Protein AF-0000000079326654 (afdb_homodimer)

Secondary structure (DSSP, 8-state):
-EEEEETTEEEEE-TT-BHHHHHHHTT-PPP-SS-BTTTB----S-TTEEEETT-SS-EEGGG-B--TT-EEESS-HHHHHHHHHHHHHHHHTS--BGGG-TTTTS-HHHHHHHHTT--S--S----------TTSSEEE-GGG-----HHHHIIIIIS----EEEES-GGG-EEEEGGG--GGGS------HHHHT-SSSSEEEPP-HHHHHHHHH-TT-EEEEEE-GGGGGTTTGGGT--TTT--HHHHHHHHHHHT-SEEEETHHHHHHHHHHHHHHHHHHHHTGGGS-SPEEP---HHHHHHHHHH-GGGGGGB--BPPHHHHHHHHIIIIIHHHHTS-GGGEEEEEEES-SHHHHHTTSTT--TTSSS-SS-EEEEHHHHHHHHHHTT--GGGPPP-PPPSSTT---HHHHGGGSTTHHHHHHHHHHHHHHHSSPPPTTTTGGG---SSEEEEEEEETTEEEEEEEEESHHHHHHHHHHHHHTS---SEEEEESSTTGGGG-TTSPP-TT---HHHHHHHHHHHHHH-S---GGG-HHHHHHIIIII-STT-HHHHHHHB--GGGS-PPPPTTHHHHT--/-EEEEETTEEEEE-TT-BHHHHHHHTT-PPP-SS-BTTTB----S-TTEEEETT-SS-EEGGG-B--TT-EEESS-HHHHHHHHHHHHHHHHTS--BGGG-TTTTS-HHHHHHHHTT--S--S----------TTSSEEE-GGG-----HHHHIIIIIS----EEEES-GGG-EEEEGGG--GGGS------HHHHT-SSSSEEE---HHHHHHHHH-TT-EEEEEE-GGGGGTTTGGGT--TTT--HHHHHHHHHHHT-SEEEETHHHHHHHHHHHHHHHHHHHHTGGGS-SPEEP---HHHHHHHHHH-GGGGGGB--BPPHHHHHHHHIIIIIHHHHTS-GGGEEEEEEES-SHHHHHTTSTT--TTSSS-SS-EEEEHHHHHHHHHHTT--GGGPPP-PPPSSTT---HHHHGGGSTTHHHHHHHHHHHHHHHSSPPPTTTTGGG---SSEEEEEEEETTEEEEEEEEESHHHHHHHHHHHHHTS---SEEEEESSTTGGGG-TTSPP-TT---HHHHHHHHHHHHHH-S---GGG-HHHHHHIIIII-STT-HHHHHHHB--GGGS-PPPPTTHHHHTT-

Structure (mmCIF, N/CA/C/O backbone):
data_AF-0000000079326654-model_v1
#
loop_
_entity.id
_entity.type
_entity.pdbx_description
1 polymer Hydrogenase
#
loop_
_atom_site.group_PDB
_atom_site.id
_atom_site.type_symbol
_atom_site.label_atom_id
_atom_site.label_alt_id
_atom_site.label_comp_id
_atom_site.label_asym_id
_atom_site.label_entity_id
_atom_site.label_seq_id
_atom_site.pdbx_PDB_ins_code
_atom_site.Cartn_x
_atom_site.Cartn_y
_atom_site.Cartn_z
_atom_site.occupancy
_atom_site.B_iso_or_equiv
_atom_site.auth_seq_id
_atom_site.auth_comp_id
_atom_site.auth_asym_id
_atom_site.auth_atom_id
_atom_site.pdbx_PDB_model_num
ATOM 1 N N . MET A 1 1 ? -37.688 -3.662 12.469 1 93.81 1 MET A N 1
ATOM 2 C CA . MET A 1 1 ? -36.562 -4.422 11.906 1 93.81 1 MET A CA 1
ATOM 3 C C . MET A 1 1 ? -36.938 -5 10.539 1 93.81 1 MET A C 1
ATOM 5 O O . MET A 1 1 ? -38.125 -5.32 10.297 1 93.81 1 MET A O 1
ATOM 9 N N . VAL A 1 2 ? -36.094 -4.969 9.617 1 96.31 2 VAL A N 1
ATOM 10 C CA . VAL A 1 2 ? -36.312 -5.535 8.297 1 96.31 2 VAL A CA 1
ATOM 11 C C . VAL A 1 2 ? -35.406 -6.754 8.094 1 96.31 2 VAL A C 1
ATOM 13 O O . VAL A 1 2 ? -34.281 -6.766 8.531 1 96.31 2 VAL A O 1
ATOM 16 N N . LYS A 1 3 ? -36.062 -7.75 7.496 1 97.69 3 LYS A N 1
ATOM 17 C CA . LYS A 1 3 ? -35.344 -9 7.211 1 97.69 3 LYS A CA 1
ATOM 18 C C . LYS A 1 3 ? -35.219 -9.227 5.707 1 97.69 3 LYS A C 1
ATOM 20 O O . LYS A 1 3 ? -36.219 -9.109 4.973 1 97.69 3 LYS A O 1
ATOM 25 N N . PHE A 1 4 ? -34.031 -9.523 5.219 1 97.31 4 PHE A N 1
ATOM 26 C CA . PHE A 1 4 ? -33.75 -9.711 3.799 1 97.31 4 PHE A CA 1
ATOM 27 C C . PHE A 1 4 ? -32.469 -10.508 3.609 1 97.31 4 PHE A C 1
ATOM 29 O O . PHE A 1 4 ? -31.922 -11.07 4.566 1 97.31 4 PHE A O 1
ATOM 36 N N . LYS A 1 5 ? -32.062 -10.68 2.303 1 97.25 5 LYS A N 1
ATOM 37 C CA . LYS A 1 5 ? -30.859 -11.469 2.027 1 97.25 5 LYS A CA 1
ATOM 38 C C . LYS A 1 5 ? -29.844 -10.672 1.203 1 97.25 5 LYS A C 1
ATOM 40 O O . LYS A 1 5 ? -30.234 -9.93 0.295 1 97.25 5 LYS A O 1
ATOM 45 N N . ILE A 1 6 ? -28.625 -10.758 1.614 1 96.25 6 ILE A N 1
ATOM 46 C CA . ILE A 1 6 ? -27.516 -10.25 0.822 1 96.25 6 ILE A CA 1
ATOM 47 C C . ILE A 1 6 ? -26.578 -11.398 0.445 1 96.25 6 ILE A C 1
ATOM 49 O O . ILE A 1 6 ? -26.016 -12.055 1.317 1 96.25 6 ILE A O 1
ATOM 53 N N . ASP A 1 7 ? -26.438 -11.609 -0.819 1 92.69 7 ASP A N 1
ATOM 54 C CA . ASP A 1 7 ? -25.609 -12.711 -1.305 1 92.69 7 ASP A CA 1
ATOM 55 C C . ASP A 1 7 ? -25.969 -14.016 -0.605 1 92.69 7 ASP A C 1
ATOM 57 O O . ASP A 1 7 ? -25.078 -14.711 -0.095 1 92.69 7 ASP A O 1
ATOM 61 N N . ASN A 1 8 ? -27.219 -14.266 -0.402 1 90.38 8 ASN A N 1
ATOM 62 C CA . ASN A 1 8 ? -27.828 -15.484 0.129 1 90.38 8 ASN A CA 1
ATOM 63 C C . ASN A 1 8 ? -27.594 -15.609 1.634 1 90.38 8 ASN A C 1
ATOM 65 O O . ASN A 1 8 ? -27.797 -16.672 2.209 1 90.38 8 ASN A O 1
ATOM 69 N N . ILE A 1 9 ? -27.141 -14.57 2.305 1 91.31 9 ILE A N 1
ATOM 70 C CA . ILE A 1 9 ? -27.016 -14.523 3.758 1 91.31 9 ILE A CA 1
ATOM 71 C C . ILE A 1 9 ? -28.172 -13.742 4.359 1 91.31 9 ILE A C 1
ATOM 73 O O . ILE A 1 9 ? -28.453 -12.617 3.951 1 91.31 9 ILE A O 1
ATOM 77 N N . GLU A 1 10 ? -28.797 -14.312 5.32 1 95.56 10 GLU A N 1
ATOM 78 C CA . GLU A 1 10 ? -29.922 -13.641 5.988 1 95.56 10 GLU A CA 1
ATOM 79 C C . GLU A 1 10 ? -29.422 -12.516 6.891 1 95.56 10 GLU A C 1
ATOM 81 O O . GLU A 1 10 ? -28.484 -12.703 7.672 1 95.56 10 GLU A O 1
ATOM 86 N N . VAL A 1 11 ? -30.078 -11.352 6.688 1 96.06 11 VAL A N 1
ATOM 87 C CA . VAL A 1 11 ? -29.672 -10.164 7.43 1 96.06 11 VAL A CA 1
ATOM 88 C C . VAL A 1 11 ? -30.891 -9.5 8.062 1 96.06 11 VAL A C 1
ATOM 90 O O . VAL A 1 11 ? -31.969 -9.469 7.473 1 96.06 11 VAL A O 1
ATOM 93 N N . GLU A 1 12 ? -30.719 -9.047 9.312 1 97.19 12 GLU A N 1
ATOM 94 C CA . GLU A 1 12 ? -31.734 -8.266 10.016 1 97.19 12 GLU A CA 1
ATOM 95 C C . GLU A 1 12 ? -31.172 -6.934 10.508 1 97.19 12 GLU A C 1
ATOM 97 O O . GLU A 1 12 ? -30.156 -6.91 11.227 1 97.19 12 GLU A O 1
ATOM 102 N N . VAL A 1 13 ? -31.781 -5.867 10.039 1 97.25 13 VAL A N 1
ATOM 103 C CA . VAL A 1 13 ? -31.297 -4.547 10.438 1 97.25 13 VAL A CA 1
ATOM 104 C C . VAL A 1 13 ? -32.469 -3.643 10.766 1 97.25 13 VAL A C 1
ATOM 106 O O . VAL A 1 13 ? -33.625 -4.004 10.516 1 97.25 13 VAL A O 1
ATOM 109 N N . LYS A 1 14 ? -32.219 -2.465 11.398 1 96.44 14 LYS A N 1
ATOM 110 C CA . LYS A 1 14 ? -33.219 -1.476 11.711 1 96.44 14 LYS A CA 1
ATOM 111 C C . LYS A 1 14 ? -33.812 -0.877 10.438 1 96.44 14 LYS A C 1
ATOM 113 O O . LYS A 1 14 ? -33.125 -0.724 9.438 1 96.44 14 LYS A O 1
ATOM 118 N N . GLU A 1 15 ? -35.125 -0.535 10.555 1 95.88 15 GLU A N 1
ATOM 119 C CA . GLU A 1 15 ? -35.75 0.139 9.438 1 95.88 15 GLU A CA 1
ATOM 120 C C . GLU A 1 15 ? -35.062 1.445 9.086 1 95.88 15 GLU A C 1
ATOM 122 O O . GLU A 1 15 ? -34.656 2.193 9.984 1 95.88 15 GLU A O 1
ATOM 127 N N . GLY A 1 16 ? -34.875 1.648 7.801 1 95.06 16 GLY A N 1
ATOM 128 C CA . GLY A 1 16 ? -34.219 2.879 7.379 1 95.06 16 GLY A CA 1
ATOM 129 C C . GLY A 1 16 ? -32.719 2.701 7.094 1 95.06 16 GLY A C 1
ATOM 130 O O . GLY A 1 16 ? -32.094 3.605 6.562 1 95.06 16 GLY A O 1
ATOM 131 N N . THR A 1 17 ? -32.188 1.506 7.309 1 96.56 17 THR A N 1
ATOM 132 C CA . THR A 1 17 ? -30.781 1.233 7.062 1 96.56 17 THR A CA 1
ATOM 133 C C . THR A 1 17 ? -30.516 1.088 5.57 1 96.56 17 THR A C 1
ATOM 135 O O . THR A 1 17 ? -31.281 0.441 4.855 1 96.56 17 THR A O 1
ATOM 138 N N . THR A 1 18 ? -29.484 1.786 5.082 1 97 18 THR A N 1
ATOM 139 C CA . THR A 1 18 ? -29.141 1.669 3.672 1 97 18 THR A CA 1
ATOM 140 C C . THR A 1 18 ? -28.578 0.285 3.367 1 97 18 THR A C 1
ATOM 142 O O . THR A 1 18 ? -28.109 -0.409 4.27 1 97 18 THR A O 1
ATOM 145 N N . ILE A 1 19 ? -28.641 -0.098 2.094 1 97.75 19 ILE A N 1
ATOM 146 C CA . ILE A 1 19 ? -28.078 -1.373 1.664 1 97.75 19 ILE A CA 1
ATOM 147 C C . ILE A 1 19 ? -26.578 -1.397 1.949 1 97.75 19 ILE A C 1
ATOM 149 O O . ILE A 1 19 ? -26.047 -2.406 2.416 1 97.75 19 ILE A O 1
ATOM 153 N N . LEU A 1 20 ? -25.875 -0.278 1.733 1 97.19 20 LEU A N 1
ATOM 154 C CA . LEU A 1 20 ? -24.438 -0.148 1.959 1 97.19 20 LEU A CA 1
ATOM 155 C C . LEU A 1 20 ? -24.094 -0.411 3.42 1 97.19 20 LEU A C 1
ATOM 157 O O . LEU A 1 20 ? -23.172 -1.185 3.717 1 97.19 20 LEU A O 1
ATOM 161 N N . ASP A 1 21 ? -24.828 0.127 4.324 1 95.81 21 ASP A N 1
ATOM 162 C CA . ASP A 1 21 ? -24.578 -0.034 5.75 1 95.81 21 ASP A CA 1
ATOM 163 C C . ASP A 1 21 ? -24.891 -1.453 6.215 1 95.81 21 ASP A C 1
ATOM 165 O O . ASP A 1 21 ? -24.172 -2.023 7.035 1 95.81 21 ASP A O 1
ATOM 169 N N . ALA A 1 22 ? -26 -1.979 5.711 1 97.06 22 ALA A N 1
ATOM 170 C CA . ALA A 1 22 ? -26.391 -3.34 6.062 1 97.06 22 ALA A CA 1
ATOM 171 C C . ALA A 1 22 ? -25.328 -4.348 5.648 1 97.06 22 ALA A C 1
ATOM 173 O O . ALA A 1 22 ? -25 -5.262 6.406 1 97.06 22 ALA A O 1
ATOM 174 N N . ALA A 1 23 ? -24.844 -4.164 4.418 1 96.19 23 ALA A N 1
ATOM 175 C CA . ALA A 1 23 ? -23.797 -5.059 3.916 1 96.19 23 ALA A CA 1
ATOM 176 C C . ALA A 1 23 ? -22.531 -4.973 4.773 1 96.19 23 ALA A C 1
ATOM 178 O O . ALA A 1 23 ? -21.922 -5.992 5.082 1 96.19 23 ALA A O 1
ATOM 179 N N . ALA A 1 24 ? -22.141 -3.791 5.156 1 93.31 24 ALA A N 1
ATOM 180 C CA . ALA A 1 24 ? -20.953 -3.58 5.98 1 93.31 24 ALA A CA 1
ATOM 181 C C . ALA A 1 24 ? -21.078 -4.281 7.328 1 93.31 24 ALA A C 1
ATOM 183 O O . ALA A 1 24 ? -20.109 -4.801 7.871 1 93.31 24 ALA A O 1
ATOM 184 N N . LEU A 1 25 ? -22.25 -4.316 7.859 1 93.12 25 LEU A N 1
ATOM 185 C CA . LEU A 1 25 ? -22.5 -4.906 9.172 1 93.12 25 LEU A CA 1
ATOM 186 C C . LEU A 1 25 ? -22.234 -6.406 9.156 1 93.12 25 LEU A C 1
ATOM 188 O O . LEU A 1 25 ? -21.875 -6.984 10.188 1 93.12 25 LEU A O 1
ATOM 192 N N . ILE A 1 26 ? -22.438 -7.027 8.023 1 91.19 26 ILE A N 1
ATOM 193 C CA . ILE A 1 26 ? -22.234 -8.469 7.957 1 91.19 26 ILE A CA 1
ATOM 194 C C . ILE A 1 26 ? -20.906 -8.781 7.285 1 91.19 26 ILE A C 1
ATOM 196 O O . ILE A 1 26 ? -20.688 -9.883 6.781 1 91.19 26 ILE A O 1
ATOM 200 N N . GLY A 1 27 ? -20.078 -7.781 7.094 1 88.12 27 GLY A N 1
ATOM 201 C CA . GLY A 1 27 ? -18.719 -7.988 6.637 1 88.12 27 GLY A CA 1
ATOM 202 C C . GLY A 1 27 ? -18.594 -8.039 5.125 1 88.12 27 GLY A C 1
ATOM 203 O O . GLY A 1 27 ? -17.672 -8.656 4.59 1 88.12 27 GLY A O 1
ATOM 204 N N . ILE A 1 28 ? -19.5 -7.531 4.395 1 92 28 ILE A N 1
ATOM 205 C CA . ILE A 1 28 ? -19.422 -7.457 2.939 1 92 28 ILE A CA 1
ATOM 206 C C . ILE A 1 28 ? -19.203 -6.008 2.508 1 92 28 ILE A C 1
ATOM 208 O O . ILE A 1 28 ? -20.156 -5.238 2.371 1 92 28 ILE A O 1
ATOM 212 N N . PRO A 1 29 ? -18.047 -5.723 2.221 1 93.38 29 PRO A N 1
ATOM 213 C CA . PRO A 1 29 ? -17.781 -4.344 1.806 1 93.38 29 PRO A CA 1
ATOM 214 C C . PRO A 1 29 ? -18.188 -4.074 0.358 1 93.38 29 PRO A C 1
ATOM 216 O O . PRO A 1 29 ? -17.859 -4.863 -0.534 1 93.38 29 PRO A O 1
ATOM 219 N N . ILE A 1 30 ? -18.969 -3.092 0.138 1 96.5 30 ILE A N 1
ATOM 220 C CA . ILE A 1 30 ? -19.312 -2.605 -1.194 1 96.5 30 ILE A CA 1
ATOM 221 C C . ILE A 1 30 ? -18.531 -1.34 -1.504 1 96.5 30 ILE A C 1
ATOM 223 O O . ILE A 1 30 ? -18.578 -0.368 -0.747 1 96.5 30 ILE A O 1
ATOM 227 N N . PRO A 1 31 ? -17.734 -1.323 -2.547 1 96.38 31 PRO A N 1
ATOM 228 C CA . PRO A 1 31 ? -16.891 -0.158 -2.828 1 96.38 31 PRO A CA 1
ATOM 229 C C . PRO A 1 31 ? -17.703 1.077 -3.213 1 96.38 31 PRO A C 1
ATOM 231 O O . PRO A 1 31 ? -18.797 0.951 -3.77 1 96.38 31 PRO A O 1
ATOM 234 N N . SER A 1 32 ? -17.234 2.189 -2.906 1 96.5 32 SER A N 1
ATOM 235 C CA . SER A 1 32 ? -17.828 3.479 -3.258 1 96.5 32 SER A CA 1
ATOM 236 C C . SER A 1 32 ? -16.75 4.559 -3.367 1 96.5 32 SER A C 1
ATOM 238 O O . SER A 1 32 ? -15.672 4.43 -2.793 1 96.5 32 SER A O 1
ATOM 240 N N . LEU A 1 33 ? -17.031 5.613 -4.148 1 97.44 33 LEU A N 1
ATOM 241 C CA . LEU A 1 33 ? -16.078 6.703 -4.316 1 97.44 33 LEU A CA 1
ATOM 242 C C . LEU A 1 33 ? -16.672 8.023 -3.83 1 97.44 33 LEU A C 1
ATOM 244 O O . LEU A 1 33 ? -15.984 8.812 -3.18 1 97.44 33 LEU A O 1
ATOM 248 N N . CYS A 1 34 ? -17.953 8.242 -4.09 1 96.88 34 CYS A N 1
ATOM 249 C CA . CYS A 1 34 ? -18.547 9.539 -3.773 1 96.88 34 CYS A CA 1
ATOM 250 C C . CYS A 1 34 ? -19.141 9.531 -2.373 1 96.88 34 CYS A C 1
ATOM 252 O O . CYS A 1 34 ? -19.312 10.594 -1.761 1 96.88 34 CYS A O 1
ATOM 254 N N . TYR A 1 35 ? -19.344 8.344 -1.823 1 95.94 35 TYR A N 1
ATOM 255 C CA . TYR A 1 35 ? -20.109 8.195 -0.583 1 95.94 35 TYR A CA 1
ATOM 256 C C . TYR A 1 35 ? -19.297 8.703 0.607 1 95.94 35 TYR A C 1
ATOM 258 O O . TYR A 1 35 ? -18.125 8.344 0.771 1 95.94 35 TYR A O 1
ATOM 266 N N . LEU A 1 36 ? -19.859 9.555 1.388 1 94.06 36 LEU A N 1
ATOM 267 C CA . LEU A 1 36 ? -19.469 9.93 2.742 1 94.06 36 LEU A CA 1
ATOM 268 C C . LEU A 1 36 ? -20.672 9.891 3.682 1 94.06 36 LEU A C 1
ATOM 270 O O . LEU A 1 36 ? -21.625 10.648 3.5 1 94.06 36 LEU A O 1
ATOM 274 N N . LYS A 1 37 ? -20.594 9.094 4.621 1 90.75 37 LYS A N 1
ATOM 275 C CA . LYS A 1 37 ? -21.734 8.875 5.516 1 90.75 37 LYS A CA 1
ATOM 276 C C . LYS A 1 37 ? -22.188 10.18 6.156 1 90.75 37 LYS A C 1
ATOM 278 O O . LYS A 1 37 ? -21.391 10.875 6.797 1 90.75 37 LYS A O 1
ATOM 283 N N . GLY A 1 38 ? -23.438 10.516 5.984 1 89.56 38 GLY A N 1
ATOM 284 C CA . GLY A 1 38 ? -24.047 11.68 6.613 1 89.56 38 GLY A CA 1
ATOM 285 C C . GLY A 1 38 ? -23.672 12.984 5.938 1 89.56 38 GLY A C 1
ATOM 286 O O . GLY A 1 38 ? -24.156 14.047 6.32 1 89.56 38 GLY A O 1
ATOM 287 N N . ILE A 1 39 ? -22.859 12.922 4.918 1 92.56 39 ILE A N 1
ATOM 288 C CA . ILE A 1 39 ? -22.344 14.148 4.309 1 92.56 39 ILE A CA 1
ATOM 289 C C . ILE A 1 39 ? -22.641 14.133 2.809 1 92.56 39 ILE A C 1
ATOM 291 O O . ILE A 1 39 ? -23.312 15.023 2.291 1 92.56 39 ILE A O 1
ATOM 295 N N . ASN A 1 40 ? -22.203 13.078 2.125 1 93.44 40 ASN A N 1
ATOM 296 C CA . ASN A 1 40 ? -22.375 12.969 0.68 1 93.44 40 ASN A CA 1
ATOM 297 C C . ASN A 1 40 ? -22.969 11.617 0.285 1 93.44 40 ASN A C 1
ATOM 299 O O . ASN A 1 40 ? -22.234 10.641 0.1 1 93.44 40 ASN A O 1
ATOM 303 N N . GLU A 1 41 ? -24.219 11.531 0.089 1 92.69 41 GLU A N 1
ATOM 304 C CA . GLU A 1 41 ? -24.938 10.305 -0.216 1 92.69 41 GLU A CA 1
ATOM 305 C C . GLU A 1 41 ? -25.766 10.453 -1.48 1 92.69 41 GLU A C 1
ATOM 307 O O . GLU A 1 41 ? -26.969 10.148 -1.479 1 92.69 41 GLU A O 1
ATOM 312 N N . ILE A 1 42 ? -25.094 10.836 -2.578 1 91.25 42 ILE A N 1
ATOM 313 C CA . ILE A 1 42 ? -25.828 11.281 -3.76 1 91.25 42 ILE A CA 1
ATOM 314 C C . ILE A 1 42 ? -25.844 10.164 -4.801 1 91.25 42 ILE A C 1
ATOM 316 O O . ILE A 1 42 ? -26.594 10.234 -5.777 1 91.25 42 ILE A O 1
ATOM 320 N N . GLY A 1 43 ? -24.953 9.133 -4.648 1 92.56 43 GLY A N 1
ATOM 321 C CA . GLY A 1 43 ? -24.922 8.016 -5.582 1 92.56 43 GLY A CA 1
ATOM 322 C C . GLY A 1 43 ? -24.453 8.414 -6.965 1 92.56 43 GLY A C 1
ATOM 323 O O . GLY A 1 43 ? -24.938 7.895 -7.969 1 92.56 43 GLY A O 1
ATOM 324 N N . ALA A 1 44 ? -23.531 9.352 -7.035 1 89.62 44 ALA A N 1
ATOM 325 C CA . ALA A 1 44 ? -23.078 9.922 -8.305 1 89.62 44 ALA A CA 1
ATOM 326 C C . ALA A 1 44 ? -22.141 8.969 -9.039 1 89.62 44 ALA A C 1
ATOM 328 O O . ALA A 1 44 ? -22.219 8.836 -10.266 1 89.62 44 ALA A O 1
ATOM 329 N N . CYS A 1 45 ? -21.297 8.258 -8.375 1 93.75 45 CYS A N 1
ATOM 330 C CA . CYS A 1 45 ? -20.234 7.492 -9.016 1 93.75 45 CYS A CA 1
ATOM 331 C C . CYS A 1 45 ? -20.75 6.145 -9.5 1 93.75 45 CYS A C 1
ATOM 333 O O . CYS A 1 45 ? -20.125 5.512 -10.359 1 93.75 45 CYS A O 1
ATOM 335 N N . ARG A 1 46 ? -21.797 5.637 -8.859 1 96.19 46 ARG A N 1
ATOM 336 C CA . ARG A 1 46 ? -22.453 4.391 -9.227 1 96.19 46 ARG A CA 1
ATOM 337 C C . ARG A 1 46 ? -21.5 3.205 -9.109 1 96.19 46 ARG A C 1
ATOM 339 O O . ARG A 1 46 ? -21.672 2.197 -9.797 1 96.19 46 ARG A O 1
ATOM 346 N N . VAL A 1 47 ? -20.531 3.281 -8.305 1 97.62 47 VAL A N 1
ATOM 347 C CA . VAL A 1 47 ? -19.594 2.186 -8.07 1 97.62 47 VAL A CA 1
ATOM 348 C C . VAL A 1 47 ? -20.203 1.199 -7.066 1 97.62 47 VAL A C 1
ATOM 350 O O . VAL A 1 47 ? -19.922 -0.001 -7.129 1 97.62 47 VAL A O 1
ATOM 353 N N . CYS A 1 48 ? -21.109 1.688 -6.219 1 97.81 48 CYS A N 1
ATOM 354 C CA . CYS A 1 48 ? -21.672 0.867 -5.156 1 97.81 48 CYS A CA 1
ATOM 355 C C . CYS A 1 48 ? -22.906 0.122 -5.637 1 97.81 48 CYS A C 1
ATOM 357 O O . CYS A 1 48 ? -23.75 -0.29 -4.832 1 97.81 48 CYS A O 1
ATOM 359 N N . VAL A 1 49 ? -23.109 -0.05 -6.93 1 97.88 49 VAL A N 1
ATOM 360 C CA . VAL A 1 49 ? -24.312 -0.646 -7.492 1 97.88 49 VAL A CA 1
ATOM 361 C C . VAL A 1 49 ? -24.453 -2.092 -7.02 1 97.88 49 VAL A C 1
ATOM 363 O O . VAL A 1 49 ? -23.438 -2.777 -6.816 1 97.88 49 VAL A O 1
ATOM 366 N N . VAL A 1 50 ? -25.688 -2.518 -6.844 1 98.12 50 VAL A N 1
ATOM 367 C CA . VAL A 1 50 ? -26.047 -3.885 -6.477 1 98.12 50 VAL A CA 1
ATOM 368 C C . VAL A 1 50 ? -27.25 -4.348 -7.301 1 98.12 50 VAL A C 1
ATOM 370 O O . VAL A 1 50 ? -27.938 -3.527 -7.906 1 98.12 50 VAL A O 1
ATOM 373 N N . GLU A 1 51 ? -27.359 -5.598 -7.387 1 98.06 51 GLU A N 1
ATOM 374 C CA . GLU A 1 51 ? -28.5 -6.195 -8.07 1 98.06 51 GLU A CA 1
ATOM 375 C C . GLU A 1 51 ? -29.562 -6.66 -7.074 1 98.06 51 GLU A C 1
ATOM 377 O O . GLU A 1 51 ? -29.25 -7.34 -6.094 1 98.06 51 GLU A O 1
ATOM 382 N N . VAL A 1 52 ? -30.797 -6.219 -7.27 1 97.56 52 VAL A N 1
ATOM 383 C CA . VAL A 1 52 ? -31.922 -6.648 -6.457 1 97.56 52 VAL A CA 1
ATOM 384 C C . VAL A 1 52 ? -32.875 -7.504 -7.293 1 97.56 52 VAL A C 1
ATOM 386 O O . VAL A 1 52 ? -33.312 -7.09 -8.375 1 97.56 52 VAL A O 1
ATOM 389 N N . LYS A 1 53 ? -33.125 -8.672 -6.766 1 96.38 53 LYS A N 1
ATOM 390 C CA . LYS A 1 53 ? -34.031 -9.578 -7.48 1 96.38 53 LYS A CA 1
ATOM 391 C C . LYS A 1 53 ? -35.375 -8.922 -7.75 1 96.38 53 LYS A C 1
ATOM 393 O O . LYS A 1 53 ? -36 -8.336 -6.844 1 96.38 53 LYS A O 1
ATOM 398 N N . GLY A 1 54 ? -35.844 -9.008 -8.945 1 93.88 54 GLY A N 1
ATOM 399 C CA . GLY A 1 54 ? -37.125 -8.453 -9.312 1 93.88 54 GLY A CA 1
ATOM 400 C C . GLY A 1 54 ? -37.031 -7.043 -9.867 1 93.88 54 GLY A C 1
ATOM 401 O O . GLY A 1 54 ? -38.031 -6.508 -10.375 1 93.88 54 GLY A O 1
ATOM 402 N N . LYS A 1 55 ? -35.875 -6.48 -9.797 1 94.56 55 LYS A N 1
ATOM 403 C CA . LYS A 1 55 ? -35.688 -5.145 -10.352 1 94.56 55 LYS A CA 1
ATOM 404 C C . LYS A 1 55 ? -34.812 -5.191 -11.602 1 94.56 55 LYS A C 1
ATOM 406 O O . LYS A 1 55 ? -33.812 -5.922 -11.641 1 94.56 55 LYS A O 1
ATOM 411 N N . ASP A 1 56 ? -35.125 -4.535 -12.57 1 93.56 56 ASP A N 1
ATOM 412 C CA . ASP A 1 56 ? -34.406 -4.547 -13.828 1 93.56 56 ASP A CA 1
ATOM 413 C C . ASP A 1 56 ? -33.125 -3.707 -13.734 1 93.56 56 ASP A C 1
ATOM 415 O O . ASP A 1 56 ? -32.094 -4.098 -14.25 1 93.56 56 ASP A O 1
ATOM 419 N N . LYS A 1 57 ? -33.25 -2.59 -13.086 1 95.19 57 LYS A N 1
ATOM 420 C CA . LYS A 1 57 ? -32.094 -1.707 -12.984 1 95.19 57 LYS A CA 1
ATOM 421 C C . LYS A 1 57 ? -31.281 -1.991 -11.719 1 95.19 57 LYS A C 1
ATOM 423 O O . LYS A 1 57 ? -31.844 -2.379 -10.695 1 95.19 57 LYS A O 1
ATOM 428 N N . LEU A 1 58 ? -29.984 -1.857 -11.82 1 97.75 58 LEU A N 1
ATOM 429 C CA . LEU A 1 58 ? -29.141 -1.934 -10.633 1 97.75 58 LEU A CA 1
ATOM 430 C C . LEU A 1 58 ? -29.359 -0.717 -9.742 1 97.75 58 LEU A C 1
ATOM 432 O O . LEU A 1 58 ? -29.656 0.375 -10.227 1 97.75 58 LEU A O 1
ATOM 436 N N . LEU A 1 59 ? -29.203 -0.931 -8.445 1 97.25 59 LEU A N 1
ATOM 437 C CA . LEU A 1 59 ? -29.453 0.144 -7.488 1 97.25 59 LEU A CA 1
ATOM 438 C C . LEU A 1 59 ? -28.156 0.548 -6.777 1 97.25 59 LEU A C 1
ATOM 440 O O . LEU A 1 59 ? -27.344 -0.307 -6.434 1 97.25 59 LEU A O 1
ATOM 444 N N . PRO A 1 60 ? -27.969 1.844 -6.645 1 97.5 60 PRO A N 1
ATOM 445 C CA . PRO A 1 60 ? -26.859 2.252 -5.773 1 97.5 60 PRO A CA 1
ATOM 446 C C . PRO A 1 60 ? -27.109 1.911 -4.305 1 97.5 60 PRO A C 1
ATOM 448 O O . PRO A 1 60 ? -28.141 2.289 -3.748 1 97.5 60 PRO A O 1
ATOM 451 N N . ALA A 1 61 ? -26.203 1.256 -3.695 1 97.81 61 ALA A N 1
ATOM 452 C CA . ALA A 1 61 ? -26.359 0.776 -2.324 1 97.81 61 ALA A CA 1
ATOM 453 C C . ALA A 1 61 ? -26.281 1.93 -1.328 1 97.81 61 ALA A C 1
ATOM 455 O O . ALA A 1 61 ? -26.859 1.857 -0.24 1 97.81 61 ALA A O 1
ATOM 456 N N . CYS A 1 62 ? -25.609 2.994 -1.65 1 96.25 62 CYS A N 1
ATOM 457 C CA . CYS A 1 62 ? -25.281 4.07 -0.721 1 96.25 62 CYS A CA 1
ATOM 458 C C . CYS A 1 62 ? -26.516 4.891 -0.372 1 96.25 62 CYS A C 1
ATOM 460 O O . CYS A 1 62 ? -26.594 5.473 0.711 1 96.25 62 CYS A O 1
ATOM 462 N N . ASN A 1 63 ? -27.484 4.934 -1.255 1 95.19 63 ASN A N 1
ATOM 463 C CA . ASN A 1 63 ? -28.625 5.797 -0.958 1 95.19 63 ASN A CA 1
ATOM 464 C C . ASN A 1 63 ? -29.938 5.059 -1.119 1 95.19 63 ASN A C 1
ATOM 466 O O . ASN A 1 63 ? -30.984 5.68 -1.307 1 95.19 63 ASN A O 1
ATOM 470 N N . ASN A 1 64 ? -29.922 3.748 -1.213 1 96.56 64 ASN A N 1
ATOM 471 C CA . ASN A 1 64 ? -31.125 2.93 -1.176 1 96.56 64 ASN A CA 1
ATOM 472 C C . ASN A 1 64 ? -31.234 2.145 0.129 1 96.56 64 ASN A C 1
ATOM 474 O O . ASN A 1 64 ? -30.234 1.632 0.632 1 96.56 64 ASN A O 1
ATOM 478 N N . ILE A 1 65 ? -32.469 2.074 0.611 1 96.81 65 ILE A N 1
ATOM 479 C CA . ILE A 1 65 ? -32.719 1.464 1.912 1 96.81 65 ILE A CA 1
ATOM 480 C C . ILE A 1 65 ? -33.062 -0.012 1.73 1 96.81 65 ILE A C 1
ATOM 482 O O . ILE A 1 65 ? -33.688 -0.393 0.739 1 96.81 65 ILE A O 1
ATOM 486 N N . ALA A 1 66 ? -32.688 -0.767 2.711 1 96.88 66 ALA A N 1
ATOM 487 C CA . ALA A 1 66 ? -33.031 -2.182 2.742 1 96.88 66 ALA A CA 1
ATOM 488 C C . ALA A 1 66 ? -34.5 -2.369 3.135 1 96.88 66 ALA A C 1
ATOM 490 O O . ALA A 1 66 ? -35 -1.68 4.027 1 96.88 66 ALA A O 1
ATOM 491 N N . GLU A 1 67 ? -35.125 -3.189 2.422 1 96.69 67 GLU A N 1
ATOM 492 C CA . GLU A 1 67 ? -36.531 -3.48 2.697 1 96.69 67 GLU A CA 1
ATOM 493 C C . GLU A 1 67 ? -36.75 -4.969 2.949 1 96.69 67 GLU A C 1
ATOM 495 O O . GLU A 1 67 ? -35.938 -5.797 2.549 1 96.69 67 GLU A O 1
ATOM 500 N N . ASP A 1 68 ? -37.906 -5.23 3.584 1 97.06 68 ASP A N 1
ATOM 501 C CA . ASP A 1 68 ? -38.25 -6.605 3.947 1 97.06 68 ASP A CA 1
ATOM 502 C C . ASP A 1 68 ? -38.406 -7.477 2.703 1 97.06 68 ASP A C 1
ATOM 504 O O . ASP A 1 68 ? -39.062 -7.074 1.738 1 97.06 68 ASP A O 1
ATOM 508 N N . GLY A 1 69 ? -37.688 -8.602 2.705 1 96.19 69 GLY A N 1
ATOM 509 C CA . GLY A 1 69 ? -37.875 -9.594 1.655 1 96.19 69 GLY A CA 1
ATOM 510 C C . GLY A 1 69 ? -36.938 -9.383 0.474 1 96.19 69 GLY A C 1
ATOM 511 O O . GLY A 1 69 ? -36.906 -10.203 -0.45 1 96.19 69 GLY A O 1
ATOM 512 N N . MET A 1 70 ? -36.188 -8.305 0.486 1 96.69 70 MET A N 1
ATOM 513 C CA . MET A 1 70 ? -35.25 -8.039 -0.61 1 96.69 70 MET A CA 1
ATOM 514 C C . MET A 1 70 ? -34.219 -9.141 -0.723 1 96.69 70 MET A C 1
ATOM 516 O O . MET A 1 70 ? -33.812 -9.734 0.283 1 96.69 70 MET A O 1
ATOM 520 N N . GLU A 1 71 ? -33.938 -9.508 -1.94 1 97.81 71 GLU A N 1
ATOM 521 C CA . GLU A 1 71 ? -32.781 -10.359 -2.248 1 97.81 71 GLU A CA 1
ATOM 522 C C . GLU A 1 71 ? -31.734 -9.602 -3.062 1 97.81 71 GLU A C 1
ATOM 524 O O . GLU A 1 71 ? -31.922 -9.367 -4.258 1 97.81 71 GLU A O 1
ATOM 529 N N . ILE A 1 72 ? -30.641 -9.367 -2.41 1 97.81 72 ILE A N 1
ATOM 530 C CA . ILE A 1 72 ? -29.641 -8.469 -2.982 1 97.81 72 ILE A CA 1
ATOM 531 C C . ILE A 1 72 ? -28.375 -9.242 -3.328 1 97.81 72 ILE A C 1
ATOM 533 O O . ILE A 1 72 ? -27.938 -10.102 -2.561 1 97.81 72 ILE A O 1
ATOM 537 N N . PHE A 1 73 ? -27.828 -8.961 -4.5 1 96.31 73 PHE A N 1
ATOM 538 C CA . PHE A 1 73 ? -26.547 -9.508 -4.922 1 96.31 73 PHE A CA 1
ATOM 539 C C . PHE A 1 73 ? -25.531 -8.398 -5.109 1 96.31 73 PHE A C 1
ATOM 541 O O . PHE A 1 73 ? -25.734 -7.48 -5.906 1 96.31 73 PHE A O 1
ATOM 548 N N . THR A 1 74 ? -24.406 -8.508 -4.379 1 95.62 74 THR A N 1
ATOM 549 C CA . THR A 1 74 ? -23.422 -7.426 -4.363 1 95.62 74 THR A CA 1
ATOM 550 C C . THR A 1 74 ? -22.344 -7.656 -5.41 1 95.62 74 THR A C 1
ATOM 552 O O . THR A 1 74 ? -21.562 -6.75 -5.723 1 95.62 74 THR A O 1
ATOM 555 N N . ASN A 1 75 ? -22.297 -8.828 -6.023 1 92.5 75 ASN A N 1
ATOM 556 C CA . ASN A 1 75 ? -21.219 -9.109 -6.977 1 92.5 75 ASN A CA 1
ATOM 557 C C . ASN A 1 75 ? -21.672 -10.078 -8.062 1 92.5 75 ASN A C 1
ATOM 559 O O . ASN A 1 75 ? -20.938 -10.984 -8.445 1 92.5 75 ASN A O 1
ATOM 563 N N . SER A 1 76 ? -22.953 -9.992 -8.484 1 93.56 76 SER A N 1
ATOM 564 C CA . SER A 1 76 ? -23.406 -10.75 -9.648 1 93.56 76 SER A CA 1
ATOM 565 C C . SER A 1 76 ? -22.625 -10.367 -10.891 1 93.56 76 SER A C 1
ATOM 567 O O . SER A 1 76 ? -21.922 -9.359 -10.906 1 93.56 76 SER A O 1
ATOM 569 N N . PRO A 1 77 ? -22.656 -11.203 -11.945 1 92.5 77 PRO A N 1
ATOM 570 C CA . PRO A 1 77 ? -21.953 -10.867 -13.188 1 92.5 77 PRO A CA 1
ATOM 571 C C . PRO A 1 77 ? -22.344 -9.484 -13.727 1 92.5 77 PRO A C 1
ATOM 573 O O . PRO A 1 77 ? -21.484 -8.734 -14.172 1 92.5 77 PRO A O 1
ATOM 576 N N . ARG A 1 78 ? -23.594 -9.227 -13.625 1 95.25 78 ARG A N 1
ATOM 577 C CA . ARG A 1 78 ? -24.078 -7.938 -14.094 1 95.25 78 ARG A CA 1
ATOM 578 C C . ARG A 1 78 ? -23.5 -6.797 -13.258 1 95.25 78 ARG A C 1
ATOM 580 O O . ARG A 1 78 ? -23.094 -5.77 -13.797 1 95.25 78 ARG A O 1
ATOM 587 N N . VAL A 1 79 ? -23.484 -6.953 -11.953 1 96.75 79 VAL A N 1
ATOM 588 C CA . VAL A 1 79 ? -22.938 -5.949 -11.039 1 96.75 79 VAL A CA 1
ATOM 589 C C . VAL A 1 79 ? -21.453 -5.75 -11.305 1 96.75 79 VAL A C 1
ATOM 591 O O . VAL A 1 79 ? -20.984 -4.617 -11.406 1 96.75 79 VAL A O 1
ATOM 594 N N . ARG A 1 80 ? -20.703 -6.809 -11.422 1 94.12 80 ARG A N 1
ATOM 595 C CA . ARG A 1 80 ? -19.25 -6.754 -11.656 1 94.12 80 ARG A CA 1
ATOM 596 C C . ARG A 1 80 ? -18.938 -6.008 -12.945 1 94.12 80 ARG A C 1
ATOM 598 O O . ARG A 1 80 ? -18.047 -5.156 -12.977 1 94.12 80 ARG A O 1
ATOM 605 N N . GLU A 1 81 ? -19.641 -6.34 -13.984 1 94.38 81 GLU A N 1
ATOM 606 C CA . GLU A 1 81 ? -19.422 -5.703 -15.273 1 94.38 81 GLU A CA 1
ATOM 607 C C . GLU A 1 81 ? -19.75 -4.211 -15.219 1 94.38 81 GLU A C 1
ATOM 609 O O . GLU A 1 81 ? -18.984 -3.389 -15.742 1 94.38 81 GLU A O 1
ATOM 614 N N . THR A 1 82 ? -20.891 -3.924 -14.664 1 97 82 THR A N 1
ATOM 615 C CA . THR A 1 82 ? -21.312 -2.531 -14.578 1 97 82 THR A CA 1
ATOM 616 C C . THR A 1 82 ? -20.344 -1.719 -13.727 1 97 82 THR A C 1
ATOM 618 O O . THR A 1 82 ? -19.969 -0.609 -14.102 1 97 82 THR A O 1
ATOM 621 N N . ARG A 1 83 ? -20.016 -2.236 -12.578 1 97.06 83 ARG A N 1
ATOM 622 C CA . ARG A 1 83 ? -19.078 -1.567 -11.688 1 97.06 83 ARG A CA 1
ATOM 623 C C . ARG A 1 83 ? -17.734 -1.322 -12.391 1 97.06 83 ARG A C 1
ATOM 625 O O . ARG A 1 83 ? -17.188 -0.224 -12.312 1 97.06 83 ARG A O 1
ATOM 632 N N . ARG A 1 84 ? -17.234 -2.33 -13.07 1 96.31 84 ARG A N 1
ATOM 633 C CA . ARG A 1 84 ? -16 -2.209 -13.828 1 96.31 84 ARG A CA 1
ATOM 634 C C . ARG A 1 84 ? -16.109 -1.118 -14.883 1 96.31 84 ARG A C 1
ATOM 636 O O . ARG A 1 84 ? -15.211 -0.283 -15.016 1 96.31 84 ARG A O 1
ATOM 643 N N . THR A 1 85 ? -17.156 -1.115 -15.602 1 97.12 85 THR A N 1
ATOM 644 C CA . THR A 1 85 ? -17.375 -0.127 -16.656 1 97.12 85 THR A CA 1
ATOM 645 C C . THR A 1 85 ? -17.406 1.283 -16.062 1 97.12 85 THR A C 1
ATOM 647 O O . THR A 1 85 ? -16.781 2.195 -16.609 1 97.12 85 THR A O 1
ATOM 650 N N . ASN A 1 86 ? -18.141 1.423 -14.992 1 97.44 86 ASN A N 1
ATOM 651 C CA . ASN A 1 86 ? -18.219 2.727 -14.344 1 97.44 86 ASN A CA 1
ATOM 652 C C . ASN A 1 86 ? -16.844 3.229 -13.922 1 97.44 86 ASN A C 1
ATOM 654 O O . ASN A 1 86 ? -16.516 4.398 -14.141 1 97.44 86 ASN A O 1
ATOM 658 N N . VAL A 1 87 ? -16.031 2.357 -13.352 1 98 87 VAL A N 1
ATOM 659 C CA . VAL A 1 87 ? -14.703 2.732 -12.883 1 98 87 VAL A CA 1
ATOM 660 C C . VAL A 1 87 ? -13.812 3.064 -14.086 1 98 87 VAL A C 1
ATOM 662 O O . VAL A 1 87 ? -13.047 4.031 -14.047 1 98 87 VAL A O 1
ATOM 665 N N . GLU A 1 88 ? -13.914 2.303 -15.195 1 97.94 88 GLU A N 1
ATOM 666 C CA . GLU A 1 88 ? -13.133 2.57 -16.391 1 97.94 88 GLU A CA 1
ATOM 667 C C . GLU A 1 88 ? -13.484 3.934 -16.984 1 97.94 88 GLU A C 1
ATOM 669 O O . GLU A 1 88 ? -12.602 4.645 -17.484 1 97.94 88 GLU A O 1
ATOM 674 N N . LEU A 1 89 ? -14.727 4.25 -16.953 1 96.62 89 LEU A N 1
ATOM 675 C CA . LEU A 1 89 ? -15.148 5.555 -17.453 1 96.62 89 LEU A CA 1
ATOM 676 C C . LEU A 1 89 ? -14.562 6.68 -16.609 1 96.62 89 LEU A C 1
ATOM 678 O O . LEU A 1 89 ? -14.133 7.703 -17.141 1 96.62 89 LEU A O 1
ATOM 682 N N . ILE A 1 90 ? -14.555 6.504 -15.312 1 96.94 90 ILE A N 1
ATOM 683 C CA . ILE A 1 90 ? -13.953 7.492 -14.422 1 96.94 90 ILE A CA 1
ATOM 684 C C . ILE A 1 90 ? -12.453 7.609 -14.719 1 96.94 90 ILE A C 1
ATOM 686 O O . ILE A 1 90 ? -11.922 8.719 -14.82 1 96.94 90 ILE A O 1
ATOM 690 N N . LEU A 1 91 ? -11.797 6.445 -14.875 1 97.81 91 LEU A N 1
ATOM 691 C CA . LEU A 1 91 ? -10.367 6.41 -15.156 1 97.81 91 LEU A CA 1
ATOM 692 C C . LEU A 1 91 ? -10.055 7.125 -16.469 1 97.81 91 LEU A C 1
ATOM 694 O O . LEU A 1 91 ? -9 7.746 -16.609 1 97.81 91 LEU A O 1
ATOM 698 N N . SER A 1 92 ? -10.938 7.078 -17.469 1 97.06 92 SER A N 1
ATOM 699 C CA . SER A 1 92 ? -10.719 7.664 -18.781 1 97.06 92 SER A CA 1
ATOM 700 C C . SER A 1 92 ? -10.656 9.188 -18.703 1 97.06 92 SER A C 1
ATOM 702 O O . SER A 1 92 ? -10.109 9.836 -19.609 1 97.06 92 SER A O 1
ATOM 704 N N . GLN A 1 93 ? -11.133 9.758 -17.625 1 95.19 93 GLN A N 1
ATOM 705 C CA . GLN A 1 93 ? -11.141 11.211 -17.453 1 95.19 93 GLN A CA 1
ATOM 706 C C . GLN A 1 93 ? -10.25 11.641 -16.297 1 95.19 93 GLN A C 1
ATOM 708 O O . GLN A 1 93 ? -10.359 12.766 -15.805 1 95.19 93 GLN A O 1
ATOM 713 N N . HIS A 1 94 ? -9.469 10.773 -15.836 1 96.5 94 HIS A N 1
ATOM 714 C CA . HIS A 1 94 ? -8.617 10.984 -14.672 1 96.5 94 HIS A CA 1
ATOM 715 C C . HIS A 1 94 ? -7.141 10.82 -15.023 1 96.5 94 HIS A C 1
ATOM 717 O O . HIS A 1 94 ? -6.781 9.938 -15.812 1 96.5 94 HIS A O 1
ATOM 723 N N . ASP A 1 95 ? -6.277 11.75 -14.547 1 96.62 95 ASP A N 1
ATOM 724 C CA . ASP A 1 95 ? -4.836 11.562 -14.664 1 96.62 95 ASP A CA 1
ATOM 725 C C . ASP A 1 95 ? -4.367 10.383 -13.82 1 96.62 95 ASP A C 1
ATOM 727 O O . ASP A 1 95 ? -4.254 10.492 -12.594 1 96.62 95 ASP A O 1
ATOM 731 N N . CYS A 1 96 ? -3.969 9.289 -14.414 1 96.75 96 CYS A N 1
ATOM 732 C CA . CYS A 1 96 ? -3.686 8.031 -13.727 1 96.75 96 CYS A CA 1
ATOM 733 C C . CYS A 1 96 ? -2.191 7.867 -13.484 1 96.75 96 CYS A C 1
ATOM 735 O O . CYS A 1 96 ? -1.724 6.77 -13.18 1 96.75 96 CYS A O 1
ATOM 737 N N . ASN A 1 97 ? -1.37 8.93 -13.68 1 96.19 97 ASN A N 1
ATOM 738 C CA . ASN A 1 97 ? 0.064 8.859 -13.422 1 96.19 97 ASN A CA 1
ATOM 739 C C . ASN A 1 97 ? 0.362 8.812 -11.93 1 96.19 97 ASN A C 1
ATOM 741 O O . ASN A 1 97 ? 0.954 9.75 -11.383 1 96.19 97 ASN A O 1
ATOM 745 N N . CYS A 1 98 ? 0.12 7.648 -11.305 1 97.25 98 CYS A N 1
ATOM 746 C CA . CYS A 1 98 ? 0.165 7.496 -9.859 1 97.25 98 CYS A CA 1
ATOM 747 C C . CYS A 1 98 ? 1.604 7.422 -9.359 1 97.25 98 CYS A C 1
ATOM 749 O O . CYS A 1 98 ? 1.868 7.621 -8.172 1 97.25 98 CYS A O 1
ATOM 751 N N . ALA A 1 99 ? 2.576 7.156 -10.258 1 97.12 99 ALA A N 1
ATOM 752 C CA . ALA A 1 99 ? 3.977 7.066 -9.859 1 97.12 99 ALA A CA 1
ATOM 753 C C . ALA A 1 99 ? 4.492 8.406 -9.352 1 97.12 99 ALA A C 1
ATOM 755 O O . ALA A 1 99 ? 5.453 8.461 -8.578 1 97.12 99 ALA A O 1
ATOM 756 N N . PHE A 1 100 ? 3.902 9.484 -9.828 1 96.69 100 PHE A N 1
ATOM 757 C CA . PHE A 1 100 ? 4.266 10.805 -9.32 1 96.69 100 PHE A CA 1
ATOM 758 C C . PHE A 1 100 ? 3.023 11.594 -8.93 1 96.69 100 PHE A C 1
ATOM 760 O O . PHE A 1 100 ? 2.844 12.734 -9.367 1 96.69 100 PHE A O 1
ATOM 767 N N . CYS A 1 101 ? 2.258 11.016 -8.039 1 96.56 101 CYS A N 1
ATOM 768 C CA . CYS A 1 101 ? 1.047 11.594 -7.465 1 96.56 101 CYS A CA 1
ATOM 769 C C . CYS A 1 101 ? 1.122 11.617 -5.945 1 96.56 101 CYS A C 1
ATOM 771 O O . CYS A 1 101 ? 1.627 10.68 -5.328 1 96.56 101 CYS A O 1
ATOM 773 N N . ILE A 1 102 ? 0.547 12.672 -5.391 1 95.69 102 ILE A N 1
ATOM 774 C CA . ILE A 1 102 ? 0.632 12.898 -3.953 1 95.69 102 ILE A CA 1
ATOM 775 C C . ILE A 1 102 ? -0.21 11.859 -3.217 1 95.69 102 ILE A C 1
ATOM 777 O O . ILE A 1 102 ? 0.036 11.57 -2.041 1 95.69 102 ILE A O 1
ATOM 781 N N . ARG A 1 103 ? -1.208 11.266 -3.896 1 96.5 103 ARG A N 1
ATOM 782 C CA . ARG A 1 103 ? -2.125 10.344 -3.242 1 96.5 103 ARG A CA 1
ATOM 783 C C . ARG A 1 103 ? -1.828 8.898 -3.646 1 96.5 103 ARG A C 1
ATOM 785 O O . ARG A 1 103 ? -2.617 7.996 -3.365 1 96.5 103 ARG A O 1
ATOM 792 N N . SER A 1 104 ? -0.691 8.703 -4.289 1 96.56 104 SER A N 1
ATOM 793 C CA . SER A 1 104 ? -0.315 7.352 -4.68 1 96.56 104 SER A CA 1
ATOM 794 C C . SER A 1 104 ? -0.264 6.422 -3.471 1 96.56 104 SER A C 1
ATOM 796 O O . SER A 1 104 ? 0.352 6.75 -2.453 1 96.56 104 SER A O 1
ATOM 798 N N . GLY A 1 105 ? -0.961 5.332 -3.564 1 93.62 105 GLY A N 1
ATOM 799 C CA . GLY A 1 105 ? -0.984 4.375 -2.471 1 93.62 105 GLY A CA 1
ATOM 800 C C . GLY A 1 105 ? -2.02 4.703 -1.41 1 93.62 105 GLY A C 1
ATOM 801 O O . GLY A 1 105 ? -2.281 3.893 -0.52 1 93.62 105 GLY A O 1
ATOM 802 N N . ASN A 1 106 ? -2.555 5.848 -1.463 1 95.5 106 ASN A N 1
ATOM 803 C CA . ASN A 1 106 ? -3.629 6.281 -0.576 1 95.5 106 ASN A CA 1
ATOM 804 C C . ASN A 1 106 ? -4.762 6.945 -1.352 1 95.5 106 ASN A C 1
ATOM 806 O O . ASN A 1 106 ? -5.242 8.016 -0.966 1 95.5 106 ASN A O 1
ATOM 810 N N . CYS A 1 107 ? -5.09 6.465 -2.467 1 97.31 107 CYS A N 1
ATOM 811 C CA . CYS A 1 107 ? -6.148 6.934 -3.354 1 97.31 107 CYS A CA 1
ATOM 812 C C . CYS A 1 107 ? -7.258 5.891 -3.475 1 97.31 107 CYS A C 1
ATOM 814 O O . CYS A 1 107 ? -7 4.746 -3.846 1 97.31 107 CYS A O 1
ATOM 816 N N . ASN A 1 108 ? -8.461 6.297 -3.209 1 97.44 108 ASN A N 1
ATOM 817 C CA . ASN A 1 108 ? -9.578 5.359 -3.232 1 97.44 108 ASN A CA 1
ATOM 818 C C . ASN A 1 108 ? -9.844 4.84 -4.641 1 97.44 108 ASN A C 1
ATOM 820 O O . ASN A 1 108 ? -10.188 3.67 -4.82 1 97.44 108 ASN A O 1
ATOM 824 N N . LEU A 1 109 ? -9.773 5.715 -5.652 1 98.19 109 LEU A N 1
ATOM 825 C CA . LEU A 1 109 ? -9.977 5.285 -7.031 1 98.19 109 LEU A CA 1
ATOM 826 C C . LEU A 1 109 ? -8.922 4.262 -7.441 1 98.19 109 LEU A C 1
ATOM 828 O O . LEU A 1 109 ? -9.242 3.25 -8.07 1 98.19 109 LEU A O 1
ATOM 832 N N . GLN A 1 110 ? -7.641 4.566 -7.109 1 97.88 110 GLN A N 1
ATOM 833 C CA . GLN A 1 110 ? -6.562 3.623 -7.391 1 97.88 110 GLN A CA 1
ATOM 834 C C . GLN A 1 110 ? -6.836 2.268 -6.746 1 97.88 110 GLN A C 1
ATOM 836 O O . GLN A 1 110 ? -6.68 1.226 -7.387 1 97.88 110 GLN A O 1
ATOM 841 N N . GLU A 1 111 ? -7.266 2.299 -5.543 1 96.69 111 GLU A N 1
ATOM 842 C CA . GLU A 1 111 ? -7.543 1.071 -4.805 1 96.69 111 GLU A CA 1
ATOM 843 C C . GLU A 1 111 ? -8.672 0.28 -5.457 1 96.69 111 GLU A C 1
ATOM 845 O O . GLU A 1 111 ? -8.539 -0.923 -5.691 1 96.69 111 GLU A O 1
ATOM 850 N N . VAL A 1 112 ? -9.773 0.929 -5.727 1 97.44 112 VAL A N 1
ATOM 851 C CA . VAL A 1 112 ? -10.93 0.267 -6.305 1 97.44 112 VAL A CA 1
ATOM 852 C C . VAL A 1 112 ? -10.57 -0.31 -7.672 1 97.44 112 VAL A C 1
ATOM 854 O O . VAL A 1 112 ? -10.945 -1.44 -7.996 1 97.44 112 VAL A O 1
ATOM 857 N N . SER A 1 113 ? -9.867 0.468 -8.445 1 98.12 113 SER A N 1
ATOM 858 C CA . SER A 1 113 ? -9.461 0.008 -9.766 1 98.12 113 SER A CA 1
ATOM 859 C C . SER A 1 113 ? -8.586 -1.239 -9.672 1 98.12 113 SER A C 1
ATOM 861 O O . SER A 1 113 ? -8.805 -2.213 -10.391 1 98.12 113 SER A O 1
ATOM 863 N N . ASN A 1 114 ? -7.594 -1.143 -8.773 1 96.88 114 ASN A N 1
ATOM 864 C CA . ASN A 1 114 ? -6.699 -2.281 -8.594 1 96.88 114 ASN A CA 1
ATOM 865 C C . ASN A 1 114 ? -7.445 -3.502 -8.062 1 96.88 114 ASN A C 1
ATOM 867 O O . ASN A 1 114 ? -7.176 -4.629 -8.484 1 96.88 114 ASN A O 1
ATOM 871 N N . ASP A 1 115 ? -8.375 -3.291 -7.207 1 96.06 115 ASP A N 1
ATOM 872 C CA . ASP A 1 115 ? -9.164 -4.391 -6.664 1 96.06 115 ASP A CA 1
ATOM 873 C C . ASP A 1 115 ? -9.992 -5.062 -7.754 1 96.06 115 ASP A C 1
ATOM 875 O O . ASP A 1 115 ? -10.141 -6.289 -7.762 1 96.06 115 ASP A O 1
ATOM 879 N N . LEU A 1 116 ? -10.461 -4.285 -8.664 1 96.44 116 LEU A N 1
ATOM 880 C CA . LEU A 1 116 ? -11.281 -4.812 -9.742 1 96.44 116 LEU A CA 1
ATOM 881 C C . LEU A 1 116 ? -10.422 -5.5 -10.797 1 96.44 116 LEU A C 1
ATOM 883 O O . LEU A 1 116 ? -10.945 -6.125 -11.727 1 96.44 116 LEU A O 1
ATOM 887 N N . GLY A 1 117 ? -9.141 -5.383 -10.664 1 94.94 117 GLY A N 1
ATOM 888 C CA . GLY A 1 117 ? -8.227 -6.031 -11.586 1 94.94 117 GLY A CA 1
ATOM 889 C C . GLY A 1 117 ? -8.164 -5.355 -12.938 1 94.94 117 GLY A C 1
ATOM 890 O O . GLY A 1 117 ? -7.965 -6.016 -13.961 1 94.94 117 GLY A O 1
ATOM 891 N N . ILE A 1 118 ? -8.375 -4.074 -13 1 96.12 118 ILE A N 1
ATOM 892 C CA . ILE A 1 118 ? -8.289 -3.34 -14.258 1 96.12 118 ILE A CA 1
ATOM 893 C C . ILE A 1 118 ? -6.82 -3.117 -14.625 1 96.12 118 ILE A C 1
ATOM 895 O O . ILE A 1 118 ? -6.094 -2.42 -13.914 1 96.12 118 ILE A O 1
ATOM 899 N N . ILE A 1 119 ? -6.355 -3.66 -15.703 1 94 119 ILE A N 1
ATOM 900 C CA . ILE A 1 119 ? -4.945 -3.557 -16.062 1 94 119 ILE A CA 1
ATOM 901 C C . ILE A 1 119 ? -4.805 -2.885 -17.422 1 94 119 ILE A C 1
ATOM 903 O O . ILE A 1 119 ? -3.689 -2.656 -17.891 1 94 119 ILE A O 1
ATOM 907 N N . LYS A 1 120 ? -5.914 -2.639 -18.094 1 91.62 120 LYS A N 1
ATOM 908 C CA . LYS A 1 120 ? -5.984 -1.911 -19.359 1 91.62 120 LYS A CA 1
ATOM 909 C C . LYS A 1 120 ? -7.25 -1.061 -19.438 1 91.62 120 LYS A C 1
ATOM 911 O O . LYS A 1 120 ? -8.289 -1.432 -18.875 1 91.62 120 LYS A O 1
ATOM 916 N N . LEU A 1 121 ? -7.102 0.017 -20.047 1 92.81 121 LEU A N 1
ATOM 917 C CA . LEU A 1 121 ? -8.25 0.892 -20.219 1 92.81 121 LEU A CA 1
ATOM 918 C C . LEU A 1 121 ? -8.828 0.754 -21.625 1 92.81 121 LEU A C 1
ATOM 920 O O . LEU A 1 121 ? -8.109 0.939 -22.625 1 92.81 121 LEU A O 1
ATOM 924 N N . ASN A 1 122 ? -10.047 0.489 -21.797 1 90.81 122 ASN A N 1
ATOM 925 C CA . ASN A 1 122 ? -10.695 0.256 -23.078 1 90.81 122 ASN A CA 1
ATOM 926 C C . ASN A 1 122 ? -11.32 1.534 -23.625 1 90.81 122 ASN A C 1
ATOM 928 O O . ASN A 1 122 ? -11.992 1.505 -24.656 1 90.81 122 ASN A O 1
ATOM 932 N N . TYR A 1 123 ? -11.094 2.627 -23 1 93 123 TYR A N 1
ATOM 933 C CA . TYR A 1 123 ? -11.656 3.906 -23.422 1 93 123 TYR A CA 1
ATOM 934 C C . TYR A 1 123 ? -10.555 4.914 -23.719 1 93 123 TYR A C 1
ATOM 936 O O . TYR A 1 123 ? -9.445 4.812 -23.188 1 93 123 TYR A O 1
ATOM 944 N N . ASP A 1 124 ? -10.883 5.828 -24.562 1 93.31 124 ASP A N 1
ATOM 945 C CA . ASP A 1 124 ? -9.938 6.906 -24.844 1 93.31 124 ASP A CA 1
ATOM 946 C C . ASP A 1 124 ? -9.805 7.836 -23.625 1 93.31 124 ASP A C 1
ATOM 948 O O . ASP A 1 124 ? -10.789 8.141 -22.969 1 93.31 124 ASP A O 1
ATOM 952 N N . LYS A 1 125 ? -8.641 8.25 -23.438 1 91.94 125 LYS A N 1
ATOM 953 C CA . LYS A 1 125 ? -8.367 9.125 -22.297 1 91.94 125 LYS A CA 1
ATOM 954 C C . LYS A 1 125 ? -8.609 10.586 -22.672 1 91.94 125 LYS A C 1
ATOM 956 O O . LYS A 1 125 ? -8.117 11.062 -23.688 1 91.94 125 LYS A O 1
ATOM 961 N N . LYS A 1 126 ? -9.406 11.258 -21.891 1 92.56 126 LYS A N 1
ATOM 962 C CA . LYS A 1 126 ? -9.656 12.695 -21.984 1 92.56 126 LYS A CA 1
ATOM 963 C C . LYS A 1 126 ? -9.523 13.367 -20.625 1 92.56 126 LYS A C 1
ATOM 965 O O . LYS A 1 126 ? -10.484 13.414 -19.844 1 92.56 126 LYS A O 1
ATOM 970 N N . VAL A 1 127 ? -8.375 13.984 -20.359 1 92 127 VAL A N 1
ATOM 971 C CA . VAL A 1 127 ? -8.078 14.555 -19.062 1 92 127 VAL A CA 1
ATOM 972 C C . VAL A 1 127 ? -8.086 16.078 -19.156 1 92 127 VAL A C 1
ATOM 974 O O . VAL A 1 127 ? -7.523 16.656 -20.094 1 92 127 VAL A O 1
ATOM 977 N N . GLU A 1 128 ? -8.672 16.703 -18.125 1 90.19 128 GLU A N 1
ATOM 978 C CA . GLU A 1 128 ? -8.688 18.156 -18.078 1 90.19 128 GLU A CA 1
ATOM 979 C C . GLU A 1 128 ? -7.285 18.719 -17.859 1 90.19 128 GLU A C 1
ATOM 981 O O . GLU A 1 128 ? -6.492 18.156 -17.094 1 90.19 128 GLU A O 1
ATOM 986 N N . PRO A 1 129 ? -7.039 19.828 -18.5 1 88.12 129 PRO A N 1
ATOM 987 C CA . PRO A 1 129 ? -5.723 20.438 -18.297 1 88.12 129 PRO A CA 1
ATOM 988 C C . PRO A 1 129 ? -5.547 21 -16.891 1 88.12 129 PRO A C 1
ATOM 990 O O . PRO A 1 129 ? -6.527 21.375 -16.25 1 88.12 129 PRO A O 1
ATOM 993 N N . TYR A 1 130 ? -4.367 21.078 -16.516 1 84.19 130 TYR A N 1
ATOM 994 C CA . TYR A 1 130 ? -4.016 21.625 -15.219 1 84.19 130 TYR A CA 1
ATOM 995 C C . TYR A 1 130 ? -3.771 23.125 -15.305 1 84.19 130 TYR A C 1
ATOM 997 O O . TYR A 1 130 ? -2.783 23.562 -15.898 1 84.19 130 TYR A O 1
ATOM 1005 N N . ILE A 1 131 ? -4.617 23.906 -14.688 1 85.19 131 ILE A N 1
ATOM 1006 C CA . ILE A 1 131 ? -4.484 25.359 -14.617 1 85.19 131 ILE A CA 1
ATOM 1007 C C . ILE A 1 131 ? -4.789 25.844 -13.195 1 85.19 131 ILE A C 1
ATOM 1009 O O . ILE A 1 131 ? -5.945 25.844 -12.773 1 85.19 131 ILE A O 1
ATOM 1013 N N . TRP A 1 132 ? -3.725 26.156 -12.453 1 90.56 132 TRP A N 1
ATOM 1014 C CA . TRP A 1 132 ? -3.904 26.594 -11.078 1 90.56 132 TRP A CA 1
ATOM 1015 C C . TRP A 1 132 ? -2.705 27.422 -10.602 1 90.56 132 TRP A C 1
ATOM 1017 O O . TRP A 1 132 ? -1.589 27.234 -11.094 1 90.56 132 TRP A O 1
ATOM 1027 N N . ASN A 1 133 ? -2.984 28.359 -9.719 1 88.38 133 ASN A N 1
ATOM 1028 C CA . ASN A 1 133 ? -1.912 29.094 -9.062 1 88.38 133 ASN A CA 1
ATOM 1029 C C . ASN A 1 133 ? -1.195 28.25 -8.016 1 88.38 133 ASN A C 1
ATOM 1031 O O . ASN A 1 133 ? -1.742 27.984 -6.945 1 88.38 133 ASN A O 1
ATOM 1035 N N . GLU A 1 134 ? 0.088 28.016 -8.203 1 90.88 134 GLU A N 1
ATOM 1036 C CA . GLU A 1 134 ? 0.815 27.062 -7.359 1 90.88 134 GLU A CA 1
ATOM 1037 C C . GLU A 1 134 ? 1.407 27.766 -6.137 1 90.88 134 GLU A C 1
ATOM 1039 O O . GLU A 1 134 ? 2.006 27.109 -5.277 1 90.88 134 GLU A O 1
ATOM 1044 N N . SER A 1 135 ? 1.199 29.031 -6.055 1 93.56 135 SER A N 1
ATOM 1045 C CA . SER A 1 135 ? 1.724 29.75 -4.891 1 93.56 135 SER A CA 1
ATOM 1046 C C . SER A 1 135 ? 0.711 29.766 -3.752 1 93.56 135 SER A C 1
ATOM 1048 O O . SER A 1 135 ? 1.065 30.031 -2.604 1 93.56 135 SER A O 1
ATOM 1050 N N . PHE A 1 136 ? -0.579 29.547 -4.059 1 96.12 136 PHE A N 1
ATOM 1051 C CA . PHE A 1 136 ? -1.624 29.516 -3.043 1 96.12 136 PHE A CA 1
ATOM 1052 C C . PHE A 1 136 ? -1.533 28.234 -2.219 1 96.12 136 PHE A C 1
ATOM 1054 O O . PHE A 1 136 ? -1.172 27.188 -2.74 1 96.12 136 PHE A O 1
ATOM 1061 N N . PRO A 1 137 ? -1.822 28.266 -0.938 1 97.94 137 PRO A N 1
ATOM 1062 C CA . PRO A 1 137 ? -1.624 27.109 -0.056 1 97.94 137 PRO A CA 1
ATOM 1063 C C . PRO A 1 137 ? -2.514 25.922 -0.424 1 97.94 137 PRO A C 1
ATOM 1065 O O . PRO A 1 137 ? -2.254 24.797 0.001 1 97.94 137 PRO A O 1
ATOM 1068 N N . LEU A 1 138 ? -3.543 26.109 -1.132 1 97.62 138 LEU A N 1
ATOM 1069 C CA . LEU A 1 138 ? -4.477 25.078 -1.575 1 97.62 138 LEU A CA 1
ATOM 1070 C C . LEU A 1 138 ? -4.41 24.891 -3.088 1 97.62 138 LEU A C 1
ATOM 1072 O O . LEU A 1 138 ? -4.531 25.875 -3.84 1 97.62 138 LEU A O 1
ATOM 1076 N N . ILE A 1 139 ? -4.195 23.656 -3.525 1 97.31 139 ILE A N 1
ATOM 1077 C CA . ILE A 1 139 ? -4 23.375 -4.941 1 97.31 139 ILE A CA 1
ATOM 1078 C C . ILE A 1 139 ? -5.109 22.453 -5.445 1 97.31 139 ILE A C 1
ATOM 1080 O O . ILE A 1 139 ? -5.426 21.438 -4.812 1 97.31 139 ILE A O 1
ATOM 1084 N N . ARG A 1 140 ? -5.68 22.781 -6.527 1 96.62 140 ARG A N 1
ATOM 1085 C CA . ARG A 1 140 ? -6.668 21.953 -7.211 1 96.62 140 ARG A CA 1
ATOM 1086 C C . ARG A 1 140 ? -6.145 21.484 -8.562 1 96.62 140 ARG A C 1
ATOM 1088 O O . ARG A 1 140 ? -5.621 22.281 -9.344 1 96.62 140 ARG A O 1
ATOM 1095 N N . ASP A 1 141 ? -6.238 20.281 -8.797 1 96.12 141 ASP A N 1
ATOM 1096 C CA . ASP A 1 141 ? -5.922 19.672 -10.086 1 96.12 141 ASP A CA 1
ATOM 1097 C C . ASP A 1 141 ? -7.172 19.078 -10.734 1 96.12 141 ASP A C 1
ATOM 1099 O O . ASP A 1 141 ? -7.57 17.953 -10.406 1 96.12 141 ASP A O 1
ATOM 1103 N N . ALA A 1 142 ? -7.68 19.781 -11.734 1 95 142 ALA A N 1
ATOM 1104 C CA . ALA A 1 142 ? -8.914 19.359 -12.391 1 95 142 ALA A CA 1
ATOM 1105 C C . ALA A 1 142 ? -8.734 18.031 -13.102 1 95 142 ALA A C 1
ATOM 1107 O O . ALA A 1 142 ? -9.688 17.25 -13.227 1 95 142 ALA A O 1
ATOM 1108 N N . GLY A 1 143 ? -7.578 17.766 -13.492 1 95.62 143 GLY A N 1
ATOM 1109 C CA . GLY A 1 143 ? -7.301 16.516 -14.195 1 95.62 143 GLY A CA 1
ATOM 1110 C C . GLY A 1 143 ? -7.414 15.297 -13.305 1 95.62 143 GLY A C 1
ATOM 1111 O O . GLY A 1 143 ? -7.508 14.164 -13.797 1 95.62 143 GLY A O 1
ATOM 1112 N N . LYS A 1 144 ? -7.449 15.469 -12.047 1 96.75 144 LYS A N 1
ATOM 1113 C CA . LYS A 1 144 ? -7.527 14.352 -11.109 1 96.75 144 LYS A CA 1
ATOM 1114 C C . LYS A 1 144 ? -8.906 14.289 -10.453 1 96.75 144 LYS A C 1
ATOM 1116 O O . LYS A 1 144 ? -9.188 13.359 -9.695 1 96.75 144 LYS A O 1
ATOM 1121 N N . CYS A 1 145 ? -9.75 15.219 -10.734 1 96.25 145 CYS A N 1
ATOM 1122 C CA . CYS A 1 145 ? -11.094 15.266 -10.172 1 96.25 145 CYS A CA 1
ATOM 1123 C C . CYS A 1 145 ? -11.961 14.156 -10.758 1 96.25 145 CYS A C 1
ATOM 1125 O O . CYS A 1 145 ? -11.898 13.875 -11.953 1 96.25 145 CYS A O 1
ATOM 1127 N N . ILE A 1 146 ? -12.82 13.539 -9.906 1 96.12 146 ILE A N 1
ATOM 1128 C CA . ILE A 1 146 ? -13.68 12.461 -10.391 1 96.12 146 ILE A CA 1
ATOM 1129 C C . ILE A 1 146 ? -15.141 12.875 -10.266 1 96.12 146 ILE A C 1
ATOM 1131 O O . ILE A 1 146 ? -16.047 12.023 -10.328 1 96.12 146 ILE A O 1
ATOM 1135 N N . LYS A 1 147 ? -15.383 14.148 -9.93 1 95.06 147 LYS A N 1
ATOM 1136 C CA . LYS A 1 147 ? -16.719 14.758 -9.891 1 95.06 147 LYS A CA 1
ATOM 1137 C C . LYS A 1 147 ? -17.609 14.039 -8.891 1 95.06 147 LYS A C 1
ATOM 1139 O O . LYS A 1 147 ? -18.781 13.758 -9.18 1 95.06 147 LYS A O 1
ATOM 1144 N N . CYS A 1 148 ? -17.031 13.742 -7.746 1 95.69 148 CYS A N 1
ATOM 1145 C CA . CYS A 1 148 ? -17.766 13 -6.73 1 95.69 148 CYS A CA 1
ATOM 1146 C C . CYS A 1 148 ? -18.547 13.953 -5.824 1 95.69 148 CYS A C 1
ATOM 1148 O O . CYS A 1 148 ? -19.422 13.516 -5.062 1 95.69 148 CYS A O 1
ATOM 1150 N N . MET A 1 149 ? -18.234 15.227 -5.762 1 96.75 149 MET A N 1
ATOM 1151 C CA . MET A 1 149 ? -18.938 16.297 -5.078 1 96.75 149 MET A CA 1
ATOM 1152 C C . MET A 1 149 ? -18.641 16.281 -3.584 1 96.75 149 MET A C 1
ATOM 1154 O O . MET A 1 149 ? -19.203 17.078 -2.826 1 96.75 149 MET A O 1
ATOM 1158 N N . ARG A 1 150 ? -17.703 15.438 -3.141 1 97.25 150 ARG A N 1
ATOM 1159 C CA . ARG A 1 150 ? -17.391 15.383 -1.718 1 97.25 150 ARG A CA 1
ATOM 1160 C C . ARG A 1 150 ? -16.891 16.734 -1.219 1 97.25 150 ARG A C 1
ATOM 1162 O O . ARG A 1 150 ? -17.297 17.188 -0.147 1 97.25 150 ARG A O 1
ATOM 1169 N N . CYS A 1 151 ? -16.016 17.375 -2.002 1 97.69 151 CYS A N 1
ATOM 1170 C CA . CYS A 1 151 ? -15.461 18.672 -1.608 1 97.69 151 CYS A CA 1
ATOM 1171 C C . CYS A 1 151 ? -16.547 19.719 -1.454 1 97.69 151 CYS A C 1
ATOM 1173 O O . CYS A 1 151 ? -16.531 20.5 -0.508 1 97.69 151 CYS A O 1
ATOM 1175 N N . ILE A 1 152 ? -17.562 19.688 -2.34 1 97.69 152 ILE A N 1
ATOM 1176 C CA . ILE A 1 152 ? -18.672 20.625 -2.279 1 97.69 152 ILE A CA 1
ATOM 1177 C C . ILE A 1 152 ? -19.484 20.375 -1.005 1 97.69 152 ILE A C 1
ATOM 1179 O O . ILE A 1 152 ? -19.75 21.312 -0.25 1 97.69 152 ILE A O 1
ATOM 1183 N N . GLN A 1 153 ? -19.812 19.156 -0.75 1 97.31 153 GLN A N 1
ATOM 1184 C CA . GLN A 1 153 ? -20.688 18.828 0.369 1 97.31 153 GLN A CA 1
ATOM 1185 C C . GLN A 1 153 ? -20 19.109 1.704 1 97.31 153 GLN A C 1
ATOM 1187 O O . GLN A 1 153 ? -20.641 19.594 2.643 1 97.31 153 GLN A O 1
ATOM 1192 N N . VAL A 1 154 ? -18.75 18.812 1.807 1 97.06 154 VAL A N 1
ATOM 1193 C CA . VAL A 1 154 ? -18.031 19.078 3.045 1 97.06 154 VAL A CA 1
ATOM 1194 C C . VAL A 1 154 ? -17.953 20.578 3.297 1 97.06 154 VAL A C 1
ATOM 1196 O O . VAL A 1 154 ? -18.156 21.031 4.422 1 97.06 154 VAL A O 1
ATOM 1199 N N . CYS A 1 155 ? -17.656 21.328 2.297 1 97.81 155 CYS A N 1
ATOM 1200 C CA . CYS A 1 155 ? -17.516 22.781 2.418 1 97.81 155 CYS A CA 1
ATOM 1201 C C . CYS A 1 155 ? -18.859 23.422 2.744 1 97.81 155 CYS A C 1
ATOM 1203 O O . CYS A 1 155 ? -18.922 24.391 3.504 1 97.81 155 CYS A O 1
ATOM 1205 N N . ASP A 1 156 ? -19.922 22.828 2.244 1 96.81 156 ASP A N 1
ATOM 1206 C CA . ASP A 1 156 ? -21.25 23.406 2.434 1 96.81 156 ASP A CA 1
ATOM 1207 C C . ASP A 1 156 ? -21.859 22.953 3.768 1 96.81 156 ASP A C 1
ATOM 1209 O O . ASP A 1 156 ? -22.297 23.797 4.562 1 96.81 156 ASP A O 1
ATOM 1213 N N . LYS A 1 157 ? -21.812 21.688 4.027 1 95.94 157 LYS A N 1
ATOM 1214 C CA . LYS A 1 157 ? -22.578 21.125 5.145 1 95.94 157 LYS A CA 1
ATOM 1215 C C . LYS A 1 157 ? -21.781 21.188 6.445 1 95.94 157 LYS A C 1
ATOM 1217 O O . LYS A 1 157 ? -22.359 21.344 7.523 1 95.94 157 LYS A O 1
ATOM 1222 N N . ILE A 1 158 ? -20.5 21.109 6.355 1 95.19 158 ILE A N 1
ATOM 1223 C CA . ILE A 1 158 ? -19.688 21.094 7.566 1 95.19 158 ILE A CA 1
ATOM 1224 C C . ILE A 1 158 ? -19.094 22.469 7.824 1 95.19 158 ILE A C 1
ATOM 1226 O O . ILE A 1 158 ? -19.141 22.969 8.953 1 95.19 158 ILE A O 1
ATOM 1230 N N . GLN A 1 159 ? -18.656 23.141 6.754 1 96.94 159 GLN A N 1
ATOM 1231 C CA . GLN A 1 159 ? -17.906 24.375 6.949 1 96.94 159 GLN A CA 1
ATOM 1232 C C . GLN A 1 159 ? -18.766 25.594 6.609 1 96.94 159 GLN A C 1
ATOM 1234 O O . GLN A 1 159 ? -18.422 26.719 6.973 1 96.94 159 GLN A O 1
ATOM 1239 N N . SER A 1 160 ? -19.828 25.422 5.914 1 96.19 160 SER A N 1
ATOM 1240 C CA . SER A 1 160 ? -20.781 26.469 5.578 1 96.19 160 SER A CA 1
ATOM 1241 C C . SER A 1 160 ? -20.094 27.625 4.859 1 96.19 160 SER A C 1
ATOM 1243 O O . SER A 1 160 ? -20.344 28.797 5.184 1 96.19 160 SER A O 1
ATOM 1245 N N . LEU A 1 161 ? -19.203 27.375 3.934 1 96.62 161 LEU A N 1
ATOM 1246 C CA . LEU A 1 161 ? -18.484 28.438 3.221 1 96.62 161 LEU A CA 1
ATOM 1247 C C . LEU A 1 161 ? -18.891 28.453 1.75 1 96.62 161 LEU A C 1
ATOM 1249 O O . LEU A 1 161 ? -18.781 29.5 1.093 1 96.62 161 LEU A O 1
ATOM 1253 N N . ASN A 1 162 ? -19.266 27.219 1.121 1 96.5 162 ASN A N 1
ATOM 1254 C CA . ASN A 1 162 ? -19.719 27.109 -0.261 1 96.5 162 ASN A CA 1
ATOM 1255 C C . ASN A 1 162 ? -18.672 27.641 -1.239 1 96.5 162 ASN A C 1
ATOM 1257 O O . ASN A 1 162 ? -18.984 28.438 -2.129 1 96.5 162 ASN A O 1
ATOM 1261 N N . ILE A 1 163 ? -17.453 27.266 -1.044 1 97.44 163 ILE A N 1
ATOM 1262 C CA . ILE A 1 163 ? -16.344 27.719 -1.88 1 97.44 163 ILE A CA 1
ATOM 1263 C C . ILE A 1 163 ? -16.375 26.984 -3.217 1 97.44 163 ILE A C 1
ATOM 1265 O O . ILE A 1 163 ? -16.031 27.547 -4.258 1 97.44 163 ILE A O 1
ATOM 1269 N N . TRP A 1 164 ? -16.734 25.688 -3.174 1 97.06 164 TRP A N 1
ATOM 1270 C CA . TRP A 1 164 ? -16.75 24.844 -4.367 1 97.06 164 TRP A CA 1
ATOM 1271 C C . TRP A 1 164 ? -18.156 24.75 -4.953 1 97.06 164 TRP A C 1
ATOM 1273 O O . TRP A 1 164 ? -19.141 24.812 -4.223 1 97.06 164 TRP A O 1
ATOM 1283 N N . ASP A 1 165 ? -18.172 24.609 -6.227 1 95.12 165 ASP A N 1
ATOM 1284 C CA . ASP A 1 165 ? -19.453 24.422 -6.926 1 95.12 165 ASP A CA 1
ATOM 1285 C C . ASP A 1 165 ? -19.234 23.688 -8.25 1 95.12 165 ASP A C 1
ATOM 1287 O O . ASP A 1 165 ? -18.109 23.516 -8.703 1 95.12 165 ASP A O 1
ATOM 1291 N N . VAL A 1 166 ? -20.344 23.141 -8.734 1 92.94 166 VAL A N 1
ATOM 1292 C CA . VAL A 1 166 ? -20.312 22.5 -10.039 1 92.94 166 VAL A CA 1
ATOM 1293 C C . VAL A 1 166 ? -20.141 23.547 -11.133 1 92.94 166 VAL A C 1
ATOM 1295 O O . VAL A 1 166 ? -20.734 24.625 -11.07 1 92.94 166 VAL A O 1
ATOM 1298 N N . ALA A 1 167 ? -19.234 23.219 -12.062 1 88.12 167 ALA A N 1
ATOM 1299 C CA . ALA A 1 167 ? -19 24.109 -13.195 1 88.12 167 ALA A CA 1
ATOM 1300 C C . ALA A 1 167 ? -19.234 23.391 -14.523 1 88.12 167 ALA A C 1
ATOM 1302 O O . ALA A 1 167 ? -19.094 22.172 -14.602 1 88.12 167 ALA A O 1
ATOM 1303 N N . ASN A 1 168 ? -19.578 24.125 -15.531 1 83.5 168 ASN A N 1
ATOM 1304 C CA . ASN A 1 168 ? -19.828 23.625 -16.875 1 83.5 168 ASN A CA 1
ATOM 1305 C C . ASN A 1 168 ? -20.984 22.625 -16.906 1 83.5 168 ASN A C 1
ATOM 1307 O O . ASN A 1 168 ? -21.734 22.516 -15.93 1 83.5 168 ASN A O 1
ATOM 1311 N N . THR A 1 169 ? -21.406 22.109 -18.078 1 78.88 169 THR A N 1
ATOM 1312 C CA . THR A 1 169 ? -22.562 21.234 -18.219 1 78.88 169 THR A CA 1
ATOM 1313 C C . THR A 1 169 ? -22.219 20.016 -19.062 1 78.88 169 THR A C 1
ATOM 1315 O O . THR A 1 169 ? -21.219 20.016 -19.781 1 78.88 169 THR A O 1
ATOM 1318 N N . GLY A 1 170 ? -22.969 19 -18.859 1 69.94 170 GLY A N 1
ATOM 1319 C CA . GLY A 1 170 ? -22.797 17.797 -19.672 1 69.94 170 GLY A CA 1
ATOM 1320 C C . GLY A 1 170 ? -21.516 17.031 -19.359 1 69.94 170 GLY A C 1
ATOM 1321 O O . GLY A 1 170 ? -21.188 16.812 -18.188 1 69.94 170 GLY A O 1
ATOM 1322 N N . SER A 1 171 ? -20.812 16.609 -20.5 1 69.38 171 SER A N 1
ATOM 1323 C CA . SER A 1 171 ? -19.594 15.82 -20.391 1 69.38 171 SER A CA 1
ATOM 1324 C C . SER A 1 171 ? -18.438 16.656 -19.859 1 69.38 171 SER A C 1
ATOM 1326 O O . SER A 1 171 ? -17.422 16.125 -19.406 1 69.38 171 SER A O 1
ATOM 1328 N N . ARG A 1 172 ? -18.734 18.047 -19.828 1 74.75 172 ARG A N 1
ATOM 1329 C CA . ARG A 1 172 ? -17.688 18.984 -19.422 1 74.75 172 ARG A CA 1
ATOM 1330 C C . ARG A 1 172 ? -17.844 19.391 -17.969 1 74.75 172 ARG A C 1
ATOM 1332 O O . ARG A 1 172 ? -17.125 20.25 -17.469 1 74.75 172 ARG A O 1
ATOM 1339 N N . THR A 1 173 ? -18.719 18.719 -17.281 1 83.38 173 THR A N 1
ATOM 1340 C CA . THR A 1 173 ? -18.984 19.016 -15.883 1 83.38 173 THR A CA 1
ATOM 1341 C C . THR A 1 173 ? -17.719 18.812 -15.047 1 83.38 173 THR A C 1
ATOM 1343 O O . THR A 1 173 ? -16.969 17.844 -15.258 1 83.38 173 THR A O 1
ATOM 1346 N N . THR A 1 174 ? -17.453 19.844 -14.211 1 85.75 174 THR A N 1
ATOM 1347 C CA . THR A 1 174 ? -16.328 19.75 -13.273 1 85.75 174 THR A CA 1
ATOM 1348 C C . THR A 1 174 ? -16.656 20.516 -11.984 1 85.75 174 THR A C 1
ATOM 1350 O O . THR A 1 174 ? -17.781 20.938 -11.773 1 85.75 174 THR A O 1
ATOM 1353 N N . VAL A 1 175 ? -15.773 20.438 -11.07 1 92.38 175 VAL A N 1
ATOM 1354 C CA . VAL A 1 175 ? -15.875 21.188 -9.828 1 92.38 175 VAL A CA 1
ATOM 1355 C C . VAL A 1 175 ? -14.875 22.344 -9.852 1 92.38 175 VAL A C 1
ATOM 1357 O O . VAL A 1 175 ? -13.711 22.156 -10.203 1 92.38 175 VAL A O 1
ATOM 1360 N N . ASP A 1 176 ? -15.367 23.5 -9.586 1 93.44 176 ASP A N 1
ATOM 1361 C CA . ASP A 1 176 ? -14.516 24.688 -9.547 1 93.44 176 ASP A CA 1
ATOM 1362 C C . ASP A 1 176 ? -14.961 25.641 -8.453 1 93.44 176 ASP A C 1
ATOM 1364 O O . ASP A 1 176 ? -15.922 25.375 -7.73 1 93.44 176 ASP A O 1
ATOM 1368 N N . VAL A 1 177 ? -14.211 26.75 -8.328 1 94.81 177 VAL A N 1
ATOM 1369 C CA . VAL A 1 177 ? -14.531 27.75 -7.316 1 94.81 177 VAL A CA 1
ATOM 1370 C C . VAL A 1 177 ? -15.867 28.406 -7.645 1 94.81 177 VAL A C 1
ATOM 1372 O O . VAL A 1 177 ? -16.109 28.781 -8.797 1 94.81 177 VAL A O 1
ATOM 1375 N N . SER A 1 178 ? -16.672 28.531 -6.676 1 94.69 178 SER A N 1
ATOM 1376 C CA . SER A 1 178 ? -18.016 29.078 -6.859 1 94.69 178 SER A CA 1
ATOM 1377 C C . SER A 1 178 ? -17.969 30.5 -7.422 1 94.69 178 SER A C 1
ATOM 1379 O O . SER A 1 178 ? -17 31.219 -7.188 1 94.69 178 SER A O 1
ATOM 1381 N N . HIS A 1 179 ? -18.953 30.859 -8.242 1 91.75 179 HIS A N 1
ATOM 1382 C CA . HIS A 1 179 ? -19.141 32.188 -8.812 1 91.75 179 HIS A CA 1
ATOM 1383 C C . HIS A 1 179 ? -18.016 32.531 -9.789 1 91.75 179 HIS A C 1
ATOM 1385 O O . HIS A 1 179 ? -17.703 33.719 -10 1 91.75 179 HIS A O 1
ATOM 1391 N N . ASN A 1 180 ? -17.281 31.484 -10.25 1 89.12 180 ASN A N 1
ATOM 1392 C CA . ASN A 1 180 ? -16.219 31.625 -11.234 1 89.12 180 ASN A CA 1
ATOM 1393 C C . ASN A 1 180 ? -15.102 32.531 -10.734 1 89.12 180 ASN A C 1
ATOM 1395 O O . ASN A 1 180 ? -14.539 33.312 -11.492 1 89.12 180 ASN A O 1
ATOM 1399 N N . ARG A 1 181 ? -14.883 32.5 -9.477 1 91.56 181 ARG A N 1
ATOM 1400 C CA . ARG A 1 181 ? -13.797 33.25 -8.875 1 91.56 181 ARG A CA 1
ATOM 1401 C C . ARG A 1 181 ? -12.492 32.469 -8.891 1 91.56 181 ARG A C 1
ATOM 1403 O O . ARG A 1 181 ? -12.5 31.234 -9.062 1 91.56 181 ARG A O 1
ATOM 1410 N N . LYS A 1 182 ? -11.391 33.281 -8.742 1 92.25 182 LYS A N 1
ATOM 1411 C CA . LYS A 1 182 ? -10.117 32.656 -8.414 1 92.25 182 LYS A CA 1
ATOM 1412 C C . LYS A 1 182 ? -10.023 32.344 -6.918 1 92.25 182 LYS A C 1
ATOM 1414 O O . LYS A 1 182 ? -10.562 33.094 -6.094 1 92.25 182 LYS A O 1
ATOM 1419 N N . ILE A 1 183 ? -9.484 31.312 -6.598 1 94.94 183 ILE A N 1
ATOM 1420 C CA . ILE A 1 183 ? -9.438 30.859 -5.215 1 94.94 183 ILE A CA 1
ATOM 1421 C C . ILE A 1 183 ? -8.844 31.938 -4.324 1 94.94 183 ILE A C 1
ATOM 1423 O O . ILE A 1 183 ? -9.25 32.094 -3.172 1 94.94 183 ILE A O 1
ATOM 1427 N N . LYS A 1 184 ? -7.844 32.688 -4.824 1 93.12 184 LYS A N 1
ATOM 1428 C CA . LYS A 1 184 ? -7.188 33.719 -4.047 1 93.12 184 LYS A CA 1
ATOM 1429 C C . LYS A 1 184 ? -8.148 34.875 -3.742 1 93.12 184 LYS A C 1
ATOM 1431 O O . LYS A 1 184 ? -7.938 35.625 -2.791 1 93.12 184 LYS A O 1
ATOM 1436 N N . ASN A 1 185 ? -9.148 35.031 -4.539 1 94.56 185 ASN A N 1
ATOM 1437 C CA . ASN A 1 185 ? -10.133 36.094 -4.375 1 94.56 185 ASN A CA 1
ATOM 1438 C C . ASN A 1 185 ? -11.414 35.562 -3.725 1 94.56 185 ASN A C 1
ATOM 1440 O O . ASN A 1 185 ? -12.445 36.25 -3.736 1 94.56 185 ASN A O 1
ATOM 1444 N N . SER A 1 186 ? -11.32 34.375 -3.18 1 95.06 186 SER A N 1
ATOM 1445 C CA . SER A 1 186 ? -12.484 33.781 -2.516 1 95.06 186 SER A CA 1
ATOM 1446 C C . SER A 1 186 ? -12.391 33.938 -1.001 1 95.06 186 SER A C 1
ATOM 1448 O O . SER A 1 186 ? -11.359 34.375 -0.478 1 95.06 186 SER A O 1
ATOM 1450 N N . ASP A 1 187 ? -13.5 33.688 -0.339 1 96.75 187 ASP A N 1
ATOM 1451 C CA . ASP A 1 187 ? -13.555 33.75 1.119 1 96.75 187 ASP A CA 1
ATOM 1452 C C . ASP A 1 187 ? -13.195 32.375 1.721 1 96.75 187 ASP A C 1
ATOM 1454 O O . ASP A 1 187 ? -13.688 32.031 2.795 1 96.75 187 ASP A O 1
ATOM 1458 N N . CYS A 1 188 ? -12.352 31.625 0.992 1 97.38 188 CYS A N 1
ATOM 1459 C CA . CYS A 1 188 ? -11.875 30.344 1.494 1 97.38 188 CYS A CA 1
ATOM 1460 C C . CYS A 1 188 ? -11.117 30.516 2.803 1 97.38 188 CYS A C 1
ATOM 1462 O O . CYS A 1 188 ? -10.219 31.359 2.898 1 97.38 188 CYS A O 1
ATOM 1464 N N . SER A 1 189 ? -11.43 29.688 3.777 1 97.94 189 SER A N 1
ATOM 1465 C CA . SER A 1 189 ? -10.781 29.766 5.082 1 97.94 189 SER A CA 1
ATOM 1466 C C . SER A 1 189 ? -9.469 29 5.094 1 97.94 189 SER A C 1
ATOM 1468 O O . SER A 1 189 ? -8.664 29.141 6.016 1 97.94 189 SER A O 1
ATOM 1470 N N . LEU A 1 190 ? -9.211 28.172 4.105 1 98.25 190 LEU A N 1
ATOM 1471 C CA . LEU A 1 190 ? -8.023 27.328 3.984 1 98.25 190 LEU A CA 1
ATOM 1472 C C . LEU A 1 190 ? -7.973 26.281 5.094 1 98.25 190 LEU A C 1
ATOM 1474 O O . LEU A 1 190 ? -6.891 25.891 5.535 1 98.25 190 LEU A O 1
ATOM 1478 N N . CYS A 1 191 ? -9.141 25.891 5.566 1 97.44 191 CYS A N 1
ATOM 1479 C CA . CYS A 1 191 ? -9.195 24.906 6.633 1 97.44 191 CYS A CA 1
ATOM 1480 C C . CYS A 1 191 ? -8.688 23.547 6.145 1 97.44 191 CYS A C 1
ATOM 1482 O O . CYS A 1 191 ? -8.227 22.734 6.941 1 97.44 191 CYS A O 1
ATOM 1484 N N . GLY A 1 192 ? -8.812 23.266 4.828 1 97.81 192 GLY A N 1
ATOM 1485 C CA . GLY A 1 192 ? -8.25 22.062 4.234 1 97.81 192 GLY A CA 1
ATOM 1486 C C . GLY A 1 192 ? -9.141 20.844 4.375 1 97.81 192 GLY A C 1
ATOM 1487 O O . GLY A 1 192 ? -8.758 19.75 3.98 1 97.81 192 GLY A O 1
ATOM 1488 N N . GLN A 1 193 ? -10.359 20.984 4.875 1 97.5 193 GLN A N 1
ATOM 1489 C CA . GLN A 1 193 ? -11.266 19.844 5.035 1 97.5 193 GLN A CA 1
ATOM 1490 C C . GLN A 1 193 ? -11.625 19.234 3.682 1 97.5 193 GLN A C 1
ATOM 1492 O O . GLN A 1 193 ? -11.812 18.016 3.572 1 97.5 193 GLN A O 1
ATOM 1497 N N . CYS A 1 194 ? -11.703 20.094 2.652 1 97.88 194 CYS A N 1
ATOM 1498 C CA . CYS A 1 194 ? -11.977 19.594 1.311 1 97.88 194 CYS A CA 1
ATOM 1499 C C . CYS A 1 194 ? -10.844 18.672 0.837 1 97.88 194 CYS A C 1
ATOM 1501 O O . CYS A 1 194 ? -11.086 17.703 0.121 1 97.88 194 CYS A O 1
ATOM 1503 N N . ILE A 1 195 ? -9.586 18.938 1.259 1 98 195 ILE A N 1
ATOM 1504 C CA . ILE A 1 195 ? -8.43 18.109 0.906 1 98 195 ILE A CA 1
ATOM 1505 C C . ILE A 1 195 ? -8.531 16.75 1.592 1 98 195 ILE A C 1
ATOM 1507 O O . ILE A 1 195 ? -8.383 15.711 0.948 1 98 195 ILE A O 1
ATOM 1511 N N . THR A 1 196 ? -8.867 16.75 2.871 1 97 196 THR A N 1
ATOM 1512 C CA . THR A 1 196 ? -8.898 15.539 3.693 1 97 196 THR A CA 1
ATOM 1513 C C . THR A 1 196 ? -9.977 14.57 3.201 1 97 196 THR A C 1
ATOM 1515 O O . THR A 1 196 ? -9.836 13.359 3.336 1 97 196 THR A O 1
ATOM 1518 N N . HIS A 1 197 ? -11.008 15.102 2.582 1 97.44 197 HIS A N 1
ATOM 1519 C CA . HIS A 1 197 ? -12.141 14.258 2.207 1 97.44 197 HIS A CA 1
ATOM 1520 C C . HIS A 1 197 ? -12.156 13.992 0.707 1 97.44 197 HIS A C 1
ATOM 1522 O O . HIS A 1 197 ? -13.078 13.352 0.195 1 97.44 197 HIS A O 1
ATOM 1528 N N . CYS A 1 198 ? -11.188 14.539 -0.025 1 97.69 198 CYS A N 1
ATOM 1529 C CA . CYS A 1 198 ? -11.039 14.18 -1.432 1 97.69 198 CYS A CA 1
ATOM 1530 C C . CYS A 1 198 ? -10.555 12.742 -1.582 1 97.69 198 CYS A C 1
ATOM 1532 O O . CYS A 1 198 ? -9.516 12.375 -1.042 1 97.69 198 CYS A O 1
ATOM 1534 N N . PRO A 1 199 ? -11.305 11.891 -2.281 1 97.38 199 PRO A N 1
ATOM 1535 C CA . PRO A 1 199 ? -10.938 10.477 -2.357 1 97.38 199 PRO A CA 1
ATOM 1536 C C . PRO A 1 199 ? -9.766 10.219 -3.305 1 97.38 199 PRO A C 1
ATOM 1538 O O . PRO A 1 199 ? -9.266 9.102 -3.389 1 97.38 199 PRO A O 1
ATOM 1541 N N . VAL A 1 200 ? -9.414 11.242 -4.043 1 97.69 200 VAL A N 1
ATOM 1542 C CA . VAL A 1 200 ? -8.312 11.164 -5 1 97.69 200 VAL A CA 1
ATOM 1543 C C . VAL A 1 200 ? -7.352 12.336 -4.777 1 97.69 200 VAL A C 1
ATOM 1545 O O . VAL A 1 200 ? -7.375 12.969 -3.721 1 97.69 200 VAL A O 1
ATOM 1548 N N . GLY A 1 201 ? -6.477 12.641 -5.656 1 96.62 201 GLY A N 1
ATOM 1549 C CA . GLY A 1 201 ? -5.465 13.672 -5.48 1 96.62 201 GLY A CA 1
ATOM 1550 C C . GLY A 1 201 ? -5.809 14.969 -6.184 1 96.62 201 GLY A C 1
ATOM 1551 O O . GLY A 1 201 ? -4.918 15.711 -6.598 1 96.62 201 GLY A O 1
ATOM 1552 N N . ALA A 1 202 ? -7.145 15.281 -6.305 1 97.5 202 ALA A N 1
ATOM 1553 C CA . ALA A 1 202 ? -7.57 16.484 -7.012 1 97.5 202 ALA A CA 1
ATOM 1554 C C . ALA A 1 202 ? -7.344 17.734 -6.156 1 97.5 202 ALA A C 1
ATOM 1556 O O . ALA A 1 202 ? -7.207 18.844 -6.688 1 97.5 202 ALA A O 1
ATOM 1557 N N . LEU A 1 203 ? -7.348 17.562 -4.836 1 97.75 203 LEU A N 1
ATOM 1558 C CA . LEU A 1 203 ? -7.059 18.641 -3.902 1 97.75 203 LEU A CA 1
ATOM 1559 C C . LEU A 1 203 ? -5.895 18.281 -2.99 1 97.75 203 LEU A C 1
ATOM 1561 O O . LEU A 1 203 ? -5.828 17.156 -2.479 1 97.75 203 LEU A O 1
ATOM 1565 N N . ARG A 1 204 ? -5.012 19.219 -2.863 1 97.44 204 ARG A N 1
ATOM 1566 C CA . ARG A 1 204 ? -3.865 19.031 -1.983 1 97.44 204 ARG A CA 1
ATOM 1567 C C . ARG A 1 204 ? -3.346 20.359 -1.458 1 97.44 204 ARG A C 1
ATOM 1569 O O . ARG A 1 204 ? -3.703 21.422 -1.978 1 97.44 204 ARG A O 1
ATOM 1576 N N . GLU A 1 205 ? -2.561 20.312 -0.402 1 98 205 GLU A N 1
ATOM 1577 C CA . GLU A 1 205 ? -1.854 21.5 0.045 1 98 205 GLU A CA 1
ATOM 1578 C C . GLU A 1 205 ? -0.661 21.812 -0.857 1 98 205 GLU A C 1
ATOM 1580 O O . GLU A 1 205 ? -0.154 20.922 -1.547 1 98 205 GLU A O 1
ATOM 1585 N N . ARG A 1 206 ? -0.313 23.047 -0.912 1 97.69 206 ARG A N 1
ATOM 1586 C CA . ARG A 1 206 ? 0.944 23.406 -1.561 1 97.69 206 ARG A CA 1
ATOM 1587 C C . ARG A 1 206 ? 2.111 22.641 -0.948 1 97.69 206 ARG A C 1
ATOM 1589 O O . ARG A 1 206 ? 2.213 22.516 0.275 1 97.69 206 ARG A O 1
ATOM 1596 N N . ASP A 1 207 ? 2.9 22.047 -1.764 1 96.81 207 ASP A N 1
ATOM 1597 C CA . ASP A 1 207 ? 4.043 21.281 -1.267 1 96.81 207 ASP A CA 1
ATOM 1598 C C . ASP A 1 207 ? 5.27 22.188 -1.104 1 96.81 207 ASP A C 1
ATOM 1600 O O . ASP A 1 207 ? 5.809 22.688 -2.088 1 96.81 207 ASP A O 1
ATOM 1604 N N . ASP A 1 208 ? 5.73 22.328 0.113 1 97.94 208 ASP A N 1
ATOM 1605 C CA . ASP A 1 208 ? 6.84 23.234 0.395 1 97.94 208 ASP A CA 1
ATOM 1606 C C . ASP A 1 208 ? 8.07 22.453 0.874 1 97.94 208 ASP A C 1
ATOM 1608 O O . ASP A 1 208 ? 8.977 23.031 1.476 1 97.94 208 ASP A O 1
ATOM 1612 N N . THR A 1 209 ? 8.133 21.156 0.614 1 97.19 209 THR A N 1
ATOM 1613 C CA . THR A 1 209 ? 9.219 20.312 1.1 1 97.19 209 THR A CA 1
ATOM 1614 C C . THR A 1 209 ? 10.547 20.734 0.469 1 97.19 209 THR A C 1
ATOM 1616 O O . THR A 1 209 ? 11.594 20.688 1.12 1 97.19 209 THR A O 1
ATOM 1619 N N . GLU A 1 210 ? 10.531 21.188 -0.776 1 95.25 210 GLU A N 1
ATOM 1620 C CA . GLU A 1 210 ? 11.75 21.594 -1.454 1 95.25 210 GLU A CA 1
ATOM 1621 C C . GLU A 1 210 ? 12.367 22.828 -0.783 1 95.25 210 GLU A C 1
ATOM 1623 O O . GLU A 1 210 ? 13.594 22.953 -0.701 1 95.25 210 GLU A O 1
ATOM 1628 N N . LYS A 1 211 ? 11.523 23.719 -0.371 1 97.31 211 LYS A N 1
ATOM 1629 C CA . LYS A 1 211 ? 12.016 24.891 0.348 1 97.31 211 LYS A CA 1
ATOM 1630 C C . LYS A 1 211 ? 12.703 24.484 1.651 1 97.31 211 LYS A C 1
ATOM 1632 O O . LYS A 1 211 ? 13.727 25.062 2.018 1 97.31 211 LYS A O 1
ATOM 1637 N N . ALA A 1 212 ? 12.141 23.562 2.303 1 98.06 212 ALA A N 1
ATOM 1638 C CA . ALA A 1 212 ? 12.727 23.078 3.555 1 98.06 212 ALA A CA 1
ATOM 1639 C C . ALA A 1 212 ? 14.086 22.438 3.316 1 98.06 212 ALA A C 1
ATOM 1641 O O . ALA A 1 212 ? 15.055 22.734 4.027 1 98.06 212 ALA A O 1
ATOM 1642 N N . PHE A 1 213 ? 14.156 21.594 2.318 1 96.12 213 PHE A N 1
ATOM 1643 C CA . PHE A 1 213 ? 15.414 20.922 2 1 96.12 213 PHE A CA 1
ATOM 1644 C C . PHE A 1 213 ? 16.484 21.938 1.596 1 96.12 213 PHE A C 1
ATOM 1646 O O . PHE A 1 213 ? 17.656 21.797 1.944 1 96.12 213 PHE A O 1
ATOM 1653 N N . SER A 1 214 ? 16.078 22.969 0.865 1 96.5 214 SER A N 1
ATOM 1654 C CA . SER A 1 214 ? 17 24.031 0.469 1 96.5 214 SER A CA 1
ATOM 1655 C C . SER A 1 214 ? 17.562 24.766 1.686 1 96.5 214 SER A C 1
ATOM 1657 O O . SER A 1 214 ? 18.75 25.094 1.734 1 96.5 214 SER A O 1
ATOM 1659 N N . ALA A 1 215 ? 16.703 25.016 2.615 1 97.69 215 ALA A N 1
ATOM 1660 C CA . ALA A 1 215 ? 17.141 25.672 3.84 1 97.69 215 ALA A CA 1
ATOM 1661 C C . ALA A 1 215 ? 18.109 24.812 4.625 1 97.69 215 ALA A C 1
ATOM 1663 O O . ALA A 1 215 ? 19.109 25.297 5.156 1 97.69 215 ALA A O 1
ATOM 1664 N N . LEU A 1 216 ? 17.844 23.547 4.664 1 96.19 216 LEU A N 1
ATOM 1665 C CA . LEU A 1 216 ? 18.688 22.609 5.383 1 96.19 216 LEU A CA 1
ATOM 1666 C C . LEU A 1 216 ? 20.062 22.5 4.734 1 96.19 216 LEU A C 1
ATOM 1668 O O . LEU A 1 216 ? 21.062 22.266 5.422 1 96.19 216 LEU A O 1
ATOM 1672 N N . ALA A 1 217 ? 20.109 22.75 3.443 1 94 217 ALA A N 1
ATOM 1673 C CA . ALA A 1 217 ? 21.359 22.609 2.688 1 94 217 ALA A CA 1
ATOM 1674 C C . ALA A 1 217 ? 22.172 23.891 2.699 1 94 217 ALA A C 1
ATOM 1676 O O . ALA A 1 217 ? 23.344 23.906 2.326 1 94 217 ALA A O 1
ATOM 1677 N N . ASN A 1 218 ? 21.562 24.953 3.127 1 95.94 218 ASN A N 1
ATOM 1678 C CA . ASN A 1 218 ? 22.234 26.25 3.139 1 95.94 218 ASN A CA 1
ATOM 1679 C C . ASN A 1 218 ? 23.078 26.438 4.398 1 95.94 218 ASN A C 1
ATOM 1681 O O . ASN A 1 218 ? 22.531 26.609 5.492 1 95.94 218 ASN A O 1
ATOM 1685 N N . PRO A 1 219 ? 24.391 26.484 4.289 1 93.62 219 PRO A N 1
ATOM 1686 C CA . PRO A 1 219 ? 25.25 26.594 5.465 1 93.62 219 PRO A CA 1
ATOM 1687 C C . PRO A 1 219 ? 25.125 27.938 6.168 1 93.62 219 PRO A C 1
ATOM 1689 O O . PRO A 1 219 ? 25.531 28.078 7.324 1 93.62 219 PRO A O 1
ATOM 1692 N N . ASP A 1 220 ? 24.531 28.844 5.52 1 96.38 220 ASP A N 1
ATOM 1693 C CA . ASP A 1 220 ? 24.406 30.172 6.09 1 96.38 220 ASP A CA 1
ATOM 1694 C C . ASP A 1 220 ? 23.125 30.297 6.914 1 96.38 220 ASP A C 1
ATOM 1696 O O . ASP A 1 220 ? 22.906 31.328 7.57 1 96.38 220 ASP A O 1
ATOM 1700 N N . LYS A 1 221 ? 22.328 29.297 6.918 1 97.31 221 LYS A N 1
ATOM 1701 C CA . LYS A 1 221 ? 21.062 29.344 7.648 1 97.31 221 LYS A CA 1
ATOM 1702 C C . LYS A 1 221 ? 21.109 28.438 8.883 1 97.31 221 LYS A C 1
ATOM 1704 O O . LYS A 1 221 ? 21.688 27.359 8.844 1 97.31 221 LYS A O 1
ATOM 1709 N N . ILE A 1 222 ? 20.547 28.953 9.914 1 98.31 222 ILE A N 1
ATOM 1710 C CA . ILE A 1 222 ? 20.312 28.172 11.125 1 98.31 222 ILE A CA 1
ATOM 1711 C C . ILE A 1 222 ? 18.844 27.781 11.195 1 98.31 222 ILE A C 1
ATOM 1713 O O . ILE A 1 222 ? 17.984 28.625 11.5 1 98.31 222 ILE A O 1
ATOM 1717 N N . THR A 1 223 ? 18.594 26.531 10.961 1 98.44 223 THR A N 1
ATOM 1718 C CA . THR A 1 223 ? 17.219 26.078 10.93 1 98.44 223 THR A CA 1
ATOM 1719 C C . THR A 1 223 ? 16.688 25.844 12.344 1 98.44 223 THR A C 1
ATOM 1721 O O . THR A 1 223 ? 17.328 25.156 13.141 1 98.44 223 THR A O 1
ATOM 1724 N N . VAL A 1 224 ? 15.594 26.5 12.664 1 98.38 224 VAL A N 1
ATOM 1725 C CA . VAL A 1 224 ? 14.867 26.328 13.914 1 98.38 224 VAL A CA 1
ATOM 1726 C C . VAL A 1 224 ? 13.453 25.828 13.625 1 98.38 224 VAL A C 1
ATOM 1728 O O . VAL A 1 224 ? 12.68 26.484 12.93 1 98.38 224 VAL A O 1
ATOM 1731 N N . VAL A 1 225 ? 13.141 24.641 14.156 1 98.56 225 VAL A N 1
ATOM 1732 C CA . VAL A 1 225 ? 11.844 24.062 13.82 1 98.56 225 VAL A CA 1
ATOM 1733 C C . VAL A 1 225 ? 11 23.906 15.086 1 98.56 225 VAL A C 1
ATOM 1735 O O . VAL A 1 225 ? 11.539 23.609 16.156 1 98.56 225 VAL A O 1
ATOM 1738 N N . GLN A 1 226 ? 9.703 24.219 14.969 1 98.5 226 GLN A N 1
ATOM 1739 C CA . GLN A 1 226 ? 8.727 23.984 16.031 1 98.5 226 GLN A CA 1
ATOM 1740 C C . GLN A 1 226 ? 7.684 22.953 15.594 1 98.5 226 GLN A C 1
ATOM 1742 O O . GLN A 1 226 ? 7.285 22.922 14.43 1 98.5 226 GLN A O 1
ATOM 1747 N N . ILE A 1 227 ? 7.289 22.062 16.547 1 98.44 227 ILE A N 1
ATOM 1748 C CA . ILE A 1 227 ? 6.324 21 16.266 1 98.44 227 ILE A CA 1
ATOM 1749 C C . ILE A 1 227 ? 5.031 21.266 17.031 1 98.44 227 ILE A C 1
ATOM 1751 O O . ILE A 1 227 ? 5.031 21.266 18.266 1 98.44 227 ILE A O 1
ATOM 1755 N N . ALA A 1 228 ? 3.957 21.438 16.328 1 98.25 228 ALA A N 1
ATOM 1756 C CA . ALA A 1 228 ? 2.662 21.656 16.969 1 98.25 228 ALA A CA 1
ATOM 1757 C C . ALA A 1 228 ? 2.229 20.422 17.766 1 98.25 228 ALA A C 1
ATOM 1759 O O . ALA A 1 228 ? 2.564 19.297 17.406 1 98.25 228 ALA A O 1
ATOM 1760 N N . PRO A 1 229 ? 1.469 20.625 18.781 1 96.88 229 PRO A N 1
ATOM 1761 C CA . PRO A 1 229 ? 1.056 19.516 19.641 1 96.88 229 PRO A CA 1
ATOM 1762 C C . PRO A 1 229 ? 0.255 18.453 18.891 1 96.88 229 PRO A C 1
ATOM 1764 O O . PRO A 1 229 ? 0.477 17.266 19.062 1 96.88 229 PRO A O 1
ATOM 1767 N N . ALA A 1 230 ? -0.607 18.844 18 1 97.62 230 ALA A N 1
ATOM 1768 C CA . ALA A 1 230 ? -1.493 17.906 17.312 1 97.62 230 ALA A CA 1
ATOM 1769 C C . ALA A 1 230 ? -0.709 17 16.391 1 97.62 230 ALA A C 1
ATOM 1771 O O . ALA A 1 230 ? -1.165 15.898 16.047 1 97.62 230 ALA A O 1
ATOM 1772 N N . VAL A 1 231 ? 0.473 17.391 15.93 1 98.25 231 VAL A N 1
ATOM 1773 C CA . VAL A 1 231 ? 1.303 16.594 15.023 1 98.25 231 VAL A CA 1
ATOM 1774 C C . VAL A 1 231 ? 1.698 15.281 15.695 1 98.25 231 VAL A C 1
ATOM 1776 O O . VAL A 1 231 ? 1.684 14.227 15.055 1 98.25 231 VAL A O 1
ATOM 1779 N N . ARG A 1 232 ? 1.951 15.352 17 1 97.38 232 ARG A N 1
ATOM 1780 C CA . ARG A 1 232 ? 2.455 14.188 17.719 1 97.38 232 ARG A CA 1
ATOM 1781 C C . ARG A 1 232 ? 1.382 13.109 17.844 1 97.38 232 ARG A C 1
ATOM 1783 O O . ARG A 1 232 ? 1.688 11.945 18.125 1 97.38 232 ARG A O 1
ATOM 1790 N N . ALA A 1 233 ? 0.128 13.469 17.594 1 96.94 233 ALA A N 1
ATOM 1791 C CA . ALA A 1 233 ? -0.962 12.508 17.703 1 96.94 233 ALA A CA 1
ATOM 1792 C C . ALA A 1 233 ? -1.228 11.812 16.375 1 96.94 233 ALA A C 1
ATOM 1794 O O . ALA A 1 233 ? -1.981 10.836 16.312 1 96.94 233 ALA A O 1
ATOM 1795 N N . ALA A 1 234 ? -0.53 12.242 15.289 1 97.75 234 ALA A N 1
ATOM 1796 C CA . ALA A 1 234 ? -1.007 11.75 14 1 97.75 234 ALA A CA 1
ATOM 1797 C C . ALA A 1 234 ? 0.16 11.383 13.086 1 97.75 234 ALA A C 1
ATOM 1799 O O . ALA A 1 234 ? 0.001 10.594 12.148 1 97.75 234 ALA A O 1
ATOM 1800 N N . TRP A 1 235 ? 1.401 11.852 13.312 1 97.94 235 TRP A N 1
ATOM 1801 C CA . TRP A 1 235 ? 2.48 11.805 12.328 1 97.94 235 TRP A CA 1
ATOM 1802 C C . TRP A 1 235 ? 2.846 10.359 11.992 1 97.94 235 TRP A C 1
ATOM 1804 O O . TRP A 1 235 ? 3.285 10.07 10.875 1 97.94 235 TRP A O 1
ATOM 1814 N N . GLY A 1 236 ? 2.625 9.43 12.891 1 97.31 236 GLY A N 1
ATOM 1815 C CA . GLY A 1 236 ? 3.025 8.047 12.688 1 97.31 236 GLY A CA 1
ATOM 1816 C C . GLY A 1 236 ? 2.068 7.273 11.797 1 97.31 236 GLY A C 1
ATOM 1817 O O . GLY A 1 236 ? 2.408 6.199 11.297 1 97.31 236 GLY A O 1
ATOM 1818 N N . GLU A 1 237 ? 0.887 7.828 11.539 1 96.25 237 GLU A N 1
ATOM 1819 C CA . GLU A 1 237 ? -0.19 7.102 10.867 1 96.25 237 GLU A CA 1
ATOM 1820 C C . GLU A 1 237 ? 0.201 6.727 9.445 1 96.25 237 GLU A C 1
ATOM 1822 O O . GLU A 1 237 ? -0.059 5.609 9 1 96.25 237 GLU A O 1
ATOM 1827 N N . SER A 1 238 ? 0.865 7.605 8.758 1 94.56 238 SER A N 1
ATOM 1828 C CA . SER A 1 238 ? 1.196 7.348 7.363 1 94.56 238 SER A CA 1
ATOM 1829 C C . SER A 1 238 ? 2.512 6.59 7.234 1 94.56 238 SER A C 1
ATOM 1831 O O . SER A 1 238 ? 2.912 6.211 6.133 1 94.56 238 SER A O 1
ATOM 1833 N N . LEU A 1 239 ? 3.223 6.336 8.367 1 95.81 239 LEU A N 1
ATOM 1834 C CA . LEU A 1 239 ? 4.531 5.695 8.352 1 95.81 239 LEU A CA 1
ATOM 1835 C C . LEU A 1 239 ? 4.461 4.293 8.945 1 95.81 239 LEU A C 1
ATOM 1837 O O . LEU A 1 239 ? 5.492 3.668 9.203 1 95.81 239 LEU A O 1
ATOM 1841 N N . GLY A 1 240 ? 3.262 3.877 9.227 1 92.38 240 GLY A N 1
ATOM 1842 C CA . GLY A 1 240 ? 3.047 2.518 9.703 1 92.38 240 GLY A CA 1
ATOM 1843 C C . GLY A 1 240 ? 3.363 2.342 11.172 1 92.38 240 GLY A C 1
ATOM 1844 O O . GLY A 1 240 ? 3.621 1.226 11.625 1 92.38 240 GLY A O 1
ATOM 1845 N N . LEU A 1 241 ? 3.383 3.385 11.914 1 96.19 241 LEU A N 1
ATOM 1846 C CA . LEU A 1 241 ? 3.641 3.314 13.352 1 96.19 241 LEU A CA 1
ATOM 1847 C C . LEU A 1 241 ? 2.334 3.301 14.141 1 96.19 241 LEU A C 1
ATOM 1849 O O . LEU A 1 241 ? 1.378 3.99 13.773 1 96.19 241 LEU A O 1
ATOM 1853 N N . SER A 1 242 ? 2.334 2.527 15.195 1 94.56 242 SER A N 1
ATOM 1854 C CA . SER A 1 242 ? 1.245 2.65 16.156 1 94.56 242 SER A CA 1
ATOM 1855 C C . SER A 1 242 ? 1.34 3.959 16.938 1 94.56 242 SER A C 1
ATOM 1857 O O . SER A 1 242 ? 2.375 4.629 16.906 1 94.56 242 SER A O 1
ATOM 1859 N N . ARG A 1 243 ? 0.266 4.352 17.547 1 92.56 243 ARG A N 1
ATOM 1860 C CA . ARG A 1 243 ? 0.256 5.578 18.344 1 92.56 243 ARG A CA 1
ATOM 1861 C C . ARG A 1 243 ? 1.247 5.488 19.5 1 92.56 243 ARG A C 1
ATOM 1863 O O . ARG A 1 243 ? 1.848 6.492 19.891 1 92.56 243 ARG A O 1
ATOM 1870 N N . GLU A 1 244 ? 1.473 4.273 20.016 1 93.38 244 GLU A N 1
ATOM 1871 C CA . GLU A 1 244 ? 2.436 4.059 21.078 1 93.38 244 GLU A CA 1
ATOM 1872 C C . GLU A 1 244 ? 3.867 4.211 20.578 1 93.38 244 GLU A C 1
ATOM 1874 O O . GLU A 1 244 ? 4.727 4.742 21.297 1 93.38 244 GLU A O 1
ATOM 1879 N N . GLU A 1 245 ? 4.078 3.795 19.375 1 95.25 245 GLU A N 1
ATOM 1880 C CA . GLU A 1 245 ? 5.402 3.859 18.766 1 95.25 245 GLU A CA 1
ATOM 1881 C C . GLU A 1 245 ? 5.73 5.277 18.312 1 95.25 245 GLU A C 1
ATOM 1883 O O . GLU A 1 245 ? 6.898 5.68 18.297 1 95.25 245 GLU A O 1
ATOM 1888 N N . ALA A 1 246 ? 4.719 6.023 17.922 1 96.88 246 ALA A N 1
ATOM 1889 C CA . ALA A 1 246 ? 4.902 7.336 17.297 1 96.88 246 ALA A CA 1
ATOM 1890 C C . ALA A 1 246 ? 5.031 8.43 18.359 1 96.88 246 ALA A C 1
ATOM 1892 O O . ALA A 1 246 ? 4.223 9.359 18.406 1 96.88 246 ALA A O 1
ATOM 1893 N N . THR A 1 247 ? 6.09 8.352 19.125 1 96.75 247 THR A N 1
ATOM 1894 C CA . THR A 1 247 ? 6.34 9.391 20.125 1 96.75 247 THR A CA 1
ATOM 1895 C C . THR A 1 247 ? 6.922 10.641 19.484 1 96.75 247 THR A C 1
ATOM 1897 O O . THR A 1 247 ? 7.492 10.57 18.391 1 96.75 247 THR A O 1
ATOM 1900 N N . VAL A 1 248 ? 6.723 11.766 20.141 1 96.75 248 VAL A N 1
ATOM 1901 C CA . VAL A 1 248 ? 7.266 13.008 19.594 1 96.75 248 VAL A CA 1
ATOM 1902 C C . VAL A 1 248 ? 8.797 12.961 19.641 1 96.75 248 VAL A C 1
ATOM 1904 O O . VAL A 1 248 ? 9.461 13.539 18.781 1 96.75 248 VAL A O 1
ATOM 1907 N N . GLU A 1 249 ? 9.406 12.227 20.594 1 97.38 249 GLU A N 1
ATOM 1908 C CA . GLU A 1 249 ? 10.852 12.094 20.719 1 97.38 249 GLU A CA 1
ATOM 1909 C C . GLU A 1 249 ? 11.438 11.398 19.484 1 97.38 249 GLU A C 1
ATOM 1911 O O . GLU A 1 249 ? 12.547 11.727 19.062 1 97.38 249 GLU A O 1
ATOM 1916 N N . ARG A 1 250 ? 10.711 10.453 18.969 1 97.56 250 ARG A N 1
ATOM 1917 C CA . ARG A 1 250 ? 11.156 9.789 17.75 1 97.56 250 ARG A CA 1
ATOM 1918 C C . ARG A 1 250 ? 11.094 10.734 16.562 1 97.56 250 ARG A C 1
ATOM 1920 O O . ARG A 1 250 ? 11.93 10.656 15.656 1 97.56 250 ARG A O 1
ATOM 1927 N N . LEU A 1 251 ? 10.109 11.57 16.547 1 98.25 251 LEU A N 1
ATOM 1928 C CA . LEU A 1 251 ? 10.031 12.586 15.5 1 98.25 251 LEU A CA 1
ATOM 1929 C C . LEU A 1 251 ? 11.203 13.562 15.594 1 98.25 251 LEU A C 1
ATOM 1931 O O . LEU A 1 251 ? 11.789 13.938 14.57 1 98.25 251 LEU A O 1
ATOM 1935 N N . VAL A 1 252 ? 11.555 13.945 16.797 1 98.25 252 VAL A N 1
ATOM 1936 C CA . VAL A 1 252 ? 12.703 14.82 17.016 1 98.25 252 VAL A CA 1
ATOM 1937 C C . VAL A 1 252 ? 13.969 14.164 16.484 1 98.25 252 VAL A C 1
ATOM 1939 O O . VAL A 1 252 ? 14.773 14.812 15.812 1 98.25 252 VAL A O 1
ATOM 1942 N N . ALA A 1 253 ? 14.086 12.875 16.766 1 97.31 253 ALA A N 1
ATOM 1943 C CA . ALA A 1 253 ? 15.242 12.125 16.281 1 97.31 253 ALA A CA 1
ATOM 1944 C C . ALA A 1 253 ? 15.289 12.125 14.758 1 97.31 253 ALA A C 1
ATOM 1946 O O . ALA A 1 253 ? 16.359 12.289 14.164 1 97.31 253 ALA A O 1
ATOM 1947 N N . ALA A 1 254 ? 14.18 11.914 14.156 1 96.81 254 ALA A N 1
ATOM 1948 C CA . ALA A 1 254 ? 14.109 11.906 12.703 1 96.81 254 ALA A CA 1
ATOM 1949 C C . ALA A 1 254 ? 14.516 13.258 12.125 1 96.81 254 ALA A C 1
ATOM 1951 O O . ALA A 1 254 ? 15.281 13.328 11.156 1 96.81 254 ALA A O 1
ATOM 1952 N N . LEU A 1 255 ? 14.016 14.344 12.727 1 98 255 LEU A N 1
ATOM 1953 C CA . LEU A 1 255 ? 14.32 15.688 12.242 1 98 255 LEU A CA 1
ATOM 1954 C C . LEU A 1 255 ? 15.797 16.016 12.422 1 98 255 LEU A C 1
ATOM 1956 O O . LEU A 1 255 ? 16.406 16.641 11.562 1 98 255 LEU A O 1
ATOM 1960 N N . ARG A 1 256 ? 16.312 15.594 13.531 1 96.31 256 ARG A N 1
ATOM 1961 C CA . ARG A 1 256 ? 17.734 15.805 13.773 1 96.31 256 ARG A CA 1
ATOM 1962 C C . ARG A 1 256 ? 18.578 15.078 12.734 1 96.31 256 ARG A C 1
ATOM 1964 O O . ARG A 1 256 ? 19.594 15.602 12.273 1 96.31 256 ARG A O 1
ATOM 1971 N N . ARG A 1 257 ? 18.188 13.898 12.398 1 92.38 257 ARG A N 1
ATOM 1972 C CA . ARG A 1 257 ? 18.875 13.117 11.383 1 92.38 257 ARG A CA 1
ATOM 1973 C C . ARG A 1 257 ? 18.781 13.789 10.016 1 92.38 257 ARG A C 1
ATOM 1975 O O . ARG A 1 257 ? 19.703 13.664 9.195 1 92.38 257 ARG A O 1
ATOM 1982 N N . MET A 1 258 ? 17.734 14.508 9.758 1 93.69 258 MET A N 1
ATOM 1983 C CA . MET A 1 258 ? 17.531 15.195 8.492 1 93.69 258 MET A CA 1
ATOM 1984 C C . MET A 1 258 ? 18.453 16.406 8.383 1 93.69 258 MET A C 1
ATOM 1986 O O . MET A 1 258 ? 18.688 16.922 7.285 1 93.69 258 MET A O 1
ATOM 1990 N N . GLY A 1 259 ? 18.859 16.938 9.578 1 93.81 259 GLY A N 1
ATOM 1991 C CA . GLY A 1 259 ? 19.828 18.016 9.523 1 93.81 259 GLY A CA 1
ATOM 1992 C C . GLY A 1 259 ? 19.328 19.297 10.18 1 93.81 259 GLY A C 1
ATOM 1993 O O . GLY A 1 259 ? 20 20.328 10.133 1 93.81 259 GLY A O 1
ATOM 1994 N N . PHE A 1 260 ? 18.219 19.219 10.805 1 97.38 260 PHE A N 1
ATOM 1995 C CA . PHE A 1 260 ? 17.734 20.422 11.492 1 97.38 260 PHE A CA 1
ATOM 1996 C C . PHE A 1 260 ? 18.656 20.797 12.648 1 97.38 260 PHE A C 1
ATOM 1998 O O . PHE A 1 260 ? 19.109 19.922 13.391 1 97.38 260 PHE A O 1
ATOM 2005 N N . ASN A 1 261 ? 18.906 22.078 12.836 1 97.75 261 ASN A N 1
ATOM 2006 C CA . ASN A 1 261 ? 19.859 22.531 13.844 1 97.75 261 ASN A CA 1
ATOM 2007 C C . ASN A 1 261 ? 19.234 22.516 15.242 1 97.75 261 ASN A C 1
ATOM 2009 O O . ASN A 1 261 ? 19.844 22 16.188 1 97.75 261 ASN A O 1
ATOM 2013 N N . TYR A 1 262 ? 18.094 23.156 15.359 1 98.38 262 TYR A N 1
ATOM 2014 C CA . TYR A 1 262 ? 17.406 23.219 16.641 1 98.38 262 TYR A CA 1
ATOM 2015 C C . TYR A 1 262 ? 15.938 22.828 16.5 1 98.38 262 TYR A C 1
ATOM 2017 O O . TYR A 1 262 ? 15.25 23.281 15.594 1 98.38 262 TYR A O 1
ATOM 2025 N N . ILE A 1 263 ? 15.523 21.938 17.375 1 98.56 263 ILE A N 1
ATOM 2026 C CA . ILE A 1 263 ? 14.172 21.391 17.328 1 98.56 263 ILE A CA 1
ATOM 2027 C C . ILE A 1 263 ? 13.445 21.688 18.641 1 98.56 263 ILE A C 1
ATOM 2029 O O . ILE A 1 263 ? 13.898 21.297 19.719 1 98.56 263 ILE A O 1
ATOM 2033 N N . PHE A 1 264 ? 12.297 22.391 18.484 1 98.31 264 PHE A N 1
ATOM 2034 C CA . PHE A 1 264 ? 11.578 22.828 19.672 1 98.31 264 PHE A CA 1
ATOM 2035 C C . PHE A 1 264 ? 10.117 22.391 19.609 1 98.31 264 PHE A C 1
ATOM 2037 O O . PHE A 1 264 ? 9.656 21.891 18.578 1 98.31 264 PHE A O 1
ATOM 2044 N N . ASP A 1 265 ? 9.492 22.5 20.75 1 97.56 265 ASP A N 1
ATOM 2045 C CA . ASP A 1 265 ? 8.078 22.188 20.922 1 97.56 265 ASP A CA 1
ATOM 2046 C C . ASP A 1 265 ? 7.227 23.453 20.906 1 97.56 265 ASP A C 1
ATOM 2048 O O . ASP A 1 265 ? 7.465 24.375 21.688 1 97.56 265 ASP A O 1
ATOM 2052 N N . THR A 1 266 ? 6.215 23.453 20.047 1 97.88 266 THR A N 1
ATOM 2053 C CA . THR A 1 266 ? 5.324 24.594 20.016 1 97.88 266 THR A CA 1
ATOM 2054 C C . THR A 1 266 ? 4.566 24.734 21.344 1 97.88 266 THR A C 1
ATOM 2056 O O . THR A 1 266 ? 3.992 25.781 21.641 1 97.88 266 THR A O 1
ATOM 2059 N N . ASN A 1 267 ? 4.59 23.719 22.156 1 96.88 267 ASN A N 1
ATOM 2060 C CA . ASN A 1 267 ? 3.975 23.797 23.484 1 96.88 267 ASN A CA 1
ATOM 2061 C C . ASN A 1 267 ? 4.535 24.953 24.281 1 96.88 267 ASN A C 1
ATOM 2063 O O . ASN A 1 267 ? 3.832 25.547 25.109 1 96.88 267 ASN A O 1
ATOM 2067 N N . PHE A 1 268 ? 5.762 25.281 24.062 1 97.19 268 PHE A N 1
ATOM 2068 C CA . PHE A 1 268 ? 6.363 26.453 24.688 1 97.19 268 PHE A CA 1
ATOM 2069 C C . PHE A 1 268 ? 5.566 27.703 24.375 1 97.19 268 PHE A C 1
ATOM 2071 O O . PHE A 1 268 ? 5.141 28.422 25.281 1 97.19 268 PHE A O 1
ATOM 2078 N N . SER A 1 269 ? 5.332 27.891 23.125 1 97.69 269 SER A N 1
ATOM 2079 C CA . SER A 1 269 ? 4.633 29.109 22.719 1 97.69 269 SER A CA 1
ATOM 2080 C C . SER A 1 269 ? 3.131 28.984 22.953 1 97.69 269 SER A C 1
ATOM 2082 O O . SER A 1 269 ? 2.424 30 23.031 1 97.69 269 SER A O 1
ATOM 2084 N N . ALA A 1 270 ? 2.615 27.781 23.031 1 97.62 270 ALA A N 1
ATOM 2085 C CA . ALA A 1 270 ? 1.235 27.625 23.484 1 97.62 270 ALA A CA 1
ATOM 2086 C C . ALA A 1 270 ? 1.055 28.141 24.906 1 97.62 270 ALA A C 1
ATOM 2088 O O . ALA A 1 270 ? 0.076 28.828 25.203 1 97.62 270 ALA A O 1
ATOM 2089 N N . ASP A 1 271 ? 1.982 27.812 25.719 1 97.19 271 ASP A N 1
ATOM 2090 C CA . ASP A 1 271 ? 1.969 28.344 27.094 1 97.19 271 ASP A CA 1
ATOM 2091 C C . ASP A 1 271 ? 2.08 29.859 27.094 1 97.19 271 ASP A C 1
ATOM 2093 O O . ASP A 1 271 ? 1.446 30.531 27.906 1 97.19 271 ASP A O 1
ATOM 2097 N N . LEU A 1 272 ? 2.887 30.312 26.188 1 96.62 272 LEU A N 1
ATOM 2098 C CA . LEU A 1 272 ? 3.053 31.766 26.062 1 96.62 272 LEU A CA 1
ATOM 2099 C C . LEU A 1 272 ? 1.743 32.406 25.656 1 96.62 272 LEU A C 1
ATOM 2101 O O . LEU A 1 272 ? 1.397 33.5 26.156 1 96.62 272 LEU A O 1
ATOM 2105 N N . THR A 1 273 ? 1.041 31.828 24.75 1 96.75 273 THR A N 1
ATOM 2106 C CA . THR A 1 273 ? -0.253 32.312 24.297 1 96.75 273 THR A CA 1
ATOM 2107 C C . THR A 1 273 ? -1.245 32.375 25.453 1 96.75 273 THR A C 1
ATOM 2109 O O . THR A 1 273 ? -2.008 33.344 25.578 1 96.75 273 THR A O 1
ATOM 2112 N N . ILE A 1 274 ? -1.188 31.406 26.266 1 96.12 274 ILE A N 1
ATOM 2113 C CA . ILE A 1 274 ? -2.086 31.359 27.406 1 96.12 274 ILE A CA 1
ATOM 2114 C C . ILE A 1 274 ? -1.783 32.531 28.344 1 96.12 274 ILE A C 1
ATOM 2116 O O . ILE A 1 274 ? -2.699 33.188 28.844 1 96.12 274 ILE A O 1
ATOM 2120 N N . MET A 1 275 ? -0.538 32.844 28.547 1 95.31 275 MET A N 1
ATOM 2121 C CA . MET A 1 275 ? -0.143 33.938 29.422 1 95.31 275 MET A CA 1
ATOM 2122 C C . MET A 1 275 ? -0.611 35.281 28.859 1 95.31 275 MET A C 1
ATOM 2124 O O . MET A 1 275 ? -1.141 36.125 29.594 1 95.31 275 MET A O 1
ATOM 2128 N N . GLU A 1 276 ? -0.456 35.438 27.562 1 95.88 276 GLU A N 1
ATOM 2129 C CA . GLU A 1 276 ? -0.805 36.719 26.938 1 95.88 276 GLU A CA 1
ATOM 2130 C C . GLU A 1 276 ? -2.314 36.844 26.766 1 95.88 276 GLU A C 1
ATOM 2132 O O . GLU A 1 276 ? -2.904 37.844 27.156 1 95.88 276 GLU A O 1
ATOM 2137 N N . GLU A 1 277 ? -2.932 35.812 26.172 1 94.06 277 GLU A N 1
ATOM 2138 C CA . GLU A 1 277 ? -4.367 35.844 25.891 1 94.06 277 GLU A CA 1
ATOM 2139 C C . GLU A 1 277 ? -5.172 35.844 27.188 1 94.06 277 GLU A C 1
ATOM 2141 O O . GLU A 1 277 ? -6.195 36.531 27.297 1 94.06 277 GLU A O 1
ATOM 2146 N N . GLY A 1 278 ? -4.746 35.031 28.188 1 90.81 278 GLY A N 1
ATOM 2147 C CA . GLY A 1 278 ? -5.391 35.062 29.484 1 90.81 278 GLY A CA 1
ATOM 2148 C C . GLY A 1 278 ? -5.328 36.406 30.172 1 90.81 278 GLY A C 1
ATOM 2149 O O . GLY A 1 278 ? -6.324 36.875 30.734 1 90.81 278 GLY A O 1
ATOM 2150 N N . SER A 1 279 ? -4.16 37 30.109 1 92.94 279 SER A N 1
ATOM 2151 C CA . SER A 1 279 ? -3.992 38.344 30.703 1 92.94 279 SER A CA 1
ATOM 2152 C C . SER A 1 279 ? -4.824 39.375 29.969 1 92.94 279 SER A C 1
ATOM 2154 O O . SER A 1 279 ? -5.418 40.25 30.609 1 92.94 279 SER A O 1
ATOM 2156 N N . GLU A 1 280 ? -4.82 39.25 28.656 1 93.88 280 GLU A N 1
ATOM 2157 C CA . GLU A 1 280 ? -5.648 40.156 27.859 1 93.88 280 GLU A CA 1
ATOM 2158 C C . GLU A 1 280 ? -7.117 40.062 28.266 1 93.88 280 GLU A C 1
ATOM 2160 O O . GLU A 1 280 ? -7.793 41.094 28.422 1 93.88 280 GLU A O 1
ATOM 2165 N N . PHE A 1 281 ? -7.613 38.906 28.438 1 93.19 281 PHE A N 1
ATOM 2166 C CA . PHE A 1 281 ? -9 38.656 28.812 1 93.19 281 PHE A CA 1
ATOM 2167 C C . PHE A 1 281 ? -9.32 39.281 30.156 1 93.19 281 PHE A C 1
ATOM 2169 O O . PHE A 1 281 ? -10.344 39.969 30.312 1 93.19 281 PHE A O 1
ATOM 2176 N N . LEU A 1 282 ? -8.414 39 31.156 1 91.38 282 LEU A N 1
ATOM 2177 C CA . LEU A 1 282 ? -8.625 39.531 32.5 1 91.38 282 LEU A CA 1
ATOM 2178 C C . LEU A 1 282 ? -8.656 41.031 32.5 1 91.38 282 LEU A C 1
ATOM 2180 O O . LEU A 1 282 ? -9.453 41.656 33.219 1 91.38 282 LEU A O 1
ATOM 2184 N N . GLU A 1 283 ? -7.82 41.625 31.672 1 92.75 283 GLU A N 1
ATOM 2185 C CA . GLU A 1 283 ? -7.812 43.094 31.578 1 92.75 283 GLU A CA 1
ATOM 2186 C C . GLU A 1 283 ? -9.117 43.594 30.969 1 92.75 283 GLU A C 1
ATOM 2188 O O . GLU A 1 283 ? -9.633 44.656 31.391 1 92.75 283 GLU A O 1
ATOM 2193 N N . LYS A 1 284 ? -9.586 42.938 30 1 92.62 284 LYS A N 1
ATOM 2194 C CA . LYS A 1 284 ? -10.859 43.312 29.391 1 92.62 284 LYS A CA 1
ATOM 2195 C C . LYS A 1 284 ? -12.016 43.156 30.375 1 92.62 284 LYS A C 1
ATOM 2197 O O . LYS A 1 284 ? -12.945 43.938 30.391 1 92.62 284 LYS A O 1
ATOM 2202 N N . LEU A 1 285 ? -11.945 42.125 31.188 1 90.56 285 LEU A N 1
ATOM 2203 C CA . LEU A 1 285 ? -12.992 41.844 32.156 1 90.56 285 LEU A CA 1
ATOM 2204 C C . LEU A 1 285 ? -13.07 42.969 33.188 1 90.56 285 LEU A C 1
ATOM 2206 O O . LEU A 1 285 ? -14.156 43.281 33.688 1 90.56 285 LEU A O 1
ATOM 2210 N N . LYS A 1 286 ? -11.945 43.469 33.562 1 89.75 286 LYS A N 1
ATOM 2211 C CA . LYS A 1 286 ? -11.883 44.562 34.531 1 89.75 286 LYS A CA 1
ATOM 2212 C C . LYS A 1 286 ? -12.5 45.844 33.969 1 89.75 286 LYS A C 1
ATOM 2214 O O . LYS A 1 286 ? -12.992 46.688 34.719 1 89.75 286 LYS A O 1
ATOM 2219 N N . ASP A 1 287 ? -12.422 46 32.719 1 92 287 ASP A N 1
ATOM 2220 C CA . ASP A 1 287 ? -12.945 47.156 32.031 1 92 287 ASP A CA 1
ATOM 2221 C C . ASP A 1 287 ? -14.086 46.781 31.094 1 92 287 ASP A C 1
ATOM 2223 O O . ASP A 1 287 ? -14.07 47.125 29.906 1 92 287 ASP A O 1
ATOM 2227 N N . ARG A 1 288 ? -14.992 46.062 31.578 1 90.19 288 ARG A N 1
ATOM 2228 C CA . ARG A 1 288 ? -16.062 45.469 30.797 1 90.19 288 ARG A CA 1
ATOM 2229 C C . ARG A 1 288 ? -16.844 46.5 30.031 1 90.19 288 ARG A C 1
ATOM 2231 O O . ARG A 1 288 ? -17.328 46.25 28.922 1 90.19 288 ARG A O 1
ATOM 2238 N N . GLU A 1 289 ? -17.031 47.688 30.562 1 91.38 289 GLU A N 1
ATOM 2239 C CA . GLU A 1 289 ? -17.891 48.719 29.984 1 91.38 289 GLU A CA 1
ATOM 2240 C C . GLU A 1 289 ? -17.281 49.281 28.703 1 91.38 289 GLU A C 1
ATOM 2242 O O . GLU A 1 289 ? -18 49.781 27.844 1 91.38 289 GLU A O 1
ATOM 2247 N N . ASN A 1 290 ? -15.984 49.094 28.531 1 92.88 290 ASN A N 1
ATOM 2248 C CA . ASN A 1 290 ? -15.297 49.688 27.391 1 92.88 290 ASN A CA 1
ATOM 2249 C C . ASN A 1 290 ? -14.922 48.656 26.344 1 92.88 290 ASN A C 1
ATOM 2251 O O . ASN A 1 290 ? -14.195 48.969 25.391 1 92.88 290 ASN A O 1
ATOM 2255 N N . HIS A 1 291 ? -15.383 47.531 26.547 1 92.94 291 HIS A N 1
ATOM 2256 C CA . HIS A 1 291 ? -15.055 46.469 25.594 1 92.94 291 HIS A CA 1
ATOM 2257 C C . HIS A 1 291 ? -16.297 45.688 25.156 1 92.94 291 HIS A C 1
ATOM 2259 O O . HIS A 1 291 ? -17.266 45.625 25.906 1 92.94 291 HIS A O 1
ATOM 2265 N N . VAL A 1 292 ? -16.203 45.188 23.984 1 94.44 292 VAL A N 1
ATOM 2266 C CA . VAL A 1 292 ? -17.297 44.406 23.453 1 94.44 292 VAL A CA 1
ATOM 2267 C C . VAL A 1 292 ? -17 42.906 23.672 1 94.44 292 VAL A C 1
ATOM 2269 O O . VAL A 1 292 ? -15.883 42.438 23.438 1 94.44 292 VAL A O 1
ATOM 2272 N N . PHE A 1 293 ? -17.953 42.219 24.188 1 95.88 293 PHE A N 1
ATOM 2273 C CA . PHE A 1 293 ? -17.844 40.781 24.438 1 95.88 293 PHE A CA 1
ATOM 2274 C C . PHE A 1 293 ? -18.703 40 23.469 1 95.88 293 PHE A C 1
ATOM 2276 O O . PHE A 1 293 ? -19.672 40.531 22.922 1 95.88 293 PHE A O 1
ATOM 2283 N N . PRO A 1 294 ? -18.422 38.719 23.156 1 97.19 294 PRO A N 1
ATOM 2284 C CA . PRO A 1 294 ? -17.344 37.938 23.75 1 97.19 294 PRO A CA 1
ATOM 2285 C C . PRO A 1 294 ? -15.969 38.25 23.141 1 97.19 294 PRO A C 1
ATOM 2287 O O . PRO A 1 294 ? -15.891 38.875 22.094 1 97.19 294 PRO A O 1
ATOM 2290 N N . MET A 1 295 ? -14.898 37.906 23.875 1 97.12 295 MET A N 1
ATOM 2291 C CA . MET A 1 295 ? -13.578 37.812 23.25 1 97.12 295 MET A CA 1
ATOM 2292 C C . MET A 1 295 ? -13.398 36.438 22.578 1 97.12 295 MET A C 1
ATOM 2294 O O . MET A 1 295 ? -13.68 35.406 23.188 1 97.12 295 MET A O 1
ATOM 2298 N N . PHE A 1 296 ? -12.984 36.469 21.359 1 97.88 296 PHE A N 1
ATOM 2299 C CA . PHE A 1 296 ? -12.727 35.219 20.625 1 97.88 296 PHE A CA 1
ATOM 2300 C C . PHE A 1 296 ? -11.242 34.875 20.656 1 97.88 296 PHE A C 1
ATOM 2302 O O . PHE A 1 296 ? -10.391 35.75 20.578 1 97.88 296 PHE A O 1
ATOM 2309 N N . THR A 1 297 ? -10.977 33.562 20.812 1 96 297 THR A N 1
ATOM 2310 C CA . THR A 1 297 ? -9.594 33.125 20.625 1 96 297 THR A CA 1
ATOM 2311 C C . THR A 1 297 ? -9.141 33.406 19.188 1 96 297 THR A C 1
ATOM 2313 O O . THR A 1 297 ? -9.969 33.562 18.281 1 96 297 THR A O 1
ATOM 2316 N N . SER A 1 298 ? -7.82 33.469 18.969 1 95.94 298 SER A N 1
ATOM 2317 C CA . SER A 1 298 ? -7.336 33.844 17.641 1 95.94 298 SER A CA 1
ATOM 2318 C C . SER A 1 298 ? -6.223 32.906 17.188 1 95.94 298 SER A C 1
ATOM 2320 O O . SER A 1 298 ? -5.5 33.188 16.234 1 95.94 298 SER A O 1
ATOM 2322 N N . CYS A 1 299 ? -6.027 31.797 17.844 1 94.75 299 CYS A N 1
ATOM 2323 C CA . CYS A 1 299 ? -4.902 30.922 17.531 1 94.75 299 CYS A CA 1
ATOM 2324 C C . CYS A 1 299 ? -5.145 30.172 16.219 1 94.75 299 CYS A C 1
ATOM 2326 O O . CYS A 1 299 ? -4.195 29.703 15.594 1 94.75 299 CYS A O 1
ATOM 2328 N N . CYS A 1 300 ? -6.383 29.984 15.797 1 97.12 300 CYS A N 1
ATOM 2329 C CA . CYS A 1 300 ? -6.73 29.266 14.578 1 97.12 300 CYS A CA 1
ATOM 2330 C C . CYS A 1 300 ? -6.855 30.219 13.391 1 97.12 300 CYS A C 1
ATOM 2332 O O . CYS A 1 300 ? -7.82 30.984 13.312 1 97.12 300 CYS A O 1
ATOM 2334 N N . PRO A 1 301 ? -5.93 30.125 12.438 1 97.88 301 PRO A N 1
ATOM 2335 C CA . PRO A 1 301 ? -6.008 31.062 11.305 1 97.88 301 PRO A CA 1
ATOM 2336 C C . PRO A 1 301 ? -7.215 30.797 10.406 1 97.88 301 PRO A C 1
ATOM 2338 O O . PRO A 1 301 ? -7.719 31.703 9.758 1 97.88 301 PRO A O 1
ATOM 2341 N N . GLY A 1 302 ? -7.645 29.547 10.312 1 98 302 GLY A N 1
ATOM 2342 C CA . GLY A 1 302 ? -8.859 29.266 9.57 1 98 302 GLY A CA 1
ATOM 2343 C C . GLY A 1 302 ? -10.078 29.984 10.109 1 98 302 GLY A C 1
ATOM 2344 O O . GLY A 1 302 ? -10.883 30.516 9.344 1 98 302 GLY A O 1
ATOM 2345 N N . TRP A 1 303 ? -10.164 30.031 11.398 1 98 303 TRP A N 1
ATOM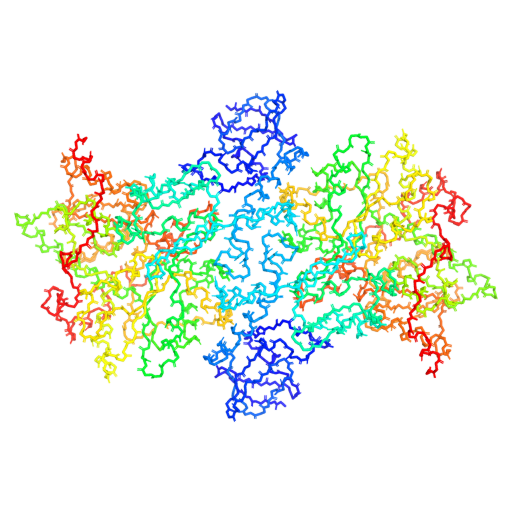 2346 C CA . TRP A 1 303 ? -11.219 30.781 12.07 1 98 303 TRP A CA 1
ATOM 2347 C C . TRP A 1 303 ? -11.07 32.281 11.828 1 98 303 TRP A C 1
ATOM 2349 O O . TRP A 1 303 ? -12.055 32.969 11.523 1 98 303 TRP A O 1
ATOM 2359 N N . VAL A 1 304 ? -9.875 32.812 11.914 1 98.25 304 VAL A N 1
ATOM 2360 C CA . VAL A 1 304 ? -9.633 34.219 11.727 1 98.25 304 VAL A CA 1
ATOM 2361 C C . VAL A 1 304 ? -10.047 34.625 10.312 1 98.25 304 VAL A C 1
ATOM 2363 O O . VAL A 1 304 ? -10.719 35.656 10.125 1 98.25 304 VAL A O 1
ATOM 2366 N N . ARG A 1 305 ? -9.656 33.844 9.336 1 97.88 305 ARG A N 1
ATOM 2367 C CA . ARG A 1 305 ? -10.023 34.125 7.953 1 97.88 305 ARG A CA 1
ATOM 2368 C C . ARG A 1 305 ? -11.539 34.094 7.781 1 97.88 305 ARG A C 1
ATOM 2370 O O . ARG A 1 305 ? -12.102 34.938 7.078 1 97.88 305 ARG A O 1
ATOM 2377 N N . PHE A 1 306 ? -12.156 33.156 8.453 1 97.94 306 PHE A N 1
ATOM 2378 C CA . PHE A 1 306 ? -13.602 33 8.398 1 97.94 306 PHE A CA 1
ATOM 2379 C C . PHE A 1 306 ? -14.281 34.25 8.961 1 97.94 306 PHE A C 1
ATOM 2381 O O . PHE A 1 306 ? -15.164 34.844 8.32 1 97.94 306 PHE A O 1
ATOM 2388 N N . LEU A 1 307 ? -13.883 34.656 10.125 1 97.75 307 LEU A N 1
ATOM 2389 C CA . LEU A 1 307 ? -14.5 35.812 10.773 1 97.75 307 LEU A CA 1
ATOM 2390 C C . LEU A 1 307 ? -14.328 37.062 9.922 1 97.75 307 LEU A C 1
ATOM 2392 O O . LEU A 1 307 ? -15.281 37.844 9.742 1 97.75 307 LEU A O 1
ATOM 2396 N N . LYS A 1 308 ? -13.148 37.25 9.391 1 97.19 308 LYS A N 1
ATOM 2397 C CA . LYS A 1 308 ? -12.844 38.469 8.641 1 97.19 308 LYS A CA 1
ATOM 2398 C C . LYS A 1 308 ? -13.633 38.5 7.336 1 97.19 308 LYS A C 1
ATOM 2400 O O . LYS A 1 308 ? -14 39.594 6.867 1 97.19 308 LYS A O 1
ATOM 2405 N N . SER A 1 309 ? -13.922 37.375 6.75 1 96.69 309 SER A N 1
ATOM 2406 C CA . SER A 1 309 ? -14.609 37.344 5.465 1 96.69 309 SER A CA 1
ATOM 2407 C C . SER A 1 309 ? -16.125 37.344 5.652 1 96.69 309 SER A C 1
ATOM 2409 O O . SER A 1 309 ? -16.859 37.969 4.867 1 96.69 309 SER A O 1
ATOM 2411 N N . GLN A 1 310 ? -16.562 36.656 6.711 1 96.5 310 GLN A N 1
ATOM 2412 C CA . GLN A 1 310 ? -18 36.469 6.887 1 96.5 310 GLN A CA 1
ATOM 2413 C C . GLN A 1 310 ? -18.594 37.531 7.801 1 96.5 310 GLN A C 1
ATOM 2415 O O . GLN A 1 310 ? -19.734 37.969 7.602 1 96.5 310 GLN A O 1
ATOM 2420 N N . TYR A 1 311 ? -17.875 37.938 8.836 1 95.5 311 TYR A N 1
ATOM 2421 C CA . TYR A 1 311 ? -18.344 38.875 9.844 1 95.5 311 TYR A CA 1
ATOM 2422 C C . TYR A 1 311 ? -17.281 39.906 10.164 1 95.5 311 TYR A C 1
ATOM 2424 O O . TYR A 1 311 ? -16.828 40.031 11.305 1 95.5 311 TYR A O 1
ATOM 2432 N N . PRO A 1 312 ? -16.969 40.781 9.211 1 95.38 312 PRO A N 1
ATOM 2433 C CA . PRO A 1 312 ? -15.891 41.75 9.406 1 95.38 312 PRO A CA 1
ATOM 2434 C C . PRO A 1 312 ? -16.156 42.719 10.555 1 95.38 312 PRO A C 1
ATOM 2436 O O . PRO A 1 312 ? -15.227 43.25 11.156 1 95.38 312 PRO A O 1
ATOM 2439 N N . ASP A 1 313 ? -17.391 42.938 10.914 1 94.56 313 ASP A N 1
ATOM 2440 C CA . ASP A 1 313 ? -17.781 43.875 11.977 1 94.56 313 ASP A CA 1
ATOM 2441 C C . ASP A 1 313 ? -17.406 43.312 13.352 1 94.56 313 ASP A C 1
ATOM 2443 O O . ASP A 1 313 ? -17.375 44.062 14.336 1 94.56 313 ASP A O 1
ATOM 2447 N N . MET A 1 314 ? -17.016 42.031 13.445 1 96.25 314 MET A N 1
ATOM 2448 C CA . MET A 1 314 ? -16.734 41.406 14.734 1 96.25 314 MET A CA 1
ATOM 2449 C C . MET A 1 314 ? -15.234 41.156 14.898 1 96.25 314 MET A C 1
ATOM 2451 O O . MET A 1 314 ? -14.805 40.531 15.875 1 96.25 314 MET A O 1
ATOM 2455 N N . VAL A 1 315 ? -14.438 41.625 14.031 1 97.06 315 VAL A N 1
ATOM 2456 C CA . VAL A 1 315 ? -13 41.406 14.039 1 97.06 315 VAL A CA 1
ATOM 2457 C C . VAL A 1 315 ? -12.375 42 15.289 1 97.06 315 VAL A C 1
ATOM 2459 O O . VAL A 1 315 ? -11.391 41.469 15.82 1 97.06 315 VAL A O 1
ATOM 2462 N N . GLY A 1 316 ? -12.953 43.031 15.781 1 95.69 316 GLY A N 1
ATOM 2463 C CA . GLY A 1 316 ? -12.461 43.688 16.984 1 95.69 316 GLY A CA 1
ATOM 2464 C C . GLY A 1 316 ? -12.562 42.812 18.219 1 95.69 316 GLY A C 1
ATOM 2465 O O . GLY A 1 316 ? -11.922 43.094 19.234 1 95.69 316 GLY A O 1
ATOM 2466 N N . GLN A 1 317 ? -13.328 41.781 18.172 1 97.06 317 GLN A N 1
ATOM 2467 C CA . GLN A 1 317 ? -13.547 40.875 19.328 1 97.06 317 GLN A CA 1
ATOM 2468 C C . GLN A 1 317 ? -12.508 39.781 19.375 1 97.06 317 GLN A C 1
ATOM 2470 O O . GLN A 1 317 ? -12.461 39 20.328 1 97.06 317 GLN A O 1
ATOM 2475 N N . LEU A 1 318 ? -11.664 39.719 18.359 1 97.69 318 LEU A N 1
ATOM 2476 C CA . LEU A 1 318 ? -10.578 38.719 18.375 1 97.69 318 LEU A CA 1
ATOM 2477 C C . LEU A 1 318 ? -9.508 39.125 19.391 1 97.69 318 LEU A C 1
ATOM 2479 O O . LEU A 1 318 ? -9.188 40.312 19.516 1 97.69 318 LEU A O 1
ATOM 2483 N N . SER A 1 319 ? -9.016 38.094 20.109 1 97.06 319 SER A N 1
ATOM 2484 C CA . SER A 1 319 ? -7.801 38.375 20.891 1 97.06 319 SER A CA 1
ATOM 2485 C C . SER A 1 319 ? -6.691 38.906 19.984 1 97.06 319 SER A C 1
ATOM 2487 O O . SER A 1 319 ? -6.523 38.469 18.859 1 97.06 319 SER A O 1
ATOM 2489 N N . SER A 1 320 ? -5.961 39.844 20.5 1 96.88 320 SER A N 1
ATOM 2490 C CA . SER A 1 320 ? -4.855 40.406 19.719 1 96.88 320 SER A CA 1
ATOM 2491 C C . SER A 1 320 ? -3.607 39.531 19.828 1 96.88 320 SER A C 1
ATOM 2493 O O . SER A 1 320 ? -2.619 39.781 19.125 1 96.88 320 SER A O 1
ATOM 2495 N N . ALA A 1 321 ? -3.643 38.562 20.75 1 96.62 321 ALA A N 1
ATOM 2496 C CA . ALA A 1 321 ? -2.506 37.656 20.891 1 96.62 321 ALA A CA 1
ATOM 2497 C C . ALA A 1 321 ? -2.273 36.844 19.625 1 96.62 321 ALA A C 1
ATOM 2499 O O . ALA A 1 321 ? -3.223 36.344 19.016 1 96.62 321 ALA A O 1
ATOM 2500 N N . LYS A 1 322 ? -1.027 36.812 19.172 1 97.19 322 LYS A N 1
ATOM 2501 C CA . LYS A 1 322 ? -0.687 35.969 18.016 1 97.19 322 LYS A CA 1
ATOM 2502 C C . LYS A 1 322 ? -0.897 34.5 18.312 1 97.19 322 LYS A C 1
ATOM 2504 O O . LYS A 1 322 ? -1.048 34.094 19.469 1 97.19 322 LYS A O 1
ATOM 2509 N N . SER A 1 323 ? -0.95 33.688 17.266 1 97.25 323 SER A N 1
ATOM 2510 C CA . SER A 1 323 ? -0.984 32.25 17.453 1 97.25 323 SER A CA 1
ATOM 2511 C C . SER A 1 323 ? 0.32 31.734 18.047 1 97.25 323 SER A C 1
ATOM 2513 O O . SER A 1 323 ? 1.354 32.406 17.969 1 97.25 323 SER A O 1
ATOM 2515 N N . PRO A 1 324 ? 0.29 30.516 18.672 1 97.75 324 PRO A N 1
ATOM 2516 C CA . PRO A 1 324 ? 1.534 29.922 19.188 1 97.75 324 PRO A CA 1
ATOM 2517 C C . PRO A 1 324 ? 2.623 29.844 18.109 1 97.75 324 PRO A C 1
ATOM 2519 O O . PRO A 1 324 ? 3.799 30.062 18.406 1 97.75 324 PRO A O 1
ATOM 2522 N N . GLN A 1 325 ? 2.27 29.609 16.875 1 98 325 GLN A N 1
ATOM 2523 C CA . GLN A 1 325 ? 3.219 29.516 15.773 1 98 325 GLN A CA 1
ATOM 2524 C C . GLN A 1 325 ? 3.971 30.828 15.586 1 98 325 GLN A C 1
ATOM 2526 O O . GLN A 1 325 ? 5.203 30.844 15.57 1 98 325 GLN A O 1
ATOM 2531 N N . GLN A 1 326 ? 3.229 31.875 15.492 1 98.25 326 GLN A N 1
ATOM 2532 C CA . GLN A 1 326 ? 3.828 33.188 15.203 1 98.25 326 GLN A CA 1
ATOM 2533 C C . GLN A 1 326 ? 4.57 33.719 16.422 1 98.25 326 GLN A C 1
ATOM 2535 O O . GLN A 1 326 ? 5.59 34.406 16.281 1 98.25 326 GLN A O 1
ATOM 2540 N N . MET A 1 327 ? 4.031 33.438 17.656 1 98 327 MET A N 1
ATOM 2541 C CA . MET A 1 327 ? 4.762 33.844 18.844 1 98 327 MET A CA 1
ATOM 2542 C C . MET A 1 327 ? 6.129 33.156 18.906 1 98 327 MET A C 1
ATOM 2544 O O . MET A 1 327 ? 7.125 33.812 19.25 1 98 327 MET A O 1
ATOM 2548 N N . PHE A 1 328 ? 6.109 31.875 18.594 1 98.25 328 PHE A N 1
ATOM 2549 C CA . PHE A 1 328 ? 7.375 31.156 18.594 1 98.25 328 PHE A CA 1
ATOM 2550 C C . PHE A 1 328 ? 8.367 31.781 17.625 1 98.25 328 PHE A C 1
ATOM 2552 O O . PHE A 1 328 ? 9.531 31.984 17.969 1 98.25 328 PHE A O 1
ATOM 2559 N N . GLY A 1 329 ? 7.906 32.031 16.391 1 98.12 329 GLY A N 1
ATOM 2560 C CA . GLY A 1 329 ? 8.781 32.625 15.406 1 98.12 329 GLY A CA 1
ATOM 2561 C C . GLY A 1 329 ? 9.375 33.969 15.867 1 98.12 329 GLY A C 1
ATOM 2562 O O . GLY A 1 329 ? 10.57 34.188 15.695 1 98.12 329 GLY A O 1
ATOM 2563 N N . ALA A 1 330 ? 8.547 34.781 16.469 1 98.06 330 ALA A N 1
ATOM 2564 C CA . ALA A 1 330 ? 9 36.062 16.984 1 98.06 330 ALA A CA 1
ATOM 2565 C C . ALA A 1 330 ? 10.039 35.906 18.078 1 98.06 330 ALA A C 1
ATOM 2567 O O . ALA A 1 330 ? 11.047 36.594 18.109 1 98.06 330 ALA A O 1
ATOM 2568 N N . VAL A 1 331 ? 9.781 34.969 18.969 1 97.94 331 VAL A N 1
ATOM 2569 C CA . VAL A 1 331 ? 10.688 34.719 20.078 1 97.94 331 VAL A CA 1
ATOM 2570 C C . VAL A 1 331 ? 11.992 34.125 19.547 1 97.94 331 VAL A C 1
ATOM 2572 O O . VAL A 1 331 ? 13.078 34.469 20.016 1 97.94 331 VAL A O 1
ATOM 2575 N N . ALA A 1 332 ? 11.93 33.219 18.578 1 97.94 332 ALA A N 1
ATOM 2576 C CA . ALA A 1 332 ? 13.109 32.562 18 1 97.94 332 ALA A CA 1
ATOM 2577 C C . ALA A 1 332 ? 14.039 33.594 17.359 1 97.94 332 ALA A C 1
ATOM 2579 O O . ALA A 1 332 ? 15.258 33.531 17.547 1 97.94 332 ALA A O 1
ATOM 2580 N N . LYS A 1 333 ? 13.453 34.594 16.703 1 97.88 333 LYS A N 1
ATOM 2581 C CA . LYS A 1 333 ? 14.258 35.562 15.93 1 97.88 333 LYS A CA 1
ATOM 2582 C C . LYS A 1 333 ? 14.562 36.812 16.766 1 97.88 333 LYS A C 1
ATOM 2584 O O . LYS A 1 333 ? 15.047 37.812 16.219 1 97.88 333 LYS A O 1
ATOM 2589 N N . SER A 1 334 ? 14.258 36.781 18.031 1 97.19 334 SER A N 1
ATOM 2590 C CA . SER A 1 334 ? 14.617 37.875 18.922 1 97.19 334 SER A CA 1
ATOM 2591 C C . SER A 1 334 ? 15.367 37.344 20.156 1 97.19 334 SER A C 1
ATOM 2593 O O . SER A 1 334 ? 16.594 37.25 20.141 1 97.19 334 SER A O 1
ATOM 2595 N N . TYR A 1 335 ? 14.594 36.75 21.047 1 96.94 335 TYR A N 1
ATOM 2596 C CA . TYR A 1 335 ? 15.156 36.281 22.312 1 96.94 335 TYR A CA 1
ATOM 2597 C C . TYR A 1 335 ? 16.172 35.156 22.094 1 96.94 335 TYR A C 1
ATOM 2599 O O . TYR A 1 335 ? 17.281 35.219 22.625 1 96.94 335 TYR A O 1
ATOM 2607 N N . TYR A 1 336 ? 15.773 34.188 21.297 1 97.25 336 TYR A N 1
ATOM 2608 C CA . TYR A 1 336 ? 16.656 33.031 21.109 1 97.25 336 TYR A CA 1
ATOM 2609 C C . TYR A 1 336 ? 17.875 33.406 20.297 1 97.25 336 TYR A C 1
ATOM 2611 O O . TYR A 1 336 ? 18.969 32.875 20.531 1 97.25 336 TYR A O 1
ATOM 2619 N N . ALA A 1 337 ? 17.672 34.219 19.297 1 97.31 337 ALA A N 1
ATOM 2620 C CA . ALA A 1 337 ? 18.812 34.719 18.547 1 97.31 337 ALA A CA 1
ATOM 2621 C C . ALA A 1 337 ? 19.844 35.375 19.469 1 97.31 337 ALA A C 1
ATOM 2623 O O . ALA A 1 337 ? 21.047 35.188 19.297 1 97.31 337 ALA A O 1
ATOM 2624 N N . LYS A 1 338 ? 19.359 36.125 20.438 1 96.56 338 LYS A N 1
ATOM 2625 C CA . LYS A 1 338 ? 20.234 36.75 21.438 1 96.56 338 LYS A CA 1
ATOM 2626 C C . LYS A 1 338 ? 20.953 35.688 22.266 1 96.56 338 LYS A C 1
ATOM 2628 O O . LYS A 1 338 ? 22.156 35.812 22.531 1 96.56 338 LYS A O 1
ATOM 2633 N N . LEU A 1 339 ? 20.25 34.719 22.688 1 96.31 339 LEU A N 1
ATOM 2634 C CA . LEU A 1 339 ? 20.844 33.656 23.484 1 96.31 339 LEU A CA 1
ATOM 2635 C C . LEU A 1 339 ? 21.938 32.938 22.703 1 96.31 339 LEU A C 1
ATOM 2637 O O . LEU A 1 339 ? 22.953 32.531 23.266 1 96.31 339 LEU A O 1
ATOM 2641 N N . LEU A 1 340 ? 21.688 32.781 21.375 1 96.06 340 LEU A N 1
ATOM 2642 C CA . LEU A 1 340 ? 22.656 32.094 20.5 1 96.06 340 LEU A CA 1
ATOM 2643 C C . LEU A 1 340 ? 23.781 33.062 20.094 1 96.06 340 LEU A C 1
ATOM 2645 O O . LEU A 1 340 ? 24.797 32.594 19.578 1 96.06 340 LEU A O 1
ATOM 2649 N N . ASN A 1 341 ? 23.609 34.312 20.281 1 97.25 341 ASN A N 1
ATOM 2650 C CA . ASN A 1 341 ? 24.531 35.344 19.844 1 97.25 341 ASN A CA 1
ATOM 2651 C C . ASN A 1 341 ? 24.75 35.281 18.328 1 97.25 341 ASN A C 1
ATOM 2653 O O . ASN A 1 341 ? 25.891 35.219 17.859 1 97.25 341 ASN A O 1
ATOM 2657 N N . VAL A 1 342 ? 23.625 35.281 17.609 1 97.12 342 VAL A N 1
ATOM 2658 C CA . VAL A 1 342 ? 23.672 35.281 16.156 1 97.12 342 VAL A CA 1
ATOM 2659 C C . VAL A 1 342 ? 22.766 36.375 15.602 1 97.12 342 VAL A C 1
ATOM 2661 O O . VAL A 1 342 ? 21.875 36.844 16.297 1 97.12 342 VAL A O 1
ATOM 2664 N N . ASP A 1 343 ? 23.016 36.75 14.344 1 97.19 343 ASP A N 1
ATOM 2665 C CA . ASP A 1 343 ? 22.125 37.625 13.617 1 97.19 343 ASP A CA 1
ATOM 2666 C C . ASP A 1 343 ? 20.766 36.969 13.359 1 97.19 343 ASP A C 1
ATOM 2668 O O . ASP A 1 343 ? 20.703 35.875 12.797 1 97.19 343 ASP A O 1
ATOM 2672 N N . PRO A 1 344 ? 19.703 37.594 13.812 1 97.19 344 PRO A N 1
ATOM 2673 C CA . PRO A 1 344 ? 18.391 37 13.641 1 97.19 344 PRO A CA 1
ATOM 2674 C C . PRO A 1 344 ? 18.094 36.625 12.188 1 97.19 344 PRO A C 1
ATOM 2676 O O . PRO A 1 344 ? 17.328 35.688 11.93 1 97.19 344 PRO A O 1
ATOM 2679 N N . SER A 1 345 ? 18.719 37.281 11.258 1 96.5 345 SER A N 1
ATOM 2680 C CA . SER A 1 345 ? 18.453 37.031 9.844 1 96.5 345 SER A CA 1
ATOM 2681 C C . SER A 1 345 ? 19.016 35.688 9.422 1 96.5 345 SER A C 1
ATOM 2683 O O . SER A 1 345 ? 18.656 35.156 8.375 1 96.5 345 SER A O 1
ATOM 2685 N N . LYS A 1 346 ? 19.812 35.125 10.211 1 97.56 346 LYS A N 1
ATOM 2686 C CA . LYS A 1 346 ? 20.406 33.812 9.922 1 97.56 346 LYS A CA 1
ATOM 2687 C C . LYS A 1 346 ? 19.453 32.688 10.32 1 97.56 346 LYS A C 1
ATOM 2689 O O . LYS A 1 346 ? 19.609 31.547 9.875 1 97.56 346 LYS A O 1
ATOM 2694 N N . ILE A 1 347 ? 18.516 33.031 11.148 1 98.19 347 ILE A N 1
ATOM 2695 C CA . ILE A 1 347 ? 17.578 32.031 11.633 1 98.19 347 ILE A CA 1
ATOM 2696 C C . ILE A 1 347 ? 16.484 31.797 10.594 1 98.19 347 ILE A C 1
ATOM 2698 O O . ILE A 1 347 ? 15.867 32.75 10.109 1 98.19 347 ILE A O 1
ATOM 2702 N N . TYR A 1 348 ? 16.359 30.641 10.133 1 98.56 348 TYR A N 1
ATOM 2703 C CA . TYR A 1 348 ? 15.25 30.203 9.297 1 98.56 348 TYR A CA 1
ATOM 2704 C C . TYR A 1 348 ? 14.25 29.375 10.109 1 98.56 348 TYR A C 1
ATOM 2706 O O . TYR A 1 348 ? 14.469 28.188 10.359 1 98.56 348 TYR A O 1
ATOM 2714 N N . CYS A 1 349 ? 13.102 30.016 10.461 1 98.44 349 CYS A N 1
ATOM 2715 C CA . CYS A 1 349 ? 12.125 29.422 11.367 1 98.44 349 CYS A CA 1
ATOM 2716 C C . CYS A 1 349 ? 11.086 28.625 10.594 1 98.44 349 CYS A C 1
ATOM 2718 O O . CYS A 1 349 ? 10.383 29.172 9.742 1 98.44 349 CYS A O 1
ATOM 2720 N N . ILE A 1 350 ? 11.008 27.328 10.898 1 98.69 350 ILE A N 1
ATOM 2721 C CA . ILE A 1 350 ? 10.062 26.422 10.25 1 98.69 350 ILE A CA 1
ATOM 2722 C C . ILE A 1 350 ? 9.062 25.906 11.281 1 98.69 350 ILE A C 1
ATOM 2724 O O . ILE A 1 350 ? 9.422 25.656 12.43 1 98.69 350 ILE A O 1
ATOM 2728 N N . SER A 1 351 ? 7.828 25.812 10.914 1 98.69 351 SER A N 1
ATOM 2729 C CA . SER A 1 351 ? 6.832 25.219 11.797 1 98.69 351 SER A CA 1
ATOM 2730 C C . SER A 1 351 ? 6.18 24 11.156 1 98.69 351 SER A C 1
ATOM 2732 O O . SER A 1 351 ? 5.926 23.984 9.945 1 98.69 351 SER A O 1
ATOM 2734 N N . ILE A 1 352 ? 6.047 22.922 11.867 1 98.81 352 ILE A N 1
ATOM 2735 C CA . ILE A 1 352 ? 5.285 21.75 11.461 1 98.81 352 ILE A CA 1
ATOM 2736 C C . ILE A 1 352 ? 3.889 21.797 12.078 1 98.81 352 ILE A C 1
ATOM 2738 O O . ILE A 1 352 ? 3.738 21.703 13.297 1 98.81 352 ILE A O 1
ATOM 2742 N N . MET A 1 353 ? 2.898 21.938 11.227 1 98.69 353 MET A N 1
ATOM 2743 C CA . MET A 1 353 ? 1.545 22.25 11.68 1 98.69 353 MET A CA 1
ATOM 2744 C C . MET A 1 353 ? 0.531 21.281 11.062 1 98.69 353 MET A C 1
ATOM 2746 O O . MET A 1 353 ? 0.711 20.828 9.93 1 98.69 353 MET A O 1
ATOM 2750 N N . PRO A 1 354 ? -0.552 20.938 11.758 1 98 354 PRO A N 1
ATOM 2751 C CA . PRO A 1 354 ? -1.628 20.109 11.219 1 98 354 PRO A CA 1
ATOM 2752 C C . PRO A 1 354 ? -2.586 20.875 10.32 1 98 354 PRO A C 1
ATOM 2754 O O . PRO A 1 354 ? -3.727 20.453 10.117 1 98 354 PRO A O 1
ATOM 2757 N N . CYS A 1 355 ? -2.166 22 9.773 1 96.12 355 CYS A N 1
ATOM 2758 C CA . CYS A 1 355 ? -3.1 22.984 9.234 1 96.12 355 CYS A CA 1
ATOM 2759 C C . CYS A 1 355 ? -2.562 23.594 7.945 1 96.12 355 CYS A C 1
ATOM 2761 O O . CYS A 1 355 ? -1.393 23.984 7.875 1 96.12 355 CYS A O 1
ATOM 2763 N N . VAL A 1 356 ? -3.445 23.75 7.004 1 97.88 356 VAL A N 1
ATOM 2764 C CA . VAL A 1 356 ? -3.092 24.375 5.73 1 97.88 356 VAL A CA 1
ATOM 2765 C C . VAL A 1 356 ? -3.143 25.891 5.871 1 97.88 356 VAL A C 1
ATOM 2767 O O . VAL A 1 356 ? -2.32 26.594 5.285 1 97.88 356 VAL A O 1
ATOM 2770 N N . ALA A 1 357 ? -4 26.375 6.715 1 98.38 357 ALA A N 1
ATOM 2771 C CA . ALA A 1 357 ? -4.195 27.812 6.891 1 98.38 357 ALA A CA 1
ATOM 2772 C C . ALA A 1 357 ? -2.965 28.469 7.523 1 98.38 357 ALA A C 1
ATOM 2774 O O . ALA A 1 357 ? -2.74 29.672 7.367 1 98.38 357 ALA A O 1
ATOM 2775 N N . LYS A 1 358 ? -2.203 27.734 8.203 1 98.38 358 LYS A N 1
ATOM 2776 C CA . LYS A 1 358 ? -1.001 28.266 8.836 1 98.38 358 LYS A CA 1
ATOM 2777 C C . LYS A 1 358 ? 0.039 28.656 7.797 1 98.38 358 LYS A C 1
ATOM 2779 O O . LYS A 1 358 ? 0.898 29.516 8.055 1 98.38 358 LYS A O 1
ATOM 2784 N N . LYS A 1 359 ? -0.019 28.047 6.609 1 98.31 359 LYS A N 1
ATOM 2785 C CA . LYS A 1 359 ? 0.838 28.484 5.512 1 98.31 359 LYS A CA 1
ATOM 2786 C C . LYS A 1 359 ? 0.53 29.922 5.113 1 98.31 359 LYS A C 1
ATOM 2788 O O . LYS A 1 359 ? 1.443 30.703 4.844 1 98.31 359 LYS A O 1
ATOM 2793 N N . HIS A 1 360 ? -0.74 30.25 5.066 1 97.56 360 HIS A N 1
ATOM 2794 C CA . HIS A 1 360 ? -1.124 31.625 4.77 1 97.56 360 HIS A CA 1
ATOM 2795 C C . HIS A 1 360 ? -0.738 32.562 5.91 1 97.56 360 HIS A C 1
ATOM 2797 O O . HIS A 1 360 ? -0.306 33.688 5.672 1 97.56 360 HIS A O 1
ATOM 2803 N N . GLU A 1 361 ? -0.887 32.094 7.148 1 97.88 361 GLU A N 1
ATOM 2804 C CA . GLU A 1 361 ? -0.615 32.938 8.312 1 97.88 361 GLU A CA 1
ATOM 2805 C C . GLU A 1 361 ? 0.819 33.469 8.289 1 97.88 361 GLU A C 1
ATOM 2807 O O . GLU A 1 361 ? 1.059 34.656 8.547 1 97.88 361 GLU A O 1
ATOM 2812 N N . CYS A 1 362 ? 1.714 32.594 7.988 1 97.12 362 CYS A N 1
ATOM 2813 C CA . CYS A 1 362 ? 3.107 33.031 8.031 1 97.12 362 CYS A CA 1
ATOM 2814 C C . CYS A 1 362 ? 3.424 33.938 6.863 1 97.12 362 CYS A C 1
ATOM 2816 O O . CYS A 1 362 ? 4.438 34.656 6.883 1 97.12 362 CYS A O 1
ATOM 2818 N N . GLU A 1 363 ? 2.496 34.031 5.898 1 96.31 363 GLU A N 1
ATOM 2819 C CA . GLU A 1 363 ? 2.727 34.844 4.715 1 96.31 363 GLU A CA 1
ATOM 2820 C C . GLU A 1 363 ? 2.037 36.188 4.844 1 96.31 363 GLU A C 1
ATOM 2822 O O . GLU A 1 363 ? 2.191 37.062 3.977 1 96.31 363 GLU A O 1
ATOM 2827 N N . ILE A 1 364 ? 1.25 36.406 5.93 1 96.38 364 ILE A N 1
ATOM 2828 C CA . ILE A 1 364 ? 0.654 37.719 6.184 1 96.38 364 ILE A CA 1
ATOM 2829 C C . ILE A 1 364 ? 1.756 38.75 6.371 1 96.38 364 ILE A C 1
ATOM 2831 O O . ILE A 1 364 ? 2.646 38.594 7.203 1 96.38 364 ILE A O 1
ATOM 2835 N N . PRO A 1 365 ? 1.759 39.844 5.715 1 93.44 365 PRO A N 1
ATOM 2836 C CA . PRO A 1 365 ? 2.881 40.781 5.66 1 93.44 365 PRO A CA 1
ATOM 2837 C C . PRO A 1 365 ? 3.219 41.375 7.027 1 93.44 365 PRO A C 1
ATOM 2839 O O . PRO A 1 365 ? 4.379 41.688 7.289 1 93.44 365 PRO A O 1
ATOM 2842 N N . ILE A 1 366 ? 2.266 41.469 7.914 1 94.31 366 ILE A N 1
ATOM 2843 C CA . ILE A 1 366 ? 2.502 42.156 9.172 1 94.31 366 ILE A CA 1
ATOM 2844 C C . ILE A 1 366 ? 3.098 41.188 10.195 1 94.31 366 ILE A C 1
ATOM 2846 O O . ILE A 1 366 ? 3.498 41.594 11.289 1 94.31 366 ILE A O 1
ATOM 2850 N N . MET A 1 367 ? 3.223 39.938 9.891 1 95.94 367 MET A N 1
ATOM 2851 C CA . MET A 1 367 ? 3.816 38.969 10.789 1 95.94 367 MET A CA 1
ATOM 2852 C C . MET A 1 367 ? 5.336 38.938 10.664 1 95.94 367 MET A C 1
ATOM 2854 O O . MET A 1 367 ? 5.914 38 10.156 1 95.94 367 MET A O 1
ATOM 2858 N N . ASN A 1 368 ? 5.973 40 11.109 1 94.88 368 ASN A N 1
ATOM 2859 C CA . ASN A 1 368 ? 7.406 40.219 10.961 1 94.88 368 ASN A CA 1
ATOM 2860 C C . ASN A 1 368 ? 7.969 41.062 12.094 1 94.88 368 ASN A C 1
ATOM 2862 O O . ASN A 1 368 ? 8.852 41.906 11.867 1 94.88 368 ASN A O 1
ATOM 2866 N N . ASP A 1 369 ? 7.559 40.938 13.211 1 92.12 369 ASP A N 1
ATOM 2867 C CA . ASP A 1 369 ? 7.777 41.875 14.312 1 92.12 369 ASP A CA 1
ATOM 2868 C C . ASP A 1 369 ? 9.172 41.719 14.906 1 92.12 369 ASP A C 1
ATOM 2870 O O . ASP A 1 369 ? 9.664 42.594 15.617 1 92.12 369 ASP A O 1
ATOM 2874 N N . ALA A 1 370 ? 9.789 40.625 14.625 1 90.69 370 ALA A N 1
ATOM 2875 C CA . ALA A 1 370 ? 11.156 40.438 15.109 1 90.69 370 ALA A CA 1
ATOM 2876 C C . ALA A 1 370 ? 12.141 41.25 14.273 1 90.69 370 ALA A C 1
ATOM 2878 O O . ALA A 1 370 ? 13.289 41.438 14.688 1 90.69 370 ALA A O 1
ATOM 2879 N N . GLY A 1 371 ? 11.781 41.688 13.102 1 89.12 371 GLY A N 1
ATOM 2880 C CA . GLY A 1 371 ? 12.578 42.594 12.281 1 89.12 371 GLY A CA 1
ATOM 2881 C C . GLY A 1 371 ? 13.57 41.875 11.391 1 89.12 371 GLY A C 1
ATOM 2882 O O . GLY A 1 371 ? 14.516 42.469 10.883 1 89.12 371 GLY A O 1
ATOM 2883 N N . ALA A 1 372 ? 13.484 40.656 11.234 1 93.75 372 ALA A N 1
ATOM 2884 C CA . ALA A 1 372 ? 14.391 39.844 10.406 1 93.75 372 ALA A CA 1
ATOM 2885 C C . ALA A 1 372 ? 13.609 38.969 9.43 1 93.75 372 ALA A C 1
ATOM 2887 O O . ALA A 1 372 ? 13.828 37.75 9.367 1 93.75 372 ALA A O 1
ATOM 2888 N N . GLY A 1 373 ? 12.688 39.719 8.609 1 93.94 373 GLY A N 1
ATOM 2889 C CA . GLY A 1 373 ? 11.828 38.969 7.73 1 93.94 373 GLY A CA 1
ATOM 2890 C C . GLY A 1 373 ? 10.586 38.438 8.422 1 93.94 373 GLY A C 1
ATOM 2891 O O . GLY A 1 373 ? 10.227 38.906 9.508 1 93.94 373 GLY A O 1
ATOM 2892 N N . PRO A 1 374 ? 9.922 37.469 7.805 1 97.25 374 PRO A N 1
ATOM 2893 C CA . PRO A 1 374 ? 8.75 36.906 8.469 1 97.25 374 PRO A CA 1
ATOM 2894 C C . PRO A 1 374 ? 9.109 36.188 9.773 1 97.25 374 PRO A C 1
ATOM 2896 O O . PRO A 1 374 ? 10.164 35.562 9.859 1 97.25 374 PRO A O 1
ATOM 2899 N N . ASP A 1 375 ? 8.258 36.25 10.766 1 97.69 375 ASP A N 1
ATOM 2900 C CA . ASP A 1 375 ? 8.508 35.562 12.031 1 97.69 375 ASP A CA 1
ATOM 2901 C C . ASP A 1 375 ? 8.688 34.062 11.82 1 97.69 375 ASP A C 1
ATOM 2903 O O . ASP A 1 375 ? 9.57 33.438 12.422 1 97.69 375 ASP A O 1
ATOM 2907 N N . VAL A 1 376 ? 7.887 33.5 11.023 1 98.5 376 VAL A N 1
ATOM 2908 C CA . VAL A 1 376 ? 8 32.125 10.562 1 98.5 376 VAL A CA 1
ATOM 2909 C C . VAL A 1 376 ? 8.227 32.094 9.055 1 98.5 376 VAL A C 1
ATOM 2911 O O . VAL A 1 376 ? 7.426 32.656 8.289 1 98.5 376 VAL A O 1
ATOM 2914 N N . ASP A 1 377 ? 9.273 31.438 8.609 1 98.44 377 ASP A N 1
ATOM 2915 C CA . ASP A 1 377 ? 9.688 31.484 7.211 1 98.44 377 ASP A CA 1
ATOM 2916 C C . ASP A 1 377 ? 8.953 30.453 6.375 1 98.44 377 ASP A C 1
ATOM 2918 O O . ASP A 1 377 ? 8.766 30.625 5.172 1 98.44 377 ASP A O 1
ATOM 2922 N N . LEU A 1 378 ? 8.594 29.375 7 1 98.56 378 LEU A N 1
ATOM 2923 C CA . LEU A 1 378 ? 8.023 28.25 6.25 1 98.56 378 LEU A CA 1
ATOM 2924 C C . LEU A 1 378 ? 7.137 27.391 7.148 1 98.56 378 LEU A C 1
ATOM 2926 O O . LEU A 1 378 ? 7.461 27.172 8.312 1 98.56 378 LEU A O 1
ATOM 2930 N N . VAL A 1 379 ? 6.035 27 6.625 1 98.81 379 VAL A N 1
ATOM 2931 C CA . VAL A 1 379 ? 5.148 26.094 7.336 1 98.81 379 VAL A CA 1
ATOM 2932 C C . VAL A 1 379 ? 5.035 24.766 6.566 1 98.81 379 VAL A C 1
ATOM 2934 O O . VAL A 1 379 ? 4.762 24.766 5.363 1 98.81 379 VAL A O 1
ATOM 2937 N N . LEU A 1 380 ? 5.277 23.656 7.281 1 98.75 380 LEU A N 1
ATOM 2938 C CA . LEU A 1 380 ? 5.078 22.312 6.746 1 98.75 380 LEU A CA 1
ATOM 2939 C C . LEU A 1 380 ? 3.916 21.609 7.441 1 98.75 380 LEU A C 1
ATOM 2941 O O . LEU A 1 380 ? 3.768 21.719 8.664 1 98.75 380 LEU A O 1
ATOM 2945 N N . THR A 1 381 ? 3.1 20.969 6.66 1 98.62 381 THR A N 1
ATOM 2946 C CA . THR A 1 381 ? 2.055 20.156 7.266 1 98.62 381 THR A CA 1
ATOM 2947 C C . THR A 1 381 ? 2.631 18.828 7.777 1 98.62 381 THR A C 1
ATOM 2949 O O . THR A 1 381 ? 3.764 18.469 7.449 1 98.62 381 THR A O 1
ATOM 2952 N N . THR A 1 382 ? 1.791 18.125 8.562 1 98.56 382 THR A N 1
ATOM 2953 C CA . THR A 1 382 ? 2.184 16.797 9.016 1 98.56 382 THR A CA 1
ATOM 2954 C C . THR A 1 382 ? 2.467 15.891 7.82 1 98.56 382 THR A C 1
ATOM 2956 O O . THR A 1 382 ? 3.439 15.133 7.832 1 98.56 382 THR A O 1
ATOM 2959 N N . ARG A 1 383 ? 1.705 15.992 6.797 1 97.88 383 ARG A N 1
ATOM 2960 C CA . ARG A 1 383 ? 1.861 15.172 5.598 1 97.88 383 ARG A CA 1
ATOM 2961 C C . ARG A 1 383 ? 3.193 15.461 4.91 1 97.88 383 ARG A C 1
ATOM 2963 O O . ARG A 1 383 ? 3.854 14.539 4.422 1 97.88 383 ARG A O 1
ATOM 2970 N N . GLU A 1 384 ? 3.547 16.734 4.852 1 98.31 384 GLU A N 1
ATOM 2971 C CA . GLU A 1 384 ? 4.797 17.109 4.199 1 98.31 384 GLU A CA 1
ATOM 2972 C C . GLU A 1 384 ? 6.004 16.562 4.953 1 98.31 384 GLU A C 1
ATOM 2974 O O . GLU A 1 384 ? 6.957 16.078 4.336 1 98.31 384 GLU A O 1
ATOM 2979 N N . VAL A 1 385 ? 5.93 16.578 6.242 1 98.44 385 VAL A N 1
ATOM 2980 C CA . VAL A 1 385 ? 7.043 16.062 7.031 1 98.44 385 VAL A CA 1
ATOM 2981 C C . VAL A 1 385 ? 7.152 14.555 6.844 1 98.44 385 VAL A C 1
ATOM 2983 O O . VAL A 1 385 ? 8.258 14.016 6.754 1 98.44 385 VAL A O 1
ATOM 2986 N N . ASP A 1 386 ? 6.031 13.922 6.777 1 97.44 386 ASP A N 1
ATOM 2987 C CA . ASP A 1 386 ? 6.031 12.484 6.504 1 97.44 386 ASP A CA 1
ATOM 2988 C C . ASP A 1 386 ? 6.719 12.18 5.172 1 97.44 386 ASP A C 1
ATOM 2990 O O . ASP A 1 386 ? 7.508 11.234 5.078 1 97.44 386 ASP A O 1
ATOM 2994 N N . ARG A 1 387 ? 6.418 12.961 4.219 1 96.81 387 ARG A N 1
ATOM 2995 C CA . ARG A 1 387 ? 7.051 12.781 2.918 1 96.81 387 ARG A CA 1
ATOM 2996 C C . ARG A 1 387 ? 8.555 13.031 3.002 1 96.81 387 ARG A C 1
ATOM 2998 O O . ARG A 1 387 ? 9.336 12.352 2.34 1 96.81 387 ARG A O 1
ATOM 3005 N N . MET A 1 388 ? 8.953 14.016 3.791 1 97.31 388 MET A N 1
ATOM 3006 C CA . MET A 1 388 ? 10.375 14.305 3.955 1 97.31 388 MET A CA 1
ATOM 3007 C C . MET A 1 388 ? 11.094 13.141 4.629 1 97.31 388 MET A C 1
ATOM 3009 O O . MET A 1 388 ? 12.211 12.789 4.25 1 97.31 388 MET A O 1
ATOM 3013 N N . ILE A 1 389 ? 10.461 12.555 5.605 1 97.06 389 ILE A N 1
ATOM 3014 C CA . ILE A 1 389 ? 11.031 11.406 6.305 1 97.06 389 ILE A CA 1
ATOM 3015 C C . ILE A 1 389 ? 11.258 10.266 5.316 1 97.06 389 ILE A C 1
ATOM 3017 O O . ILE A 1 389 ? 12.328 9.648 5.305 1 97.06 389 ILE A O 1
ATOM 3021 N N . ARG A 1 390 ? 10.297 10.023 4.461 1 95.5 390 ARG A N 1
ATOM 3022 C CA . ARG A 1 390 ? 10.43 8.977 3.453 1 95.5 390 ARG A CA 1
ATOM 3023 C C . ARG A 1 390 ? 11.531 9.312 2.453 1 95.5 390 ARG A C 1
ATOM 3025 O O . ARG A 1 390 ? 12.32 8.445 2.07 1 95.5 390 ARG A O 1
ATOM 3032 N N . ALA A 1 391 ? 11.555 10.562 2.066 1 94.94 391 ALA A N 1
ATOM 3033 C CA . ALA A 1 391 ? 12.531 11 1.079 1 94.94 391 ALA A CA 1
ATOM 3034 C C . ALA A 1 391 ? 13.953 10.812 1.6 1 94.94 391 ALA A C 1
ATOM 3036 O O . ALA A 1 391 ? 14.883 10.562 0.822 1 94.94 391 ALA A O 1
ATOM 3037 N N . GLU A 1 392 ? 14.094 10.898 2.916 1 93.69 392 GLU A N 1
ATOM 3038 C CA . GLU A 1 392 ? 15.398 10.75 3.553 1 93.69 392 GLU A CA 1
ATOM 3039 C C . GLU A 1 392 ? 15.68 9.297 3.902 1 93.69 392 GLU A C 1
ATOM 3041 O O . GLU A 1 392 ? 16.734 8.977 4.441 1 93.69 392 GLU A O 1
ATOM 3046 N N . HIS A 1 393 ? 14.75 8.453 3.557 1 90.5 393 HIS A N 1
ATOM 3047 C CA . HIS A 1 393 ? 14.859 7.016 3.799 1 90.5 393 HIS A CA 1
ATOM 3048 C C . HIS A 1 393 ? 15.156 6.727 5.27 1 90.5 393 HIS A C 1
ATOM 3050 O O . HIS A 1 393 ? 16.016 5.906 5.582 1 90.5 393 HIS A O 1
ATOM 3056 N N . ILE A 1 394 ? 14.492 7.469 6.109 1 93.06 394 ILE A N 1
ATOM 3057 C CA . ILE A 1 394 ? 14.562 7.262 7.555 1 93.06 394 ILE A CA 1
ATOM 3058 C C . ILE A 1 394 ? 13.477 6.285 7.988 1 93.06 394 ILE A C 1
ATOM 3060 O O . ILE A 1 394 ? 12.328 6.395 7.559 1 93.06 394 ILE A O 1
ATOM 3064 N N . ILE A 1 395 ? 13.867 5.301 8.758 1 93.69 395 ILE A N 1
ATOM 3065 C CA . ILE A 1 395 ? 12.906 4.379 9.352 1 93.69 395 ILE A CA 1
ATOM 3066 C C . ILE A 1 395 ? 12.664 4.758 10.812 1 93.69 395 ILE A C 1
ATOM 3068 O O . ILE A 1 395 ? 13.375 4.293 11.711 1 93.69 395 ILE A O 1
ATOM 3072 N N . PRO A 1 396 ? 11.57 5.453 10.992 1 94.62 396 PRO A N 1
ATOM 3073 C CA . PRO A 1 396 ? 11.383 5.996 12.336 1 94.62 396 PRO A CA 1
ATOM 3074 C C . PRO A 1 396 ? 11.258 4.91 13.406 1 94.62 396 PRO A C 1
ATOM 3076 O O . PRO A 1 396 ? 11.656 5.121 14.555 1 94.62 396 PRO A O 1
ATOM 3079 N N . LYS A 1 397 ? 10.727 3.766 13.039 1 93.62 397 LYS A N 1
ATOM 3080 C CA . LYS A 1 397 ? 10.516 2.674 13.984 1 93.62 397 LYS A CA 1
ATOM 3081 C C . LYS A 1 397 ? 11.836 2.244 14.625 1 93.62 397 LYS A C 1
ATOM 3083 O O . LYS A 1 397 ? 11.852 1.785 15.773 1 93.62 397 LYS A O 1
ATOM 3088 N N . ASP A 1 398 ? 12.938 2.465 13.969 1 91.44 398 ASP A N 1
ATOM 3089 C CA . ASP A 1 398 ? 14.242 1.988 14.414 1 91.44 398 ASP A CA 1
ATOM 3090 C C . ASP A 1 398 ? 15 3.084 15.164 1 91.44 398 ASP A C 1
ATOM 3092 O O . ASP A 1 398 ? 16.094 2.848 15.68 1 91.44 398 ASP A O 1
ATOM 3096 N N . LEU A 1 399 ? 14.438 4.262 15.297 1 93.5 399 LEU A N 1
ATOM 3097 C CA . LEU A 1 399 ? 15.117 5.379 15.945 1 93.5 399 LEU A CA 1
ATOM 3098 C C . LEU A 1 399 ? 14.906 5.348 17.453 1 93.5 399 LEU A C 1
ATOM 3100 O O . LEU A 1 399 ? 13.82 5.004 17.922 1 93.5 399 LEU A O 1
ATOM 3104 N N . LYS A 1 400 ? 15.984 5.688 18.125 1 93.81 400 LYS A N 1
ATOM 3105 C CA . LYS A 1 400 ? 15.844 5.98 19.547 1 93.81 400 LYS A CA 1
ATOM 3106 C C . LYS A 1 400 ? 15.344 7.402 19.766 1 93.81 400 LYS A C 1
ATOM 3108 O O . LYS A 1 400 ? 15.852 8.352 19.172 1 93.81 400 LYS A O 1
ATOM 3113 N N . GLY A 1 401 ? 14.367 7.578 20.578 1 95.75 401 GLY A N 1
ATOM 3114 C CA . GLY A 1 401 ? 13.805 8.891 20.859 1 95.75 401 GLY A CA 1
ATOM 3115 C C . GLY A 1 401 ? 14.82 9.875 21.406 1 95.75 401 GLY A C 1
ATOM 3116 O O . GLY A 1 401 ? 15.727 9.492 22.156 1 95.75 401 GLY A O 1
ATOM 3117 N N . GLU A 1 402 ? 14.711 11.156 21.016 1 96.81 402 GLU A N 1
ATOM 3118 C CA . GLU A 1 402 ? 15.562 12.234 21.484 1 96.81 402 GLU A CA 1
ATOM 3119 C C . GLU A 1 402 ? 14.734 13.391 22.047 1 96.81 402 GLU A C 1
ATOM 3121 O O . GLU A 1 402 ? 13.594 13.594 21.641 1 96.81 402 GLU A O 1
ATOM 3126 N N . ALA A 1 403 ? 15.336 14.117 22.953 1 96.69 403 ALA A N 1
ATOM 3127 C CA . ALA A 1 403 ? 14.641 15.227 23.594 1 96.69 403 ALA A CA 1
ATOM 3128 C C . ALA A 1 403 ? 14.711 16.484 22.734 1 96.69 403 ALA A C 1
ATOM 3130 O O . ALA A 1 403 ? 15.578 16.609 21.859 1 96.69 403 ALA A O 1
ATOM 3131 N N . PHE A 1 404 ? 13.797 17.422 22.984 1 97.5 404 PHE A N 1
ATOM 3132 C CA . PHE A 1 404 ? 13.82 18.75 22.375 1 97.5 404 PHE A CA 1
ATOM 3133 C C . PHE A 1 404 ? 15.047 19.531 22.828 1 97.5 404 PHE A C 1
ATOM 3135 O O . PHE A 1 404 ? 15.625 19.234 23.875 1 97.5 404 PHE A O 1
ATOM 3142 N N . ASP A 1 405 ? 15.336 20.531 22.062 1 97.06 405 ASP A N 1
ATOM 3143 C CA . ASP A 1 405 ? 16.422 21.422 22.438 1 97.06 405 ASP A CA 1
ATOM 3144 C C . ASP A 1 405 ? 15.984 22.406 23.516 1 97.06 405 ASP A C 1
ATOM 3146 O O . ASP A 1 405 ? 14.781 22.656 23.688 1 97.06 405 ASP A O 1
ATOM 3150 N N . MET A 1 406 ? 16.859 22.875 24.312 1 93.31 406 MET A N 1
ATOM 3151 C CA . MET A 1 406 ? 16.656 23.844 25.391 1 93.31 406 MET A CA 1
ATOM 3152 C C . MET A 1 406 ? 17.203 25.203 25.016 1 93.31 406 MET A C 1
ATOM 3154 O O . MET A 1 406 ? 18.078 25.312 24.172 1 93.31 406 MET A O 1
ATOM 3158 N N . PRO A 1 407 ? 16.641 26.312 25.547 1 90.06 407 PRO A N 1
ATOM 3159 C CA . PRO A 1 407 ? 15.734 26.391 26.703 1 90.06 407 PRO A CA 1
ATOM 3160 C C . PRO A 1 407 ? 14.266 26.5 26.297 1 90.06 407 PRO A C 1
ATOM 3162 O O . PRO A 1 407 ? 13.383 26.484 27.156 1 90.06 407 PRO A O 1
ATOM 3165 N N . LEU A 1 408 ? 13.977 26.562 25.047 1 86.81 408 LEU A N 1
ATOM 3166 C CA . LEU A 1 408 ? 12.594 26.75 24.625 1 86.81 408 LEU A CA 1
ATOM 3167 C C . LEU A 1 408 ? 11.852 25.422 24.531 1 86.81 408 LEU A C 1
ATOM 3169 O O . LEU A 1 408 ? 10.711 25.375 24.078 1 86.81 408 LEU A O 1
ATOM 3173 N N . GLY A 1 409 ? 12.43 24.438 24.984 1 81.5 409 GLY A N 1
ATOM 3174 C CA . GLY A 1 409 ? 11.914 23.109 24.688 1 81.5 409 GLY A CA 1
ATOM 3175 C C . GLY A 1 409 ? 10.938 22.609 25.734 1 81.5 409 GLY A C 1
ATOM 3176 O O . GLY A 1 409 ? 10.359 21.516 25.578 1 81.5 409 GLY A O 1
ATOM 3177 N N . VAL A 1 410 ? 10.734 23.391 26.75 1 86.62 410 VAL A N 1
ATOM 3178 C CA . VAL A 1 410 ? 9.836 22.938 27.812 1 86.62 410 VAL A CA 1
ATOM 3179 C C . VAL A 1 410 ? 8.406 23.359 27.484 1 86.62 410 VAL A C 1
ATOM 3181 O O . VAL A 1 410 ? 8.164 24.484 27.047 1 86.62 410 VAL A O 1
ATOM 3184 N N . GLY A 1 411 ? 7.496 22.391 27.625 1 89.94 411 GLY A N 1
ATOM 3185 C CA . GLY A 1 411 ? 6.074 22.641 27.453 1 89.94 411 GLY A CA 1
ATOM 3186 C C . GLY A 1 411 ? 5.215 21.938 28.484 1 89.94 411 GLY A C 1
ATOM 3187 O O . GLY A 1 411 ? 5.594 20.891 29 1 89.94 411 GLY A O 1
ATOM 3188 N N . SER A 1 412 ? 4.125 22.547 28.781 1 93.12 412 SER A N 1
ATOM 3189 C CA . SER A 1 412 ? 3.219 21.953 29.75 1 93.12 412 SER A CA 1
ATOM 3190 C C . SER A 1 412 ? 2.168 21.078 29.078 1 93.12 412 SER A C 1
ATOM 3192 O O . SER A 1 412 ? 2.018 21.125 27.844 1 93.12 412 SER A O 1
ATOM 3194 N N . GLY A 1 413 ? 1.505 20.344 29.922 1 93.69 413 GLY A N 1
ATOM 3195 C CA . GLY A 1 413 ? 0.344 19.625 29.453 1 93.69 413 GLY A CA 1
ATOM 3196 C C . GLY A 1 413 ? -0.753 20.516 28.922 1 93.69 413 GLY A C 1
ATOM 3197 O O . GLY A 1 413 ? -1.504 20.141 28.016 1 93.69 413 GLY A O 1
ATOM 3198 N N . ALA A 1 414 ? -0.818 21.719 29.453 1 92.88 414 ALA A N 1
ATOM 3199 C CA . ALA A 1 414 ? -1.773 22.719 28.969 1 92.88 414 ALA A CA 1
ATOM 3200 C C . ALA A 1 414 ? -1.504 23.062 27.516 1 92.88 414 ALA A C 1
ATOM 3202 O O . ALA A 1 414 ? -2.439 23.266 26.734 1 92.88 414 ALA A O 1
ATOM 3203 N N . GLY A 1 415 ? -0.276 23.094 27.188 1 93.81 415 GLY A N 1
ATOM 3204 C CA . GLY A 1 415 ? 0.084 23.344 25.797 1 93.81 415 GLY A CA 1
ATOM 3205 C C . GLY A 1 415 ? -0.272 22.203 24.859 1 93.81 415 GLY A C 1
ATOM 3206 O O . GLY A 1 415 ? -0.687 22.422 23.734 1 93.81 415 GLY A O 1
ATOM 3207 N N . VAL A 1 416 ? -0.2 21 25.359 1 94.31 416 VAL A N 1
ATOM 3208 C CA . VAL A 1 416 ? -0.441 19.812 24.562 1 94.31 416 VAL A CA 1
ATOM 3209 C C . VAL A 1 416 ? -1.906 19.75 24.125 1 94.31 416 VAL A C 1
ATOM 3211 O O . VAL A 1 416 ? -2.213 19.422 22.984 1 94.31 416 VAL A O 1
ATOM 3214 N N . ILE A 1 417 ? -2.771 20.125 24.969 1 94.56 417 ILE A N 1
ATOM 3215 C CA . ILE A 1 417 ? -4.191 19.906 24.703 1 94.56 417 ILE A CA 1
ATOM 3216 C C . ILE A 1 417 ? -4.727 21.031 23.812 1 94.56 417 ILE A C 1
ATOM 3218 O O . ILE A 1 417 ? -5.898 21.031 23.438 1 94.56 417 ILE A O 1
ATOM 3222 N N . PHE A 1 418 ? -3.844 22 23.391 1 91.94 418 PHE A N 1
ATOM 3223 C CA . PHE A 1 418 ? -4.211 23.016 22.406 1 91.94 418 PHE A CA 1
ATOM 3224 C C . PHE A 1 418 ? -4.73 22.359 21.125 1 91.94 418 PHE A C 1
ATOM 3226 O O . PHE A 1 418 ? -5.547 22.953 20.422 1 91.94 418 PHE A O 1
ATOM 3233 N N . GLY A 1 419 ? -4.285 21.188 20.906 1 92.94 419 GLY A N 1
ATOM 3234 C CA . GLY A 1 419 ? -4.609 20.5 19.656 1 92.94 419 GLY A CA 1
ATOM 3235 C C . GLY A 1 419 ? -6.027 19.969 19.625 1 92.94 419 GLY A C 1
ATOM 3236 O O . GLY A 1 419 ? -6.539 19.625 18.547 1 92.94 419 GLY A O 1
ATOM 3237 N N . ALA A 1 420 ? -6.652 19.906 20.766 1 93.5 420 ALA A N 1
ATOM 3238 C CA . ALA A 1 420 ? -8.008 19.375 20.859 1 93.5 420 ALA A CA 1
ATOM 3239 C C . ALA A 1 420 ? -9.023 20.484 21.094 1 93.5 420 ALA A C 1
ATOM 3241 O O . ALA A 1 420 ? -8.727 21.469 21.781 1 93.5 420 ALA A O 1
ATOM 3242 N N . THR A 1 421 ? -10.18 20.281 20.469 1 93.06 421 THR A N 1
ATOM 3243 C CA . THR A 1 421 ? -11.242 21.25 20.75 1 93.06 421 THR A CA 1
ATOM 3244 C C . THR A 1 421 ? -11.523 21.344 22.234 1 93.06 421 THR A C 1
ATOM 3246 O O . THR A 1 421 ? -11.617 20.328 22.922 1 93.06 421 THR A O 1
ATOM 3249 N N . GLY A 1 422 ? -11.531 22.562 22.703 1 93.31 422 GLY A N 1
ATOM 3250 C CA . GLY A 1 422 ? -11.727 22.797 24.125 1 93.31 422 GLY A CA 1
ATOM 3251 C C . GLY A 1 422 ? -10.43 22.922 24.891 1 93.31 422 GLY A C 1
ATOM 3252 O O . GLY A 1 422 ? -10.414 23.406 26.031 1 93.31 422 GLY A O 1
ATOM 3253 N N . GLY A 1 423 ? -9.375 22.547 24.281 1 93.56 423 GLY A N 1
ATOM 3254 C CA . GLY A 1 423 ? -8.086 22.531 24.953 1 93.56 423 GLY A CA 1
ATOM 3255 C C . GLY A 1 423 ? -7.547 23.922 25.25 1 93.56 423 GLY A C 1
ATOM 3256 O O . GLY A 1 423 ? -6.973 24.156 26.312 1 93.56 423 GLY A O 1
ATOM 3257 N N . VAL A 1 424 ? -7.652 24.828 24.297 1 93.62 424 VAL A N 1
ATOM 3258 C CA . VAL A 1 424 ? -7.199 26.203 24.516 1 93.62 424 VAL A CA 1
ATOM 3259 C C . VAL A 1 424 ? -7.977 26.828 25.672 1 93.62 424 VAL A C 1
ATOM 3261 O O . VAL A 1 424 ? -7.391 27.438 26.562 1 93.62 424 VAL A O 1
ATOM 3264 N N . MET A 1 425 ? -9.281 26.625 25.656 1 93.12 425 MET A N 1
ATOM 3265 C CA . MET A 1 425 ? -10.141 27.172 26.703 1 93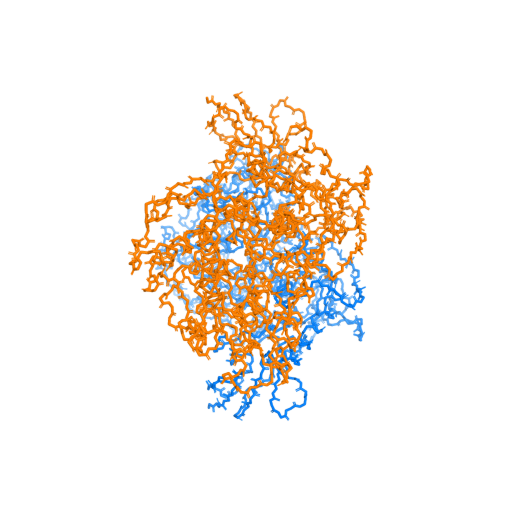.12 425 MET A CA 1
ATOM 3266 C C . MET A 1 425 ? -9.758 26.594 28.062 1 93.12 425 MET A C 1
ATOM 3268 O O . MET A 1 425 ? -9.617 27.344 29.031 1 93.12 425 MET A O 1
ATOM 3272 N N . GLU A 1 426 ? -9.57 25.328 28.078 1 93.56 426 GLU A N 1
ATOM 3273 C CA . GLU A 1 426 ? -9.211 24.672 29.328 1 93.56 426 GLU A CA 1
ATOM 3274 C C . GLU A 1 426 ? -7.891 25.219 29.875 1 93.56 426 GLU A C 1
ATOM 3276 O O . GLU A 1 426 ? -7.785 25.531 31.062 1 93.56 426 GLU A O 1
ATOM 3281 N N . ALA A 1 427 ? -6.941 25.375 29.031 1 94.19 427 ALA A N 1
ATOM 3282 C CA . ALA A 1 427 ? -5.641 25.906 29.422 1 94.19 427 ALA A CA 1
ATOM 3283 C C . ALA A 1 427 ? -5.758 27.344 29.891 1 94.19 427 ALA A C 1
ATOM 3285 O O . ALA A 1 427 ? -5.133 27.734 30.891 1 94.19 427 ALA A O 1
ATOM 3286 N N . ALA A 1 428 ? -6.492 28.125 29.172 1 91.69 428 ALA A N 1
ATOM 3287 C CA . ALA A 1 428 ? -6.688 29.531 29.531 1 91.69 428 ALA A CA 1
ATOM 3288 C C . ALA A 1 428 ? -7.375 29.672 30.891 1 91.69 428 ALA A C 1
ATOM 3290 O O . ALA A 1 428 ? -6.992 30.516 31.703 1 91.69 428 ALA A O 1
ATOM 3291 N N . LEU A 1 429 ? -8.359 28.844 31.125 1 89.56 429 LEU A N 1
ATOM 3292 C CA . LEU A 1 429 ? -9.102 28.906 32.375 1 89.56 429 LEU A CA 1
ATOM 3293 C C . LEU A 1 429 ? -8.219 28.5 33.562 1 89.56 429 LEU A C 1
ATOM 3295 O O . LEU A 1 429 ? -8.305 29.078 34.625 1 89.56 429 LEU A O 1
ATOM 3299 N N . ARG A 1 430 ? -7.383 27.516 33.312 1 92.5 430 ARG A N 1
ATOM 3300 C CA . ARG A 1 430 ? -6.434 27.094 34.344 1 92.5 430 ARG A CA 1
ATOM 3301 C C . ARG A 1 430 ? -5.59 28.281 34.812 1 92.5 430 ARG A C 1
ATOM 3303 O O . ARG A 1 430 ? -5.484 28.531 36.031 1 92.5 430 ARG A O 1
ATOM 3310 N N . SER A 1 431 ? -5.047 28.953 33.906 1 91.31 431 SER A N 1
ATOM 3311 C CA . SER A 1 431 ? -4.137 30.047 34.219 1 91.31 431 SER A CA 1
ATOM 3312 C C . SER A 1 431 ? -4.898 31.266 34.719 1 91.31 431 SER A C 1
ATOM 3314 O O . SER A 1 431 ? -4.426 31.984 35.594 1 91.31 431 SER A O 1
ATOM 3316 N N . ALA A 1 432 ? -6.051 31.562 34.125 1 86.56 432 ALA A N 1
ATOM 3317 C CA . ALA A 1 432 ? -6.867 32.688 34.562 1 86.56 432 ALA A CA 1
ATOM 3318 C C . ALA A 1 432 ? -7.254 32.531 36.031 1 86.56 432 ALA A C 1
ATOM 3320 O O . ALA A 1 432 ? -7.258 33.5 36.781 1 86.56 432 ALA A O 1
ATOM 3321 N N . TYR A 1 433 ? -7.59 31.344 36.406 1 89.31 433 TYR A N 1
ATOM 3322 C CA . TYR A 1 433 ? -7.941 31.047 37.781 1 89.31 433 TYR A CA 1
ATOM 3323 C C . TYR A 1 433 ? -6.785 31.391 38.719 1 89.31 433 TYR A C 1
ATOM 3325 O O . TYR A 1 433 ? -6.984 32.031 39.75 1 89.31 433 TYR A O 1
ATOM 3333 N N . PHE A 1 434 ? -5.676 30.984 38.344 1 91.75 434 PHE A N 1
ATOM 3334 C CA . PHE A 1 434 ? -4.488 31.25 39.156 1 91.75 434 PHE A CA 1
ATOM 3335 C C . PHE A 1 434 ? -4.203 32.75 39.219 1 91.75 434 PHE A C 1
ATOM 3337 O O . PHE A 1 434 ? -3.902 33.281 40.281 1 91.75 434 PHE A O 1
ATOM 3344 N N . LEU A 1 435 ? -4.23 33.406 38.094 1 86.75 435 LEU A N 1
ATOM 3345 C CA . LEU A 1 435 ? -3.922 34.844 38 1 86.75 435 LEU A CA 1
ATOM 3346 C C . LEU A 1 435 ? -4.91 35.656 38.844 1 86.75 435 LEU A C 1
ATOM 3348 O O . LEU A 1 435 ? -4.547 36.688 39.406 1 86.75 435 LEU A O 1
ATOM 3352 N N . ALA A 1 436 ? -6.062 35.125 39 1 85.31 436 ALA A N 1
ATOM 3353 C CA . ALA A 1 436 ? -7.109 35.844 39.75 1 85.31 436 ALA A CA 1
ATOM 3354 C C . ALA A 1 436 ? -7.043 35.531 41.219 1 85.31 436 ALA A C 1
ATOM 3356 O O . ALA A 1 436 ? -7.332 36.375 42.062 1 85.31 436 ALA A O 1
ATOM 3357 N N . THR A 1 437 ? -6.625 34.281 41.625 1 88.44 437 THR A N 1
ATOM 3358 C CA . THR A 1 437 ? -6.785 33.812 43 1 88.44 437 THR A CA 1
ATOM 3359 C C . THR A 1 437 ? -5.426 33.656 43.656 1 88.44 437 THR A C 1
ATOM 3361 O O . THR A 1 437 ? -5.332 33.625 44.906 1 88.44 437 THR A O 1
ATOM 3364 N N . GLY A 1 438 ? -4.469 33.375 42.812 1 89.25 438 GLY A N 1
ATOM 3365 C CA . GLY A 1 438 ? -3.139 33.125 43.344 1 89.25 438 GLY A CA 1
ATOM 3366 C C . GLY A 1 438 ? -2.881 31.641 43.656 1 89.25 438 GLY A C 1
ATOM 3367 O O . GLY A 1 438 ? -1.767 31.266 44.031 1 89.25 438 GLY A O 1
ATOM 3368 N N . THR A 1 439 ? -3.885 30.812 43.469 1 92.06 439 THR A N 1
ATOM 3369 C CA . THR A 1 439 ? -3.738 29.375 43.719 1 92.06 439 THR A CA 1
ATOM 3370 C C . THR A 1 439 ? -4.168 28.578 42.469 1 92.06 439 THR A C 1
ATOM 3372 O O . THR A 1 439 ? -5.055 29 41.75 1 92.06 439 THR A O 1
ATOM 3375 N N . ASN A 1 440 ? -3.531 27.438 42.312 1 92.69 440 ASN A N 1
ATOM 3376 C CA . ASN A 1 440 ? -3.877 26.594 41.188 1 92.69 440 ASN A CA 1
ATOM 3377 C C . ASN A 1 440 ? -5.191 25.859 41.438 1 92.69 440 ASN A C 1
ATOM 3379 O O . ASN A 1 440 ? -5.469 25.406 42.531 1 92.69 440 ASN A O 1
ATOM 3383 N N . PRO A 1 441 ? -5.965 25.703 40.438 1 91.31 441 PRO A N 1
ATOM 3384 C CA . PRO A 1 441 ? -7.113 24.797 40.531 1 91.31 441 PRO A CA 1
ATOM 3385 C C . PRO A 1 441 ? -6.727 23.328 40.312 1 91.31 441 PRO A C 1
ATOM 3387 O O . PRO A 1 441 ? -5.562 23.031 40.062 1 91.31 441 PRO A O 1
ATOM 3390 N N . ASP A 1 442 ? -7.766 22.469 40.562 1 91.44 442 ASP A N 1
ATOM 3391 C CA . ASP A 1 442 ? -7.562 21.109 40.062 1 91.44 442 ASP A CA 1
ATOM 3392 C C . ASP A 1 442 ? -7.277 21.125 38.562 1 91.44 442 ASP A C 1
ATOM 3394 O O . ASP A 1 442 ? -7.957 21.812 37.812 1 91.44 442 ASP A O 1
ATOM 3398 N N . PRO A 1 443 ? -6.273 20.453 38.188 1 88.25 443 PRO A N 1
ATOM 3399 C CA . PRO A 1 443 ? -5.922 20.484 36.781 1 88.25 443 PRO A CA 1
ATOM 3400 C C . PRO A 1 443 ? -7.078 20.047 35.875 1 88.25 443 PRO A C 1
ATOM 3402 O O . PRO A 1 443 ? -7.117 20.406 34.688 1 88.25 443 PRO A O 1
ATOM 3405 N N . ASP A 1 444 ? -8.016 19.234 36.406 1 90.06 444 ASP A N 1
ATOM 3406 C CA . ASP A 1 444 ? -9.141 18.781 35.594 1 90.06 444 ASP A CA 1
ATOM 3407 C C . ASP A 1 444 ? -10.422 19.516 35.969 1 90.06 444 ASP A C 1
ATOM 3409 O O . ASP A 1 444 ? -11.531 19.047 35.688 1 90.06 444 ASP A O 1
ATOM 3413 N N . ALA A 1 445 ? -10.281 20.625 36.531 1 87.31 445 ALA A N 1
ATOM 3414 C CA . ALA A 1 445 ? -11.414 21.391 37.031 1 87.31 445 ALA A CA 1
ATOM 3415 C C . ALA A 1 445 ? -12.305 21.875 35.906 1 87.31 445 ALA A C 1
ATOM 3417 O O . ALA A 1 445 ? -13.5 22.109 36.094 1 87.31 445 ALA A O 1
ATOM 3418 N N . PHE A 1 446 ? -11.742 21.906 34.75 1 88.75 446 PHE A N 1
ATOM 3419 C CA . PHE A 1 446 ? -12.445 22.516 33.656 1 88.75 446 PHE A CA 1
ATOM 3420 C C . PHE A 1 446 ? -12.664 21.516 32.531 1 88.75 446 PHE A C 1
ATOM 3422 O O . PHE A 1 446 ? -12.805 21.891 31.359 1 88.75 446 PHE A O 1
ATOM 3429 N N . LYS A 1 447 ? -12.727 20.219 32.75 1 88.62 447 LYS A N 1
ATOM 3430 C CA . LYS A 1 447 ? -12.805 19.141 31.766 1 88.62 447 LYS A CA 1
ATOM 3431 C C . LYS A 1 447 ? -14.125 19.172 31.016 1 88.62 447 LYS A C 1
ATOM 3433 O O . LYS A 1 447 ? -14.25 18.578 29.938 1 88.62 447 LYS A O 1
ATOM 3438 N N . GLU A 1 448 ? -15.062 19.875 31.484 1 86.56 448 GLU A N 1
ATOM 3439 C CA . GLU A 1 448 ? -16.406 19.891 30.906 1 86.56 448 GLU A CA 1
ATOM 3440 C C . GLU A 1 448 ? -16.422 20.641 29.578 1 86.56 448 GLU A C 1
ATOM 3442 O O . GLU A 1 448 ? -17.391 20.531 28.812 1 86.56 448 GLU A O 1
ATOM 3447 N N . VAL A 1 449 ? -15.398 21.375 29.281 1 86.88 449 VAL A N 1
ATOM 3448 C CA . VAL A 1 449 ? -15.344 22.141 28.047 1 86.88 449 VAL A CA 1
ATOM 3449 C C . VAL A 1 449 ? -14.875 21.219 26.906 1 86.88 449 VAL A C 1
ATOM 3451 O O . VAL A 1 449 ? -14.859 21.625 25.75 1 86.88 449 VAL A O 1
ATOM 3454 N N . ARG A 1 450 ? -14.594 19.984 27.25 1 85.94 450 ARG A N 1
ATOM 3455 C CA . ARG A 1 450 ? -14.102 19.047 26.25 1 85.94 450 ARG A CA 1
ATOM 3456 C C . ARG A 1 450 ? -15.25 18.453 25.438 1 85.94 450 ARG A C 1
ATOM 3458 O O . ARG A 1 450 ? -16.391 18.438 25.891 1 85.94 450 ARG A O 1
ATOM 3465 N N . GLY A 1 451 ? -14.922 18.016 24.109 1 82.56 451 GLY A N 1
ATOM 3466 C CA . GLY A 1 451 ? -15.914 17.328 23.312 1 82.56 451 GLY A CA 1
ATOM 3467 C C . GLY A 1 451 ? -16.188 18.016 21.984 1 82.56 451 GLY A C 1
ATOM 3468 O O . GLY A 1 451 ? -15.906 19.203 21.828 1 82.56 451 GLY A O 1
ATOM 3469 N N . MET A 1 452 ? -16.875 17.328 21.047 1 79.88 452 MET A N 1
ATOM 3470 C CA . MET A 1 452 ? -16.938 17.797 19.672 1 79.88 452 MET A CA 1
ATOM 3471 C C . MET A 1 452 ? -18.391 18.047 19.25 1 79.88 452 MET A C 1
ATOM 3473 O O . MET A 1 452 ? -18.641 18.484 18.125 1 79.88 452 MET A O 1
ATOM 3477 N N . ALA A 1 453 ? -19.312 17.906 20.078 1 81.38 453 ALA A N 1
ATOM 3478 C CA . ALA A 1 453 ? -20.703 18 19.672 1 81.38 453 ALA A CA 1
ATOM 3479 C C . ALA A 1 453 ? -21.172 19.453 19.641 1 81.38 453 ALA A C 1
ATOM 3481 O O . ALA A 1 453 ? -21.297 20.094 20.688 1 81.38 453 ALA A O 1
ATOM 3482 N N . GLY A 1 454 ? -21.516 19.969 18.375 1 84.81 454 GLY A N 1
ATOM 3483 C CA . GLY A 1 454 ? -22.031 21.328 18.266 1 84.81 454 GLY A CA 1
ATOM 3484 C C . GLY A 1 454 ? -21.156 22.359 18.938 1 84.81 454 GLY A C 1
ATOM 3485 O O . GLY A 1 454 ? -19.953 22.438 18.656 1 84.81 454 GLY A O 1
ATOM 3486 N N . TRP A 1 455 ? -21.797 23.281 19.672 1 91.62 455 TRP A N 1
ATOM 3487 C CA . TRP A 1 455 ? -21 24.125 20.547 1 91.62 455 TRP A CA 1
ATOM 3488 C C . TRP A 1 455 ? -21.344 23.859 22.016 1 91.62 455 TRP A C 1
ATOM 3490 O O . TRP A 1 455 ? -22.484 23.516 22.344 1 91.62 455 TRP A O 1
ATOM 3500 N N . LYS A 1 456 ? -20.406 23.875 22.812 1 93.94 456 LYS A N 1
ATOM 3501 C CA . LYS A 1 456 ? -20.547 23.672 24.25 1 93.94 456 LYS A CA 1
ATOM 3502 C C . LYS A 1 456 ? -20.453 24.984 25.016 1 93.94 456 LYS A C 1
ATOM 3504 O O . LYS A 1 456 ? -19.75 25.906 24.578 1 93.94 456 LYS A O 1
ATOM 3509 N N . GLU A 1 457 ? -21.203 25.094 26.031 1 94.31 457 GLU A N 1
ATOM 3510 C CA . GLU A 1 457 ? -21.156 26.281 26.875 1 94.31 457 GLU A CA 1
ATOM 3511 C C . GLU A 1 457 ? -21.094 25.922 28.344 1 94.31 457 GLU A C 1
ATOM 3513 O O . GLU A 1 457 ? -21.609 24.875 28.766 1 94.31 457 GLU A O 1
ATOM 3518 N N . LYS A 1 458 ? -20.359 26.703 29.094 1 93.44 458 LYS A N 1
ATOM 3519 C CA . LYS A 1 458 ? -20.234 26.5 30.531 1 93.44 458 LYS A CA 1
ATOM 3520 C C . LYS A 1 458 ? -20 27.828 31.25 1 93.44 458 LYS A C 1
ATOM 3522 O O . LYS A 1 458 ? -19.5 28.781 30.641 1 93.44 458 LYS A O 1
ATOM 3527 N N . THR A 1 459 ? -20.406 27.844 32.438 1 94.19 459 THR A N 1
ATOM 3528 C CA . THR A 1 459 ? -20.125 28.984 33.312 1 94.19 459 THR A CA 1
ATOM 3529 C C . THR A 1 459 ? -19.219 28.562 34.469 1 94.19 459 THR A C 1
ATOM 3531 O O . THR A 1 459 ? -19.484 27.562 35.156 1 94.19 459 THR A O 1
ATOM 3534 N N . PHE A 1 460 ? -18.172 29.281 34.625 1 90.06 460 PHE A N 1
ATOM 3535 C CA . PHE A 1 460 ? -17.25 29.031 35.719 1 90.06 460 PHE A CA 1
ATOM 3536 C C . PHE A 1 460 ? -17.172 30.25 36.625 1 90.06 460 PHE A C 1
ATOM 3538 O O . PHE A 1 460 ? -17.297 31.391 36.188 1 90.06 460 PHE A O 1
ATOM 3545 N N . GLU A 1 461 ? -16.984 29.969 37.906 1 88.06 461 GLU A N 1
ATOM 3546 C CA . GLU A 1 461 ? -16.828 31.047 38.844 1 88.06 461 GLU A CA 1
ATOM 3547 C C . GLU A 1 461 ? -15.352 31.266 39.188 1 88.06 461 GLU A C 1
ATOM 3549 O O . GLU A 1 461 ? -14.664 30.344 39.625 1 88.06 461 GLU A O 1
ATOM 3554 N N . ILE A 1 462 ? -14.883 32.469 38.844 1 80.94 462 ILE A N 1
ATOM 3555 C CA . ILE A 1 462 ? -13.523 32.875 39.219 1 80.94 462 ILE A CA 1
ATOM 3556 C C . ILE A 1 462 ? -13.586 34.062 40.156 1 80.94 462 ILE A C 1
ATOM 3558 O O . ILE A 1 462 ? -13.984 35.156 39.75 1 80.94 462 ILE A O 1
ATOM 3562 N N . THR A 1 463 ? -13.148 33.969 41.406 1 81.12 463 THR A N 1
ATOM 3563 C CA . THR A 1 463 ? -13.164 35 42.438 1 81.12 463 THR A CA 1
ATOM 3564 C C . THR A 1 463 ? -14.547 35.625 42.562 1 81.12 463 THR A C 1
ATOM 3566 O O . THR A 1 463 ? -14.672 36.844 42.625 1 81.12 463 THR A O 1
ATOM 3569 N N . GLY A 1 464 ? -15.539 34.844 42.406 1 80.94 464 GLY A N 1
ATOM 3570 C CA . GLY A 1 464 ? -16.906 35.312 42.594 1 80.94 464 GLY A CA 1
ATOM 3571 C C . GLY A 1 464 ? -17.516 35.875 41.344 1 80.94 464 GLY A C 1
ATOM 3572 O O . GLY A 1 464 ? -18.703 36.219 41.344 1 80.94 464 GLY A O 1
ATOM 3573 N N . ILE A 1 465 ? -16.797 36.062 40.312 1 84.44 465 ILE A N 1
ATOM 3574 C CA . ILE A 1 465 ? -17.312 36.562 39.062 1 84.44 465 ILE A CA 1
ATOM 3575 C C . ILE A 1 465 ? -17.625 35.406 38.094 1 84.44 465 ILE A C 1
ATOM 3577 O O . ILE A 1 465 ? -16.75 34.594 37.781 1 84.44 465 ILE A O 1
ATOM 3581 N N . PRO A 1 466 ? -18.859 35.375 37.781 1 92.38 466 PRO A N 1
ATOM 3582 C CA . PRO A 1 466 ? -19.203 34.344 36.812 1 92.38 466 PRO A CA 1
ATOM 3583 C C . PRO A 1 466 ? -18.672 34.625 35.406 1 92.38 466 PRO A C 1
ATOM 3585 O O . PRO A 1 466 ? -18.891 35.719 34.875 1 92.38 466 PRO A O 1
ATOM 3588 N N . ILE A 1 467 ? -17.922 33.719 34.875 1 92.75 467 ILE A N 1
ATOM 3589 C CA . ILE A 1 467 ? -17.391 33.812 33.5 1 92.75 467 ILE A CA 1
ATOM 3590 C C . ILE A 1 467 ? -18.094 32.812 32.594 1 92.75 467 ILE A C 1
ATOM 3592 O O . ILE A 1 467 ? -17.969 31.594 32.812 1 92.75 467 ILE A O 1
ATOM 3596 N N . LYS A 1 468 ? -18.828 33.25 31.594 1 96.06 468 LYS A N 1
ATOM 3597 C CA . LYS A 1 468 ? -19.516 32.406 30.641 1 96.06 468 LYS A CA 1
ATOM 3598 C C . LYS A 1 468 ? -18.656 32.156 29.406 1 96.06 468 LYS A C 1
ATOM 3600 O O . LYS A 1 468 ? -18.266 33.094 28.703 1 96.06 468 LYS A O 1
ATOM 3605 N N . VAL A 1 469 ? -18.453 30.875 29.172 1 96.12 469 VAL A N 1
ATOM 3606 C CA . VAL A 1 469 ? -17.578 30.531 28.062 1 96.12 469 VAL A CA 1
ATOM 3607 C C . VAL A 1 469 ? -18.297 29.609 27.078 1 96.12 469 VAL A C 1
ATOM 3609 O O . VAL A 1 469 ? -19.281 28.969 27.438 1 96.12 469 VAL A O 1
ATOM 3612 N N . ALA A 1 470 ? -17.875 29.594 25.844 1 96.94 470 ALA A N 1
ATOM 3613 C CA . ALA A 1 470 ? -18.375 28.688 24.812 1 96.94 470 ALA A CA 1
ATOM 3614 C C . ALA A 1 470 ? -17.234 28.125 23.969 1 96.94 470 ALA A C 1
ATOM 3616 O O . ALA A 1 470 ? -16.203 28.781 23.781 1 96.94 470 ALA A O 1
ATOM 3617 N N . ILE A 1 471 ? -17.406 26.859 23.578 1 97 471 ILE A N 1
ATOM 3618 C CA . ILE A 1 471 ? -16.453 26.172 22.719 1 97 471 ILE A CA 1
ATOM 3619 C C . ILE A 1 471 ? -17.172 25.625 21.484 1 97 471 ILE A C 1
ATOM 3621 O O . ILE A 1 471 ? -18.234 25 21.594 1 97 471 ILE A O 1
ATOM 3625 N N . VAL A 1 472 ? -16.625 25.922 20.344 1 97.12 472 VAL A N 1
ATOM 3626 C CA . VAL A 1 472 ? -17.234 25.422 19.109 1 97.12 472 VAL A CA 1
ATOM 3627 C C . VAL A 1 472 ? -16.156 25 18.125 1 97.12 472 VAL A C 1
ATOM 3629 O O . VAL A 1 472 ? -15.086 25.609 18.062 1 97.12 472 VAL A O 1
ATOM 3632 N N . SER A 1 473 ? -16.359 23.922 17.453 1 96.31 473 SER A N 1
ATOM 3633 C CA . SER A 1 473 ? -15.516 23.484 16.344 1 96.31 473 SER A CA 1
ATOM 3634 C C . SER A 1 473 ? -16.328 23.234 15.086 1 96.31 473 SER A C 1
ATOM 3636 O O . SER A 1 473 ? -17.531 22.938 15.156 1 96.31 473 SER A O 1
ATOM 3638 N N . GLY A 1 474 ? -15.633 23.422 13.898 1 96.44 474 GLY A N 1
ATOM 3639 C CA . GLY A 1 474 ? -16.375 23.406 12.648 1 96.44 474 GLY A CA 1
ATOM 3640 C C . GLY A 1 474 ? -17.016 24.75 12.328 1 96.44 474 GLY A C 1
ATOM 3641 O O . GLY A 1 474 ? -17.688 25.328 13.18 1 96.44 474 GLY A O 1
ATOM 3642 N N . LEU A 1 475 ? -16.844 25.188 11.18 1 97.62 475 LEU A N 1
ATOM 3643 C CA . LEU A 1 475 ? -17.25 26.547 10.852 1 97.62 475 LEU A CA 1
ATOM 3644 C C . LEU A 1 475 ? -18.766 26.641 10.664 1 97.62 475 LEU A C 1
ATOM 3646 O O . LEU A 1 475 ? -19.359 27.688 10.859 1 97.62 475 LEU A O 1
ATOM 3650 N N . GLY A 1 476 ? -19.375 25.5 10.297 1 96.62 476 GLY A N 1
ATOM 3651 C CA . GLY A 1 476 ? -20.828 25.469 10.305 1 96.62 476 GLY A CA 1
ATOM 3652 C C . GLY A 1 476 ? -21.422 25.703 11.68 1 96.62 476 GLY A C 1
ATOM 3653 O O . GLY A 1 476 ? -22.344 26.5 11.836 1 96.62 476 GLY A O 1
ATOM 3654 N N . ASN A 1 477 ? -20.922 25.016 12.625 1 96.62 477 ASN A N 1
ATOM 3655 C CA . ASN A 1 477 ? -21.344 25.219 14.008 1 96.62 477 ASN A CA 1
ATOM 3656 C C . ASN A 1 477 ? -21.016 26.641 14.477 1 96.62 477 ASN A C 1
ATOM 3658 O O . ASN A 1 477 ? -21.797 27.234 15.234 1 96.62 477 ASN A O 1
ATOM 3662 N N . THR A 1 478 ? -19.922 27.109 14.023 1 97.25 478 THR A N 1
ATOM 3663 C CA . THR A 1 478 ? -19.516 28.469 14.383 1 97.25 478 THR A CA 1
ATOM 3664 C C . THR A 1 478 ? -20.516 29.5 13.875 1 97.25 478 THR A C 1
ATOM 3666 O O . THR A 1 478 ? -20.875 30.422 14.602 1 97.25 478 THR A O 1
ATOM 3669 N N . ARG A 1 479 ? -20.875 29.328 12.617 1 96.75 479 ARG A N 1
ATOM 3670 C CA . ARG A 1 479 ? -21.875 30.234 12.055 1 96.75 479 ARG A CA 1
ATOM 3671 C C . ARG A 1 479 ? -23.156 30.234 12.883 1 96.75 479 ARG A C 1
ATOM 3673 O O . ARG A 1 479 ? -23.734 31.281 13.148 1 96.75 479 ARG A O 1
ATOM 3680 N N . LYS A 1 480 ? -23.594 29.094 13.32 1 96.19 480 LYS A N 1
ATOM 3681 C CA . LYS A 1 480 ? -24.781 28.984 14.156 1 96.19 480 LYS A CA 1
ATOM 3682 C C . LYS A 1 480 ? -24.578 29.703 15.484 1 96.19 480 LYS A C 1
ATOM 3684 O O . LYS A 1 480 ? -25.484 30.406 15.953 1 96.19 480 LYS A O 1
ATOM 3689 N N . LEU A 1 481 ? -23.484 29.531 16.047 1 97 481 LEU A N 1
ATOM 3690 C CA . LEU A 1 481 ? -23.172 30.172 17.312 1 97 481 LEU A CA 1
ATOM 3691 C C . LEU A 1 481 ? -23.156 31.688 17.172 1 97 481 LEU A C 1
ATOM 3693 O O . LEU A 1 481 ? -23.703 32.406 18.016 1 97 481 LEU A O 1
ATOM 3697 N N . ILE A 1 482 ? -22.5 32.188 16.125 1 96.94 482 ILE A N 1
ATOM 3698 C CA . ILE A 1 482 ? -22.406 33.625 15.898 1 96.94 482 ILE A CA 1
ATOM 3699 C C . ILE A 1 482 ? -23.797 34.219 15.711 1 96.94 482 ILE A C 1
ATOM 3701 O O . ILE A 1 482 ? -24.109 35.281 16.234 1 96.94 482 ILE A O 1
ATOM 3705 N N . ARG A 1 483 ? -24.609 33.531 14.969 1 95.56 483 ARG A N 1
ATOM 3706 C CA . ARG A 1 483 ? -25.984 33.969 14.789 1 95.56 483 ARG A CA 1
ATOM 3707 C C . ARG A 1 483 ? -26.703 34.094 16.125 1 95.56 483 ARG A C 1
ATOM 3709 O O . ARG A 1 483 ? -27.453 35.031 16.359 1 95.56 483 ARG A O 1
ATOM 3716 N N . ALA A 1 484 ? -26.484 33.125 16.922 1 96.62 484 ALA A N 1
ATOM 3717 C CA . ALA A 1 484 ? -27.125 33.125 18.234 1 96.62 484 ALA A CA 1
ATOM 3718 C C . ALA A 1 484 ? -26.609 34.281 19.094 1 96.62 484 ALA A C 1
ATOM 3720 O O . ALA A 1 484 ? -27.391 34.875 19.828 1 96.62 484 ALA A O 1
ATOM 3721 N N . ILE A 1 485 ? -25.359 34.562 19.031 1 96.81 485 ILE A N 1
ATOM 3722 C CA . ILE A 1 485 ? -24.766 35.656 19.781 1 96.81 485 ILE A CA 1
ATOM 3723 C C . ILE A 1 485 ? -25.328 37 19.266 1 96.81 485 ILE A C 1
ATOM 3725 O O . ILE A 1 485 ? -25.75 37.844 20.062 1 96.81 485 ILE A O 1
ATOM 3729 N N . ARG A 1 486 ? -25.422 37.188 18 1 95.31 486 ARG A N 1
ATOM 3730 C CA . ARG A 1 486 ? -25.859 38.438 17.391 1 95.31 486 ARG A CA 1
ATOM 3731 C C . ARG A 1 486 ? -27.328 38.688 17.656 1 95.31 486 ARG A C 1
ATOM 3733 O O . ARG A 1 486 ? -27.766 39.844 17.797 1 95.31 486 ARG A O 1
ATOM 3740 N N . SER A 1 487 ? -28.125 37.625 17.734 1 95.25 487 SER A N 1
ATOM 3741 C CA . SER A 1 487 ? -29.562 37.781 17.984 1 95.25 487 SER A CA 1
ATOM 3742 C C . SER A 1 487 ? -29.844 38 19.469 1 95.25 487 SER A C 1
ATOM 3744 O O . SER A 1 487 ? -30.969 38.312 19.844 1 95.25 487 SER A O 1
ATOM 3746 N N . GLY A 1 488 ? -28.859 37.812 20.281 1 94.56 488 GLY A N 1
ATOM 3747 C CA . GLY A 1 488 ? -29.031 38.031 21.703 1 94.56 488 GLY A CA 1
ATOM 3748 C C . GLY A 1 488 ? -29.562 36.812 22.438 1 94.56 488 GLY A C 1
ATOM 3749 O O . GLY A 1 488 ? -29.812 36.875 23.641 1 94.56 488 GLY A O 1
ATOM 3750 N N . LYS A 1 489 ? -29.688 35.781 21.703 1 95.75 489 LYS A N 1
ATOM 3751 C CA . LYS A 1 489 ? -30.188 34.531 22.328 1 95.75 489 LYS A CA 1
ATOM 3752 C C . LYS A 1 489 ? -29.203 34.031 23.375 1 95.75 489 LYS A C 1
ATOM 3754 O O . LYS A 1 489 ? -29.609 33.406 24.359 1 95.75 489 LYS A O 1
ATOM 3759 N N . VAL A 1 490 ? -27.891 34.188 23.078 1 96.44 490 VAL A N 1
ATOM 3760 C CA . VAL A 1 490 ? -26.859 33.75 24.016 1 96.44 490 VAL A CA 1
ATOM 3761 C C . VAL A 1 490 ? -25.844 34.875 24.203 1 96.44 490 VAL A C 1
ATOM 3763 O O . VAL A 1 490 ? -25.734 35.781 23.359 1 96.44 490 VAL A O 1
ATOM 3766 N N . ASN A 1 491 ? -25.188 34.844 25.344 1 96.19 491 ASN A N 1
ATOM 3767 C CA . ASN A 1 491 ? -24.125 35.781 25.672 1 96.19 491 ASN A CA 1
ATOM 3768 C C . ASN A 1 491 ? -22.953 35.094 26.359 1 96.19 491 ASN A C 1
ATOM 3770 O O . ASN A 1 491 ? -23.156 34.219 27.203 1 96.19 491 ASN A O 1
ATOM 3774 N N . TYR A 1 492 ? -21.797 35.406 25.922 1 97.38 492 TYR A N 1
ATOM 3775 C CA . TYR A 1 492 ? -20.594 34.812 26.469 1 97.38 492 TYR A CA 1
ATOM 3776 C C . TYR A 1 492 ? -19.531 35.875 26.734 1 97.38 492 TYR A C 1
ATOM 3778 O O . TYR A 1 492 ? -19.609 37 26.203 1 97.38 492 TYR A O 1
ATOM 3786 N N . ASP A 1 493 ? -18.578 35.531 27.625 1 96.38 493 ASP A N 1
ATOM 3787 C CA . ASP A 1 493 ? -17.422 36.375 27.875 1 96.38 493 ASP A CA 1
ATOM 3788 C C . ASP A 1 493 ? -16.234 35.938 27 1 96.38 493 ASP A C 1
ATOM 3790 O O . ASP A 1 493 ? -15.469 36.781 26.531 1 96.38 493 ASP A O 1
ATOM 3794 N N . PHE A 1 494 ? -16.078 34.719 26.859 1 96 494 PHE A N 1
ATOM 3795 C CA . PHE A 1 494 ? -14.93 34.156 26.188 1 96 494 PHE A CA 1
ATOM 3796 C C . PHE A 1 494 ? -15.344 32.969 25.328 1 96 494 PHE A C 1
ATOM 3798 O O . PHE A 1 494 ? -16.062 32.094 25.797 1 96 494 PHE A O 1
ATOM 3805 N N . VAL A 1 495 ? -14.945 32.938 24 1 97.69 495 VAL A N 1
ATOM 3806 C CA . VAL A 1 495 ? -15.367 31.875 23.094 1 97.69 495 VAL A CA 1
ATOM 3807 C C . VAL A 1 495 ? -14.148 31.312 22.359 1 97.69 495 VAL A C 1
ATOM 3809 O O . VAL A 1 495 ? -13.359 32.062 21.781 1 97.69 495 VAL A O 1
ATOM 3812 N N . GLU A 1 496 ? -13.969 30 22.422 1 97.44 496 GLU A N 1
ATOM 3813 C CA . GLU A 1 496 ? -12.977 29.312 21.609 1 97.44 496 GLU A CA 1
ATOM 3814 C C . GLU A 1 496 ? -13.586 28.812 20.297 1 97.44 496 GLU A C 1
ATOM 3816 O O . GLU A 1 496 ? -14.633 28.156 20.312 1 97.44 496 GLU A O 1
ATOM 3821 N N . VAL A 1 497 ? -12.969 29.141 19.219 1 97.44 497 VAL A N 1
ATOM 3822 C CA . VAL A 1 497 ? -13.43 28.641 17.938 1 97.44 497 VAL A CA 1
ATOM 3823 C C . VAL A 1 497 ? -12.297 27.906 17.219 1 97.44 497 VAL A C 1
ATOM 3825 O O . VAL A 1 497 ? -11.188 28.438 17.109 1 97.44 497 VAL A O 1
ATOM 3828 N N . MET A 1 498 ? -12.57 26.719 16.844 1 96.75 498 MET A N 1
ATOM 3829 C CA . MET A 1 498 ? -11.672 25.953 15.969 1 96.75 498 MET A CA 1
ATOM 3830 C C . MET A 1 498 ? -12.328 25.688 14.617 1 96.75 498 MET A C 1
ATOM 3832 O O . MET A 1 498 ? -13.477 25.234 14.562 1 96.75 498 MET A O 1
ATOM 3836 N N . ALA A 1 499 ? -11.586 25.938 13.539 1 97.25 499 ALA A N 1
ATOM 3837 C CA . ALA A 1 499 ? -12.164 25.844 12.203 1 97.25 499 ALA A CA 1
ATOM 3838 C C . ALA A 1 499 ? -12.461 24.391 11.844 1 97.25 499 ALA A C 1
ATOM 3840 O O . ALA A 1 499 ? -13.484 24.078 11.227 1 97.25 499 ALA A O 1
ATOM 3841 N N . CYS A 1 500 ? -11.57 23.531 12.18 1 96.88 500 CYS A N 1
ATOM 3842 C CA . CYS A 1 500 ? -11.727 22.125 11.805 1 96.88 500 CYS A CA 1
ATOM 3843 C C . CYS A 1 500 ? -12.523 21.359 12.867 1 96.88 500 CYS A C 1
ATOM 3845 O O . CYS A 1 500 ? -12.344 21.594 14.062 1 96.88 500 CYS A O 1
ATOM 3847 N N . PRO A 1 501 ? -13.445 20.438 12.445 1 95.06 501 PRO A N 1
ATOM 3848 C CA . PRO A 1 501 ? -14.117 19.578 13.43 1 95.06 501 PRO A CA 1
ATOM 3849 C C . PRO A 1 501 ? -13.141 18.844 14.336 1 95.06 501 PRO A C 1
ATOM 3851 O O . PRO A 1 501 ? -12.242 18.141 13.852 1 95.06 501 PRO A O 1
ATOM 3854 N N . GLY A 1 502 ? -13.328 19.047 15.609 1 94.38 502 GLY A N 1
ATOM 3855 C CA . GLY A 1 502 ? -12.445 18.406 16.562 1 94.38 502 GLY A CA 1
ATOM 3856 C C . GLY A 1 502 ? -11.172 19.203 16.828 1 94.38 502 GLY A C 1
ATOM 3857 O O . GLY A 1 502 ? -10.32 18.766 17.594 1 94.38 502 GLY A O 1
ATOM 3858 N N . GLY A 1 503 ? -11.031 20.344 16.156 1 95.62 503 GLY A N 1
ATOM 3859 C CA . GLY A 1 503 ? -9.852 21.172 16.359 1 95.62 503 GLY A CA 1
ATOM 3860 C C . GLY A 1 503 ? -8.688 20.75 15.477 1 95.62 503 GLY A C 1
ATOM 3861 O O . GLY A 1 503 ? -8.875 20.219 14.383 1 95.62 503 GLY A O 1
ATOM 3862 N N . CYS A 1 504 ? -7.48 21.031 15.992 1 96.5 504 CYS A N 1
ATOM 3863 C CA . CYS A 1 504 ? -6.262 20.766 15.234 1 96.5 504 CYS A CA 1
ATOM 3864 C C . CYS A 1 504 ? -6.039 19.281 15.047 1 96.5 504 CYS A C 1
ATOM 3866 O O . CYS A 1 504 ? -5.359 18.859 14.109 1 96.5 504 CYS A O 1
ATOM 3868 N N . SER A 1 505 ? -6.59 18.438 15.969 1 96.5 505 SER A N 1
ATOM 3869 C CA . SER A 1 505 ? -6.504 16.984 15.844 1 96.5 505 SER A CA 1
ATOM 3870 C C . SER A 1 505 ? -7.168 16.5 14.555 1 96.5 505 SER A C 1
ATOM 3872 O O . SER A 1 505 ? -6.801 15.453 14.023 1 96.5 505 SER A O 1
ATOM 3874 N N . GLY A 1 506 ? -8.094 17.234 14.078 1 96.19 506 GLY A N 1
ATOM 3875 C CA . GLY A 1 506 ? -8.734 16.953 12.805 1 96.19 506 GLY A CA 1
ATOM 3876 C C . GLY A 1 506 ? -8.336 17.922 11.703 1 96.19 506 GLY A C 1
ATOM 3877 O O . GLY A 1 506 ? -9.078 18.109 10.742 1 96.19 506 GLY A O 1
ATOM 3878 N N . GLY A 1 507 ? -7.195 18.469 11.797 1 96.81 507 GLY A N 1
ATOM 3879 C CA . GLY A 1 507 ? -6.754 19.516 10.898 1 96.81 507 GLY A CA 1
ATOM 3880 C C . GLY A 1 507 ? -6.574 19.047 9.469 1 96.81 507 GLY A C 1
ATOM 3881 O O . GLY A 1 507 ? -6.227 17.891 9.227 1 96.81 507 GLY A O 1
ATOM 3882 N N . GLY A 1 508 ? -6.68 19.906 8.562 1 97.12 508 GLY A N 1
ATOM 3883 C CA . GLY A 1 508 ? -6.625 19.609 7.141 1 97.12 508 GLY A CA 1
ATOM 3884 C C . GLY A 1 508 ? -5.23 19.234 6.664 1 97.12 508 GLY A C 1
ATOM 3885 O O . GLY A 1 508 ? -5.062 18.734 5.551 1 97.12 508 GLY A O 1
ATOM 3886 N N . GLY A 1 509 ? -4.246 19.422 7.52 1 97.81 509 GLY A N 1
ATOM 3887 C CA . GLY A 1 509 ? -2.879 19.062 7.176 1 97.81 509 GLY A CA 1
ATOM 3888 C C . GLY A 1 509 ? -2.443 17.734 7.754 1 97.81 509 GLY A C 1
ATOM 3889 O O . GLY A 1 509 ? -1.32 17.281 7.516 1 97.81 509 GLY A O 1
ATOM 3890 N N . GLN A 1 510 ? -3.342 17.078 8.547 1 98.12 510 GLN A N 1
ATOM 3891 C CA . GLN A 1 510 ? -3.061 15.781 9.141 1 98.12 510 GLN A CA 1
ATOM 3892 C C . GLN A 1 510 ? -3.107 14.672 8.094 1 98.12 510 GLN A C 1
ATOM 3894 O O . GLN A 1 510 ? -3.645 14.867 7.004 1 98.12 510 GLN A O 1
ATOM 3899 N N . PRO A 1 511 ? -2.527 13.531 8.391 1 97.56 511 PRO A N 1
ATOM 3900 C CA . PRO A 1 511 ? -2.596 12.406 7.457 1 97.56 511 PRO A CA 1
ATOM 3901 C C . PRO A 1 511 ? -4.031 12.039 7.078 1 97.56 511 PRO A C 1
ATOM 3903 O O . PRO A 1 511 ? -4.938 12.156 7.902 1 97.56 511 PRO A O 1
ATOM 3906 N N . ILE A 1 512 ? -4.195 11.633 5.848 1 96.62 512 ILE A N 1
ATOM 3907 C CA . ILE A 1 512 ? -5.52 11.328 5.316 1 96.62 512 ILE A CA 1
ATOM 3908 C C . ILE A 1 512 ? -5.816 9.836 5.484 1 96.62 512 ILE A C 1
ATOM 3910 O O . ILE A 1 512 ? -5.043 8.992 5.035 1 96.62 512 ILE A O 1
ATOM 3914 N N . CYS A 1 513 ? -6.844 9.492 6.133 1 93 513 CYS A N 1
ATOM 3915 C CA . CYS A 1 513 ? -7.449 8.164 6.219 1 93 513 CYS A CA 1
ATOM 3916 C C . CYS A 1 513 ? -8.867 8.172 5.668 1 93 513 CYS A C 1
ATOM 3918 O O . CYS A 1 513 ? -9.828 8.406 6.406 1 93 513 CYS A O 1
ATOM 3920 N N . ASP A 1 514 ? -8.938 7.844 4.391 1 90 514 ASP A N 1
ATOM 3921 C CA . ASP A 1 514 ? -10.195 8.031 3.66 1 90 514 ASP A CA 1
ATOM 3922 C C . ASP A 1 514 ? -11.344 7.316 4.359 1 90 514 ASP A C 1
ATOM 3924 O O . ASP A 1 514 ? -11.242 6.137 4.699 1 90 514 ASP A O 1
ATOM 3928 N N . GLY A 1 515 ? -12.344 8.055 4.633 1 83.75 515 GLY A N 1
ATOM 3929 C CA . GLY A 1 515 ? -13.57 7.5 5.191 1 83.75 515 GLY A CA 1
ATOM 3930 C C . GLY A 1 515 ? -13.562 7.445 6.707 1 83.75 515 GLY A C 1
ATOM 3931 O O . GLY A 1 515 ? -14.57 7.102 7.328 1 83.75 515 GLY A O 1
ATOM 3932 N N . LEU A 1 516 ? -12.477 7.844 7.297 1 86 516 LEU A N 1
ATOM 3933 C CA . LEU A 1 516 ? -12.359 7.789 8.75 1 86 516 LEU A CA 1
ATOM 3934 C C . LEU A 1 516 ? -12.195 9.188 9.336 1 86 516 LEU A C 1
ATOM 3936 O O . LEU A 1 516 ? -11.453 10.008 8.789 1 86 516 LEU A O 1
ATOM 3940 N N . GLU A 1 517 ? -12.93 9.43 10.344 1 89.44 517 GLU A N 1
ATOM 3941 C CA . GLU A 1 517 ? -12.758 10.641 11.148 1 89.44 517 GLU A CA 1
ATOM 3942 C C . GLU A 1 517 ? -11.953 10.359 12.414 1 89.44 517 GLU A C 1
ATOM 3944 O O . GLU A 1 517 ? -12.484 9.82 13.383 1 89.44 517 GLU A O 1
ATOM 3949 N N . LEU A 1 518 ? -10.742 10.852 12.477 1 94 518 LEU A N 1
ATOM 3950 C CA . LEU A 1 518 ? -9.836 10.414 13.531 1 94 518 LEU A CA 1
ATOM 3951 C C . LEU A 1 518 ? -9.586 11.539 14.531 1 94 518 LEU A C 1
ATOM 3953 O O . LEU A 1 518 ? -8.727 11.414 15.406 1 94 518 LEU A O 1
ATOM 3957 N N . ALA A 1 519 ? -10.336 12.617 14.422 1 95.5 519 ALA A N 1
ATOM 3958 C CA . ALA A 1 519 ? -10.117 13.766 15.297 1 95.5 519 ALA A CA 1
ATOM 3959 C C . ALA A 1 519 ? -10.273 13.367 16.766 1 95.5 519 ALA A C 1
ATOM 3961 O O . ALA A 1 519 ? -9.453 13.758 17.609 1 95.5 519 ALA A O 1
ATOM 3962 N N . LYS A 1 520 ? -11.25 12.594 17.078 1 95.25 520 LYS A N 1
ATOM 3963 C CA . LYS A 1 520 ? -11.523 12.21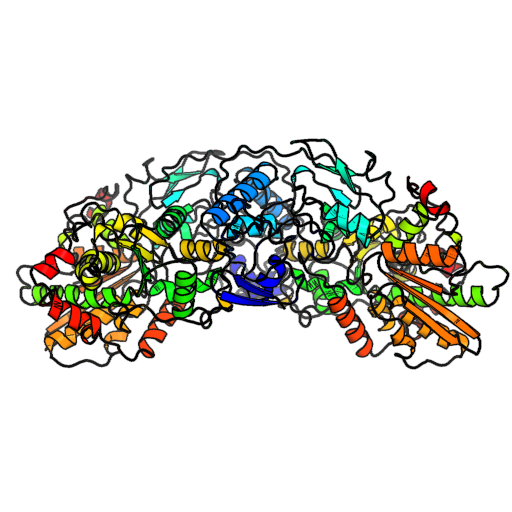1 18.469 1 95.25 520 LYS A CA 1
ATOM 3964 C C . LYS A 1 520 ? -10.398 11.344 19.031 1 95.25 520 LYS A C 1
ATOM 3966 O O . LYS A 1 520 ? -9.898 11.609 20.125 1 95.25 520 LYS A O 1
ATOM 3971 N N . VAL A 1 521 ? -10.008 10.375 18.266 1 95.81 521 VAL A N 1
ATOM 3972 C CA . VAL A 1 521 ? -8.961 9.461 18.703 1 95.81 521 VAL A CA 1
ATOM 3973 C C . VAL A 1 521 ? -7.66 10.227 18.922 1 95.81 521 VAL A C 1
ATOM 3975 O O . VAL A 1 521 ? -6.949 10 19.906 1 95.81 521 VAL A O 1
ATOM 3978 N N . ARG A 1 522 ? -7.371 11.141 18.078 1 96.88 522 ARG A N 1
ATOM 3979 C CA . ARG A 1 522 ? -6.172 11.969 18.172 1 96.88 522 ARG A CA 1
ATOM 3980 C C . ARG A 1 522 ? -6.246 12.891 19.391 1 96.88 522 ARG A C 1
ATOM 3982 O O . ARG A 1 522 ? -5.258 13.07 20.094 1 96.88 522 ARG A O 1
ATOM 3989 N N . ALA A 1 523 ? -7.43 13.438 19.594 1 96.38 523 ALA A N 1
ATOM 3990 C CA . ALA A 1 523 ? -7.648 14.305 20.75 1 96.38 523 ALA A CA 1
ATOM 3991 C C . ALA A 1 523 ? -7.469 13.539 22.062 1 96.38 523 ALA A C 1
ATOM 3993 O O . ALA A 1 523 ? -6.871 14.055 23.016 1 96.38 523 ALA A O 1
ATOM 3994 N N . ASP A 1 524 ? -7.965 12.336 22.094 1 95.5 524 ASP A N 1
ATOM 3995 C CA . ASP A 1 524 ? -7.832 11.5 23.297 1 95.5 524 ASP A CA 1
ATOM 3996 C C . ASP A 1 524 ? -6.363 11.242 23.609 1 95.5 524 ASP A C 1
ATOM 3998 O O . ASP A 1 524 ? -5.977 11.203 24.781 1 95.5 524 ASP A O 1
ATOM 4002 N N . ASN A 1 525 ? -5.641 11.055 22.594 1 95.62 525 ASN A N 1
ATOM 4003 C CA . ASN A 1 525 ? -4.203 10.891 22.797 1 95.62 525 ASN A CA 1
ATOM 4004 C C . ASN A 1 525 ? -3.582 12.125 23.438 1 95.62 525 ASN A C 1
ATOM 4006 O O . ASN A 1 525 ? -2.74 12.008 24.328 1 95.62 525 ASN A O 1
ATOM 4010 N N . LEU A 1 526 ? -3.961 13.32 23.078 1 96 526 LEU A N 1
ATOM 4011 C CA . LEU A 1 526 ? -3.436 14.57 23.609 1 96 526 LEU A CA 1
ATOM 4012 C C . LEU A 1 526 ? -3.84 14.75 25.062 1 96 526 LEU A C 1
ATOM 4014 O O . LEU A 1 526 ? -3.02 15.148 25.906 1 96 526 LEU A O 1
ATOM 4018 N N . TYR A 1 527 ? -5.059 14.484 25.359 1 94.81 527 TYR A N 1
ATOM 4019 C CA . TYR A 1 527 ? -5.512 14.57 26.75 1 94.81 527 TYR A CA 1
ATOM 4020 C C . TYR A 1 527 ? -4.777 13.562 27.625 1 94.81 527 TYR A C 1
ATOM 4022 O O . TYR A 1 527 ? -4.488 13.836 28.797 1 94.81 527 TYR A O 1
ATOM 4030 N N . GLY A 1 528 ? -4.508 12.367 27.047 1 94.75 528 GLY A N 1
ATOM 4031 C CA . GLY A 1 528 ? -3.711 11.391 27.766 1 94.75 528 GLY A CA 1
ATOM 4032 C C . GLY A 1 528 ? -2.311 11.883 28.094 1 94.75 528 GLY A C 1
ATOM 4033 O O . GLY A 1 528 ? -1.794 11.633 29.188 1 94.75 528 GLY A O 1
ATOM 4034 N N . LEU A 1 529 ? -1.759 12.57 27.203 1 94.88 529 LEU A N 1
ATOM 4035 C CA . LEU A 1 529 ? -0.423 13.117 27.406 1 94.88 529 LEU A CA 1
ATOM 4036 C C . LEU A 1 529 ? -0.435 14.195 28.484 1 94.88 529 LEU A C 1
ATOM 4038 O O . LEU A 1 529 ? 0.495 14.289 29.297 1 94.88 529 LEU A O 1
ATOM 4042 N N . ASP A 1 530 ? -1.447 15.031 28.453 1 95.81 530 ASP A N 1
ATOM 4043 C CA . ASP A 1 530 ? -1.592 16.047 29.5 1 95.81 530 ASP A CA 1
ATOM 4044 C C . ASP A 1 530 ? -1.7 15.383 30.875 1 95.81 530 ASP A C 1
ATOM 4046 O O . ASP A 1 530 ? -1.049 15.82 31.828 1 95.81 530 ASP A O 1
ATOM 4050 N N . LYS A 1 531 ? -2.475 14.352 31 1 94.56 531 LYS A N 1
ATOM 4051 C CA . LYS A 1 531 ? -2.693 13.656 32.25 1 94.56 531 LYS A CA 1
ATOM 4052 C C . LYS A 1 531 ? -1.385 13.094 32.812 1 94.56 531 LYS A C 1
ATOM 4054 O O . LYS A 1 531 ? -1.174 13.078 34.031 1 94.56 531 LYS A O 1
ATOM 4059 N N . LYS A 1 532 ? -0.513 12.734 31.953 1 93.44 532 LYS A N 1
ATOM 4060 C CA . LYS A 1 532 ? 0.738 12.102 32.344 1 93.44 532 LYS A CA 1
ATOM 4061 C C . LYS A 1 532 ? 1.832 13.141 32.594 1 93.44 532 LYS A C 1
ATOM 4063 O O . LYS A 1 532 ? 2.889 12.82 33.156 1 93.44 532 LYS A O 1
ATOM 4068 N N . SER A 1 533 ? 1.545 14.406 32.219 1 94.12 533 SER A N 1
ATOM 4069 C CA . SER A 1 533 ? 2.561 15.445 32.312 1 94.12 533 SER A CA 1
ATOM 4070 C C . SER A 1 533 ? 2.801 15.859 33.781 1 94.12 533 SER A C 1
ATOM 4072 O O . SER A 1 533 ? 1.861 15.93 34.562 1 94.12 533 SER A O 1
ATOM 4074 N N . THR A 1 534 ? 4.051 16.156 34.062 1 92.19 534 THR A N 1
ATOM 4075 C CA . THR A 1 534 ? 4.395 16.656 35.375 1 92.19 534 THR A CA 1
ATOM 4076 C C . THR A 1 534 ? 4.07 18.141 35.5 1 92.19 534 THR A C 1
ATOM 4078 O O . THR A 1 534 ? 3.754 18.625 36.594 1 92.19 534 THR A O 1
ATOM 4081 N N . LEU A 1 535 ? 4.152 18.859 34.438 1 94.94 535 LEU A N 1
ATOM 4082 C CA . LEU A 1 535 ? 3.791 20.281 34.344 1 94.94 535 LEU A CA 1
ATOM 4083 C C . LEU A 1 535 ? 2.459 20.453 33.625 1 94.94 535 LEU A C 1
ATOM 4085 O O . LEU A 1 535 ? 2.381 20.297 32.406 1 94.94 535 LEU A O 1
ATOM 4089 N N . ARG A 1 536 ? 1.455 20.906 34.344 1 94.75 536 ARG A N 1
ATOM 4090 C CA . ARG A 1 536 ? 0.129 20.906 33.75 1 94.75 536 ARG A CA 1
ATOM 4091 C C . ARG A 1 536 ? -0.405 22.328 33.594 1 94.75 536 ARG A C 1
ATOM 4093 O O . ARG A 1 536 ? -1.464 22.531 33 1 94.75 536 ARG A O 1
ATOM 4100 N N . PHE A 1 537 ? 0.307 23.312 34.125 1 95.75 537 PHE A N 1
ATOM 4101 C CA . PHE A 1 537 ? -0.113 24.703 34.094 1 95.75 537 PHE A CA 1
ATOM 4102 C C . PHE A 1 537 ? 0.888 25.547 33.312 1 95.75 537 PHE A C 1
ATOM 4104 O O . PHE A 1 537 ? 2.084 25.531 33.594 1 95.75 537 PHE A O 1
ATOM 4111 N N . SER A 1 538 ? 0.382 26.375 32.406 1 95.88 538 SER A N 1
ATOM 4112 C CA . SER A 1 538 ? 1.227 27.188 31.547 1 95.88 538 SER A CA 1
ATOM 4113 C C . SER A 1 538 ? 2.08 28.156 32.344 1 95.88 538 SER A C 1
ATOM 4115 O O . SER A 1 538 ? 3.244 28.391 32 1 95.88 538 SER A O 1
ATOM 4117 N N . HIS A 1 539 ? 1.479 28.719 33.438 1 94.88 539 HIS A N 1
ATOM 4118 C CA . HIS A 1 539 ? 2.152 29.766 34.188 1 94.88 539 HIS A CA 1
ATOM 4119 C C . HIS A 1 539 ? 3.281 29.188 35.031 1 94.88 539 HIS A C 1
ATOM 4121 O O . HIS A 1 539 ? 4.105 29.922 35.594 1 94.88 539 HIS A O 1
ATOM 4127 N N . GLU A 1 540 ? 3.393 27.922 35.125 1 95.38 540 GLU A N 1
ATOM 4128 C CA . GLU A 1 540 ? 4.445 27.266 35.906 1 95.38 540 GLU A CA 1
ATOM 4129 C C . GLU A 1 540 ? 5.613 26.844 35 1 95.38 540 GLU A C 1
ATOM 4131 O O . GLU A 1 540 ? 6.617 26.328 35.5 1 95.38 540 GLU A O 1
ATOM 4136 N N . ASN A 1 541 ? 5.496 27.031 33.719 1 96 541 ASN A N 1
ATOM 4137 C CA . ASN A 1 541 ? 6.562 26.688 32.812 1 96 541 ASN A CA 1
ATOM 4138 C C . ASN A 1 541 ? 7.816 27.516 33.062 1 96 541 ASN A C 1
ATOM 4140 O O . ASN A 1 541 ? 7.816 28.734 32.844 1 96 541 ASN A O 1
ATOM 4144 N N . PRO A 1 542 ? 8.93 26.812 33.438 1 95.5 542 PRO A N 1
ATOM 4145 C CA . PRO A 1 542 ? 10.133 27.562 33.812 1 95.5 542 PRO A CA 1
ATOM 4146 C C . PRO A 1 542 ? 10.711 28.359 32.625 1 95.5 542 PRO A C 1
ATOM 4148 O O . PRO A 1 542 ? 11.297 29.422 32.812 1 95.5 542 PRO A O 1
ATOM 4151 N N . SER A 1 543 ? 10.602 27.891 31.422 1 95.62 543 SER A N 1
ATOM 4152 C CA . SER A 1 543 ? 11.094 28.578 30.234 1 95.62 543 SER A CA 1
ATOM 4153 C C . SER A 1 543 ? 10.312 29.875 30 1 95.62 543 SER A C 1
ATOM 4155 O O . SER A 1 543 ? 10.883 30.875 29.562 1 95.62 543 SER A O 1
ATOM 4157 N N . ILE A 1 544 ? 9.039 29.859 30.297 1 95.88 544 ILE A N 1
ATOM 4158 C CA . ILE A 1 544 ? 8.188 31.031 30.141 1 95.88 544 ILE A CA 1
ATOM 4159 C C . ILE A 1 544 ? 8.523 32.062 31.203 1 95.88 544 ILE A C 1
ATOM 4161 O O . ILE A 1 544 ? 8.633 33.25 30.906 1 95.88 544 ILE A O 1
ATOM 4165 N N . ILE A 1 545 ? 8.656 31.594 32.438 1 95.56 545 ILE A N 1
ATOM 4166 C CA . ILE A 1 545 ? 9.008 32.469 33.531 1 95.56 545 ILE A CA 1
ATOM 4167 C C . ILE A 1 545 ? 10.32 33.188 33.219 1 95.56 545 ILE A C 1
ATOM 4169 O O . ILE A 1 545 ? 10.422 34.406 33.406 1 95.56 545 ILE A O 1
ATOM 4173 N N . LYS A 1 546 ? 11.234 32.438 32.75 1 96.19 546 LYS A N 1
ATOM 4174 C CA . LYS A 1 546 ? 12.547 33 32.438 1 96.19 546 LYS A CA 1
ATOM 4175 C C . LYS A 1 546 ? 12.469 34 31.281 1 96.19 546 LYS A C 1
ATOM 4177 O O . LYS A 1 546 ? 13.148 35 31.297 1 96.19 546 LYS A O 1
ATOM 4182 N N . LEU A 1 547 ? 11.703 33.719 30.266 1 97 547 LEU A N 1
ATOM 4183 C CA . LEU A 1 547 ? 11.531 34.594 29.125 1 97 547 LEU A CA 1
ATOM 4184 C C . LEU A 1 547 ? 11.016 35.969 29.547 1 97 547 LEU A C 1
ATOM 4186 O O . LEU A 1 547 ? 11.523 37 29.109 1 97 547 LEU A O 1
ATOM 4190 N N . TYR A 1 548 ? 9.984 35.969 30.391 1 96.5 548 TYR A N 1
ATOM 4191 C CA . TYR A 1 548 ? 9.453 37.25 30.875 1 96.5 548 TYR A CA 1
ATOM 4192 C C . TYR A 1 548 ? 10.469 37.969 31.75 1 96.5 548 TYR A C 1
ATOM 4194 O O . TYR A 1 548 ? 10.68 39.188 31.609 1 96.5 548 TYR A O 1
ATOM 4202 N N . ALA A 1 549 ? 11.148 37.25 32.594 1 96.25 549 ALA A N 1
ATOM 4203 C CA . ALA A 1 549 ? 12.102 37.844 33.5 1 96.25 549 ALA A CA 1
ATOM 4204 C C . ALA A 1 549 ? 13.297 38.438 32.75 1 96.25 549 ALA A C 1
ATOM 4206 O O . ALA A 1 549 ? 13.773 39.531 33.094 1 96.25 549 ALA A O 1
ATOM 4207 N N . ASP A 1 550 ? 13.75 37.75 31.75 1 96.06 550 ASP A N 1
ATOM 4208 C CA . ASP A 1 550 ? 15.008 38.125 31.078 1 96.06 550 ASP A CA 1
ATOM 4209 C C . ASP A 1 550 ? 14.758 39.094 29.938 1 96.06 550 ASP A C 1
ATOM 4211 O O . ASP A 1 550 ? 15.656 39.844 29.547 1 96.06 550 ASP A O 1
ATOM 4215 N N . TYR A 1 551 ? 13.57 39.031 29.391 1 96.25 551 TYR A N 1
ATOM 4216 C CA . TYR A 1 551 ? 13.5 39.656 28.078 1 96.25 551 TYR A CA 1
ATOM 4217 C C . TYR A 1 551 ? 12.211 40.469 27.922 1 96.25 551 TYR A C 1
ATOM 4219 O O . TYR A 1 551 ? 12.219 41.562 27.328 1 96.25 551 TYR A O 1
ATOM 4227 N N . MET A 1 552 ? 11.047 40 28.422 1 96.12 552 MET A N 1
ATOM 4228 C CA . MET A 1 552 ? 9.758 40.594 28.078 1 96.12 552 MET A CA 1
ATOM 4229 C C . MET A 1 552 ? 9.18 41.375 29.266 1 96.12 552 MET A C 1
ATOM 4231 O O . MET A 1 552 ? 8.195 42.094 29.109 1 96.12 552 MET A O 1
ATOM 4235 N N . GLU A 1 553 ? 9.703 41.219 30.469 1 95.5 553 GLU A N 1
ATOM 4236 C CA . GLU A 1 553 ? 9.289 41.875 31.703 1 95.5 553 GLU A CA 1
ATOM 4237 C C . GLU A 1 553 ? 8.062 41.188 32.312 1 95.5 553 GLU A C 1
ATOM 4239 O O . GLU A 1 553 ? 8.164 40.531 33.344 1 95.5 553 GLU A O 1
ATOM 4244 N N . LYS A 1 554 ? 6.93 41.312 31.656 1 95.19 554 LYS A N 1
ATOM 4245 C CA . LYS A 1 554 ? 5.684 40.688 32.125 1 95.19 554 LYS A CA 1
ATOM 4246 C C . LYS A 1 554 ? 4.676 40.594 30.984 1 95.19 554 LYS A C 1
ATOM 4248 O O . LYS A 1 554 ? 4.848 41.219 29.922 1 95.19 554 LYS A O 1
ATOM 4253 N N . PRO A 1 555 ? 3.617 39.812 31.188 1 95.31 555 PRO A N 1
ATOM 4254 C CA . PRO A 1 555 ? 2.578 39.75 30.156 1 95.31 555 PRO A CA 1
ATOM 4255 C C . PRO A 1 555 ? 1.959 41.125 29.844 1 95.31 555 PRO A C 1
ATOM 4257 O O . PRO A 1 555 ? 1.723 41.906 30.75 1 95.31 555 PRO A O 1
ATOM 4260 N N . LEU A 1 556 ? 1.758 41.406 28.625 1 95.56 556 LEU A N 1
ATOM 4261 C CA . LEU A 1 556 ? 1.127 42.625 28.109 1 95.56 556 LEU A CA 1
ATOM 4262 C C . LEU A 1 556 ? 2.043 43.844 28.281 1 95.56 556 LEU A C 1
ATOM 4264 O O . LEU A 1 556 ? 1.6 44.969 28.172 1 95.56 556 LEU A O 1
ATOM 4268 N N . SER A 1 557 ? 3.287 43.594 28.594 1 97.38 557 SER A N 1
ATOM 4269 C CA . SER A 1 557 ? 4.25 44.688 28.594 1 97.38 557 SER A CA 1
ATOM 4270 C C . SER A 1 557 ? 4.43 45.25 27.188 1 97.38 557 SER A C 1
ATOM 4272 O O . SER A 1 557 ? 3.918 44.719 26.219 1 97.38 557 SER A O 1
ATOM 4274 N N . HIS A 1 558 ? 5.129 46.344 27.109 1 96.44 558 HIS A N 1
ATOM 4275 C CA . HIS A 1 558 ? 5.363 46.969 25.812 1 96.44 558 HIS A CA 1
ATOM 4276 C C . HIS A 1 558 ? 6.078 46.031 24.859 1 96.44 558 HIS A C 1
ATOM 4278 O O . HIS A 1 558 ? 5.641 45.844 23.719 1 96.44 558 HIS A O 1
ATOM 4284 N N . LYS A 1 559 ? 7.18 45.406 25.25 1 96.12 559 LYS A N 1
ATOM 4285 C CA . LYS A 1 559 ? 7.957 44.5 24.422 1 96.12 559 LYS A CA 1
ATOM 4286 C C . LYS A 1 559 ? 7.141 43.281 24.047 1 96.12 559 LYS A C 1
ATOM 4288 O O . LYS A 1 559 ? 7.172 42.812 22.906 1 96.12 559 LYS A O 1
ATOM 4293 N N . SER A 1 560 ? 6.441 42.75 25.047 1 96.56 560 SER A N 1
ATOM 4294 C CA . SER A 1 560 ? 5.605 41.594 24.797 1 96.56 560 SER A CA 1
ATOM 4295 C C . SER A 1 560 ? 4.508 41.906 23.797 1 96.56 560 SER A C 1
ATOM 4297 O O . SER A 1 560 ? 4.242 41.094 22.891 1 96.56 560 SER A O 1
ATOM 4299 N N . HIS A 1 561 ? 3.881 43 23.938 1 96.44 561 HIS A N 1
ATOM 4300 C CA . HIS A 1 561 ? 2.812 43.406 23.031 1 96.44 561 HIS A CA 1
ATOM 4301 C C . HIS A 1 561 ? 3.334 43.562 21.609 1 96.44 561 HIS A C 1
ATOM 4303 O O . HIS A 1 561 ? 2.68 43.125 20.656 1 96.44 561 HIS A O 1
ATOM 4309 N N . LYS A 1 562 ? 4.453 44.125 21.484 1 96.12 562 LYS A N 1
ATOM 4310 C CA . LYS A 1 562 ? 5.055 44.344 20.156 1 96.12 562 LYS A CA 1
ATOM 4311 C C . LYS A 1 562 ? 5.363 43 19.484 1 96.12 562 LYS A C 1
ATOM 4313 O O . LYS A 1 562 ? 5.066 42.812 18.297 1 96.12 562 LYS A O 1
ATOM 4318 N N . LEU A 1 563 ? 5.887 42.062 20.188 1 97.12 563 LEU A N 1
ATOM 4319 C CA . LEU A 1 563 ? 6.383 40.812 19.609 1 97.12 563 LEU A CA 1
ATOM 4320 C C . LEU A 1 563 ? 5.27 39.781 19.516 1 97.12 563 LEU A C 1
ATOM 4322 O O . LEU A 1 563 ? 5.262 38.938 18.609 1 97.12 563 LEU A O 1
ATOM 4326 N N . LEU A 1 564 ? 4.312 39.875 20.484 1 98.06 564 LEU A N 1
ATOM 4327 C CA . LEU A 1 564 ? 3.445 38.719 20.672 1 98.06 564 LEU A CA 1
ATOM 4328 C C . LEU A 1 564 ? 2.002 39.062 20.312 1 98.06 564 LEU A C 1
ATOM 4330 O O . LEU A 1 564 ? 1.126 38.188 20.359 1 98.06 564 LEU A O 1
ATOM 4334 N N . HIS A 1 565 ? 1.68 40.188 19.953 1 97.56 565 HIS A N 1
ATOM 4335 C CA . HIS A 1 565 ? 0.337 40.594 19.547 1 97.56 565 HIS A CA 1
ATOM 4336 C C . HIS A 1 565 ? 0.32 41.094 18.109 1 97.56 565 HIS A C 1
ATOM 4338 O O . HIS A 1 565 ? 1.376 41.281 17.5 1 97.56 565 HIS A O 1
ATOM 4344 N N . THR A 1 566 ? -0.808 41.156 17.516 1 96.12 566 THR A N 1
ATOM 4345 C CA . THR A 1 566 ? -0.958 41.562 16.125 1 96.12 566 THR A CA 1
ATOM 4346 C C . THR A 1 566 ? -2.209 42.406 15.945 1 96.12 566 THR A C 1
ATOM 4348 O O . THR A 1 566 ? -3.064 42.469 16.828 1 96.12 566 THR A O 1
ATOM 4351 N N . ASP A 1 567 ? -2.221 43.156 14.852 1 95.25 567 ASP A N 1
ATOM 4352 C CA . ASP A 1 567 ? -3.379 43.938 14.453 1 95.25 567 ASP A CA 1
ATOM 4353 C C . ASP A 1 567 ? -4.152 43.25 13.336 1 95.25 567 ASP A C 1
ATOM 4355 O O . ASP A 1 567 ? -3.74 43.281 12.172 1 95.25 567 ASP A O 1
ATOM 4359 N N . HIS A 1 568 ? -5.285 42.719 13.695 1 95.25 568 HIS A N 1
ATOM 4360 C CA . HIS A 1 568 ? -6.09 41.969 12.734 1 95.25 568 HIS A CA 1
ATOM 4361 C C . HIS A 1 568 ? -6.645 42.906 11.648 1 95.25 568 HIS A C 1
ATOM 4363 O O . HIS A 1 568 ? -7.035 42.438 10.578 1 95.25 568 HIS A O 1
ATOM 4369 N N . SER A 1 569 ? -6.691 44.125 11.844 1 94.44 569 SER A N 1
ATOM 4370 C CA . SER A 1 569 ? -7.258 45.062 10.891 1 94.44 569 SER A CA 1
ATOM 4371 C C . SER A 1 569 ? -6.23 45.469 9.844 1 94.44 569 SER A C 1
ATOM 4373 O O . SER A 1 569 ? -6.574 46.094 8.836 1 94.44 569 SER A O 1
ATOM 4375 N N . ALA A 1 570 ? -5.039 45.125 10.008 1 94.56 570 ALA A N 1
ATOM 4376 C CA . ALA A 1 570 ? -3.941 45.531 9.141 1 94.56 570 ALA A CA 1
ATOM 4377 C C . ALA A 1 570 ? -3.928 44.75 7.836 1 94.56 570 ALA A C 1
ATOM 4379 O O . ALA A 1 570 ? -3.133 45.031 6.938 1 94.56 570 ALA A O 1
ATOM 4380 N N . TRP A 1 571 ? -4.68 43.812 7.613 1 94.06 571 TRP A N 1
ATOM 4381 C CA . TRP A 1 571 ? -4.848 43.062 6.383 1 94.06 571 TRP A CA 1
ATOM 4382 C C . TRP A 1 571 ? -6.305 42.656 6.191 1 94.06 571 TRP A C 1
ATOM 4384 O O . TRP A 1 571 ? -7.094 42.656 7.137 1 94.06 571 TRP A O 1
ATOM 4394 N N . ASN A 1 572 ? -6.691 42.344 4.949 1 93.19 572 ASN A N 1
ATOM 4395 C CA . ASN A 1 572 ? -8.102 42.094 4.648 1 93.19 572 ASN A CA 1
ATOM 4396 C C . ASN A 1 572 ? -8.312 40.781 3.939 1 93.19 572 ASN A C 1
ATOM 4398 O O . ASN A 1 572 ? -7.391 40.25 3.309 1 93.19 572 ASN A O 1
ATOM 4402 N N . MET A 1 573 ? -9.461 40.25 4.176 1 94.12 573 MET A N 1
ATOM 4403 C CA . MET A 1 573 ? -9.977 39.094 3.441 1 94.12 573 MET A CA 1
ATOM 4404 C C . MET A 1 573 ? -11.016 39.531 2.41 1 94.12 573 MET A C 1
ATOM 4406 O O . MET A 1 573 ? -11.742 40.5 2.621 1 94.12 573 MET A O 1
ATOM 4410 N N . PRO A 1 574 ? -10.984 38.75 1.238 1 93.5 574 PRO A N 1
ATOM 4411 C CA . PRO A 1 574 ? -12.156 38.969 0.389 1 93.5 574 PRO A CA 1
ATOM 4412 C C . PRO A 1 574 ? -13.469 38.656 1.109 1 93.5 574 PRO A C 1
ATOM 4414 O O . PRO A 1 574 ? -13.57 37.656 1.823 1 93.5 574 PRO A O 1
ATOM 4417 N N . LEU A 1 575 ? -14.453 39.5 0.901 1 93.06 575 LEU A N 1
ATOM 4418 C CA . LEU A 1 575 ? -15.727 39.312 1.59 1 93.06 575 LEU A CA 1
ATOM 4419 C C . LEU A 1 575 ? -16.578 38.25 0.909 1 93.06 575 LEU A C 1
ATOM 4421 O O . LEU A 1 575 ? -16.5 38.094 -0.308 1 93.06 575 LEU A O 1
ATOM 4425 N N . SER A 1 576 ? -17.328 37.594 1.746 1 91.31 576 SER A N 1
ATOM 4426 C CA . SER A 1 576 ? -18.234 36.562 1.219 1 91.31 576 SER A CA 1
ATOM 4427 C C . SER A 1 576 ? -19.297 37.188 0.325 1 91.31 576 SER A C 1
ATOM 4429 O O . SER A 1 576 ? -19.875 38.219 0.673 1 91.31 576 SER A O 1
ATOM 4431 N N . PRO A 1 577 ? -19.547 36.562 -0.762 1 85.12 577 PRO A N 1
ATOM 4432 C CA . PRO A 1 577 ? -20.625 37.094 -1.605 1 85.12 577 PRO A CA 1
ATOM 4433 C C . PRO A 1 577 ? -22 36.938 -0.97 1 85.12 577 PRO A C 1
ATOM 4435 O O . PRO A 1 577 ? -22.969 37.594 -1.399 1 85.12 577 PRO A O 1
ATOM 4438 N N . ARG A 1 578 ? -22.312 36.094 0.051 1 70.12 578 ARG A N 1
ATOM 4439 C CA . ARG A 1 578 ? -23.609 35.781 0.656 1 70.12 578 ARG A CA 1
ATOM 4440 C C . ARG A 1 578 ? -23.906 36.75 1.804 1 70.12 578 ARG A C 1
ATOM 4442 O O . ARG A 1 578 ? -24.984 36.688 2.408 1 70.12 578 ARG A O 1
ATOM 4449 N N . ARG A 1 579 ? -22.969 37.375 2.285 1 67.81 579 ARG A N 1
ATOM 4450 C CA . ARG A 1 579 ? -23.188 38.281 3.424 1 67.81 579 ARG A CA 1
ATOM 4451 C C . ARG A 1 579 ? -24.484 39.031 3.279 1 67.81 579 ARG A C 1
ATOM 4453 O O . ARG A 1 579 ? -25.172 39.312 4.27 1 67.81 579 ARG A O 1
ATOM 4460 N N . GLU A 1 580 ? -24.781 39.344 2.053 1 52.31 580 GLU A N 1
ATOM 4461 C CA . GLU A 1 580 ? -26.047 40.094 1.99 1 52.31 580 GLU A CA 1
ATOM 4462 C C . GLU A 1 580 ? -27.219 39.219 2.418 1 52.31 580 GLU A C 1
ATOM 4464 O O . GLU A 1 580 ? -28.234 39.719 2.908 1 52.31 580 GLU A O 1
ATOM 4469 N N . MET A 1 581 ? -27.062 37.969 2.377 1 47 581 MET A N 1
ATOM 4470 C CA . MET A 1 581 ? -28.234 37.125 2.598 1 47 581 MET A CA 1
ATOM 4471 C C . MET A 1 581 ? -28.484 36.906 4.09 1 47 581 MET A C 1
ATOM 4473 O O . MET A 1 581 ? -29.594 36.594 4.496 1 47 581 MET A O 1
ATOM 4477 N N . ASP A 1 582 ? -27.578 36.781 4.965 1 47.59 582 ASP A N 1
ATOM 4478 C CA . ASP A 1 582 ? -27.828 36.406 6.352 1 47.59 582 ASP A CA 1
ATOM 4479 C C . ASP A 1 582 ? -28.406 37.562 7.152 1 47.59 582 ASP A C 1
ATOM 4481 O O . ASP A 1 582 ? -28.891 37.375 8.266 1 47.59 582 ASP A O 1
ATOM 4485 N N . ASP A 1 583 ? -28.078 38.75 6.863 1 43 583 ASP A N 1
ATOM 4486 C CA . ASP A 1 583 ? -28.703 39.781 7.668 1 43 583 ASP A CA 1
ATOM 4487 C C . ASP A 1 583 ? -30.219 39.75 7.57 1 43 583 ASP A C 1
ATOM 4489 O O . ASP A 1 583 ? -30.922 40.375 8.375 1 43 583 ASP A O 1
ATOM 4493 N N . GLU A 1 584 ? -30.75 39.25 6.535 1 38.38 584 GLU A N 1
ATOM 4494 C CA . GLU A 1 584 ? -32.219 39.281 6.414 1 38.38 584 GLU A CA 1
ATOM 4495 C C . GLU A 1 584 ? -32.875 38.156 7.211 1 38.38 584 GLU A C 1
ATOM 4497 O O . GLU A 1 584 ? -34.094 38.188 7.441 1 38.38 584 GLU A O 1
ATOM 4502 N N . GLU A 1 585 ? -32.25 36.969 7.508 1 36.69 585 GLU A N 1
ATOM 4503 C CA . GLU A 1 585 ? -33.062 36.031 8.273 1 36.69 585 GLU A CA 1
ATOM 4504 C C . GLU A 1 585 ? -32.906 36.25 9.773 1 36.69 585 GLU A C 1
ATOM 4506 O O . GLU A 1 585 ? -31.766 36.438 10.258 1 36.69 585 GLU A O 1
ATOM 4511 N N . MET B 1 1 ? 38.625 -6.594 8.828 1 93.81 1 MET B N 1
ATOM 4512 C CA . MET B 1 1 ? 37.5 -5.691 9.109 1 93.81 1 MET B CA 1
ATOM 4513 C C . MET B 1 1 ? 37.844 -4.266 8.68 1 93.81 1 MET B C 1
ATOM 4515 O O . MET B 1 1 ? 39 -3.857 8.719 1 93.81 1 MET B O 1
ATOM 4519 N N . VAL B 1 2 ? 36.938 -3.59 8.133 1 96.25 2 VAL B N 1
ATOM 4520 C CA . VAL B 1 2 ? 37.125 -2.201 7.723 1 96.25 2 VAL B CA 1
ATOM 4521 C C . VAL B 1 2 ? 36.25 -1.291 8.586 1 96.25 2 VAL B C 1
ATOM 4523 O O . VAL B 1 2 ? 35.125 -1.646 8.93 1 96.25 2 VAL B O 1
ATOM 4526 N N . LYS B 1 3 ? 36.875 -0.195 8.953 1 97.62 3 LYS B N 1
ATOM 4527 C CA . LYS B 1 3 ? 36.188 0.797 9.773 1 97.62 3 LYS B CA 1
ATOM 4528 C C . LYS B 1 3 ? 36 2.104 9.008 1 97.62 3 LYS B C 1
ATOM 4530 O O . LYS B 1 3 ? 36.938 2.625 8.414 1 97.62 3 LYS B O 1
ATOM 4535 N N . PHE B 1 4 ? 34.812 2.652 8.992 1 97.25 4 PHE B N 1
ATOM 4536 C CA . PHE B 1 4 ? 34.469 3.863 8.258 1 97.25 4 PHE B CA 1
ATOM 4537 C C . PHE B 1 4 ? 33.188 4.484 8.812 1 97.25 4 PHE B C 1
ATOM 4539 O O . PHE B 1 4 ? 32.688 4.086 9.875 1 97.25 4 PHE B O 1
ATOM 4546 N N . LYS B 1 5 ? 32.719 5.602 8.133 1 97.19 5 LYS B N 1
ATOM 4547 C CA . LYS B 1 5 ? 31.516 6.289 8.633 1 97.19 5 LYS B CA 1
ATOM 4548 C C . LYS B 1 5 ? 30.453 6.402 7.543 1 97.19 5 LYS B C 1
ATOM 4550 O O . LYS B 1 5 ? 30.781 6.645 6.379 1 97.19 5 LYS B O 1
ATOM 4555 N N . ILE B 1 6 ? 29.25 6.113 7.918 1 96.25 6 ILE B N 1
ATOM 4556 C CA . ILE B 1 6 ? 28.078 6.383 7.082 1 96.25 6 ILE B CA 1
ATOM 4557 C C . ILE B 1 6 ? 27.156 7.383 7.781 1 96.25 6 ILE B C 1
ATOM 4559 O O . ILE B 1 6 ? 26.656 7.105 8.867 1 96.25 6 ILE B O 1
ATOM 4563 N N . ASP B 1 7 ? 26.984 8.5 7.16 1 92.62 7 ASP B N 1
ATOM 4564 C CA . ASP B 1 7 ? 26.156 9.547 7.746 1 92.62 7 ASP B CA 1
ATOM 4565 C C . ASP B 1 7 ? 26.562 9.836 9.188 1 92.62 7 ASP B C 1
ATOM 4567 O O . ASP B 1 7 ? 25.719 9.852 10.094 1 92.62 7 ASP B O 1
ATOM 4571 N N . ASN B 1 8 ? 27.844 9.875 9.445 1 90.38 8 ASN B N 1
ATOM 4572 C CA . ASN B 1 8 ? 28.484 10.242 10.695 1 90.38 8 ASN B CA 1
ATOM 4573 C C . ASN B 1 8 ? 28.344 9.148 11.75 1 90.38 8 ASN B C 1
ATOM 4575 O O . ASN B 1 8 ? 28.594 9.375 12.93 1 90.38 8 ASN B O 1
ATOM 4579 N N . ILE B 1 9 ? 27.891 7.961 11.383 1 91.25 9 ILE B N 1
ATOM 4580 C CA . ILE B 1 9 ? 27.828 6.805 12.273 1 91.25 9 ILE B CA 1
ATOM 4581 C C . ILE B 1 9 ? 29 5.871 11.984 1 91.25 9 ILE B C 1
ATOM 4583 O O . ILE B 1 9 ? 29.234 5.477 10.844 1 91.25 9 ILE B O 1
ATOM 4587 N N . GLU B 1 10 ? 29.688 5.492 13.016 1 95.5 10 GLU B N 1
ATOM 4588 C CA . GLU B 1 10 ? 30.812 4.574 12.859 1 95.5 10 GLU B CA 1
ATOM 4589 C C . GLU B 1 10 ? 30.344 3.154 12.578 1 95.5 10 GLU B C 1
ATOM 4591 O O . GLU B 1 10 ? 29.453 2.648 13.266 1 95.5 10 GLU B O 1
ATOM 4596 N N . VAL B 1 11 ? 30.969 2.578 11.508 1 96.06 11 VAL B N 1
ATOM 4597 C CA . VAL B 1 11 ? 30.547 1.246 11.078 1 96.06 11 VAL B CA 1
ATOM 4598 C C . VAL B 1 11 ? 31.781 0.359 10.898 1 96.06 11 VAL B C 1
ATOM 4600 O O . VAL B 1 11 ? 32.844 0.825 10.453 1 96.06 11 VAL B O 1
ATOM 4603 N N . GLU B 1 12 ? 31.672 -0.883 11.352 1 97.12 12 GLU B N 1
ATOM 4604 C CA . GLU B 1 12 ? 32.688 -1.898 11.141 1 97.12 12 GLU B CA 1
ATOM 4605 C C . GLU B 1 12 ? 32.125 -3.131 10.453 1 97.12 12 GLU B C 1
ATOM 4607 O O . GLU B 1 12 ? 31.156 -3.729 10.938 1 97.12 12 GLU B O 1
ATOM 4612 N N . VAL B 1 13 ? 32.688 -3.445 9.297 1 97.12 13 VAL B N 1
ATOM 4613 C CA . VAL B 1 13 ? 32.188 -4.594 8.547 1 97.12 13 VAL B CA 1
ATOM 4614 C C . VAL B 1 13 ? 33.375 -5.395 7.996 1 97.12 13 VAL B C 1
ATOM 4616 O O . VAL B 1 13 ? 34.5 -4.949 8.07 1 97.12 13 VAL B O 1
ATOM 4619 N N . LYS B 1 14 ? 33.094 -6.621 7.492 1 96.25 14 LYS B N 1
ATOM 4620 C CA . LYS B 1 14 ? 34.094 -7.469 6.875 1 96.25 14 LYS B CA 1
ATOM 4621 C C . LYS B 1 14 ? 34.625 -6.848 5.582 1 96.25 14 LYS B C 1
ATOM 4623 O O . LYS B 1 14 ? 33.875 -6.18 4.863 1 96.25 14 LYS B O 1
ATOM 4628 N N . GLU B 1 15 ? 35.906 -7.137 5.32 1 95.81 15 GLU B N 1
ATOM 4629 C CA . GLU B 1 15 ? 36.5 -6.676 4.066 1 95.81 15 GLU B CA 1
ATOM 4630 C C . GLU B 1 15 ? 35.75 -7.25 2.865 1 95.81 15 GLU B C 1
ATOM 4632 O O . GLU B 1 15 ? 35.344 -8.422 2.867 1 95.81 15 GLU B O 1
ATOM 4637 N N . GLY B 1 16 ? 35.469 -6.375 1.903 1 94.94 16 GLY B N 1
ATOM 4638 C CA . GLY B 1 16 ? 34.781 -6.84 0.715 1 94.94 16 GLY B CA 1
ATOM 4639 C C . GLY B 1 16 ? 33.312 -6.539 0.742 1 94.94 16 GLY B C 1
ATOM 4640 O O . GLY B 1 16 ? 32.594 -6.711 -0.264 1 94.94 16 GLY B O 1
ATOM 4641 N N . THR B 1 17 ? 32.812 -5.965 1.827 1 96.5 17 THR B N 1
ATOM 4642 C CA . THR B 1 17 ? 31.391 -5.637 1.949 1 96.5 17 THR B CA 1
ATOM 4643 C C . THR B 1 17 ? 31.047 -4.391 1.134 1 96.5 17 THR B C 1
ATOM 4645 O O . THR B 1 17 ? 31.797 -3.412 1.146 1 96.5 17 THR B O 1
ATOM 4648 N N . THR B 1 18 ? 30 -4.484 0.345 1 96.94 18 THR B N 1
ATOM 4649 C CA . THR B 1 18 ? 29.578 -3.324 -0.437 1 96.94 18 THR B CA 1
ATOM 4650 C C . THR B 1 18 ? 29.031 -2.227 0.472 1 96.94 18 THR B C 1
ATOM 4652 O 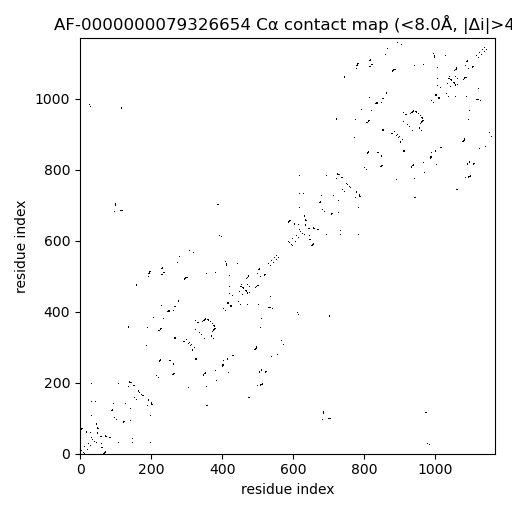O . THR B 1 18 ? 28.625 -2.498 1.603 1 96.94 18 THR B O 1
ATOM 4655 N N . ILE B 1 19 ? 29.047 -0.994 -0.035 1 97.69 19 ILE B N 1
ATOM 4656 C CA . ILE B 1 19 ? 28.5 0.131 0.711 1 97.69 19 ILE B CA 1
ATOM 4657 C C . ILE B 1 19 ? 27.016 -0.111 0.981 1 97.69 19 ILE B C 1
ATOM 4659 O O . ILE B 1 19 ? 26.531 0.151 2.084 1 97.69 19 ILE B O 1
ATOM 4663 N N . LEU B 1 20 ? 26.266 -0.666 0.009 1 97.06 20 LEU B N 1
ATOM 4664 C CA . LEU B 1 20 ? 24.844 -0.954 0.118 1 97.06 20 LEU B CA 1
ATOM 4665 C C . LEU B 1 20 ? 24.562 -1.929 1.26 1 97.06 20 LEU B C 1
ATOM 4667 O O . LEU B 1 20 ? 23.688 -1.688 2.09 1 97.06 20 LEU B O 1
ATOM 4671 N N . ASP B 1 21 ? 25.328 -2.949 1.38 1 95.75 21 ASP B N 1
ATOM 4672 C CA . ASP B 1 21 ? 25.141 -3.959 2.416 1 95.75 21 ASP B CA 1
ATOM 4673 C C . ASP B 1 21 ? 25.531 -3.414 3.791 1 95.75 21 ASP B C 1
ATOM 4675 O O . ASP B 1 21 ? 24.859 -3.707 4.785 1 95.75 21 ASP B O 1
ATOM 4679 N N . ALA B 1 22 ? 26.609 -2.666 3.834 1 96.94 22 ALA B N 1
ATOM 4680 C CA . ALA B 1 22 ? 27.062 -2.07 5.09 1 96.94 22 ALA B CA 1
ATOM 4681 C C . ALA B 1 22 ? 26 -1.137 5.66 1 96.94 22 ALA B C 1
ATOM 4683 O O . ALA B 1 22 ? 25.719 -1.154 6.863 1 96.94 22 ALA B O 1
ATOM 4684 N N . ALA B 1 23 ? 25.438 -0.31 4.766 1 96.12 23 ALA B N 1
ATOM 4685 C CA . ALA B 1 23 ? 24.406 0.622 5.191 1 96.12 23 ALA B CA 1
ATOM 4686 C C . ALA B 1 23 ? 23.188 -0.125 5.723 1 96.12 23 ALA B C 1
ATOM 4688 O O . ALA B 1 23 ? 22.609 0.267 6.738 1 96.12 23 ALA B O 1
ATOM 4689 N N . ALA B 1 24 ? 22.766 -1.166 5.074 1 93.06 24 ALA B N 1
ATOM 4690 C CA . ALA B 1 24 ? 21.625 -1.966 5.488 1 93.06 24 ALA B CA 1
ATOM 4691 C C . ALA B 1 24 ? 21.844 -2.564 6.875 1 93.06 24 ALA B C 1
ATOM 4693 O O . ALA B 1 24 ? 20.891 -2.676 7.664 1 93.06 24 ALA B O 1
ATOM 4694 N N . LEU B 1 25 ? 23.031 -2.941 7.18 1 93.06 25 LEU B N 1
ATOM 4695 C CA . LEU B 1 25 ? 23.359 -3.578 8.445 1 93.06 25 LEU B CA 1
ATOM 4696 C C . LEU B 1 25 ? 23.125 -2.625 9.617 1 93.06 25 LEU B C 1
ATOM 4698 O O . LEU B 1 25 ? 22.844 -3.062 10.734 1 93.06 25 LEU B O 1
ATOM 4702 N N . ILE B 1 26 ? 23.297 -1.342 9.375 1 91.06 26 ILE B N 1
ATOM 4703 C CA . ILE B 1 26 ? 23.125 -0.384 10.461 1 91.06 26 ILE B CA 1
ATOM 4704 C C . ILE B 1 26 ? 21.766 0.301 10.344 1 91.06 26 ILE B C 1
ATOM 4706 O O . ILE B 1 26 ? 21.547 1.385 10.891 1 91.06 26 ILE B O 1
ATOM 4710 N N . GLY B 1 27 ? 20.906 -0.203 9.484 1 87.94 27 GLY B N 1
ATOM 4711 C CA . GLY B 1 27 ? 19.531 0.254 9.422 1 87.94 27 GLY B CA 1
ATOM 4712 C C . GLY B 1 27 ? 19.344 1.458 8.516 1 87.94 27 GLY B C 1
ATOM 4713 O O . GLY B 1 27 ? 18.406 2.244 8.703 1 87.94 27 GLY B O 1
ATOM 4714 N N . ILE B 1 28 ? 20.188 1.722 7.625 1 91.88 28 ILE B N 1
ATOM 4715 C CA . ILE B 1 28 ? 20.047 2.801 6.648 1 91.88 28 ILE B CA 1
ATOM 4716 C C . ILE B 1 28 ? 19.766 2.213 5.266 1 91.88 28 ILE B C 1
ATOM 4718 O O . ILE B 1 28 ? 20.703 1.857 4.543 1 91.88 28 ILE B O 1
ATOM 4722 N N . PRO B 1 29 ? 18.609 2.221 4.922 1 93.19 29 PRO B N 1
ATOM 4723 C CA . PRO B 1 29 ? 18.297 1.667 3.604 1 93.19 29 PRO B CA 1
ATOM 4724 C C . PRO B 1 29 ? 18.625 2.629 2.465 1 93.19 29 PRO B C 1
ATOM 4726 O O . PRO B 1 29 ? 18.281 3.812 2.533 1 93.19 29 PRO B O 1
ATOM 4729 N N . ILE B 1 30 ? 19.375 2.199 1.519 1 96.38 30 ILE B N 1
ATOM 4730 C CA . ILE B 1 30 ? 19.641 2.936 0.289 1 96.38 30 ILE B CA 1
ATOM 4731 C C . ILE B 1 30 ? 18.812 2.359 -0.851 1 96.38 30 ILE B C 1
ATOM 4733 O O . ILE B 1 30 ? 18.875 1.161 -1.134 1 96.38 30 ILE B O 1
ATOM 4737 N N . PRO B 1 31 ? 17.953 3.141 -1.48 1 96.31 31 PRO B N 1
ATOM 4738 C CA . PRO B 1 31 ? 17.078 2.605 -2.521 1 96.31 31 PRO B CA 1
ATOM 4739 C C . PRO B 1 31 ? 17.844 2.145 -3.76 1 96.31 31 PRO B C 1
ATOM 4741 O O . PRO B 1 31 ? 18.906 2.682 -4.066 1 96.31 31 PRO B O 1
ATOM 4744 N N . SER B 1 32 ? 17.375 1.202 -4.402 1 96.38 32 SER B N 1
ATOM 4745 C CA . SER B 1 32 ? 17.922 0.676 -5.656 1 96.38 32 SER B CA 1
ATOM 4746 C C . SER B 1 32 ? 16.812 0.054 -6.508 1 96.38 32 SER B C 1
ATOM 4748 O O . SER B 1 32 ? 15.766 -0.332 -5.992 1 96.38 32 SER B O 1
ATOM 4750 N N . LEU B 1 33 ? 17.047 -0.004 -7.824 1 97.31 33 LEU B N 1
ATOM 4751 C CA . LEU B 1 33 ? 16.047 -0.585 -8.727 1 97.31 33 LEU B CA 1
ATOM 4752 C C . LEU B 1 33 ? 16.641 -1.782 -9.469 1 97.31 33 LEU B C 1
ATOM 4754 O O . LEU B 1 33 ? 15.961 -2.799 -9.648 1 97.31 33 LEU B O 1
ATOM 4758 N N . CYS B 1 34 ? 17.891 -1.692 -9.867 1 96.81 34 CYS B N 1
ATOM 4759 C CA . CYS B 1 34 ? 18.469 -2.742 -10.703 1 96.81 34 CYS B CA 1
ATOM 4760 C C . CYS B 1 34 ? 19.141 -3.811 -9.844 1 96.81 34 CYS B C 1
ATOM 4762 O O . CYS B 1 34 ? 19.297 -4.949 -10.289 1 96.81 34 CYS B O 1
ATOM 4764 N N . TYR B 1 35 ? 19.406 -3.486 -8.586 1 95.88 35 TYR B N 1
ATOM 4765 C CA . TYR B 1 35 ? 20.219 -4.34 -7.73 1 95.88 35 TYR B CA 1
ATOM 4766 C C . TYR B 1 35 ? 19.453 -5.598 -7.332 1 95.88 35 TYR B C 1
ATOM 4768 O O . TYR B 1 35 ? 18.312 -5.523 -6.891 1 95.88 35 TYR B O 1
ATOM 4776 N N . LEU B 1 36 ? 20.031 -6.73 -7.535 1 93.94 36 LEU B N 1
ATOM 4777 C CA . LEU B 1 36 ? 19.703 -8.023 -6.949 1 93.94 36 LEU B CA 1
ATOM 4778 C C . LEU B 1 36 ? 20.953 -8.695 -6.387 1 93.94 36 LEU B C 1
ATOM 4780 O O . LEU B 1 36 ? 21.875 -9 -7.129 1 93.94 36 LEU B O 1
ATOM 4784 N N . LYS B 1 37 ? 20.938 -8.93 -5.16 1 90.62 37 LYS B N 1
ATOM 4785 C CA . LYS B 1 37 ? 22.125 -9.453 -4.488 1 90.62 37 LYS B CA 1
ATOM 4786 C C . LYS B 1 37 ? 22.578 -10.766 -5.117 1 90.62 37 LYS B C 1
ATOM 4788 O O . LYS B 1 37 ? 21.797 -11.719 -5.211 1 90.62 37 LYS B O 1
ATOM 4793 N N . GLY B 1 38 ? 23.812 -10.805 -5.543 1 89.31 38 GLY B N 1
ATOM 4794 C CA . GLY B 1 38 ? 24.422 -12.008 -6.078 1 89.31 38 GLY B CA 1
ATOM 4795 C C . GLY B 1 38 ? 23.984 -12.32 -7.496 1 89.31 38 GLY B C 1
ATOM 4796 O O . GLY B 1 38 ? 24.469 -13.273 -8.109 1 89.31 38 GLY B O 1
ATOM 4797 N N . ILE B 1 39 ? 23.125 -11.516 -8.055 1 92.44 39 ILE B N 1
ATOM 4798 C CA . ILE B 1 39 ? 22.562 -11.82 -9.367 1 92.44 39 ILE B CA 1
ATOM 4799 C C . ILE B 1 39 ? 22.781 -10.648 -10.312 1 92.44 39 ILE B C 1
ATOM 4801 O O . ILE B 1 39 ? 23.406 -10.797 -11.359 1 92.44 39 ILE B O 1
ATOM 4805 N N . ASN B 1 40 ? 22.328 -9.461 -9.898 1 93.38 40 ASN B N 1
ATOM 4806 C CA . ASN B 1 40 ? 22.438 -8.273 -10.734 1 93.38 40 ASN B CA 1
ATOM 4807 C C . ASN B 1 40 ? 23.047 -7.098 -9.977 1 93.38 40 ASN B C 1
ATOM 4809 O O . ASN B 1 40 ? 22.328 -6.348 -9.312 1 93.38 40 ASN B O 1
ATOM 4813 N N . GLU B 1 41 ? 24.281 -6.879 -10.086 1 92.56 41 GLU B N 1
ATOM 4814 C CA . GLU B 1 41 ? 25.016 -5.848 -9.359 1 92.56 41 GLU B CA 1
ATOM 4815 C C . GLU B 1 41 ? 25.781 -4.945 -10.32 1 92.56 41 GLU B C 1
ATOM 4817 O O . GLU B 1 41 ? 26.984 -4.723 -10.141 1 92.56 41 GLU B O 1
ATOM 4822 N N . ILE B 1 42 ? 25.031 -4.348 -11.281 1 91 42 ILE B N 1
ATOM 4823 C CA . ILE B 1 42 ? 25.703 -3.697 -12.406 1 91 42 ILE B CA 1
ATOM 4824 C C . ILE B 1 42 ? 25.703 -2.184 -12.195 1 91 42 ILE B C 1
ATOM 4826 O O . ILE B 1 42 ? 26.406 -1.456 -12.898 1 91 42 ILE B O 1
ATOM 4830 N N . GLY B 1 43 ? 24.844 -1.679 -11.25 1 92.38 43 GLY B N 1
ATOM 4831 C CA . GLY B 1 43 ? 24.781 -0.252 -10.977 1 92.38 43 GLY B CA 1
ATOM 4832 C C . GLY B 1 43 ? 24.234 0.562 -12.133 1 92.38 43 GLY B C 1
ATOM 4833 O O . GLY B 1 43 ? 24.688 1.679 -12.383 1 92.38 43 GLY B O 1
ATOM 4834 N N . ALA B 1 44 ? 23.297 0.015 -12.867 1 89.56 44 ALA B N 1
ATOM 4835 C CA . ALA B 1 44 ? 22.781 0.632 -14.086 1 89.56 44 ALA B CA 1
ATOM 4836 C C . ALA B 1 44 ? 21.828 1.783 -13.766 1 89.56 44 ALA B C 1
ATOM 4838 O O . ALA B 1 44 ? 21.844 2.816 -14.438 1 89.56 44 ALA B O 1
ATOM 4839 N N . CYS B 1 45 ? 21.031 1.692 -12.75 1 93.62 45 CYS B N 1
ATOM 4840 C CA . CYS B 1 45 ? 19.953 2.65 -12.516 1 93.62 45 CYS B CA 1
ATOM 4841 C C . CYS B 1 45 ? 20.469 3.891 -11.797 1 93.62 45 CYS B C 1
ATOM 4843 O O . CYS B 1 45 ? 19.828 4.941 -11.82 1 93.62 45 CYS B O 1
ATOM 4845 N N . ARG B 1 46 ? 21.562 3.744 -11.055 1 96.06 46 ARG B N 1
ATOM 4846 C CA . ARG B 1 46 ? 22.234 4.828 -10.352 1 96.06 46 ARG B CA 1
ATOM 4847 C C . ARG B 1 46 ? 21.328 5.465 -9.312 1 96.06 46 ARG B C 1
ATOM 4849 O O . ARG B 1 46 ? 21.484 6.641 -8.969 1 96.06 46 ARG B O 1
ATOM 4856 N N . VAL B 1 47 ? 20.375 4.762 -8.812 1 97.56 47 VAL B N 1
ATOM 4857 C CA . VAL B 1 47 ? 19.484 5.254 -7.77 1 97.56 47 VAL B CA 1
ATOM 4858 C C . VAL B 1 47 ? 20.156 5.109 -6.402 1 97.56 47 VAL B C 1
ATOM 4860 O O . VAL B 1 47 ? 19.906 5.906 -5.496 1 97.56 47 VAL B O 1
ATOM 4863 N N . CYS B 1 48 ? 21.094 4.176 -6.293 1 97.75 48 CYS B N 1
ATOM 4864 C CA . CYS B 1 48 ? 21.719 3.881 -5.012 1 97.75 48 CYS B CA 1
ATOM 4865 C C . CYS B 1 48 ? 22.953 4.754 -4.797 1 97.75 48 CYS B C 1
ATOM 4867 O O . CYS B 1 48 ? 23.828 4.41 -4.004 1 97.75 48 CYS B O 1
ATOM 4869 N N . VAL B 1 49 ? 23.094 5.867 -5.492 1 97.88 49 VAL B N 1
ATOM 4870 C CA . VAL B 1 49 ? 24.297 6.707 -5.441 1 97.88 49 VAL B CA 1
ATOM 4871 C C . VAL B 1 49 ? 24.469 7.258 -4.031 1 97.88 49 VAL B C 1
ATOM 4873 O O . VAL B 1 49 ? 23.5 7.512 -3.324 1 97.88 49 VAL B O 1
ATOM 4876 N N . VAL B 1 50 ? 25.734 7.418 -3.643 1 98.12 50 VAL B N 1
ATOM 4877 C CA . VAL B 1 50 ? 26.125 8.008 -2.369 1 98.12 50 VAL B CA 1
ATOM 4878 C C . VAL B 1 50 ? 27.297 8.961 -2.584 1 98.12 50 VAL B C 1
ATOM 4880 O O . VAL B 1 50 ? 27.953 8.922 -3.631 1 98.12 50 VAL B O 1
ATOM 4883 N N . GLU B 1 51 ? 27.453 9.82 -1.679 1 98.06 51 GLU B N 1
ATOM 4884 C CA . GLU B 1 51 ? 28.562 10.758 -1.7 1 98.06 51 GLU B CA 1
ATOM 4885 C C . GLU B 1 51 ? 29.688 10.297 -0.766 1 98.06 51 GLU B C 1
ATOM 4887 O O . GLU B 1 51 ? 29.438 9.953 0.391 1 98.06 51 GLU B O 1
ATOM 4892 N N . VAL B 1 52 ? 30.891 10.195 -1.286 1 97.56 52 VAL B N 1
ATOM 4893 C CA . VAL B 1 52 ? 32.062 9.859 -0.494 1 97.56 52 VAL B CA 1
ATOM 4894 C C . VAL B 1 52 ? 33 11.07 -0.403 1 97.56 52 VAL B C 1
ATOM 4896 O O . VAL B 1 52 ? 33.375 11.656 -1.424 1 97.56 52 VAL B O 1
ATOM 4899 N N . LYS B 1 53 ? 33.312 11.406 0.815 1 96.38 53 LYS B N 1
ATOM 4900 C CA . LYS B 1 53 ? 34.188 12.555 1.024 1 96.38 53 LYS B CA 1
ATOM 4901 C C . LYS B 1 53 ? 35.5 12.375 0.285 1 96.38 53 LYS B C 1
ATOM 4903 O O . LYS B 1 53 ? 36.156 11.32 0.378 1 96.38 53 LYS B O 1
ATOM 4908 N N . GLY B 1 54 ? 35.906 13.367 -0.433 1 93.88 54 GLY B N 1
ATOM 4909 C CA . GLY B 1 54 ? 37.156 13.328 -1.151 1 93.88 54 GLY B CA 1
ATOM 4910 C C . GLY B 1 54 ? 37.031 12.867 -2.59 1 93.88 54 GLY B C 1
ATOM 4911 O O . GLY B 1 54 ? 37.969 12.945 -3.371 1 93.88 54 GLY B O 1
ATOM 4912 N N . LYS B 1 55 ? 35.875 12.43 -2.93 1 94.56 55 LYS B N 1
ATOM 4913 C CA . LYS B 1 55 ? 35.594 12.008 -4.305 1 94.56 55 LYS B CA 1
ATOM 4914 C C . LYS B 1 55 ? 34.688 12.992 -5.016 1 94.56 55 LYS B C 1
ATOM 4916 O O . LYS B 1 55 ? 33.688 13.461 -4.43 1 94.56 55 LYS B O 1
ATOM 4921 N N . ASP B 1 56 ? 34.938 13.336 -6.152 1 93.44 56 ASP B N 1
ATOM 4922 C CA . ASP B 1 56 ? 34.156 14.305 -6.902 1 93.44 56 ASP B CA 1
ATOM 4923 C C . ASP B 1 56 ? 32.875 13.672 -7.422 1 93.44 56 ASP B C 1
ATOM 4925 O O . ASP B 1 56 ? 31.797 14.297 -7.395 1 93.44 56 ASP B O 1
ATOM 4929 N N . LYS B 1 57 ? 32.969 12.461 -7.883 1 95.12 57 LYS B N 1
ATOM 4930 C CA . LYS B 1 57 ? 31.812 11.797 -8.445 1 95.12 57 LYS B CA 1
ATOM 4931 C C . LYS B 1 57 ? 31.078 10.977 -7.387 1 95.12 57 LYS B C 1
ATOM 4933 O O . LYS B 1 57 ? 31.703 10.438 -6.473 1 95.12 57 LYS B O 1
ATOM 4938 N N . LEU B 1 58 ? 29.781 10.945 -7.496 1 97.75 58 LEU B N 1
ATOM 4939 C CA . LEU B 1 58 ? 29 10.055 -6.648 1 97.75 58 LEU B CA 1
ATOM 4940 C C . LEU B 1 58 ? 29.219 8.594 -7.035 1 97.75 58 LEU B C 1
ATOM 4942 O O . LEU B 1 58 ? 29.484 8.289 -8.203 1 97.75 58 LEU B O 1
ATOM 4946 N N . LEU B 1 59 ? 29.141 7.73 -6.039 1 97.19 59 LEU B N 1
ATOM 4947 C CA . LEU B 1 59 ? 29.406 6.316 -6.281 1 97.19 59 LEU B CA 1
ATOM 4948 C C . LEU B 1 59 ? 28.141 5.48 -6.09 1 97.19 59 LEU B C 1
ATOM 4950 O O . LEU B 1 59 ? 27.359 5.738 -5.176 1 97.19 59 LEU B O 1
ATOM 4954 N N . PRO B 1 60 ? 27.922 4.555 -7.012 1 97.44 60 PRO B N 1
ATOM 4955 C CA . PRO B 1 60 ? 26.859 3.596 -6.73 1 97.44 60 PRO B CA 1
ATOM 4956 C C . PRO B 1 60 ? 27.172 2.68 -5.555 1 97.44 60 PRO B C 1
ATOM 4958 O O . PRO B 1 60 ? 28.219 2.023 -5.543 1 97.44 60 PRO B O 1
ATOM 4961 N N . ALA B 1 61 ? 26.312 2.607 -4.617 1 97.75 61 ALA B N 1
ATOM 4962 C CA . ALA B 1 61 ? 26.547 1.851 -3.389 1 97.75 61 ALA B CA 1
ATOM 4963 C C . ALA B 1 61 ? 26.484 0.348 -3.652 1 97.75 61 ALA B C 1
ATOM 4965 O O . ALA B 1 61 ? 27.109 -0.438 -2.941 1 97.75 61 ALA B O 1
ATOM 4966 N N . CYS B 1 62 ? 25.766 -0.097 -4.641 1 96.19 62 CYS B N 1
ATOM 4967 C CA . CYS B 1 62 ? 25.453 -1.502 -4.875 1 96.19 62 CYS B CA 1
ATOM 4968 C C . CYS B 1 62 ? 26.688 -2.266 -5.352 1 96.19 62 CYS B C 1
ATOM 4970 O O . CYS B 1 62 ? 26.797 -3.473 -5.129 1 96.19 62 CYS B O 1
ATOM 4972 N N . ASN B 1 63 ? 27.609 -1.584 -5.988 1 95.12 63 ASN B N 1
ATOM 4973 C CA . ASN B 1 63 ? 28.734 -2.336 -6.527 1 95.12 63 ASN B CA 1
ATOM 4974 C C . ASN B 1 63 ? 30.078 -1.716 -6.117 1 95.12 63 ASN B C 1
ATOM 4976 O O . ASN B 1 63 ? 31.094 -1.946 -6.766 1 95.12 63 ASN B O 1
ATOM 4980 N N . ASN B 1 64 ? 30.078 -0.817 -5.156 1 96.5 64 ASN B N 1
ATOM 4981 C CA . ASN B 1 64 ? 31.312 -0.304 -4.559 1 96.5 64 ASN B CA 1
ATOM 4982 C C . ASN B 1 64 ? 31.5 -0.82 -3.133 1 96.5 64 ASN B C 1
ATOM 4984 O O . ASN B 1 64 ? 30.531 -0.91 -2.369 1 96.5 64 ASN B O 1
ATOM 4988 N N . ILE B 1 65 ? 32.75 -1.121 -2.836 1 96.75 65 ILE B N 1
ATOM 4989 C CA . ILE B 1 65 ? 33.094 -1.739 -1.557 1 96.75 65 ILE B CA 1
ATOM 4990 C C . ILE B 1 65 ? 33.438 -0.659 -0.541 1 96.75 65 ILE B C 1
ATOM 4992 O O . ILE B 1 65 ? 34.031 0.365 -0.898 1 96.75 65 ILE B O 1
ATOM 4996 N N . ALA B 1 66 ? 33.125 -0.958 0.676 1 96.81 66 ALA B N 1
ATOM 4997 C CA . ALA B 1 66 ? 33.5 -0.081 1.777 1 96.81 66 ALA B CA 1
ATOM 4998 C C . ALA B 1 66 ? 35 -0.235 2.104 1 96.81 66 ALA B C 1
ATOM 5000 O O . ALA B 1 66 ? 35.5 -1.35 2.105 1 96.81 66 ALA B O 1
ATOM 5001 N N . GLU B 1 67 ? 35.594 0.854 2.26 1 96.62 67 GLU B N 1
ATOM 5002 C CA . GLU B 1 67 ? 37.031 0.856 2.59 1 96.62 67 GLU B CA 1
ATOM 5003 C C . GLU B 1 67 ? 37.281 1.605 3.893 1 96.62 67 GLU B C 1
ATOM 5005 O O . GLU B 1 67 ? 36.469 2.422 4.32 1 96.62 67 GLU B O 1
ATOM 5010 N N . ASP B 1 68 ? 38.469 1.296 4.434 1 97 68 ASP B N 1
ATOM 5011 C CA . ASP B 1 68 ? 38.875 1.894 5.711 1 97 68 ASP B CA 1
ATOM 5012 C C . ASP B 1 68 ? 39 3.41 5.59 1 97 68 ASP B C 1
ATOM 5014 O O . ASP B 1 68 ? 39.594 3.914 4.641 1 97 68 ASP B O 1
ATOM 5018 N N . GLY B 1 69 ? 38.312 4.117 6.496 1 96.12 69 GLY B N 1
ATOM 5019 C CA . GLY B 1 69 ? 38.469 5.559 6.59 1 96.12 69 GLY B CA 1
ATOM 5020 C C . GLY B 1 69 ? 37.469 6.324 5.734 1 96.12 69 GLY B C 1
ATOM 5021 O O . GLY B 1 69 ? 37.406 7.555 5.781 1 96.12 69 GLY B O 1
ATOM 5022 N N . MET B 1 70 ? 36.688 5.617 4.945 1 96.62 70 MET B N 1
ATOM 5023 C CA . MET B 1 70 ? 35.688 6.277 4.094 1 96.62 70 MET B CA 1
ATOM 5024 C C . MET B 1 70 ? 34.656 7.039 4.93 1 96.62 70 MET B C 1
ATOM 5026 O O . MET B 1 70 ? 34.344 6.625 6.039 1 96.62 70 MET B O 1
ATOM 5030 N N . GLU B 1 71 ? 34.344 8.211 4.457 1 97.81 71 GLU B N 1
ATOM 5031 C CA . GLU B 1 71 ? 33.219 8.961 4.98 1 97.81 71 GLU B CA 1
ATOM 5032 C C . GLU B 1 71 ? 32.125 9.094 3.932 1 97.81 71 GLU B C 1
ATOM 5034 O O . GLU B 1 71 ? 32.219 9.883 2.994 1 97.81 71 GLU B O 1
ATOM 5039 N N . ILE B 1 72 ? 31.031 8.414 4.223 1 97.81 72 ILE B N 1
ATOM 5040 C CA . ILE B 1 72 ? 29.984 8.266 3.211 1 97.81 72 ILE B CA 1
ATOM 5041 C C . ILE B 1 72 ? 28.734 9 3.66 1 97.81 72 ILE B C 1
ATOM 5043 O O . ILE B 1 72 ? 28.359 8.938 4.832 1 97.81 72 ILE B O 1
ATOM 5047 N N . PHE B 1 73 ? 28.141 9.719 2.725 1 96.31 73 PHE B N 1
ATOM 5048 C CA . PHE B 1 73 ? 26.844 10.367 2.945 1 96.31 73 PHE B CA 1
ATOM 5049 C C . PHE B 1 73 ? 25.781 9.789 2.016 1 96.31 73 PHE B C 1
ATOM 5051 O O . PHE B 1 73 ? 25.938 9.836 0.792 1 96.31 73 PHE B O 1
ATOM 5058 N N . THR B 1 74 ? 24.703 9.273 2.607 1 95.56 74 THR B N 1
ATOM 5059 C CA . THR B 1 74 ? 23.703 8.547 1.825 1 95.56 74 THR B CA 1
ATOM 5060 C C . THR B 1 74 ? 22.578 9.484 1.391 1 95.56 74 THR B C 1
ATOM 5062 O O . THR B 1 74 ? 21.781 9.133 0.524 1 95.56 74 THR B O 1
ATOM 5065 N N . ASN B 1 75 ? 22.516 10.695 1.923 1 92.31 75 ASN B N 1
ATOM 5066 C CA . ASN B 1 75 ? 21.406 11.586 1.588 1 92.31 75 ASN B CA 1
ATOM 5067 C C . ASN B 1 75 ? 21.844 13.055 1.634 1 92.31 75 ASN B C 1
ATOM 5069 O O . ASN B 1 75 ? 21.094 13.906 2.127 1 92.31 75 ASN B O 1
ATOM 5073 N N . SER B 1 76 ? 23.094 13.352 1.246 1 93.56 76 SER B N 1
ATOM 5074 C CA . SER B 1 76 ? 23.516 14.742 1.079 1 93.56 76 SER B CA 1
ATOM 5075 C C . SER B 1 76 ? 22.656 15.453 0.036 1 93.56 76 SER B C 1
ATOM 5077 O O . SER B 1 76 ? 21.938 14.805 -0.727 1 93.56 76 SER B O 1
ATOM 5079 N N . PRO B 1 77 ? 22.656 16.797 0.013 1 92.44 77 PRO B N 1
ATOM 5080 C CA . PRO B 1 77 ? 21.891 17.516 -0.997 1 92.44 77 PRO B CA 1
ATOM 5081 C C . PRO B 1 77 ? 22.219 17.078 -2.422 1 92.44 77 PRO B C 1
ATOM 5083 O O . PRO B 1 77 ? 21.312 16.922 -3.248 1 92.44 77 PRO B O 1
ATOM 5086 N N . ARG B 1 78 ? 23.453 16.859 -2.625 1 95.25 78 ARG B N 1
ATOM 5087 C CA . ARG B 1 78 ? 23.891 16.422 -3.945 1 95.25 78 ARG B CA 1
ATOM 5088 C C . ARG B 1 78 ? 23.328 15.039 -4.273 1 95.25 78 ARG B C 1
ATOM 5090 O O . ARG B 1 78 ? 22.875 14.805 -5.391 1 95.25 78 ARG B O 1
ATOM 5097 N N . VAL B 1 79 ? 23.375 14.125 -3.326 1 96.69 79 VAL B N 1
ATOM 5098 C CA . VAL B 1 79 ? 22.875 12.773 -3.504 1 96.69 79 VAL B CA 1
ATOM 5099 C C . VAL B 1 79 ? 21.359 12.812 -3.748 1 96.69 79 VAL B C 1
ATOM 5101 O O . VAL B 1 79 ? 20.859 12.164 -4.668 1 96.69 79 VAL B O 1
ATOM 5104 N N . ARG B 1 80 ? 20.625 13.562 -2.973 1 94.06 80 ARG B N 1
ATOM 5105 C CA . ARG B 1 80 ? 19.188 13.672 -3.09 1 94.06 80 ARG B CA 1
ATOM 5106 C C . ARG B 1 80 ? 18.781 14.195 -4.465 1 94.06 80 ARG B C 1
ATOM 5108 O O . ARG B 1 80 ? 17.875 13.656 -5.098 1 94.06 80 ARG B O 1
ATOM 5115 N N . GLU B 1 81 ? 19.438 15.219 -4.895 1 94.31 81 GLU B N 1
ATOM 5116 C CA . GLU B 1 81 ? 19.141 15.812 -6.191 1 94.31 81 GLU B CA 1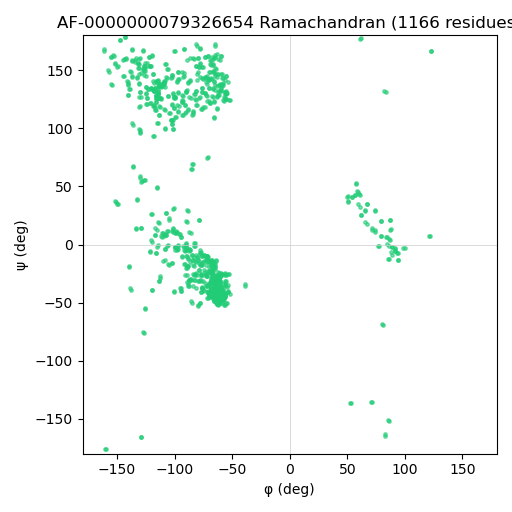
ATOM 5117 C C . GLU B 1 81 ? 19.438 14.836 -7.328 1 94.31 81 GLU B C 1
ATOM 5119 O O . GLU B 1 81 ? 18.625 14.703 -8.25 1 94.31 81 GLU B O 1
ATOM 5124 N N . THR B 1 82 ? 20.594 14.242 -7.25 1 97 82 THR B N 1
ATOM 5125 C CA . THR B 1 82 ? 21 13.312 -8.297 1 97 82 THR B CA 1
ATOM 5126 C C . THR B 1 82 ? 20.047 12.117 -8.344 1 97 82 THR B C 1
ATOM 5128 O O . THR B 1 82 ? 19.625 11.695 -9.422 1 97 82 THR B O 1
ATOM 5131 N N . ARG B 1 83 ? 19.781 11.547 -7.207 1 97.06 83 ARG B N 1
ATOM 5132 C CA . ARG B 1 83 ? 18.859 10.414 -7.121 1 97.06 83 ARG B CA 1
ATOM 5133 C C . ARG B 1 83 ? 17.5 10.773 -7.688 1 97.06 83 ARG B C 1
ATOM 5135 O O . ARG B 1 83 ? 16.922 10.008 -8.469 1 97.06 83 ARG B O 1
ATOM 5142 N N . ARG B 1 84 ? 16.984 11.93 -7.301 1 96.31 84 ARG B N 1
ATOM 5143 C CA . ARG B 1 84 ? 15.711 12.406 -7.812 1 96.31 84 ARG B CA 1
ATOM 5144 C C . ARG B 1 84 ? 15.742 12.539 -9.336 1 96.31 84 ARG B C 1
ATOM 5146 O O . ARG B 1 84 ? 14.82 12.102 -10.016 1 96.31 84 ARG B O 1
ATOM 5153 N N . THR B 1 85 ? 16.766 13.125 -9.844 1 97.12 85 THR B N 1
ATOM 5154 C CA . THR B 1 85 ? 16.906 13.312 -11.281 1 97.12 85 THR B CA 1
ATOM 5155 C C . THR B 1 85 ? 16.922 11.969 -12.008 1 97.12 85 THR B C 1
ATOM 5157 O O . THR B 1 85 ? 16.25 11.805 -13.023 1 97.12 85 THR B O 1
ATOM 5160 N N . ASN B 1 86 ? 17.719 11.062 -11.477 1 97.44 86 ASN B N 1
ATOM 5161 C CA . ASN B 1 86 ? 17.797 9.734 -12.078 1 97.44 86 ASN B CA 1
ATOM 5162 C C . ASN B 1 86 ? 16.422 9.07 -12.133 1 97.44 86 ASN B C 1
ATOM 5164 O O . ASN B 1 86 ? 16.047 8.484 -13.156 1 97.44 86 ASN B O 1
ATOM 5168 N N . VAL B 1 87 ? 15.656 9.148 -11.062 1 98 87 VAL B N 1
ATOM 5169 C CA . VAL B 1 87 ? 14.344 8.523 -10.992 1 98 87 VAL B CA 1
ATOM 5170 C C . VAL B 1 87 ? 13.391 9.227 -11.961 1 98 87 VAL B C 1
ATOM 5172 O O . VAL B 1 87 ? 12.602 8.57 -12.648 1 98 87 VAL B O 1
ATOM 5175 N N . GLU B 1 88 ? 13.453 10.57 -12.07 1 97.94 88 GLU B N 1
ATOM 5176 C CA . GLU B 1 88 ? 12.609 11.312 -13 1 97.94 88 GLU B CA 1
ATOM 5177 C C . GLU B 1 88 ? 12.898 10.922 -14.445 1 97.94 88 GLU B C 1
ATOM 5179 O O . GLU B 1 88 ? 11.977 10.836 -15.266 1 97.94 88 GLU B O 1
ATOM 5184 N N . LEU B 1 89 ? 14.141 10.719 -14.734 1 96.56 89 LEU B N 1
ATOM 5185 C CA . LEU B 1 89 ? 14.508 10.297 -16.078 1 96.56 89 LEU B CA 1
ATOM 5186 C C . LEU B 1 89 ? 13.93 8.914 -16.391 1 96.56 89 LEU B C 1
ATOM 5188 O O . LEU B 1 89 ? 13.453 8.672 -17.5 1 96.56 89 LEU B O 1
ATOM 5192 N N . ILE B 1 90 ? 13.992 8.016 -15.438 1 96.88 90 ILE B N 1
ATOM 5193 C CA . ILE B 1 90 ? 13.414 6.691 -15.609 1 96.88 90 ILE B CA 1
ATOM 5194 C C . ILE B 1 90 ? 11.906 6.812 -15.82 1 96.88 90 ILE B C 1
ATOM 5196 O O . ILE B 1 90 ? 11.344 6.18 -16.719 1 96.88 90 ILE B O 1
ATOM 5200 N N . LEU B 1 91 ? 11.266 7.656 -14.984 1 97.75 91 LEU B N 1
ATOM 5201 C CA . LEU B 1 91 ? 9.82 7.863 -15.07 1 97.75 91 LEU B CA 1
ATOM 5202 C C . LEU B 1 91 ? 9.43 8.422 -16.438 1 97.75 91 LEU B C 1
ATOM 5204 O O . LEU B 1 91 ? 8.359 8.117 -16.953 1 97.75 91 LEU B O 1
ATOM 5208 N N . SER B 1 92 ? 10.266 9.25 -17.062 1 97.06 92 SER B N 1
ATOM 5209 C CA . SER B 1 92 ? 9.969 9.898 -18.344 1 97.06 92 SER B CA 1
ATOM 5210 C C . SER B 1 92 ? 9.875 8.875 -19.469 1 97.06 92 SER B C 1
ATOM 5212 O O . SER B 1 92 ? 9.273 9.141 -20.5 1 97.06 92 SER B O 1
ATOM 5214 N N . GLN B 1 93 ? 10.383 7.672 -19.234 1 95.12 93 GLN B N 1
ATOM 5215 C CA . GLN B 1 93 ? 10.367 6.633 -20.266 1 95.12 93 GLN B CA 1
ATOM 5216 C C . GLN B 1 93 ? 9.523 5.438 -19.812 1 95.12 93 GLN B C 1
ATOM 5218 O O . GLN B 1 93 ? 9.633 4.352 -20.391 1 95.12 93 GLN B O 1
ATOM 5223 N N . HIS B 1 94 ? 8.789 5.609 -18.828 1 96.5 94 HIS B N 1
ATOM 5224 C CA . HIS B 1 94 ? 7.988 4.555 -18.219 1 96.5 94 HIS B CA 1
ATOM 5225 C C . HIS B 1 94 ? 6.5 4.898 -18.25 1 96.5 94 HIS B C 1
ATOM 5227 O O . HIS B 1 94 ? 6.125 6.055 -18.047 1 96.5 94 HIS B O 1
ATOM 5233 N N . ASP B 1 95 ? 5.637 3.924 -18.641 1 96.62 95 ASP B N 1
ATOM 5234 C CA . ASP B 1 95 ? 4.195 4.105 -18.484 1 96.62 95 ASP B CA 1
ATOM 5235 C C . ASP B 1 95 ? 3.795 4.18 -17.016 1 96.62 95 ASP B C 1
ATOM 5237 O O . ASP B 1 95 ? 3.732 3.156 -16.328 1 96.62 95 ASP B O 1
ATOM 5241 N N . CYS B 1 96 ? 3.41 5.324 -16.516 1 96.81 96 CYS B N 1
ATOM 5242 C CA . CYS B 1 96 ? 3.188 5.574 -15.102 1 96.81 96 CYS B CA 1
ATOM 5243 C C . CYS B 1 96 ? 1.709 5.457 -14.75 1 96.81 96 CYS B C 1
ATOM 5245 O O . CYS B 1 96 ? 1.282 5.902 -13.688 1 96.81 96 CYS B O 1
ATOM 5247 N N . ASN B 1 97 ? 0.846 4.938 -15.664 1 96.19 97 ASN B N 1
ATOM 5248 C CA . ASN B 1 97 ? -0.572 4.75 -15.375 1 96.19 97 ASN B CA 1
ATOM 5249 C C . ASN B 1 97 ? -0.795 3.609 -14.391 1 96.19 97 ASN B C 1
ATOM 5251 O O . ASN B 1 97 ? -1.379 2.584 -14.734 1 96.19 97 ASN B O 1
ATOM 5255 N N . CYS B 1 98 ? -0.492 3.869 -13.109 1 97.25 98 CYS B N 1
ATOM 5256 C CA . CYS B 1 98 ? -0.462 2.842 -12.07 1 97.25 98 CYS B CA 1
ATOM 5257 C C . CYS B 1 98 ? -1.873 2.467 -11.633 1 97.25 98 CYS B C 1
ATOM 5259 O O . CYS B 1 98 ? -2.082 1.411 -11.031 1 97.25 98 CYS B O 1
ATOM 5261 N N . ALA B 1 99 ? -2.877 3.312 -11.938 1 97.12 99 ALA B N 1
ATOM 5262 C CA . ALA B 1 99 ? -4.254 3.023 -11.547 1 97.12 99 ALA B CA 1
ATOM 5263 C C . ALA B 1 99 ? -4.773 1.77 -12.25 1 97.12 99 ALA B C 1
ATOM 5265 O O . ALA B 1 99 ? -5.703 1.119 -11.766 1 97.12 99 ALA B O 1
ATOM 5266 N N . PHE B 1 100 ? -4.234 1.475 -13.414 1 96.69 100 PHE B N 1
ATOM 5267 C CA . PHE B 1 100 ? -4.598 0.239 -14.094 1 96.69 100 PHE B CA 1
ATOM 5268 C C . PHE B 1 100 ? -3.354 -0.529 -14.523 1 96.69 100 PHE B C 1
ATOM 5270 O O . PHE B 1 100 ? -3.219 -0.901 -15.688 1 96.69 100 PHE B O 1
ATOM 5277 N N . CYS B 1 101 ? -2.545 -0.853 -13.547 1 96.56 101 CYS B N 1
ATOM 5278 C CA . CYS B 1 101 ? -1.32 -1.632 -13.695 1 96.56 101 CYS B CA 1
ATOM 5279 C C . CYS B 1 101 ? -1.319 -2.83 -12.75 1 96.56 101 CYS B C 1
ATOM 5281 O O . CYS B 1 101 ? -1.772 -2.727 -11.609 1 96.56 101 CYS B O 1
ATOM 5283 N N . ILE B 1 102 ? -0.725 -3.908 -13.242 1 95.75 102 ILE B N 1
ATOM 5284 C CA . ILE B 1 102 ? -0.744 -5.172 -12.516 1 95.75 102 ILE B CA 1
ATOM 5285 C C . ILE B 1 102 ? 0.15 -5.066 -11.281 1 95.75 102 ILE B C 1
ATOM 5287 O O . ILE B 1 102 ? -0.034 -5.801 -10.305 1 95.75 102 ILE B O 1
ATOM 5291 N N . ARG B 1 103 ? 1.126 -4.133 -11.289 1 96.5 103 ARG B N 1
ATOM 5292 C CA . ARG B 1 103 ? 2.092 -4.031 -10.203 1 96.5 103 ARG B CA 1
ATOM 5293 C C . ARG B 1 103 ? 1.807 -2.812 -9.328 1 96.5 103 ARG B C 1
ATOM 5295 O O . ARG B 1 103 ? 2.629 -2.438 -8.492 1 96.5 103 ARG B O 1
ATOM 5302 N N . SER B 1 104 ? 0.642 -2.215 -9.539 1 96.56 104 SER B N 1
ATOM 5303 C CA . SER B 1 104 ? 0.274 -1.065 -8.711 1 96.56 104 SER B CA 1
ATOM 5304 C C . SER B 1 104 ? 0.295 -1.418 -7.23 1 96.56 104 SER B C 1
ATOM 5306 O O . SER B 1 104 ? -0.284 -2.426 -6.816 1 96.56 104 SER B O 1
ATOM 5308 N N . GLY B 1 105 ? 1.021 -0.646 -6.477 1 93.62 105 GLY B N 1
ATOM 5309 C CA . GLY B 1 105 ? 1.113 -0.888 -5.047 1 93.62 105 GLY B CA 1
ATOM 5310 C C . GLY B 1 105 ? 2.191 -1.891 -4.676 1 93.62 105 GLY B C 1
ATOM 5311 O O . GLY B 1 105 ? 2.514 -2.059 -3.5 1 93.62 105 GLY B O 1
ATOM 5312 N N . ASN B 1 106 ? 2.701 -2.562 -5.625 1 95.5 106 ASN B N 1
ATOM 5313 C CA . ASN B 1 106 ? 3.807 -3.498 -5.449 1 95.5 106 ASN B CA 1
ATOM 5314 C C . ASN B 1 106 ? 4.891 -3.291 -6.504 1 95.5 106 ASN B C 1
ATOM 5316 O O . ASN B 1 106 ? 5.363 -4.254 -7.109 1 95.5 106 ASN B O 1
ATOM 5320 N N . CYS B 1 107 ? 5.168 -2.111 -6.855 1 97.31 107 CYS B N 1
ATOM 5321 C CA . CYS B 1 107 ? 6.172 -1.693 -7.828 1 97.31 107 CYS B CA 1
ATOM 5322 C C . CYS B 1 107 ? 7.297 -0.918 -7.148 1 97.31 107 CYS B C 1
ATOM 5324 O O . CYS B 1 107 ? 7.047 0.086 -6.48 1 97.31 107 CYS B O 1
ATOM 5326 N N . ASN B 1 108 ? 8.508 -1.346 -7.355 1 97.38 108 ASN B N 1
ATOM 5327 C CA . ASN B 1 108 ? 9.641 -0.713 -6.699 1 97.38 108 ASN B CA 1
ATOM 5328 C C . ASN B 1 108 ? 9.859 0.713 -7.195 1 97.38 108 ASN B C 1
ATOM 5330 O O . ASN B 1 108 ? 10.227 1.599 -6.422 1 97.38 108 ASN B O 1
ATOM 5334 N N . LEU B 1 109 ? 9.711 0.935 -8.508 1 98.19 109 LEU B N 1
ATOM 5335 C CA . LEU B 1 109 ? 9.859 2.281 -9.055 1 98.19 109 LEU B CA 1
ATOM 5336 C C . LEU B 1 109 ? 8.812 3.221 -8.469 1 98.19 109 LEU B C 1
ATOM 5338 O O . LEU B 1 109 ? 9.125 4.355 -8.094 1 98.19 109 LEU B O 1
ATOM 5342 N N . GLN B 1 110 ? 7.539 2.734 -8.43 1 97.88 110 GLN B N 1
ATOM 5343 C CA . GLN B 1 110 ? 6.469 3.521 -7.824 1 97.88 110 GLN B CA 1
ATOM 5344 C C . GLN B 1 110 ? 6.805 3.885 -6.379 1 97.88 110 GLN B C 1
ATOM 5346 O O . GLN B 1 110 ? 6.637 5.035 -5.969 1 97.88 110 GLN B O 1
ATOM 5351 N N . GLU B 1 111 ? 7.289 2.949 -5.672 1 96.62 111 GLU B N 1
ATOM 5352 C CA . GLU B 1 111 ? 7.637 3.156 -4.27 1 96.62 111 GLU B CA 1
ATOM 5353 C C . GLU B 1 111 ? 8.75 4.188 -4.125 1 96.62 111 GLU B C 1
ATOM 5355 O O . GLU B 1 111 ? 8.633 5.125 -3.33 1 96.62 111 GLU B O 1
ATOM 5360 N N . VAL B 1 112 ? 9.82 4.02 -4.852 1 97.38 112 VAL B N 1
ATOM 5361 C CA . VAL B 1 112 ? 10.969 4.914 -4.762 1 97.38 112 VAL B CA 1
ATOM 5362 C C . VAL B 1 112 ? 10.555 6.328 -5.156 1 97.38 112 VAL B C 1
ATOM 5364 O O . VAL B 1 112 ? 10.938 7.301 -4.504 1 97.38 112 VAL B O 1
ATOM 5367 N N . SER B 1 113 ? 9.789 6.418 -6.207 1 98.12 113 SER B N 1
ATOM 5368 C CA . SER B 1 113 ? 9.32 7.723 -6.664 1 98.12 113 SER B CA 1
ATOM 5369 C C . SER B 1 113 ? 8.484 8.414 -5.594 1 98.12 113 SER B C 1
ATOM 5371 O O . SER B 1 113 ? 8.695 9.594 -5.305 1 98.12 113 SER B O 1
ATOM 5373 N N . ASN B 1 114 ? 7.547 7.633 -5.051 1 96.81 114 ASN B N 1
ATOM 5374 C CA . ASN B 1 114 ? 6.688 8.188 -4.008 1 96.81 114 ASN B CA 1
ATOM 5375 C C . ASN B 1 114 ? 7.492 8.562 -2.768 1 96.81 114 ASN B C 1
ATOM 5377 O O . ASN B 1 114 ? 7.227 9.594 -2.145 1 96.81 114 ASN B O 1
ATOM 5381 N N . ASP B 1 115 ? 8.453 7.793 -2.434 1 96.06 115 ASP B N 1
ATOM 5382 C CA . ASP B 1 115 ? 9.297 8.086 -1.28 1 96.06 115 ASP B CA 1
ATOM 5383 C C . ASP B 1 115 ? 10.086 9.375 -1.487 1 96.06 115 ASP B C 1
ATOM 5385 O O . ASP B 1 115 ? 10.258 10.156 -0.551 1 96.06 115 ASP B O 1
ATOM 5389 N N . LEU B 1 116 ? 10.484 9.602 -2.693 1 96.44 116 LEU B N 1
ATOM 5390 C CA . LEU B 1 116 ? 11.266 10.797 -3.01 1 96.44 116 LEU B CA 1
ATOM 5391 C C . LEU B 1 116 ? 10.367 12.023 -3.094 1 96.44 116 LEU B C 1
ATOM 5393 O O . LEU B 1 116 ? 10.859 13.148 -3.219 1 96.44 116 LEU B O 1
ATOM 5397 N N . GLY B 1 117 ? 9.086 11.812 -3.033 1 94.94 117 GLY B N 1
ATOM 5398 C CA . GLY B 1 117 ? 8.148 12.914 -3.064 1 94.94 117 GLY B CA 1
ATOM 5399 C C . GLY B 1 117 ? 8 13.539 -4.441 1 94.94 117 GLY B C 1
ATOM 5400 O O . GLY B 1 117 ? 7.766 14.742 -4.562 1 94.94 117 GLY B O 1
ATOM 5401 N N . ILE B 1 118 ? 8.188 12.789 -5.484 1 96.12 118 ILE B N 1
ATOM 5402 C CA . ILE B 1 118 ? 8.023 13.297 -6.84 1 96.12 118 ILE B CA 1
ATOM 5403 C C . ILE B 1 118 ? 6.531 13.406 -7.172 1 96.12 118 ILE B C 1
ATOM 5405 O O . ILE B 1 118 ? 5.828 12.398 -7.223 1 96.12 118 ILE B O 1
ATOM 5409 N N . ILE B 1 119 ? 6.027 14.578 -7.406 1 94.06 119 ILE B N 1
ATOM 5410 C CA . ILE B 1 119 ? 4.598 14.75 -7.637 1 94.06 119 ILE B CA 1
ATOM 5411 C C . ILE B 1 119 ? 4.371 15.383 -9.016 1 94.06 119 ILE B C 1
ATOM 5413 O O . ILE B 1 119 ? 3.229 15.586 -9.43 1 94.06 119 ILE B O 1
ATOM 5417 N N . LYS B 1 120 ? 5.438 15.766 -9.68 1 91.69 120 LYS B N 1
ATOM 5418 C CA . LYS B 1 120 ? 5.426 16.281 -11.047 1 91.69 120 LYS B CA 1
ATOM 5419 C C . LYS B 1 120 ? 6.664 15.836 -11.812 1 91.69 120 LYS B C 1
ATOM 5421 O O . LYS B 1 120 ? 7.738 15.672 -11.227 1 91.69 120 LYS B O 1
ATOM 5426 N N . LEU B 1 121 ? 6.465 15.609 -13.031 1 92.81 121 LEU B N 1
ATOM 5427 C CA . LEU B 1 121 ? 7.59 15.227 -13.875 1 92.81 121 LEU B CA 1
ATOM 5428 C C . LEU B 1 121 ? 8.094 16.422 -14.68 1 92.81 121 LEU B C 1
ATOM 5430 O O . LEU B 1 121 ? 7.324 17.062 -15.398 1 92.81 121 LEU B O 1
ATOM 5434 N N . ASN B 1 122 ? 9.32 16.734 -14.633 1 90.88 122 ASN B N 1
ATOM 5435 C CA . ASN B 1 122 ? 9.906 17.906 -15.297 1 90.88 122 ASN B CA 1
ATOM 5436 C C . ASN B 1 122 ? 10.477 17.547 -16.672 1 90.88 122 ASN B C 1
ATOM 5438 O O . ASN B 1 122 ? 11.094 18.375 -17.328 1 90.88 122 ASN B O 1
ATOM 5442 N N . TYR B 1 123 ? 10.258 16.359 -17.109 1 93.06 123 TYR B N 1
ATOM 5443 C CA . TYR B 1 123 ? 10.766 15.883 -18.391 1 93.06 123 TYR B CA 1
ATOM 5444 C C . TYR B 1 123 ? 9.617 15.453 -19.297 1 93.06 123 TYR B C 1
ATOM 5446 O O . TYR B 1 123 ? 8.547 15.078 -18.828 1 93.06 123 TYR B O 1
ATOM 5454 N N . ASP B 1 124 ? 9.875 15.539 -20.562 1 93.25 124 ASP B N 1
ATOM 5455 C CA . ASP B 1 124 ? 8.891 15.047 -21.516 1 93.25 124 ASP B CA 1
ATOM 5456 C C . ASP B 1 124 ? 8.797 13.523 -21.469 1 93.25 124 ASP B C 1
ATOM 5458 O O . ASP B 1 124 ? 9.805 12.836 -21.344 1 93.25 124 ASP B O 1
ATOM 5462 N N . LYS B 1 125 ? 7.641 13.07 -21.609 1 92.06 125 LYS B N 1
ATOM 5463 C CA . LYS B 1 125 ? 7.402 11.633 -21.578 1 92.06 125 LYS B CA 1
ATOM 5464 C C . LYS B 1 125 ? 7.598 11 -22.953 1 92.06 125 LYS B C 1
ATOM 5466 O O . LYS B 1 125 ? 7.051 11.484 -23.938 1 92.06 125 LYS B O 1
ATOM 5471 N N . LYS B 1 126 ? 8.43 9.992 -23.016 1 92.44 126 LYS B N 1
ATOM 5472 C CA . LYS B 1 126 ? 8.648 9.164 -24.203 1 92.44 126 LYS B CA 1
ATOM 5473 C C . LYS B 1 126 ? 8.562 7.684 -23.859 1 92.44 126 LYS B C 1
ATOM 5475 O O . LYS B 1 126 ? 9.555 7.074 -23.469 1 92.44 126 LYS B O 1
ATOM 5480 N N . VAL B 1 127 ? 7.414 7.07 -24.109 1 91.94 127 VAL B N 1
ATOM 5481 C CA . VAL B 1 127 ? 7.172 5.688 -23.719 1 91.94 127 VAL B CA 1
ATOM 5482 C C . VAL B 1 127 ? 7.133 4.797 -24.953 1 91.94 127 VAL B C 1
ATOM 5484 O O . VAL B 1 127 ? 6.512 5.145 -25.969 1 91.94 127 VAL B O 1
ATOM 5487 N N . GLU B 1 128 ? 7.762 3.637 -24.828 1 90.12 128 GLU B N 1
ATOM 5488 C CA . GLU B 1 128 ? 7.746 2.67 -25.922 1 90.12 128 GLU B CA 1
ATOM 5489 C C . GLU B 1 128 ? 6.344 2.113 -26.141 1 90.12 128 GLU B C 1
ATOM 5491 O O . GLU B 1 128 ? 5.605 1.867 -25.188 1 90.12 128 GLU B O 1
ATOM 5496 N N . PRO B 1 129 ? 6.027 1.915 -27.406 1 88 129 PRO B N 1
ATOM 5497 C CA . PRO B 1 129 ? 4.707 1.342 -27.688 1 88 129 PRO B CA 1
ATOM 5498 C C . PRO B 1 129 ? 4.586 -0.11 -27.234 1 88 129 PRO B C 1
ATOM 5500 O O . PRO B 1 129 ? 5.586 -0.831 -27.188 1 88 129 PRO B O 1
ATOM 5503 N N . TYR B 1 130 ? 3.436 -0.469 -26.984 1 84.06 130 TYR B N 1
ATOM 5504 C CA . TYR B 1 130 ? 3.143 -1.838 -26.578 1 84.06 130 TYR B CA 1
ATOM 5505 C C . TYR B 1 130 ? 2.854 -2.719 -27.781 1 84.06 130 TYR B C 1
ATOM 5507 O O . TYR B 1 130 ? 1.822 -2.562 -28.438 1 84.06 130 TYR B O 1
ATOM 5515 N N . ILE B 1 131 ? 3.705 -3.688 -28.047 1 85 131 ILE B N 1
ATOM 5516 C CA . ILE B 1 131 ? 3.541 -4.664 -29.125 1 85 131 ILE B CA 1
ATOM 5517 C C . ILE B 1 131 ? 3.904 -6.055 -28.609 1 85 131 ILE B C 1
ATOM 5519 O O . ILE B 1 131 ? 5.078 -6.359 -28.391 1 85 131 ILE B O 1
ATOM 5523 N N . TRP B 1 132 ? 2.869 -6.859 -28.359 1 90.44 132 TRP B N 1
ATOM 5524 C CA . TRP B 1 132 ? 3.111 -8.203 -27.844 1 90.44 132 TRP B CA 1
ATOM 5525 C C . TRP B 1 132 ? 1.925 -9.117 -28.125 1 90.44 132 TRP B C 1
ATOM 5527 O O . TRP B 1 132 ? 0.79 -8.648 -28.25 1 90.44 132 TRP B O 1
ATOM 5537 N N . ASN B 1 133 ? 2.234 -10.383 -28.281 1 87.94 133 ASN B N 1
ATOM 5538 C CA . ASN B 1 133 ? 1.187 -11.391 -28.406 1 87.94 133 ASN B CA 1
ATOM 5539 C C . ASN B 1 133 ? 0.533 -11.68 -27.062 1 87.94 133 ASN B C 1
ATOM 5541 O O . ASN B 1 133 ? 1.135 -12.32 -26.188 1 87.94 133 ASN B O 1
ATOM 5545 N N . GLU B 1 134 ? -0.753 -11.422 -26.938 1 90.75 134 GLU B N 1
ATOM 5546 C CA . GLU B 1 134 ? -1.422 -11.484 -25.641 1 90.75 134 GLU B CA 1
ATOM 5547 C C . GLU B 1 134 ? -1.976 -12.883 -25.375 1 90.75 134 GLU B C 1
ATOM 5549 O O . GLU B 1 134 ? -2.525 -13.148 -24.312 1 90.75 134 GLU B O 1
ATOM 5554 N N . SER B 1 135 ? -1.79 -13.75 -26.328 1 93.38 135 SER B N 1
ATOM 5555 C CA . SER B 1 135 ? -2.277 -15.109 -26.109 1 93.38 135 SER B CA 1
ATOM 5556 C C . SER B 1 135 ? -1.218 -15.977 -25.453 1 93.38 135 SER B C 1
ATOM 5558 O O . SER B 1 135 ? -1.527 -17.047 -24.922 1 93.38 135 SER B O 1
ATOM 5560 N N . PHE B 1 136 ? 0.059 -15.586 -25.547 1 96 136 PHE B N 1
ATOM 5561 C CA . PHE B 1 136 ? 1.149 -16.328 -24.922 1 96 136 PHE B CA 1
ATOM 5562 C C . PHE B 1 136 ? 1.121 -16.156 -23.406 1 96 136 PHE B C 1
ATOM 5564 O O . PHE B 1 136 ? 0.759 -15.086 -22.891 1 96 136 PHE B O 1
ATOM 5571 N N . PRO B 1 137 ? 1.47 -17.156 -22.625 1 97.94 137 PRO B N 1
ATOM 5572 C CA . PRO B 1 137 ? 1.335 -17.109 -21.156 1 97.94 137 PRO B CA 1
ATOM 5573 C C . PRO B 1 137 ? 2.236 -16.062 -20.516 1 97.94 137 PRO B C 1
ATOM 5575 O O . PRO B 1 137 ? 2.027 -15.695 -19.359 1 97.94 137 PRO B O 1
ATOM 5578 N N . LEU B 1 138 ? 3.225 -15.594 -21.156 1 97.56 138 LEU B N 1
ATOM 5579 C CA . LEU B 1 138 ? 4.164 -14.586 -20.688 1 97.56 138 LEU B CA 1
ATOM 5580 C C . LEU B 1 138 ? 4.027 -13.297 -21.5 1 97.56 138 LEU B C 1
ATOM 5582 O O . LEU B 1 138 ? 4.094 -13.32 -22.719 1 97.56 138 LEU B O 1
ATOM 5586 N N . ILE B 1 139 ? 3.824 -12.18 -20.797 1 97.31 139 ILE B N 1
ATOM 5587 C CA . ILE B 1 139 ? 3.566 -10.906 -21.453 1 97.31 139 ILE B CA 1
ATOM 5588 C C . ILE B 1 139 ? 4.676 -9.914 -21.109 1 97.31 139 ILE B C 1
ATOM 5590 O O . ILE B 1 139 ? 5.047 -9.766 -19.953 1 97.31 139 ILE B O 1
ATOM 5594 N N . ARG B 1 140 ? 5.184 -9.273 -22.078 1 96.62 140 ARG B N 1
ATOM 5595 C CA . ARG B 1 140 ? 6.156 -8.195 -21.922 1 96.62 140 ARG B CA 1
ATOM 5596 C C . ARG B 1 140 ? 5.582 -6.863 -22.391 1 96.62 140 ARG B C 1
ATOM 5598 O O . ARG B 1 140 ? 5.012 -6.777 -23.469 1 96.62 140 ARG B O 1
ATOM 5605 N N . ASP B 1 141 ? 5.691 -5.918 -21.609 1 96.12 141 ASP B N 1
ATOM 5606 C CA . ASP B 1 141 ? 5.328 -4.543 -21.938 1 96.12 141 ASP B CA 1
ATOM 5607 C C . ASP B 1 141 ? 6.559 -3.637 -21.938 1 96.12 141 ASP B C 1
ATOM 5609 O O . ASP B 1 141 ? 6.992 -3.168 -20.875 1 96.12 141 ASP B O 1
ATOM 5613 N N . ALA B 1 142 ? 7.012 -3.297 -23.141 1 94.94 142 ALA B N 1
ATOM 5614 C CA . ALA B 1 142 ? 8.227 -2.496 -23.281 1 94.94 142 ALA B CA 1
ATOM 5615 C C . ALA B 1 142 ? 8.039 -1.104 -22.688 1 94.94 142 ALA B C 1
ATOM 5617 O O . ALA B 1 142 ? 9 -0.49 -22.219 1 94.94 142 ALA B O 1
ATOM 5618 N N . GLY B 1 143 ? 6.859 -0.663 -22.672 1 95.56 143 GLY B N 1
ATOM 5619 C CA . GLY B 1 143 ? 6.578 0.66 -22.141 1 95.56 143 GLY B CA 1
ATOM 5620 C C . GLY B 1 143 ? 6.758 0.748 -20.641 1 95.56 143 GLY B C 1
ATOM 5621 O O . GLY B 1 143 ? 6.852 1.844 -20.078 1 95.56 143 GLY B O 1
ATOM 5622 N N . LYS B 1 144 ? 6.844 -0.334 -19.984 1 96.75 144 LYS B N 1
ATOM 5623 C CA . LYS B 1 144 ? 6.992 -0.358 -18.531 1 96.75 144 LYS B CA 1
ATOM 5624 C C . LYS B 1 144 ? 8.398 -0.787 -18.125 1 96.75 144 LYS B C 1
ATOM 5626 O O . LYS B 1 144 ? 8.742 -0.784 -16.938 1 96.75 144 LYS B O 1
ATOM 5631 N N . CYS B 1 145 ? 9.211 -1.138 -19.078 1 96.19 145 CYS B N 1
ATOM 5632 C CA . CYS B 1 145 ? 10.586 -1.569 -18.812 1 96.19 145 CYS B CA 1
ATOM 5633 C C . CYS B 1 145 ? 11.445 -0.398 -18.359 1 96.19 145 CYS B C 1
ATOM 5635 O O . CYS B 1 145 ? 11.328 0.706 -18.891 1 96.19 145 CYS B O 1
ATOM 5637 N N . ILE B 1 146 ? 12.359 -0.644 -17.391 1 96.06 146 ILE B N 1
ATOM 5638 C CA . ILE B 1 146 ? 13.211 0.432 -16.906 1 96.06 146 ILE B CA 1
ATOM 5639 C C . ILE B 1 146 ? 14.672 0.107 -17.219 1 96.06 146 ILE B C 1
ATOM 5641 O O . ILE B 1 146 ? 15.586 0.716 -16.656 1 96.06 146 ILE B O 1
ATOM 5645 N N . LYS B 1 147 ? 14.906 -0.957 -18 1 95 147 LYS B N 1
ATOM 5646 C CA . LYS B 1 147 ? 16.219 -1.337 -18.516 1 95 147 LYS B CA 1
ATOM 5647 C C . LYS B 1 147 ? 17.188 -1.644 -17.375 1 95 147 LYS B C 1
ATOM 5649 O O . LYS B 1 147 ? 18.344 -1.212 -17.406 1 95 147 LYS B O 1
ATOM 5654 N N . CYS B 1 148 ? 16.656 -2.367 -16.391 1 95.56 148 CYS B N 1
ATOM 5655 C CA . CYS B 1 148 ? 17.469 -2.672 -15.219 1 95.56 148 CYS B CA 1
ATOM 5656 C C . CYS B 1 148 ? 18.266 -3.955 -15.422 1 95.56 148 CYS B C 1
ATOM 5658 O O . CYS B 1 148 ? 19.172 -4.254 -14.648 1 95.56 148 CYS B O 1
ATOM 5660 N N . MET B 1 149 ? 17.922 -4.809 -16.344 1 96.75 149 MET B N 1
ATOM 5661 C CA . MET B 1 149 ? 18.641 -6.004 -16.781 1 96.75 149 MET B CA 1
ATOM 5662 C C . MET B 1 149 ? 18.422 -7.16 -15.82 1 96.75 149 MET B C 1
ATOM 5664 O O . MET B 1 149 ? 19 -8.234 -15.977 1 96.75 149 MET B O 1
ATOM 5668 N N . ARG B 1 150 ? 17.516 -6.984 -14.836 1 97.19 150 ARG B N 1
ATOM 5669 C CA . ARG B 1 150 ? 17.266 -8.062 -13.883 1 97.19 150 ARG B CA 1
ATOM 5670 C C . ARG B 1 150 ? 16.766 -9.312 -14.586 1 97.19 150 ARG B C 1
ATOM 5672 O O . ARG B 1 150 ? 17.203 -10.422 -14.289 1 97.19 150 ARG B O 1
ATOM 5679 N N . CYS B 1 151 ? 15.844 -9.141 -15.531 1 97.62 151 CYS B N 1
ATOM 5680 C CA . CYS B 1 151 ? 15.273 -10.266 -16.25 1 97.62 151 CYS B CA 1
ATOM 5681 C C . CYS B 1 151 ? 16.344 -11.031 -17.016 1 97.62 151 CYS B C 1
ATOM 5683 O O . CYS B 1 151 ? 16.344 -12.258 -17.031 1 97.62 151 CYS B O 1
ATOM 5685 N N . ILE B 1 152 ? 17.312 -10.297 -17.609 1 97.69 152 ILE B N 1
ATOM 5686 C CA . ILE B 1 152 ? 18.406 -10.914 -18.344 1 97.69 152 ILE B CA 1
ATOM 5687 C C . ILE B 1 152 ? 19.281 -11.734 -17.406 1 97.69 152 ILE B C 1
ATOM 5689 O O . ILE B 1 152 ? 19.562 -12.906 -17.656 1 97.69 152 ILE B O 1
ATOM 5693 N N . GLN B 1 153 ? 19.641 -11.148 -16.312 1 97.25 153 GLN B N 1
ATOM 5694 C CA . GLN B 1 153 ? 20.578 -11.789 -15.391 1 97.25 153 GLN B CA 1
ATOM 5695 C C . GLN B 1 153 ? 19.953 -13.016 -14.734 1 97.25 153 GLN B C 1
ATOM 5697 O O . GLN B 1 153 ? 20.625 -14.039 -14.547 1 97.25 153 GLN B O 1
ATOM 5702 N N . VAL B 1 154 ? 18.719 -12.938 -14.375 1 97.06 154 VAL B N 1
ATOM 5703 C CA . VAL B 1 154 ? 18.047 -14.078 -13.758 1 97.06 154 VAL B CA 1
ATOM 5704 C C . VAL B 1 154 ? 17.938 -15.227 -14.766 1 97.06 154 VAL B C 1
ATOM 5706 O O . VAL B 1 154 ? 18.203 -16.375 -14.422 1 97.06 154 VAL B O 1
ATOM 5709 N N . CYS B 1 155 ? 17.578 -14.93 -15.961 1 97.81 155 CYS B N 1
ATOM 5710 C CA . CYS B 1 155 ? 17.422 -15.938 -17 1 97.81 155 CYS B CA 1
ATOM 5711 C C . CYS B 1 155 ? 18.766 -16.562 -17.359 1 97.81 155 CYS B C 1
ATOM 5713 O O . CYS B 1 155 ? 18.828 -17.766 -17.625 1 97.81 155 CYS B O 1
ATOM 5715 N N . ASP B 1 156 ? 19.812 -15.789 -17.266 1 96.75 156 ASP B N 1
ATOM 5716 C CA . ASP B 1 156 ? 21.141 -16.266 -17.656 1 96.75 156 ASP B CA 1
ATOM 5717 C C . ASP B 1 156 ? 21.812 -17.016 -16.5 1 96.75 156 ASP B C 1
ATOM 5719 O O . ASP B 1 156 ? 22.266 -18.141 -16.672 1 96.75 156 ASP B O 1
ATOM 5723 N N . LYS B 1 157 ? 21.828 -16.391 -15.344 1 95.94 157 LYS B N 1
ATOM 5724 C CA . LYS B 1 157 ? 22.656 -16.891 -14.25 1 95.94 157 LYS B CA 1
ATOM 5725 C C . LYS B 1 157 ? 21.922 -17.969 -13.445 1 95.94 157 LYS B C 1
ATOM 5727 O O . LYS B 1 157 ? 22.547 -18.891 -12.914 1 95.94 157 LYS B O 1
ATOM 5732 N N . ILE B 1 158 ? 20.641 -17.875 -13.375 1 95.25 158 ILE B N 1
ATOM 5733 C CA . ILE B 1 158 ? 19.891 -18.812 -12.547 1 95.25 158 ILE B CA 1
ATOM 5734 C C . ILE B 1 158 ? 19.281 -19.906 -13.43 1 95.25 158 ILE B C 1
ATOM 5736 O O . ILE B 1 158 ? 19.359 -21.094 -13.102 1 95.25 158 ILE B O 1
ATOM 5740 N N . GLN B 1 159 ? 18.766 -19.5 -14.602 1 96.94 159 GLN B N 1
ATOM 5741 C CA . GLN B 1 159 ? 18 -20.453 -15.398 1 96.94 159 GLN B CA 1
ATOM 5742 C C . GLN B 1 159 ? 18.812 -20.938 -16.594 1 96.94 159 GLN B C 1
ATOM 5744 O O . GLN B 1 159 ? 18.453 -21.938 -17.219 1 96.94 159 GLN B O 1
ATOM 5749 N N . SER B 1 160 ? 19.844 -20.266 -16.969 1 96.12 160 SER B N 1
ATOM 5750 C CA . SER B 1 160 ? 20.75 -20.656 -18.047 1 96.12 160 SER B CA 1
ATOM 5751 C C . SER B 1 160 ? 20 -20.844 -19.359 1 96.12 160 SER B C 1
ATOM 5753 O O . SER B 1 160 ? 20.234 -21.812 -20.062 1 96.12 160 SER B O 1
ATOM 5755 N N . LEU B 1 161 ? 19.078 -19.984 -19.703 1 96.62 161 LEU B N 1
ATOM 5756 C CA . LEU B 1 161 ? 18.297 -20.109 -20.922 1 96.62 161 LEU B CA 1
ATOM 5757 C C . LEU B 1 161 ? 18.625 -18.984 -21.891 1 96.62 161 LEU B C 1
ATOM 5759 O O . LEU B 1 161 ? 18.469 -19.125 -23.109 1 96.62 161 LEU B O 1
ATOM 5763 N N . ASN B 1 162 ? 19 -17.703 -21.359 1 96.44 162 ASN B N 1
ATOM 5764 C CA . ASN B 1 162 ? 19.391 -16.562 -22.172 1 96.44 162 ASN B CA 1
ATOM 5765 C C . ASN B 1 162 ? 18.281 -16.156 -23.141 1 96.44 162 ASN B C 1
ATOM 5767 O O . ASN B 1 162 ? 18.547 -15.953 -24.328 1 96.44 162 ASN B O 1
ATOM 5771 N N . ILE B 1 163 ? 17.094 -16.094 -22.672 1 97.38 163 ILE B N 1
ATOM 5772 C CA . ILE B 1 163 ? 15.938 -15.758 -23.5 1 97.38 163 ILE B CA 1
ATOM 5773 C C . ILE B 1 163 ? 15.922 -14.25 -23.766 1 97.38 163 ILE B C 1
ATOM 5775 O O . ILE B 1 163 ? 15.531 -13.812 -24.844 1 97.38 163 ILE B O 1
ATOM 5779 N N . TRP B 1 164 ? 16.312 -13.461 -22.75 1 97 164 TRP B N 1
ATOM 5780 C CA . TRP B 1 164 ? 16.281 -12 -22.844 1 97 164 TRP B CA 1
ATOM 5781 C C . TRP B 1 164 ? 17.656 -11.453 -23.219 1 97 164 TRP B C 1
ATOM 5783 O O . TRP B 1 164 ? 18.688 -12.047 -22.859 1 97 164 TRP B O 1
ATOM 5793 N N . ASP B 1 165 ? 17.625 -10.383 -23.906 1 95.06 165 ASP B N 1
ATOM 5794 C CA . ASP B 1 165 ? 18.875 -9.688 -24.266 1 95.06 165 ASP B CA 1
ATOM 5795 C C . ASP B 1 165 ? 18.609 -8.203 -24.516 1 95.06 165 ASP B C 1
ATOM 5797 O O . ASP B 1 165 ? 17.469 -7.773 -24.625 1 95.06 165 ASP B O 1
ATOM 5801 N N . VAL B 1 166 ? 19.688 -7.473 -24.453 1 92.81 166 VAL B N 1
ATOM 5802 C CA . VAL B 1 166 ? 19.609 -6.051 -24.766 1 92.81 166 VAL B CA 1
ATOM 5803 C C . VAL B 1 166 ? 19.359 -5.867 -26.266 1 92.81 166 VAL B C 1
ATOM 5805 O O . VAL B 1 166 ? 19.922 -6.586 -27.094 1 92.81 166 VAL B O 1
ATOM 5808 N N . ALA B 1 167 ? 18.422 -4.965 -26.547 1 87.75 167 ALA B N 1
ATOM 5809 C CA . ALA B 1 167 ? 18.094 -4.652 -27.938 1 87.75 167 ALA B CA 1
ATOM 5810 C C . ALA B 1 167 ? 18.297 -3.168 -28.234 1 87.75 167 ALA B C 1
ATOM 5812 O O . ALA B 1 167 ? 18.172 -2.334 -27.328 1 87.75 167 ALA B O 1
ATOM 5813 N N . ASN B 1 168 ? 18.562 -2.852 -29.469 1 83.19 168 ASN B N 1
ATOM 5814 C CA . ASN B 1 168 ? 18.75 -1.485 -29.938 1 83.19 168 ASN B CA 1
ATOM 5815 C C . ASN B 1 168 ? 19.938 -0.812 -29.25 1 83.19 168 ASN B C 1
ATOM 5817 O O . ASN B 1 168 ? 20.734 -1.478 -28.594 1 83.19 168 ASN B O 1
ATOM 5821 N N . THR B 1 169 ? 20.281 0.438 -29.594 1 78.69 169 THR B N 1
ATOM 5822 C CA . THR B 1 169 ? 21.453 1.129 -29.062 1 78.69 169 THR B CA 1
ATOM 5823 C C . THR B 1 169 ? 21.094 2.549 -28.641 1 78.69 169 THR B C 1
ATOM 5825 O O . THR B 1 169 ? 20.047 3.078 -29.031 1 78.69 169 THR B O 1
ATOM 5828 N N . GLY B 1 170 ? 21.875 3.07 -27.766 1 69.94 170 GLY B N 1
ATOM 5829 C CA . GLY B 1 170 ? 21.688 4.449 -27.328 1 69.94 170 GLY B CA 1
ATOM 5830 C C . GLY B 1 170 ? 20.453 4.652 -26.484 1 69.94 170 GLY B C 1
ATOM 5831 O O . GLY B 1 170 ? 20.203 3.887 -25.547 1 69.94 170 GLY B O 1
ATOM 5832 N N . SER B 1 171 ? 19.703 5.781 -26.828 1 69.19 171 SER B N 1
ATOM 5833 C CA . SER B 1 171 ? 18.516 6.16 -26.078 1 69.19 171 SER B CA 1
ATOM 5834 C C . SER B 1 171 ? 17.359 5.195 -26.344 1 69.19 171 SER B C 1
ATOM 5836 O O . SER B 1 171 ? 16.391 5.152 -25.578 1 69.19 171 SER B O 1
ATOM 5838 N N . ARG B 1 172 ? 17.625 4.309 -27.406 1 75 172 ARG B N 1
ATOM 5839 C CA . ARG B 1 172 ? 16.578 3.381 -27.812 1 75 172 ARG B CA 1
ATOM 5840 C C . ARG B 1 172 ? 16.812 1.996 -27.219 1 75 172 ARG B C 1
ATOM 5842 O O . ARG B 1 172 ? 16.078 1.051 -27.531 1 75 172 ARG B O 1
ATOM 5849 N N . THR B 1 173 ? 17.75 1.923 -26.328 1 83.06 173 THR B N 1
ATOM 5850 C CA . THR B 1 173 ? 18.062 0.653 -25.688 1 83.06 173 THR B CA 1
ATOM 5851 C C . THR B 1 173 ? 16.844 0.106 -24.938 1 83.06 173 THR B C 1
ATOM 5853 O O . THR B 1 173 ? 16.125 0.858 -24.281 1 83.06 173 THR B O 1
ATOM 5856 N N . THR B 1 174 ? 16.609 -1.203 -25.188 1 85.62 174 THR B N 1
ATOM 5857 C CA . THR B 1 174 ? 15.539 -1.903 -24.484 1 85.62 174 THR B CA 1
ATOM 5858 C C . THR B 1 174 ? 15.906 -3.371 -24.266 1 85.62 174 THR B C 1
ATOM 5860 O O . THR B 1 174 ? 17.047 -3.775 -24.516 1 85.62 174 THR B O 1
ATOM 5863 N N . VAL B 1 175 ? 15.078 -4.051 -23.594 1 92.12 175 VAL B N 1
ATOM 5864 C CA . VAL B 1 175 ? 15.227 -5.488 -23.406 1 92.12 175 VAL B CA 1
ATOM 5865 C C . VAL B 1 175 ? 14.203 -6.227 -24.266 1 92.12 175 VAL B C 1
ATOM 5867 O O . VAL B 1 175 ? 13.016 -5.867 -24.281 1 92.12 175 VAL B O 1
ATOM 5870 N N . ASP B 1 176 ? 14.672 -7.145 -25.031 1 93.31 176 ASP B N 1
ATOM 5871 C CA . ASP B 1 176 ? 13.797 -7.941 -25.875 1 93.31 176 ASP B CA 1
ATOM 5872 C C . ASP B 1 176 ? 14.273 -9.391 -25.969 1 93.31 176 ASP B C 1
ATOM 5874 O O . ASP B 1 176 ? 15.281 -9.75 -25.344 1 93.31 176 ASP B O 1
ATOM 5878 N N . VAL B 1 177 ? 13.508 -10.188 -26.703 1 94.75 177 VAL B N 1
ATOM 5879 C CA . VAL B 1 177 ? 13.852 -11.602 -26.859 1 94.75 177 VAL B CA 1
ATOM 5880 C C . VAL B 1 177 ? 15.148 -11.734 -27.656 1 94.75 177 VAL B C 1
ATOM 5882 O O . VAL B 1 177 ? 15.336 -11.062 -28.672 1 94.75 177 VAL B O 1
ATOM 5885 N N . SER B 1 178 ? 16 -12.539 -27.172 1 94.62 178 SER B N 1
ATOM 5886 C CA . SER B 1 178 ? 17.312 -12.711 -27.766 1 94.62 178 SER B CA 1
ATOM 5887 C C . SER B 1 178 ? 17.203 -13.164 -29.219 1 94.62 178 SER B C 1
ATOM 5889 O O . SER B 1 178 ? 16.234 -13.828 -29.594 1 94.62 178 SER B O 1
ATOM 5891 N N . HIS B 1 179 ? 18.141 -12.742 -30.062 1 91.56 179 HIS B N 1
ATOM 5892 C CA . HIS B 1 179 ? 18.281 -13.133 -31.469 1 91.56 179 HIS B CA 1
ATOM 5893 C C . HIS B 1 179 ? 17.094 -12.625 -32.281 1 91.56 179 HIS B C 1
ATOM 5895 O O . HIS B 1 179 ? 16.766 -13.211 -33.312 1 91.56 179 HIS B O 1
ATOM 5901 N N . ASN B 1 180 ? 16.375 -11.633 -31.75 1 89.06 180 ASN B N 1
ATOM 5902 C CA . ASN B 1 180 ? 15.266 -10.977 -32.406 1 89.06 180 ASN B CA 1
ATOM 5903 C C . ASN B 1 180 ? 14.148 -11.961 -32.75 1 89.06 180 ASN B C 1
ATOM 5905 O O . ASN B 1 180 ? 13.539 -11.883 -33.812 1 89.06 180 ASN B O 1
ATOM 5909 N N . ARG B 1 181 ? 13.977 -12.898 -31.922 1 91.88 181 ARG B N 1
ATOM 5910 C CA . ARG B 1 181 ? 12.906 -13.883 -32.094 1 91.88 181 ARG B CA 1
ATOM 5911 C C . ARG B 1 181 ? 11.617 -13.398 -31.422 1 91.88 181 ARG B C 1
ATOM 5913 O O . ARG B 1 181 ? 11.648 -12.492 -30.578 1 91.88 181 ARG B O 1
ATOM 5920 N N . LYS B 1 182 ? 10.508 -14 -31.922 1 93.31 182 LYS B N 1
ATOM 5921 C CA . LYS B 1 182 ? 9.273 -13.891 -31.156 1 93.31 182 LYS B CA 1
ATOM 5922 C C . LYS B 1 182 ? 9.266 -14.859 -29.969 1 93.31 182 LYS B C 1
ATOM 5924 O O . LYS B 1 182 ? 9.828 -15.945 -30.047 1 93.31 182 LYS B O 1
ATOM 5929 N N . ILE B 1 183 ? 8.742 -14.492 -28.938 1 94.88 183 ILE B N 1
ATOM 5930 C CA . ILE B 1 183 ? 8.781 -15.273 -27.703 1 94.88 183 ILE B CA 1
ATOM 5931 C C . ILE B 1 183 ? 8.203 -16.656 -27.969 1 94.88 183 ILE B C 1
ATOM 5933 O O . ILE B 1 183 ? 8.664 -17.656 -27.391 1 94.88 183 ILE B O 1
ATOM 5937 N N . LYS B 1 184 ? 7.176 -16.781 -28.828 1 92.94 184 LYS B N 1
ATOM 5938 C CA . LYS B 1 184 ? 6.535 -18.062 -29.109 1 92.94 184 LYS B CA 1
ATOM 5939 C C . LYS B 1 184 ? 7.484 -19 -29.844 1 92.94 184 LYS B C 1
ATOM 5941 O O . LYS B 1 184 ? 7.301 -20.219 -29.828 1 92.94 184 LYS B O 1
ATOM 5946 N N . ASN B 1 185 ? 8.445 -18.438 -30.5 1 94.31 185 ASN B N 1
ATOM 5947 C CA . ASN B 1 185 ? 9.414 -19.219 -31.266 1 94.31 185 ASN B CA 1
ATOM 5948 C C . ASN B 1 185 ? 10.734 -19.375 -30.516 1 94.31 185 ASN B C 1
ATOM 5950 O O . ASN B 1 185 ? 11.742 -19.766 -31.094 1 94.31 185 ASN B O 1
ATOM 5954 N N . SER B 1 186 ? 10.688 -19.047 -29.234 1 94.94 186 SER B N 1
ATOM 5955 C CA . SER B 1 186 ? 11.891 -19.172 -28.406 1 94.94 186 SER B CA 1
ATOM 5956 C C . SER B 1 186 ? 11.867 -20.438 -27.578 1 94.94 186 SER B C 1
ATOM 5958 O O . SER B 1 186 ? 10.852 -21.141 -27.516 1 94.94 186 SER B O 1
ATOM 5960 N N . ASP B 1 187 ? 13.016 -20.781 -27.016 1 96.69 187 ASP B N 1
ATOM 5961 C CA . ASP B 1 187 ? 13.141 -21.938 -26.141 1 96.69 187 ASP B CA 1
ATOM 5962 C C . ASP B 1 187 ? 12.844 -21.562 -24.688 1 96.69 187 ASP B C 1
ATOM 5964 O O . ASP B 1 187 ? 13.391 -22.156 -23.766 1 96.69 187 ASP B O 1
ATOM 5968 N N . CYS B 1 188 ? 11.984 -20.531 -24.516 1 97.31 188 CYS B N 1
ATOM 5969 C CA . CYS B 1 188 ? 11.562 -20.125 -23.188 1 97.31 188 CYS B CA 1
ATOM 5970 C C . CYS B 1 188 ? 10.859 -21.266 -22.453 1 97.31 188 CYS B C 1
ATOM 5972 O O . CYS B 1 188 ? 9.953 -21.891 -23.016 1 97.31 188 CYS B O 1
ATOM 5974 N N . SER B 1 189 ? 11.25 -21.5 -21.203 1 97.94 189 SER B N 1
ATOM 5975 C CA . SER B 1 189 ? 10.664 -22.562 -20.422 1 97.94 189 SER B CA 1
ATOM 5976 C C . SER B 1 189 ? 9.367 -22.125 -19.75 1 97.94 189 SER B C 1
ATOM 5978 O O . SER B 1 189 ? 8.602 -22.938 -19.25 1 97.94 189 SER B O 1
ATOM 5980 N N . LEU B 1 190 ? 9.086 -20.844 -19.719 1 98.25 190 LEU B N 1
ATOM 5981 C CA . LEU B 1 190 ? 7.91 -20.25 -19.094 1 98.25 190 LEU B CA 1
ATOM 5982 C C . LEU B 1 190 ? 7.938 -20.453 -17.578 1 98.25 190 LEU B C 1
ATOM 5984 O O . LEU B 1 190 ? 6.887 -20.562 -16.953 1 98.25 190 LEU B O 1
ATOM 5988 N N . CYS B 1 191 ? 9.141 -20.531 -17.031 1 97.5 191 CYS B N 1
ATOM 5989 C CA . CYS B 1 191 ? 9.266 -20.734 -15.602 1 97.5 191 CYS B CA 1
ATOM 5990 C C . CYS B 1 191 ? 8.766 -19.516 -14.836 1 97.5 191 CYS B C 1
ATOM 5992 O O . CYS B 1 191 ? 8.359 -19.625 -13.68 1 97.5 191 CYS B O 1
ATOM 5994 N N . GLY B 1 192 ? 8.844 -18.312 -15.453 1 97.75 192 GLY B N 1
ATOM 5995 C CA . GLY B 1 192 ? 8.273 -17.109 -14.867 1 97.75 192 GLY B CA 1
ATOM 5996 C C . GLY B 1 192 ? 9.203 -16.438 -13.883 1 97.75 192 GLY B C 1
ATOM 5997 O O . GLY B 1 192 ? 8.828 -15.445 -13.25 1 97.75 192 GLY B O 1
ATOM 5998 N N . GLN B 1 193 ? 10.445 -16.875 -13.727 1 97.5 193 GLN B N 1
ATOM 5999 C CA . GLN B 1 193 ? 11.375 -16.266 -12.789 1 97.5 193 GLN B CA 1
ATOM 6000 C C . GLN B 1 193 ? 11.688 -14.82 -13.188 1 97.5 193 GLN B C 1
ATOM 6002 O O . GLN B 1 193 ? 11.906 -13.969 -12.32 1 97.5 193 GLN B O 1
ATOM 6007 N N . CYS B 1 194 ? 11.703 -14.562 -14.508 1 97.81 194 CYS B N 1
ATOM 6008 C CA . CYS B 1 194 ? 11.922 -13.195 -14.969 1 97.81 194 CYS B CA 1
ATOM 6009 C C . CYS B 1 194 ? 10.789 -12.281 -14.5 1 97.81 194 CYS B C 1
ATOM 6011 O O . CYS B 1 194 ? 11.023 -11.102 -14.219 1 97.81 194 CYS B O 1
ATOM 6013 N N . ILE B 1 195 ? 9.547 -12.805 -14.359 1 97.94 195 ILE B N 1
ATOM 6014 C CA . ILE B 1 195 ? 8.398 -12.039 -13.898 1 97.94 195 ILE B CA 1
ATOM 6015 C C . ILE B 1 195 ? 8.562 -11.703 -12.414 1 97.94 195 ILE B C 1
ATOM 6017 O O . ILE B 1 195 ? 8.398 -10.555 -12.016 1 97.94 195 ILE B O 1
ATOM 6021 N N . THR B 1 196 ? 8.969 -12.664 -11.594 1 96.81 196 THR B N 1
ATOM 6022 C CA . THR B 1 196 ? 9.039 -12.523 -10.148 1 96.81 196 THR B CA 1
ATOM 6023 C C . THR B 1 196 ? 10.133 -11.531 -9.758 1 96.81 196 THR B C 1
ATOM 6025 O O . THR B 1 196 ? 10.055 -10.891 -8.703 1 96.81 196 THR B O 1
ATOM 6028 N N . HIS B 1 197 ? 11.117 -11.352 -10.625 1 97.31 197 HIS B N 1
ATOM 6029 C CA . HIS B 1 197 ? 12.258 -10.508 -10.273 1 97.31 197 HIS B CA 1
ATOM 6030 C C . HIS B 1 197 ? 12.203 -9.18 -11.008 1 97.31 197 HIS B C 1
ATOM 6032 O O . HIS B 1 197 ? 13.117 -8.352 -10.883 1 97.31 197 HIS B O 1
ATOM 6038 N N . CYS B 1 198 ? 11.188 -8.984 -11.852 1 97.62 198 CYS B N 1
ATOM 6039 C CA . CYS B 1 198 ? 10.977 -7.676 -12.453 1 97.62 198 CYS B CA 1
ATOM 6040 C C . CYS B 1 198 ? 10.523 -6.66 -11.414 1 97.62 198 CYS B C 1
ATOM 6042 O O . CYS B 1 198 ? 9.523 -6.867 -10.727 1 97.62 198 CYS B O 1
ATOM 6044 N N . PRO B 1 199 ? 11.258 -5.559 -11.234 1 97.38 199 PRO B N 1
ATOM 6045 C CA . PRO B 1 199 ? 10.914 -4.613 -10.164 1 97.38 199 PRO B CA 1
ATOM 6046 C C . PRO B 1 199 ? 9.703 -3.746 -10.516 1 97.38 199 PRO B C 1
ATOM 6048 O O . PRO B 1 199 ? 9.227 -2.982 -9.672 1 97.38 199 PRO B O 1
ATOM 6051 N N . VAL B 1 200 ? 9.297 -3.826 -11.758 1 97.62 200 VAL B N 1
ATOM 6052 C CA . VAL B 1 200 ? 8.156 -3.061 -12.25 1 97.62 200 VAL B CA 1
ATOM 6053 C C . VAL B 1 200 ? 7.18 -3.99 -12.969 1 97.62 200 VAL B C 1
ATOM 6055 O O . VAL B 1 200 ? 7.246 -5.211 -12.812 1 97.62 200 VAL B O 1
ATOM 6058 N N . GLY B 1 201 ? 6.246 -3.508 -13.711 1 96.62 201 GLY B N 1
ATOM 6059 C CA . GLY B 1 201 ? 5.219 -4.32 -14.344 1 96.62 201 GLY B CA 1
ATOM 6060 C C . GLY B 1 201 ? 5.5 -4.59 -15.812 1 96.62 201 GLY B C 1
ATOM 6061 O O . GLY B 1 201 ? 4.574 -4.758 -16.609 1 96.62 201 GLY B O 1
ATOM 6062 N N . ALA B 1 202 ? 6.816 -4.672 -16.188 1 97.44 202 ALA B N 1
ATOM 6063 C CA . ALA B 1 202 ? 7.18 -4.875 -17.594 1 97.44 202 ALA B CA 1
ATOM 6064 C C . ALA B 1 202 ? 6.965 -6.328 -18 1 97.44 202 ALA B C 1
ATOM 6066 O O . ALA B 1 202 ? 6.777 -6.621 -19.188 1 97.44 202 ALA B O 1
ATOM 6067 N N . LEU B 1 203 ? 7.043 -7.246 -17.031 1 97.69 203 LEU B N 1
ATOM 6068 C CA . LEU B 1 203 ? 6.777 -8.656 -17.281 1 97.69 203 LEU B CA 1
ATOM 6069 C C . LEU B 1 203 ? 5.668 -9.164 -16.359 1 97.69 203 LEU B C 1
ATOM 6071 O O . LEU B 1 203 ? 5.652 -8.859 -15.164 1 97.69 203 LEU B O 1
ATOM 6075 N N . ARG B 1 204 ? 4.77 -9.875 -16.969 1 97.38 204 ARG B N 1
ATOM 6076 C CA . ARG B 1 204 ? 3.674 -10.461 -16.203 1 97.38 204 ARG B CA 1
ATOM 6077 C C . ARG B 1 204 ? 3.146 -11.727 -16.891 1 97.38 204 ARG B C 1
ATOM 6079 O O . ARG B 1 204 ? 3.451 -11.977 -18.062 1 97.38 204 ARG B O 1
ATOM 6086 N N . GLU B 1 205 ? 2.416 -12.523 -16.156 1 97.94 205 GLU B N 1
ATOM 6087 C CA . GLU B 1 205 ? 1.703 -13.641 -16.766 1 97.94 205 GLU B CA 1
ATOM 6088 C C . GLU B 1 205 ? 0.463 -13.164 -17.516 1 97.94 205 GLU B C 1
ATOM 6090 O O . GLU B 1 205 ? -0.052 -12.078 -17.234 1 97.94 205 GLU B O 1
ATOM 6095 N N . ARG B 1 206 ? 0.087 -13.906 -18.5 1 97.69 206 ARG B N 1
ATOM 6096 C CA . ARG B 1 206 ? -1.209 -13.656 -19.109 1 97.69 206 ARG B CA 1
ATOM 6097 C C . ARG B 1 206 ? -2.326 -13.672 -18.078 1 97.69 206 ARG B C 1
ATOM 6099 O O . ARG B 1 206 ? -2.365 -14.547 -17.219 1 97.69 206 ARG B O 1
ATOM 6106 N N . ASP B 1 207 ? -3.135 -12.688 -18.094 1 96.81 207 ASP B N 1
ATOM 6107 C CA . ASP B 1 207 ? -4.234 -12.617 -17.141 1 96.81 207 ASP B CA 1
ATOM 6108 C C . ASP B 1 207 ? -5.473 -13.336 -17.672 1 96.81 207 ASP B C 1
ATOM 6110 O O . ASP B 1 207 ? -6.078 -12.898 -18.641 1 96.81 207 ASP B O 1
ATOM 6114 N N . ASP B 1 208 ? -5.867 -14.383 -17 1 98 208 ASP B N 1
ATOM 6115 C CA . ASP B 1 208 ? -6.984 -15.195 -17.453 1 98 208 ASP B CA 1
ATOM 6116 C C . ASP B 1 208 ? -8.172 -15.102 -16.5 1 98 208 ASP B C 1
ATOM 6118 O O . ASP B 1 208 ? -9.062 -15.953 -16.531 1 98 208 ASP B O 1
ATOM 6122 N N . THR B 1 209 ? -8.219 -14.086 -15.656 1 97.19 209 THR B N 1
ATOM 6123 C CA . THR B 1 209 ? -9.266 -13.953 -14.648 1 97.19 209 THR B CA 1
ATOM 6124 C C . THR B 1 209 ? -10.625 -13.758 -15.305 1 97.19 209 THR B C 1
ATOM 6126 O O . THR B 1 209 ? -11.641 -14.258 -14.812 1 97.19 209 THR B O 1
ATOM 6129 N N . GLU B 1 210 ? -10.672 -13.086 -16.438 1 95.25 210 GLU B N 1
ATOM 6130 C CA . GLU B 1 210 ? -11.938 -12.852 -17.125 1 95.25 210 GLU B CA 1
ATOM 6131 C C . GLU B 1 210 ? -12.547 -14.156 -17.625 1 95.25 210 GLU B C 1
ATOM 6133 O O . GLU B 1 210 ? -13.773 -14.328 -17.609 1 95.25 210 GLU B O 1
ATOM 6138 N N . LYS B 1 211 ? -11.711 -15.023 -18.094 1 97.31 211 LYS B N 1
ATOM 6139 C CA . LYS B 1 211 ? -12.195 -16.328 -18.531 1 97.31 211 LYS B CA 1
ATOM 6140 C C . LYS B 1 211 ? -12.812 -17.109 -17.359 1 97.31 211 LYS B C 1
ATOM 6142 O O . LYS B 1 211 ? -13.836 -17.766 -17.531 1 97.31 211 LYS B O 1
ATOM 6147 N N . ALA B 1 212 ? -12.195 -17.016 -16.266 1 98.06 212 ALA B N 1
ATOM 6148 C CA . ALA B 1 212 ? -12.711 -17.688 -15.07 1 98.06 212 ALA B CA 1
ATOM 6149 C C . ALA B 1 212 ? -14.07 -17.125 -14.664 1 98.06 212 ALA B C 1
ATOM 6151 O O . ALA B 1 212 ? -15.008 -17.891 -14.398 1 98.06 212 ALA B O 1
ATOM 6152 N N . PHE B 1 213 ? -14.172 -15.812 -14.633 1 96.19 213 PHE B N 1
ATOM 6153 C CA . PHE B 1 213 ? -15.422 -15.18 -14.258 1 96.19 213 PHE B CA 1
ATOM 6154 C C . PHE B 1 213 ? -16.531 -15.531 -15.25 1 96.19 213 PHE B C 1
ATOM 6156 O O . PHE B 1 213 ? -17.688 -15.727 -14.859 1 96.19 213 PHE B O 1
ATOM 6163 N N . SER B 1 214 ? -16.188 -15.609 -16.531 1 96.56 214 SER B N 1
ATOM 6164 C CA . SER B 1 214 ? -17.156 -15.992 -17.547 1 96.56 214 SER B CA 1
ATOM 6165 C C . SER B 1 214 ? -17.656 -17.406 -17.328 1 96.56 214 SER B C 1
ATOM 6167 O O . SER B 1 214 ? -18.859 -17.672 -17.484 1 96.56 214 SER B O 1
ATOM 6169 N N . ALA B 1 215 ? -16.781 -18.266 -16.969 1 97.75 215 ALA B N 1
ATOM 6170 C CA . ALA B 1 215 ? -17.172 -19.641 -16.703 1 97.75 215 ALA B CA 1
ATOM 6171 C C . ALA B 1 215 ? -18.094 -19.719 -15.477 1 97.75 215 ALA B C 1
ATOM 6173 O O . ALA B 1 215 ? -19.062 -20.469 -15.484 1 97.75 215 ALA B O 1
ATOM 6174 N N . LEU B 1 216 ? -17.781 -18.953 -14.492 1 96.25 216 LEU B N 1
ATOM 6175 C CA . LEU B 1 216 ? -18.578 -18.938 -13.266 1 96.25 216 LEU B CA 1
ATOM 6176 C C . LEU B 1 216 ? -19.984 -18.406 -13.531 1 96.25 216 LEU B C 1
ATOM 6178 O O . LEU B 1 216 ? -20.938 -18.812 -12.875 1 96.25 216 LEU B O 1
ATOM 6182 N N . ALA B 1 217 ? -20.078 -17.547 -14.539 1 94.12 217 ALA B N 1
ATOM 6183 C CA . ALA B 1 217 ? -21.344 -16.906 -14.836 1 94.12 217 ALA B CA 1
ATOM 6184 C C . ALA B 1 217 ? -22.188 -17.734 -15.789 1 94.12 217 ALA B C 1
ATOM 6186 O O . ALA B 1 217 ? -23.375 -17.484 -15.977 1 94.12 217 ALA B O 1
ATOM 6187 N N . ASN B 1 218 ? -21.609 -18.734 -16.375 1 96 218 ASN B N 1
ATOM 6188 C CA . ASN B 1 218 ? -22.297 -19.578 -17.344 1 96 218 ASN B CA 1
ATOM 6189 C C . ASN B 1 218 ? -23.078 -20.688 -16.656 1 96 218 ASN B C 1
ATOM 6191 O O . ASN B 1 218 ? -22.5 -21.625 -16.125 1 96 218 ASN B O 1
ATOM 6195 N N . PRO B 1 219 ? -24.391 -20.656 -16.688 1 93.75 219 PRO B N 1
ATOM 6196 C CA . PRO B 1 219 ? -25.203 -21.656 -16 1 93.75 219 PRO B CA 1
ATOM 6197 C C . PRO B 1 219 ? -25.078 -23.047 -16.609 1 93.75 219 PRO B C 1
ATOM 6199 O O . PRO B 1 219 ? -25.438 -24.047 -15.977 1 93.75 219 PRO B O 1
ATOM 6202 N N . ASP B 1 220 ? -24.531 -23.125 -17.75 1 96.38 220 ASP B N 1
ATOM 6203 C CA . ASP B 1 220 ? -24.406 -24.406 -18.438 1 96.38 220 ASP B CA 1
ATOM 6204 C C . ASP B 1 220 ? -23.094 -25.094 -18.078 1 96.38 220 ASP B C 1
ATOM 6206 O O . ASP B 1 220 ? -22.859 -26.234 -18.469 1 96.38 220 ASP B O 1
ATOM 6210 N N . LYS B 1 221 ? -22.281 -24.438 -17.312 1 97.38 221 LYS B N 1
ATOM 6211 C CA . LYS B 1 221 ? -20.984 -25 -16.953 1 97.38 221 LYS B CA 1
ATOM 6212 C C . LYS B 1 221 ? -20.953 -25.391 -15.477 1 97.38 221 LYS B C 1
ATOM 6214 O O . LYS B 1 221 ? -21.516 -24.688 -14.633 1 97.38 221 LYS B O 1
ATOM 6219 N N . ILE B 1 222 ? -20.359 -26.5 -15.258 1 98.38 222 ILE B N 1
ATOM 6220 C CA . ILE B 1 222 ? -20.047 -26.938 -13.906 1 98.38 222 ILE B CA 1
ATOM 6221 C C . ILE B 1 222 ? -18.562 -26.719 -13.617 1 98.38 222 ILE B C 1
ATOM 6223 O O . ILE B 1 222 ? -17.719 -27.469 -14.117 1 98.38 222 ILE B O 1
ATOM 6227 N N . THR B 1 223 ? -18.312 -25.734 -12.797 1 98.44 223 THR B N 1
ATOM 6228 C CA . THR B 1 223 ? -16.906 -25.406 -12.539 1 98.44 223 THR B CA 1
ATOM 6229 C C . THR B 1 223 ? -16.312 -26.328 -11.484 1 98.44 223 THR B C 1
ATOM 6231 O O . THR B 1 223 ? -16.891 -26.516 -10.414 1 98.44 223 THR B O 1
ATOM 6234 N N . VAL B 1 224 ? -15.227 -26.969 -11.844 1 98.44 224 VAL B N 1
ATOM 6235 C CA . VAL B 1 224 ? -14.43 -27.812 -10.953 1 98.44 224 VAL B CA 1
ATOM 6236 C C . VAL B 1 224 ? -13.023 -27.234 -10.82 1 98.44 224 VAL B C 1
ATOM 6238 O O . VAL B 1 224 ? -12.305 -27.094 -11.812 1 98.44 224 VAL B O 1
ATOM 6241 N N . VAL B 1 225 ? -12.656 -26.906 -9.578 1 98.56 225 VAL B N 1
ATOM 6242 C CA . VAL B 1 225 ? -11.359 -26.25 -9.406 1 98.56 225 VAL B CA 1
ATOM 6243 C C . VAL B 1 225 ? -10.461 -27.125 -8.531 1 98.56 225 VAL B C 1
ATOM 6245 O O . VAL B 1 225 ? -10.938 -27.766 -7.594 1 98.56 225 VAL B O 1
ATOM 6248 N N . GLN B 1 226 ? -9.172 -27.188 -8.898 1 98.5 226 GLN B N 1
ATOM 6249 C CA . GLN B 1 226 ? -8.148 -27.828 -8.094 1 98.5 226 GLN B CA 1
ATOM 6250 C C . GLN B 1 226 ? -7.105 -26.828 -7.621 1 98.5 226 GLN B C 1
ATOM 6252 O O . GLN B 1 226 ? -6.758 -25.891 -8.352 1 98.5 226 GLN B O 1
ATOM 6257 N N . ILE B 1 227 ? -6.648 -27 -6.355 1 98.5 227 ILE B N 1
ATOM 6258 C CA . ILE B 1 227 ? -5.672 -26.078 -5.766 1 98.5 227 ILE B CA 1
ATOM 6259 C C . ILE B 1 227 ? -4.352 -26.812 -5.539 1 98.5 227 ILE B C 1
ATOM 6261 O O . ILE B 1 227 ? -4.289 -27.766 -4.766 1 98.5 227 ILE B O 1
ATOM 6265 N N . ALA B 1 228 ? -3.309 -26.359 -6.172 1 98.31 228 ALA B N 1
ATOM 6266 C CA . ALA B 1 228 ? -1.991 -26.953 -6 1 98.31 228 ALA B CA 1
ATOM 6267 C C . ALA B 1 228 ? -1.492 -26.797 -4.57 1 98.31 228 ALA B C 1
ATOM 6269 O O . ALA B 1 228 ? -1.817 -25.812 -3.904 1 98.31 228 ALA B O 1
ATOM 6270 N N . PRO B 1 229 ? -0.691 -27.688 -4.117 1 97 229 PRO B N 1
ATOM 6271 C CA . PRO B 1 229 ? -0.214 -27.641 -2.734 1 97 229 PRO B CA 1
ATOM 6272 C C . PRO B 1 229 ? 0.574 -26.375 -2.43 1 97 229 PRO B C 1
ATOM 6274 O O . PRO B 1 229 ? 0.388 -25.766 -1.371 1 97 229 PRO B O 1
ATOM 6277 N N . ALA B 1 230 ? 1.387 -25.922 -3.334 1 97.69 230 ALA B N 1
ATOM 6278 C CA . ALA B 1 230 ? 2.262 -24.781 -3.07 1 97.69 230 ALA B CA 1
ATOM 6279 C C . ALA B 1 230 ? 1.454 -23.484 -2.91 1 97.69 230 ALA B C 1
ATOM 6281 O O . ALA B 1 230 ? 1.919 -22.531 -2.289 1 97.69 230 ALA B O 1
ATOM 6282 N N . VAL B 1 231 ? 0.247 -23.422 -3.443 1 98.31 231 VAL B N 1
ATOM 6283 C CA . VAL B 1 231 ? -0.606 -22.234 -3.367 1 98.31 231 VAL B CA 1
ATOM 6284 C C . VAL B 1 231 ? -0.94 -21.938 -1.908 1 98.31 231 VAL B C 1
ATOM 6286 O O . VAL B 1 231 ? -0.928 -20.766 -1.492 1 98.31 231 VAL B O 1
ATOM 6289 N N . ARG B 1 232 ? -1.125 -23 -1.119 1 97.44 232 ARG B N 1
ATOM 6290 C CA . ARG B 1 232 ? -1.567 -22.828 0.262 1 97.44 232 ARG B CA 1
ATOM 6291 C C . ARG B 1 232 ? -0.466 -22.219 1.12 1 97.44 232 ARG B C 1
ATOM 6293 O O . ARG B 1 232 ? -0.733 -21.703 2.209 1 97.44 232 ARG B O 1
ATOM 6300 N N . ALA B 1 233 ? 0.761 -22.219 0.622 1 97 233 ALA B N 1
ATOM 6301 C CA . ALA B 1 233 ? 1.878 -21.672 1.39 1 97 233 ALA B CA 1
ATOM 6302 C C . ALA B 1 233 ? 2.096 -20.188 1.068 1 97 233 ALA B C 1
ATOM 6304 O O . ALA B 1 233 ? 2.869 -19.516 1.745 1 97 233 ALA B O 1
ATOM 6305 N N . ALA B 1 234 ? 1.331 -19.641 0.091 1 97.75 234 ALA B N 1
ATOM 6306 C CA . ALA B 1 234 ? 1.756 -18.328 -0.367 1 97.75 234 ALA B CA 1
ATOM 6307 C C . ALA B 1 234 ? 0.555 -17.406 -0.595 1 97.75 234 ALA B C 1
ATOM 6309 O O . ALA B 1 234 ? 0.687 -16.188 -0.576 1 97.75 234 ALA B O 1
ATOM 6310 N N . TRP B 1 235 ? -0.686 -17.906 -0.756 1 98 235 TRP B N 1
ATOM 6311 C CA . TRP B 1 235 ? -1.811 -17.141 -1.284 1 98 235 TRP B CA 1
ATOM 6312 C C . TRP B 1 235 ? -2.16 -15.984 -0.362 1 98 235 TRP B C 1
ATOM 6314 O O . TRP B 1 235 ? -2.652 -14.945 -0.817 1 98 235 TRP B O 1
ATOM 6324 N N . GLY B 1 236 ? -1.874 -16.078 0.917 1 97.38 236 GLY B N 1
ATOM 6325 C CA . GLY B 1 236 ? -2.254 -15.062 1.881 1 97.38 236 GLY B CA 1
ATOM 6326 C C . GLY B 1 236 ? -1.325 -13.859 1.88 1 97.38 236 GLY B C 1
ATOM 6327 O O . GLY B 1 236 ? -1.666 -12.805 2.416 1 97.38 236 GLY B O 1
ATOM 6328 N N . GLU B 1 237 ? -0.167 -13.992 1.229 1 96.25 237 GLU B N 1
ATOM 6329 C CA . GLU B 1 237 ? 0.893 -12.992 1.321 1 96.25 237 GLU B CA 1
ATOM 6330 C C . GLU B 1 237 ? 0.442 -11.648 0.74 1 96.25 237 GLU B C 1
ATOM 6332 O O . GLU B 1 237 ? 0.694 -10.594 1.326 1 96.25 237 GLU B O 1
ATOM 6337 N N . SER B 1 238 ? -0.28 -11.688 -0.343 1 94.62 238 SER B N 1
ATOM 6338 C CA . SER B 1 238 ? -0.673 -10.445 -1.006 1 94.62 238 SER B CA 1
ATOM 6339 C C . SER B 1 238 ? -1.973 -9.898 -0.426 1 94.62 238 SER B C 1
ATOM 6341 O O . SER B 1 238 ? -2.414 -8.812 -0.801 1 94.62 238 SER B O 1
ATOM 6343 N N . LEU B 1 239 ? -2.615 -10.625 0.518 1 95.88 239 LEU B N 1
ATOM 6344 C CA . LEU B 1 239 ? -3.91 -10.242 1.068 1 95.88 239 LEU B CA 1
ATOM 6345 C C . LEU B 1 239 ? -3.779 -9.828 2.529 1 95.88 239 LEU B C 1
ATOM 6347 O O . LEU B 1 239 ? -4.781 -9.664 3.227 1 95.88 239 LEU B O 1
ATOM 6351 N N . GLY B 1 240 ? -2.562 -9.75 2.973 1 92.38 240 GLY B N 1
ATOM 6352 C CA . GLY B 1 240 ? -2.295 -9.266 4.312 1 92.38 240 GLY B CA 1
ATOM 6353 C C . GLY B 1 240 ? -2.535 -10.305 5.391 1 92.38 240 GLY B C 1
ATOM 6354 O O . GLY B 1 240 ? -2.746 -9.961 6.555 1 92.38 240 GLY B O 1
ATOM 6355 N N . LEU B 1 241 ? -2.535 -11.531 5.039 1 96.25 241 LEU B N 1
ATOM 6356 C CA . LEU B 1 241 ? -2.717 -12.609 6.004 1 96.25 241 LEU B CA 1
ATOM 6357 C C . LEU B 1 241 ? -1.372 -13.18 6.441 1 96.25 241 LEU B C 1
ATOM 6359 O O . LEU B 1 241 ? -0.453 -13.305 5.633 1 96.25 241 LEU B O 1
ATOM 6363 N N . SER B 1 242 ? -1.306 -13.523 7.703 1 94.62 242 SER B N 1
ATOM 6364 C CA . SER B 1 242 ? -0.172 -14.32 8.156 1 94.62 242 SER B CA 1
ATOM 6365 C C . SER B 1 242 ? -0.259 -15.75 7.633 1 94.62 242 SER B C 1
ATOM 6367 O O . SER B 1 242 ? -1.309 -16.172 7.148 1 94.62 242 SER B O 1
ATOM 6369 N N . ARG B 1 243 ? 0.839 -16.453 7.66 1 92.56 243 ARG B N 1
ATOM 6370 C CA . ARG B 1 243 ? 0.858 -17.844 7.207 1 92.56 243 ARG B CA 1
ATOM 6371 C C . ARG B 1 243 ? -0.076 -18.703 8.047 1 92.56 243 ARG B C 1
ATOM 6373 O O . ARG B 1 243 ? -0.679 -19.656 7.539 1 92.56 243 ARG B O 1
ATOM 6380 N N . GLU B 1 244 ? -0.254 -18.344 9.328 1 93.56 244 GLU B N 1
ATOM 6381 C CA . GLU B 1 244 ? -1.16 -19.078 10.219 1 93.56 244 GLU B CA 1
ATOM 6382 C C . GLU B 1 244 ? -2.617 -18.812 9.852 1 93.56 244 GLU B C 1
ATOM 6384 O O . GLU B 1 244 ? -3.453 -19.719 9.922 1 93.56 244 GLU B O 1
ATOM 6389 N N . GLU B 1 245 ? -2.873 -17.609 9.422 1 95.44 245 GLU B N 1
ATOM 6390 C CA . GLU B 1 245 ? -4.23 -17.219 9.055 1 95.44 245 GLU B CA 1
ATOM 6391 C C . GLU B 1 245 ? -4.609 -17.75 7.68 1 95.44 245 GLU B C 1
ATOM 6393 O O . GLU B 1 245 ? -5.785 -18.016 7.418 1 95.44 245 GLU B O 1
ATOM 6398 N N . ALA B 1 246 ? -3.639 -17.891 6.809 1 97 246 ALA B N 1
ATOM 6399 C CA . ALA B 1 246 ? -3.881 -18.25 5.41 1 97 246 ALA B CA 1
ATOM 6400 C C . ALA B 1 246 ? -3.986 -19.75 5.238 1 97 246 ALA B C 1
ATOM 6402 O O . ALA B 1 246 ? -3.201 -20.359 4.5 1 97 246 ALA B O 1
ATOM 6403 N N . THR B 1 247 ? -5 -20.328 5.836 1 96.81 247 THR B N 1
ATOM 6404 C CA . THR B 1 247 ? -5.223 -21.75 5.672 1 96.81 247 THR B CA 1
ATOM 6405 C C . THR B 1 247 ? -5.863 -22.047 4.32 1 96.81 247 THR B C 1
ATOM 6407 O O . THR B 1 247 ? -6.488 -21.172 3.717 1 96.81 247 THR B O 1
ATOM 6410 N N . VAL B 1 248 ? -5.66 -23.281 3.85 1 96.88 248 VAL B N 1
ATOM 6411 C CA . VAL B 1 248 ? -6.258 -23.641 2.57 1 96.88 248 VAL B CA 1
ATOM 6412 C C . VAL B 1 248 ? -7.781 -23.688 2.705 1 96.88 248 VAL B C 1
ATOM 6414 O O . VAL B 1 248 ? -8.5 -23.406 1.746 1 96.88 248 VAL B O 1
ATOM 6417 N 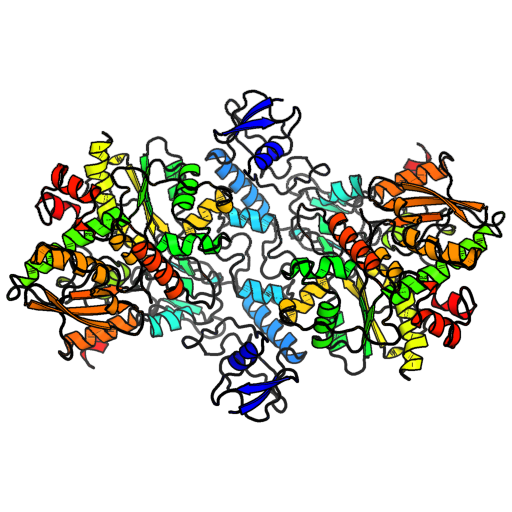N . GLU B 1 249 ? -8.32 -23.984 3.91 1 97.5 249 GLU B N 1
ATOM 6418 C CA . GLU B 1 249 ? -9.758 -24.016 4.156 1 97.5 249 GLU B CA 1
ATOM 6419 C C . GLU B 1 249 ? -10.391 -22.641 3.955 1 97.5 249 GLU B C 1
ATOM 6421 O O . GLU B 1 249 ? -11.523 -22.547 3.48 1 97.5 249 GLU B O 1
ATOM 6426 N N . ARG B 1 250 ? -9.672 -21.641 4.324 1 97.62 250 ARG B N 1
ATOM 6427 C CA . ARG B 1 250 ? -10.148 -20.281 4.102 1 97.62 250 ARG B CA 1
ATOM 6428 C C . ARG B 1 250 ? -10.172 -19.953 2.611 1 97.62 250 ARG B C 1
ATOM 6430 O O . ARG B 1 250 ? -11.055 -19.219 2.146 1 97.62 250 ARG B O 1
ATOM 6437 N N . LEU B 1 251 ? -9.219 -20.438 1.904 1 98.25 251 LEU B N 1
ATOM 6438 C CA . LEU B 1 251 ? -9.211 -20.266 0.456 1 98.25 251 LEU B CA 1
ATOM 6439 C C . LEU B 1 251 ? -10.391 -20.984 -0.183 1 98.25 251 LEU B C 1
ATOM 6441 O O . LEU B 1 251 ? -11.031 -20.438 -1.091 1 98.25 251 LEU B O 1
ATOM 6445 N N . VAL B 1 252 ? -10.703 -22.156 0.29 1 98.31 252 VAL B N 1
ATOM 6446 C CA . VAL B 1 252 ? -11.852 -22.906 -0.193 1 98.31 252 VAL B CA 1
ATOM 6447 C C . VAL B 1 252 ? -13.133 -22.109 0.043 1 98.31 252 VAL B C 1
ATOM 6449 O O . VAL B 1 252 ? -13.984 -22.016 -0.845 1 98.31 252 VAL B O 1
ATOM 6452 N N . ALA B 1 253 ? -13.203 -21.531 1.22 1 97.38 253 ALA B N 1
ATOM 6453 C CA . ALA B 1 253 ? -14.367 -20.703 1.547 1 97.38 253 ALA B CA 1
ATOM 6454 C C . ALA B 1 253 ? -14.484 -19.516 0.59 1 97.38 253 ALA B C 1
ATOM 6456 O O . ALA B 1 253 ? -15.578 -19.188 0.136 1 97.38 253 ALA B O 1
ATOM 6457 N N . ALA B 1 254 ? -13.398 -18.906 0.326 1 96.88 254 ALA B N 1
ATOM 6458 C CA . ALA B 1 254 ? -13.398 -17.766 -0.59 1 96.88 254 ALA B CA 1
ATOM 6459 C C . ALA B 1 254 ? -13.859 -18.172 -1.983 1 96.88 254 ALA B C 1
ATOM 6461 O O . ALA B 1 254 ? -14.672 -17.484 -2.605 1 96.88 254 ALA B O 1
ATOM 6462 N N . LEU B 1 255 ? -13.352 -19.312 -2.467 1 98.06 255 LEU B N 1
ATOM 6463 C CA . LEU B 1 255 ? -13.711 -19.781 -3.797 1 98.06 255 LEU B CA 1
ATOM 6464 C C . LEU B 1 255 ? -15.188 -20.172 -3.861 1 98.06 255 LEU B C 1
ATOM 6466 O O . LEU B 1 255 ? -15.852 -19.906 -4.867 1 98.06 255 LEU B O 1
ATOM 6470 N N . ARG B 1 256 ? -15.633 -20.781 -2.818 1 96.38 256 ARG B N 1
ATOM 6471 C CA . ARG B 1 256 ? -17.047 -21.141 -2.764 1 96.38 256 ARG B CA 1
ATOM 6472 C C . ARG B 1 256 ? -17.922 -19.891 -2.814 1 96.38 256 ARG B C 1
ATOM 6474 O O . ARG B 1 256 ? -18.969 -19.875 -3.467 1 96.38 256 ARG B O 1
ATOM 6481 N N . ARG B 1 257 ? -17.516 -18.875 -2.131 1 92.56 257 ARG B N 1
ATOM 6482 C CA . ARG B 1 257 ? -18.25 -17.594 -2.135 1 92.56 257 ARG B CA 1
ATOM 6483 C C . ARG B 1 257 ? -18.234 -16.969 -3.523 1 92.56 257 ARG B C 1
ATOM 6485 O O . ARG B 1 257 ? -19.188 -16.281 -3.904 1 92.56 257 ARG B O 1
ATOM 6492 N N . MET B 1 258 ? -17.219 -17.203 -4.285 1 93.81 258 MET B N 1
ATOM 6493 C CA . MET B 1 258 ? -17.078 -16.656 -5.633 1 93.81 258 MET B CA 1
ATOM 6494 C C . MET B 1 258 ? -18.031 -17.359 -6.598 1 93.81 258 MET B C 1
ATOM 6496 O O . MET B 1 258 ? -18.328 -16.828 -7.672 1 93.81 258 MET B O 1
ATOM 6500 N N . GLY B 1 259 ? -18.391 -18.625 -6.23 1 94.06 259 GLY B N 1
ATOM 6501 C CA . GLY B 1 259 ? -19.391 -19.297 -7.059 1 94.06 259 GLY B CA 1
ATOM 6502 C C . GLY B 1 259 ? -18.891 -20.594 -7.648 1 94.06 259 GLY B C 1
ATOM 6503 O O . GLY B 1 259 ? -19.594 -21.234 -8.438 1 94.06 259 GLY B O 1
ATOM 6504 N N . PHE B 1 260 ? -17.75 -21.016 -7.254 1 97.44 260 PHE B N 1
ATOM 6505 C CA . PHE B 1 260 ? -17.266 -22.297 -7.77 1 97.44 260 PHE B CA 1
ATOM 6506 C C . PHE B 1 260 ? -18.156 -23.438 -7.285 1 97.44 260 PHE B C 1
ATOM 6508 O O . PHE B 1 260 ? -18.547 -23.469 -6.117 1 97.44 260 PHE B O 1
ATOM 6515 N N . ASN B 1 261 ? -18.422 -24.406 -8.156 1 97.81 261 ASN B N 1
ATOM 6516 C CA . ASN B 1 261 ? -19.328 -25.484 -7.824 1 97.81 261 ASN B CA 1
ATOM 6517 C C . ASN B 1 261 ? -18.641 -26.547 -6.957 1 97.81 261 ASN B C 1
ATOM 6519 O O . ASN B 1 261 ? -19.203 -26.969 -5.941 1 97.81 261 ASN B O 1
ATOM 6523 N N . TYR B 1 262 ? -17.5 -27.016 -7.438 1 98.44 262 TYR B N 1
ATOM 6524 C CA . TYR B 1 262 ? -16.766 -28.047 -6.715 1 98.44 262 TYR B CA 1
ATOM 6525 C C . TYR B 1 262 ? -15.297 -27.641 -6.559 1 98.44 262 TYR B C 1
ATOM 6527 O O . TYR B 1 262 ? -14.656 -27.203 -7.52 1 98.44 262 TYR B O 1
ATOM 6535 N N . ILE B 1 263 ? -14.82 -27.766 -5.348 1 98.56 263 ILE B N 1
ATOM 6536 C CA . ILE B 1 263 ? -13.461 -27.344 -5.016 1 98.56 263 ILE B CA 1
ATOM 6537 C C . ILE B 1 263 ? -12.68 -28.531 -4.461 1 98.56 263 ILE B C 1
ATOM 6539 O O . ILE B 1 263 ? -13.07 -29.125 -3.455 1 98.56 263 ILE B O 1
ATOM 6543 N N . PHE B 1 264 ? -11.562 -28.828 -5.152 1 98.38 264 PHE B N 1
ATOM 6544 C CA . PHE B 1 264 ? -10.797 -30 -4.777 1 98.38 264 PHE B CA 1
ATOM 6545 C C . PHE B 1 264 ? -9.328 -29.641 -4.547 1 98.38 264 PHE B C 1
ATOM 6547 O O . PHE B 1 264 ? -8.914 -28.516 -4.836 1 98.38 264 PHE B O 1
ATOM 6554 N N . ASP B 1 265 ? -8.656 -30.594 -3.953 1 97.56 265 ASP B N 1
ATOM 6555 C CA . ASP B 1 265 ? -7.227 -30.484 -3.666 1 97.56 265 ASP B CA 1
ATOM 6556 C C . ASP B 1 265 ? -6.402 -31.25 -4.691 1 97.56 265 ASP B C 1
ATOM 6558 O O . ASP B 1 265 ? -6.621 -32.438 -4.898 1 97.56 265 ASP B O 1
ATOM 6562 N N . THR B 1 266 ? -5.434 -30.562 -5.285 1 97.94 266 THR B N 1
ATOM 6563 C CA . THR B 1 266 ? -4.566 -31.25 -6.234 1 97.94 266 THR B CA 1
ATOM 6564 C C . THR B 1 266 ? -3.754 -32.344 -5.531 1 97.94 266 THR B C 1
ATOM 6566 O O . THR B 1 266 ? -3.188 -33.219 -6.188 1 97.94 266 THR B O 1
ATOM 6569 N N . ASN B 1 267 ? -3.721 -32.344 -4.227 1 96.88 267 ASN B N 1
ATOM 6570 C CA . ASN B 1 267 ? -3.049 -33.375 -3.486 1 96.88 267 ASN B CA 1
ATOM 6571 C C . ASN B 1 267 ? -3.598 -34.75 -3.854 1 96.88 267 ASN B C 1
ATOM 6573 O O . ASN B 1 267 ? -2.867 -35.75 -3.826 1 96.88 267 ASN B O 1
ATOM 6577 N N . PHE B 1 268 ? -4.836 -34.812 -4.188 1 97.25 268 PHE B N 1
ATOM 6578 C CA . PHE B 1 268 ? -5.434 -36.062 -4.664 1 97.25 268 PHE B CA 1
ATOM 6579 C C . PHE B 1 268 ? -4.68 -36.594 -5.875 1 97.25 268 PHE B C 1
ATOM 6581 O O . PHE B 1 268 ? -4.23 -37.75 -5.879 1 97.25 268 PHE B O 1
ATOM 6588 N N . SER B 1 269 ? -4.512 -35.75 -6.828 1 97.75 269 SER B N 1
ATOM 6589 C CA . SER B 1 269 ? -3.865 -36.188 -8.055 1 97.75 269 SER B CA 1
ATOM 6590 C C . SER B 1 269 ? -2.35 -36.25 -7.891 1 97.75 269 SER B C 1
ATOM 6592 O O . SER B 1 269 ? -1.664 -36.938 -8.648 1 97.75 269 SER B O 1
ATOM 6594 N N . ALA B 1 270 ? -1.803 -35.531 -6.926 1 97.62 270 ALA B N 1
ATOM 6595 C CA . ALA B 1 270 ? -0.398 -35.75 -6.586 1 97.62 270 ALA B CA 1
ATOM 6596 C C . ALA B 1 270 ? -0.161 -37.188 -6.102 1 97.62 270 ALA B C 1
ATOM 6598 O O . ALA B 1 270 ? 0.812 -37.812 -6.5 1 97.62 270 ALA B O 1
ATOM 6599 N N . ASP B 1 271 ? -1.041 -37.625 -5.289 1 97.19 271 ASP B N 1
ATOM 6600 C CA . ASP B 1 271 ? -0.975 -39.031 -4.836 1 97.19 271 ASP B CA 1
ATOM 6601 C C . ASP B 1 271 ? -1.119 -40 -6.008 1 97.19 271 ASP B C 1
ATOM 6603 O O . ASP B 1 271 ? -0.461 -41.031 -6.043 1 97.19 271 ASP B O 1
ATOM 6607 N N . LEU B 1 272 ? -1.97 -39.594 -6.887 1 96.62 272 LEU B N 1
ATOM 6608 C CA . LEU B 1 272 ? -2.174 -40.406 -8.078 1 96.62 272 LEU B CA 1
ATOM 6609 C C . LEU B 1 272 ? -0.901 -40.469 -8.914 1 96.62 272 LEU B C 1
ATOM 6611 O O . LEU B 1 272 ? -0.555 -41.531 -9.438 1 96.62 272 LEU B O 1
ATOM 6615 N N . THR B 1 273 ? -0.233 -39.375 -9.062 1 96.75 273 THR B N 1
ATOM 6616 C CA . THR B 1 273 ? 1.028 -39.312 -9.789 1 96.75 273 THR B CA 1
ATOM 6617 C C . THR B 1 273 ? 2.07 -40.25 -9.148 1 96.75 273 THR B C 1
ATOM 6619 O O . THR B 1 273 ? 2.818 -40.906 -9.852 1 96.75 273 THR B O 1
ATOM 6622 N N . ILE B 1 274 ? 2.076 -40.25 -7.875 1 96.19 274 ILE B N 1
ATOM 6623 C CA . ILE B 1 274 ? 3.027 -41.094 -7.16 1 96.19 274 ILE B CA 1
ATOM 6624 C C . ILE B 1 274 ? 2.746 -42.562 -7.461 1 96.19 274 ILE B C 1
ATOM 6626 O O . ILE B 1 274 ? 3.67 -43.344 -7.707 1 96.19 274 ILE B O 1
ATOM 6630 N N . MET B 1 275 ? 1.503 -42.938 -7.516 1 95.38 275 MET B N 1
ATOM 6631 C CA . MET B 1 275 ? 1.127 -44.312 -7.801 1 95.38 275 MET B CA 1
ATOM 6632 C C . MET B 1 275 ? 1.536 -44.719 -9.219 1 95.38 275 MET B C 1
ATOM 6634 O O . MET B 1 275 ? 2.078 -45.781 -9.43 1 95.38 275 MET B O 1
ATOM 6638 N N . GLU B 1 276 ? 1.314 -43.812 -10.148 1 95.94 276 GLU B N 1
ATOM 6639 C CA . GLU B 1 276 ? 1.604 -44.125 -11.547 1 95.94 276 GLU B CA 1
ATOM 6640 C C . GLU B 1 276 ? 3.1 -44.031 -11.836 1 95.94 276 GLU B C 1
ATOM 6642 O O . GLU B 1 276 ? 3.686 -44.969 -12.398 1 95.94 276 GLU B O 1
ATOM 6647 N N . GLU B 1 277 ? 3.717 -42.906 -11.445 1 94.19 277 GLU B N 1
ATOM 6648 C CA . GLU B 1 277 ? 5.133 -42.688 -11.711 1 94.19 277 GLU B CA 1
ATOM 6649 C C . GLU B 1 277 ? 6.004 -43.688 -10.922 1 94.19 277 GLU B C 1
ATOM 6651 O O . GLU B 1 277 ? 7.016 -44.156 -11.438 1 94.19 277 GLU B O 1
ATOM 6656 N N . GLY B 1 278 ? 5.641 -43.938 -9.656 1 90.94 278 GLY B N 1
ATOM 6657 C CA . GLY B 1 278 ? 6.348 -44.938 -8.875 1 90.94 278 GLY B CA 1
ATOM 6658 C C . GLY B 1 278 ? 6.289 -46.312 -9.484 1 90.94 278 GLY B C 1
ATOM 6659 O O . GLY B 1 278 ? 7.297 -47.031 -9.539 1 90.94 278 GLY B O 1
ATOM 6660 N N . SER B 1 279 ? 5.113 -46.688 -9.938 1 93.06 279 SER B N 1
ATOM 6661 C CA . SER B 1 279 ? 4.945 -48 -10.578 1 93.06 279 SER B CA 1
ATOM 6662 C C . SER B 1 279 ? 5.719 -48.062 -11.891 1 93.06 279 SER B C 1
ATOM 6664 O O . SER B 1 279 ? 6.32 -49.094 -12.203 1 93.06 279 SER B O 1
ATOM 6666 N N . GLU B 1 280 ? 5.652 -46.969 -12.633 1 93.94 280 GLU B N 1
ATOM 6667 C CA . GLU B 1 280 ? 6.418 -46.906 -13.875 1 93.94 280 GLU B CA 1
ATOM 6668 C C . GLU B 1 280 ? 7.906 -47.125 -13.609 1 93.94 280 GLU B C 1
ATOM 6670 O O . GLU B 1 280 ? 8.57 -47.875 -14.328 1 93.94 280 GLU B O 1
ATOM 6675 N N . PHE B 1 281 ? 8.438 -46.531 -12.641 1 93.38 281 PHE B N 1
ATOM 6676 C CA . PHE B 1 281 ? 9.852 -46.625 -12.281 1 93.38 281 PHE B CA 1
ATOM 6677 C C . PHE B 1 281 ? 10.219 -48.062 -11.922 1 93.38 281 PHE B C 1
ATOM 6679 O O . PHE B 1 281 ? 11.234 -48.562 -12.391 1 93.38 281 PHE B O 1
ATOM 6686 N N . LEU B 1 282 ? 9.367 -48.656 -11.031 1 91.5 282 LEU B N 1
ATOM 6687 C CA . LEU B 1 282 ? 9.633 -50.031 -10.586 1 91.5 282 LEU B CA 1
ATOM 6688 C C . LEU B 1 282 ? 9.633 -51 -11.766 1 91.5 282 LEU B C 1
ATOM 6690 O O . LEU B 1 282 ? 10.445 -51.906 -11.82 1 91.5 282 LEU B O 1
ATOM 6694 N N . GLU B 1 283 ? 8.742 -50.75 -12.695 1 92.81 283 GLU B N 1
ATOM 6695 C CA . GLU B 1 283 ? 8.695 -51.594 -13.891 1 92.81 283 GLU B CA 1
ATOM 6696 C C . GLU B 1 283 ? 9.953 -51.406 -14.734 1 92.81 283 GLU B C 1
ATOM 6698 O O . GLU B 1 283 ? 10.469 -52.375 -15.297 1 92.81 283 GLU B O 1
ATOM 6703 N N . LYS B 1 284 ? 10.398 -50.219 -14.852 1 92.75 284 LYS B N 1
ATOM 6704 C CA . LYS B 1 284 ? 11.625 -49.969 -15.594 1 92.75 284 LYS B CA 1
ATOM 6705 C C . LYS B 1 284 ? 12.828 -50.594 -14.898 1 92.75 284 LYS B C 1
ATOM 6707 O O . LYS B 1 284 ? 13.742 -51.094 -15.562 1 92.75 284 LYS B O 1
ATOM 6712 N N . LEU B 1 285 ? 12.82 -50.562 -13.586 1 90.69 285 LEU B N 1
ATOM 6713 C CA . LEU B 1 285 ? 13.922 -51.125 -12.812 1 90.69 285 LEU B CA 1
ATOM 6714 C C . LEU B 1 285 ? 14.023 -52.656 -13.023 1 90.69 285 LEU B C 1
ATOM 6716 O O . LEU B 1 285 ? 15.125 -53.188 -13.031 1 90.69 285 LEU B O 1
ATOM 6720 N N . LYS B 1 286 ? 12.898 -53.25 -13.156 1 90 286 LYS B N 1
ATOM 6721 C CA . LYS B 1 286 ? 12.867 -54.688 -13.383 1 90 286 LYS B CA 1
ATOM 6722 C C . LYS B 1 286 ? 13.422 -55.062 -14.758 1 90 286 LYS B C 1
ATOM 6724 O O . LYS B 1 286 ? 13.93 -56.156 -14.961 1 90 286 LYS B O 1
ATOM 6729 N N . ASP B 1 287 ? 13.289 -54.188 -15.648 1 91.94 287 ASP B N 1
ATOM 6730 C CA . ASP B 1 287 ? 13.75 -54.375 -17.016 1 91.94 287 ASP B CA 1
ATOM 6731 C C . ASP B 1 287 ? 14.852 -53.406 -17.375 1 91.94 287 ASP B C 1
ATOM 6733 O O . ASP B 1 287 ? 14.773 -52.719 -18.391 1 91.94 287 ASP B O 1
ATOM 6737 N N . ARG B 1 288 ? 15.805 -53.312 -16.547 1 90.38 288 ARG B N 1
ATOM 6738 C CA . ARG B 1 288 ? 16.844 -52.312 -16.609 1 90.38 288 ARG B CA 1
ATOM 6739 C C . ARG B 1 288 ? 17.578 -52.344 -17.953 1 90.38 288 ARG B C 1
ATOM 6741 O O . ARG B 1 288 ? 18 -51.312 -18.469 1 90.38 288 ARG B O 1
ATOM 6748 N N . GLU B 1 289 ? 17.734 -53.5 -18.547 1 91.31 289 GLU B N 1
ATOM 6749 C CA . GLU B 1 289 ? 18.547 -53.656 -19.75 1 91.31 289 GLU B CA 1
ATOM 6750 C C . GLU B 1 289 ? 17.859 -53.062 -20.969 1 91.31 289 GLU B C 1
ATOM 6752 O O . GLU B 1 289 ? 18.531 -52.688 -21.938 1 91.31 289 GLU B O 1
ATOM 6757 N N . ASN B 1 290 ? 16.562 -52.844 -20.859 1 92.75 290 ASN B N 1
ATOM 6758 C CA . ASN B 1 290 ? 15.812 -52.344 -22.016 1 92.75 290 ASN B CA 1
ATOM 6759 C C . ASN B 1 290 ? 15.406 -50.875 -21.859 1 92.75 290 ASN B C 1
ATOM 6761 O O . ASN B 1 290 ? 14.617 -50.375 -22.656 1 92.75 290 ASN B O 1
ATOM 6765 N N . HIS B 1 291 ? 15.906 -50.312 -20.859 1 92.88 291 HIS B N 1
ATOM 6766 C CA . HIS B 1 291 ? 15.555 -48.938 -20.641 1 92.88 291 HIS B CA 1
ATOM 6767 C C . HIS B 1 291 ? 16.797 -48.062 -20.375 1 92.88 291 HIS B C 1
ATOM 6769 O O . HIS B 1 291 ? 17.797 -48.594 -19.891 1 92.88 291 HIS B O 1
ATOM 6775 N N . VAL B 1 292 ? 16.656 -46.844 -20.719 1 94.44 292 VAL B N 1
ATOM 6776 C CA . VAL B 1 292 ? 17.734 -45.906 -20.484 1 94.44 292 VAL B CA 1
ATOM 6777 C C . VAL B 1 292 ? 17.484 -45.125 -19.172 1 94.44 292 VAL B C 1
ATOM 6779 O O . VAL B 1 292 ? 16.359 -44.688 -18.922 1 94.44 292 VAL B O 1
ATOM 6782 N N . PHE B 1 293 ? 18.469 -45.094 -18.375 1 95.88 293 PHE B N 1
ATOM 6783 C CA . PHE B 1 293 ? 18.406 -44.375 -17.094 1 95.88 293 PHE B CA 1
ATOM 6784 C C . PHE B 1 293 ? 19.234 -43.094 -17.141 1 95.88 293 PHE B C 1
ATOM 6786 O O . PHE B 1 293 ? 20.172 -43 -17.938 1 95.88 293 PHE B O 1
ATOM 6793 N N . PRO B 1 294 ? 18.969 -42.062 -16.328 1 97.19 294 PRO B N 1
ATOM 6794 C CA . PRO B 1 294 ? 17.938 -42.062 -15.289 1 97.19 294 PRO B CA 1
ATOM 6795 C C . PRO B 1 294 ? 16.531 -41.812 -15.852 1 97.19 294 PRO B C 1
ATOM 6797 O O . PRO B 1 294 ? 16.391 -41.406 -17 1 97.19 294 PRO B O 1
ATOM 6800 N N . MET B 1 295 ? 15.508 -42.188 -15.078 1 97.12 295 MET B N 1
ATOM 6801 C CA . MET B 1 295 ? 14.156 -41.656 -15.32 1 97.12 295 MET B CA 1
ATOM 6802 C C . MET B 1 295 ? 13.977 -40.281 -14.68 1 97.12 295 MET B C 1
ATOM 6804 O O . MET B 1 295 ? 14.312 -40.094 -13.516 1 97.12 295 MET B O 1
ATOM 6808 N N . PHE B 1 296 ? 13.5 -39.375 -15.453 1 97.88 296 PHE B N 1
ATOM 6809 C CA . PHE B 1 296 ? 13.242 -38.031 -14.945 1 97.88 296 PHE B CA 1
ATOM 6810 C C . PHE B 1 296 ? 11.773 -37.844 -14.578 1 97.88 296 PHE B C 1
ATOM 6812 O O . PHE B 1 296 ? 10.891 -38.375 -15.273 1 97.88 296 PHE B O 1
ATOM 6819 N N . THR B 1 297 ? 11.531 -37.156 -13.453 1 96.12 297 THR B N 1
ATOM 6820 C CA . THR B 1 297 ? 10.156 -36.75 -13.172 1 96.12 297 THR B CA 1
ATOM 6821 C C . THR B 1 297 ? 9.633 -35.844 -14.273 1 96.12 297 THR B C 1
ATOM 6823 O O . THR B 1 297 ? 10.406 -35.219 -15 1 96.12 297 THR B O 1
ATOM 6826 N N . SER B 1 298 ? 8.305 -35.75 -14.398 1 96 298 SER B N 1
ATOM 6827 C CA . SER B 1 298 ? 7.742 -34.938 -15.492 1 96 298 SER B CA 1
ATOM 6828 C C . SER B 1 298 ? 6.633 -34.031 -15 1 96 298 SER B C 1
ATOM 6830 O O . SER B 1 298 ? 5.863 -33.5 -15.797 1 96 298 SER B O 1
ATOM 6832 N N . CYS B 1 299 ? 6.488 -33.844 -13.719 1 94.81 299 CYS B N 1
ATOM 6833 C CA . CYS B 1 299 ? 5.371 -33.094 -13.188 1 94.81 299 CYS B CA 1
ATOM 6834 C C . CYS B 1 299 ? 5.562 -31.594 -13.43 1 94.81 299 CYS B C 1
ATOM 6836 O O . CYS B 1 299 ? 4.598 -30.828 -13.414 1 94.81 299 CYS B O 1
ATOM 6838 N N . CYS B 1 300 ? 6.781 -31.109 -13.633 1 97.19 300 CYS B N 1
ATOM 6839 C CA . CYS B 1 300 ? 7.086 -29.703 -13.859 1 97.19 300 CYS B CA 1
ATOM 6840 C C . CYS B 1 300 ? 7.137 -29.391 -15.344 1 97.19 300 CYS B C 1
ATOM 6842 O O . CYS B 1 300 ? 8.078 -29.781 -16.031 1 97.19 300 CYS B O 1
ATOM 6844 N N . PRO B 1 301 ? 6.164 -28.609 -15.828 1 97.94 301 PRO B N 1
ATOM 6845 C CA . PRO B 1 301 ? 6.168 -28.312 -17.266 1 97.94 301 PRO B CA 1
ATOM 6846 C C . PRO B 1 301 ? 7.336 -27.422 -17.688 1 97.94 301 PRO B C 1
ATOM 6848 O O . PRO B 1 301 ? 7.785 -27.484 -18.828 1 97.94 301 PRO B O 1
ATOM 6851 N N . GLY B 1 302 ? 7.789 -26.562 -16.797 1 98 302 GLY B N 1
ATOM 6852 C CA . GLY B 1 302 ? 8.977 -25.781 -17.109 1 98 302 GLY B CA 1
ATOM 6853 C C . GLY B 1 302 ? 10.195 -26.625 -17.391 1 98 302 GLY B C 1
ATOM 6854 O O . GLY B 1 302 ? 10.953 -26.344 -18.312 1 98 302 GLY B O 1
ATOM 6855 N N . TRP B 1 303 ? 10.344 -27.656 -16.625 1 98.06 303 TRP B N 1
ATOM 6856 C CA . TRP B 1 303 ? 11.422 -28.625 -16.828 1 98.06 303 TRP B CA 1
ATOM 6857 C C . TRP B 1 303 ? 11.227 -29.375 -18.125 1 98.06 303 TRP B C 1
ATOM 6859 O O . TRP B 1 303 ? 12.172 -29.547 -18.906 1 98.06 303 TRP B O 1
ATOM 6869 N N . VAL B 1 304 ? 10.031 -29.812 -18.422 1 98.25 304 VAL B N 1
ATOM 6870 C CA . VAL B 1 304 ? 9.75 -30.562 -19.641 1 98.25 304 VAL B CA 1
ATOM 6871 C C . VAL B 1 304 ? 10.078 -29.719 -20.875 1 98.25 304 VAL B C 1
ATOM 6873 O O . VAL B 1 304 ? 10.727 -30.203 -21.797 1 98.25 304 VAL B O 1
ATOM 6876 N N . ARG B 1 305 ? 9.656 -28.469 -20.844 1 97.88 305 ARG B N 1
ATOM 6877 C CA . ARG B 1 305 ? 9.953 -27.562 -21.938 1 97.88 305 ARG B CA 1
ATOM 6878 C C . ARG B 1 305 ? 11.453 -27.375 -22.109 1 97.88 305 ARG B C 1
ATOM 6880 O O . ARG B 1 305 ? 11.961 -27.359 -23.234 1 97.88 305 ARG B O 1
ATOM 6887 N N . PHE B 1 306 ? 12.125 -27.297 -20.969 1 97.94 306 PHE B N 1
ATOM 6888 C CA . PHE B 1 306 ? 13.57 -27.125 -20.984 1 97.94 306 PHE B CA 1
ATOM 6889 C C . PHE B 1 306 ? 14.25 -28.328 -21.625 1 97.94 306 PHE B C 1
ATOM 6891 O O . PHE B 1 306 ? 15.078 -28.188 -22.516 1 97.94 306 PHE B O 1
ATOM 6898 N N . LEU B 1 307 ? 13.883 -29.484 -21.188 1 97.75 307 LEU B N 1
ATOM 6899 C CA . LEU B 1 307 ? 14.508 -30.703 -21.703 1 97.75 307 LEU B CA 1
ATOM 6900 C C . LEU B 1 307 ? 14.273 -30.844 -23.203 1 97.75 307 LEU B C 1
ATOM 6902 O O . LEU B 1 307 ? 15.195 -31.172 -23.953 1 97.75 307 LEU B O 1
ATOM 6906 N N . LYS B 1 308 ? 13.062 -30.578 -23.609 1 97.12 308 LYS B N 1
ATOM 6907 C CA . LYS B 1 308 ? 12.695 -30.766 -25 1 97.12 308 LYS B CA 1
ATOM 6908 C C . LYS B 1 308 ? 13.43 -29.766 -25.906 1 97.12 308 LYS B C 1
ATOM 6910 O O . LYS B 1 308 ? 13.742 -30.078 -27.062 1 97.12 308 LYS B O 1
ATOM 6915 N N . SER B 1 309 ? 13.703 -28.594 -25.406 1 96.69 309 SER B N 1
ATOM 6916 C CA . SER B 1 309 ? 14.328 -27.562 -26.219 1 96.69 309 SER B CA 1
ATOM 6917 C C . SER B 1 309 ? 15.852 -27.672 -26.188 1 96.69 309 SER B C 1
ATOM 6919 O O . SER B 1 309 ? 16.531 -27.438 -27.188 1 96.69 309 SER B O 1
ATOM 6921 N N . GLN B 1 310 ? 16.359 -28.062 -25.016 1 96.5 310 GLN B N 1
ATOM 6922 C CA . GLN B 1 310 ? 17.797 -28.047 -24.812 1 96.5 310 GLN B CA 1
ATOM 6923 C C . GLN B 1 310 ? 18.422 -29.422 -25.094 1 96.5 310 GLN B C 1
ATOM 6925 O O . GLN B 1 310 ? 19.531 -29.5 -25.609 1 96.5 310 GLN B O 1
ATOM 6930 N N . TYR B 1 311 ? 17.734 -30.484 -24.734 1 95.44 311 TYR B N 1
ATOM 6931 C CA . TYR B 1 311 ? 18.234 -31.859 -24.844 1 95.44 311 TYR B CA 1
ATOM 6932 C C . TYR B 1 311 ? 17.156 -32.781 -25.406 1 95.44 311 TYR B C 1
ATOM 6934 O O . TYR B 1 311 ? 16.766 -33.75 -24.75 1 95.44 311 TYR B O 1
ATOM 6942 N N . PRO B 1 312 ? 16.781 -32.594 -26.656 1 95.31 312 PRO B N 1
ATOM 6943 C CA . PRO B 1 312 ? 15.695 -33.375 -27.234 1 95.31 312 PRO B CA 1
ATOM 6944 C C . PRO B 1 312 ? 15.992 -34.875 -27.266 1 95.31 312 PRO B C 1
ATOM 6946 O O . PRO B 1 312 ? 15.07 -35.688 -27.25 1 95.31 312 PRO B O 1
ATOM 6949 N N . ASP B 1 313 ? 17.25 -35.281 -27.266 1 94.5 313 ASP B N 1
ATOM 6950 C CA . ASP B 1 313 ? 17.656 -36.688 -27.344 1 94.5 313 ASP B CA 1
ATOM 6951 C C . ASP B 1 313 ? 17.359 -37.406 -26.016 1 94.5 313 ASP B C 1
ATOM 6953 O O . ASP B 1 313 ? 17.375 -38.625 -25.969 1 94.5 313 ASP B O 1
ATOM 6957 N N . MET B 1 314 ? 17.016 -36.656 -24.953 1 96.19 314 MET B N 1
ATOM 6958 C CA . MET B 1 314 ? 16.812 -37.281 -23.641 1 96.19 314 MET B CA 1
ATOM 6959 C C . MET B 1 314 ? 15.328 -37.281 -23.281 1 96.19 314 MET B C 1
ATOM 6961 O O . MET B 1 314 ? 14.961 -37.656 -22.156 1 96.19 314 MET B O 1
ATOM 6965 N N . VAL B 1 315 ? 14.477 -36.938 -24.156 1 97.12 315 VAL B N 1
ATOM 6966 C CA . VAL B 1 315 ? 13.047 -36.812 -23.891 1 97.12 315 VAL B CA 1
ATOM 6967 C C . VAL B 1 315 ? 12.469 -38.188 -23.531 1 97.12 315 VAL B C 1
ATOM 6969 O O . VAL B 1 315 ? 11.523 -38.281 -22.75 1 97.12 315 VAL B O 1
ATOM 6972 N N . GLY B 1 316 ? 13.055 -39.188 -24.047 1 95.81 316 GLY B N 1
ATOM 6973 C CA . GLY B 1 316 ? 12.602 -40.562 -23.781 1 95.81 316 GLY B CA 1
ATOM 6974 C C . GLY B 1 316 ? 12.789 -40.969 -22.328 1 95.81 316 GLY B C 1
ATOM 6975 O O . GLY B 1 316 ? 12.195 -41.938 -21.875 1 95.81 316 GLY B O 1
ATOM 6976 N N . GLN B 1 317 ? 13.57 -40.25 -21.578 1 97.12 317 GLN B N 1
ATOM 6977 C CA . GLN B 1 317 ? 13.867 -40.594 -20.188 1 97.12 317 GLN B CA 1
ATOM 6978 C C . GLN B 1 317 ? 12.852 -39.938 -19.25 1 97.12 317 GLN B C 1
ATOM 6980 O O . GLN B 1 317 ? 12.859 -40.188 -18.047 1 97.12 317 GLN B O 1
ATOM 6985 N N . LEU B 1 318 ? 11.969 -39.125 -19.797 1 97.75 318 LEU B N 1
ATOM 6986 C CA . LEU B 1 318 ? 10.906 -38.531 -18.969 1 97.75 318 LEU B CA 1
ATOM 6987 C C . LEU B 1 318 ? 9.875 -39.594 -18.594 1 97.75 318 LEU B C 1
ATOM 6989 O O . LEU B 1 318 ? 9.531 -40.469 -19.422 1 97.75 318 LEU B O 1
ATOM 6993 N N . SER B 1 319 ? 9.445 -39.531 -17.312 1 97.12 319 SER B N 1
ATOM 6994 C CA . SER B 1 319 ? 8.266 -40.312 -16.984 1 97.12 319 SER B CA 1
ATOM 6995 C C . SER B 1 319 ? 7.098 -40 -17.906 1 97.12 319 SER B C 1
ATOM 6997 O O . SER B 1 319 ? 6.883 -38.812 -18.266 1 97.12 319 SER B O 1
ATOM 6999 N N . SER B 1 320 ? 6.371 -41 -18.297 1 96.94 320 SER B N 1
ATOM 7000 C CA . SER B 1 320 ? 5.219 -40.781 -19.156 1 96.94 320 SER B CA 1
ATOM 7001 C C . SER B 1 320 ? 3.998 -40.344 -18.359 1 96.94 320 SER B C 1
ATOM 7003 O O . SER B 1 320 ? 2.971 -39.969 -18.938 1 96.94 320 SER B O 1
ATOM 7005 N N . ALA B 1 321 ? 4.102 -40.406 -17.016 1 96.69 321 ALA B N 1
ATOM 7006 C CA . ALA B 1 321 ? 2.994 -40 -16.172 1 96.69 321 ALA B CA 1
ATOM 7007 C C . ALA B 1 321 ? 2.715 -38.5 -16.344 1 96.69 321 ALA B C 1
ATOM 7009 O O . ALA B 1 321 ? 3.645 -37.688 -16.391 1 96.69 321 ALA B O 1
ATOM 7010 N N . LYS B 1 322 ? 1.451 -38.156 -16.516 1 97.19 322 LYS B N 1
ATOM 7011 C CA . LYS B 1 322 ? 1.071 -36.719 -16.578 1 97.19 322 LYS B CA 1
ATOM 7012 C C . LYS B 1 322 ? 1.331 -36.031 -15.258 1 97.19 322 LYS B C 1
ATOM 7014 O O . LYS B 1 322 ? 1.543 -36.688 -14.234 1 97.19 322 LYS B O 1
ATOM 7019 N N . SER B 1 323 ? 1.354 -34.719 -15.297 1 97.31 323 SER B N 1
ATOM 7020 C CA . SER B 1 323 ? 1.431 -33.938 -14.062 1 97.31 323 SER B CA 1
ATOM 7021 C C . SER B 1 323 ? 0.167 -34.125 -13.227 1 97.31 323 SER B C 1
ATOM 7023 O O . SER B 1 323 ? -0.885 -34.5 -13.75 1 97.31 323 SER B O 1
ATOM 7025 N N . PRO B 1 324 ? 0.256 -33.812 -11.898 1 97.81 324 PRO B N 1
ATOM 7026 C CA . PRO B 1 324 ? -0.95 -33.875 -11.062 1 97.81 324 PRO B CA 1
ATOM 7027 C C . PRO B 1 324 ? -2.086 -33 -11.617 1 97.81 324 PRO B C 1
ATOM 7029 O O . PRO B 1 324 ? -3.252 -33.406 -11.562 1 97.81 324 PRO B O 1
ATOM 7032 N N . GLN B 1 325 ? -1.798 -31.906 -12.234 1 98.06 325 GLN B N 1
ATOM 7033 C CA . GLN B 1 325 ? -2.797 -31.016 -12.812 1 98.06 325 GLN B CA 1
ATOM 7034 C C . GLN B 1 325 ? -3.586 -31.719 -13.914 1 98.06 325 GLN B C 1
ATOM 7036 O O . GLN B 1 325 ? -4.816 -31.75 -13.875 1 98.06 325 GLN B O 1
ATOM 7041 N N . GLN B 1 326 ? -2.867 -32.281 -14.828 1 98.25 326 GLN B N 1
ATOM 7042 C CA . GLN B 1 326 ? -3.51 -32.906 -15.984 1 98.25 326 GLN B CA 1
ATOM 7043 C C . GLN B 1 326 ? -4.203 -34.188 -15.602 1 98.25 326 GLN B C 1
ATOM 7045 O O . GLN B 1 326 ? -5.246 -34.531 -16.172 1 98.25 326 GLN B O 1
ATOM 7050 N N . MET B 1 327 ? -3.6 -34.969 -14.633 1 98.06 327 MET B N 1
ATOM 7051 C CA . MET B 1 327 ? -4.281 -36.156 -14.148 1 98.06 327 MET B CA 1
ATOM 7052 C C . MET B 1 327 ? -5.629 -35.812 -13.531 1 98.06 327 MET B C 1
ATOM 7054 O O . MET B 1 327 ? -6.625 -36.5 -13.766 1 98.06 327 MET B O 1
ATOM 7058 N N . PHE B 1 328 ? -5.598 -34.75 -12.734 1 98.31 328 PHE B N 1
ATOM 7059 C CA . PHE B 1 328 ? -6.848 -34.344 -12.102 1 98.31 328 PHE B CA 1
ATOM 7060 C C . PHE B 1 328 ? -7.898 -34 -13.156 1 98.31 328 PHE B C 1
ATOM 7062 O O . PHE B 1 328 ? -9.047 -34.438 -13.047 1 98.31 328 PHE B O 1
ATOM 7069 N N . GLY B 1 329 ? -7.5 -33.188 -14.156 1 98.19 329 GLY B N 1
ATOM 7070 C CA . GLY B 1 329 ? -8.438 -32.812 -15.211 1 98.19 329 GLY B CA 1
ATOM 7071 C C . GLY B 1 329 ? -9.031 -34.031 -15.914 1 98.19 329 GLY B C 1
ATOM 7072 O O . GLY B 1 329 ? -10.234 -34.094 -16.156 1 98.19 329 GLY B O 1
ATOM 7073 N N . ALA B 1 330 ? -8.195 -35 -16.203 1 98.06 330 ALA B N 1
ATOM 7074 C CA . ALA B 1 330 ? -8.656 -36.219 -16.859 1 98.06 330 ALA B CA 1
ATOM 7075 C C . ALA B 1 330 ? -9.641 -37 -15.984 1 98.06 330 ALA B C 1
ATOM 7077 O O . ALA B 1 330 ? -10.664 -37.5 -16.469 1 98.06 330 ALA B O 1
ATOM 7078 N N . VAL B 1 331 ? -9.312 -37.062 -14.719 1 97.94 331 VAL B N 1
ATOM 7079 C CA . VAL B 1 331 ? -10.164 -37.781 -13.773 1 97.94 331 VAL B CA 1
ATOM 7080 C C . VAL B 1 331 ? -11.477 -37.031 -13.586 1 97.94 331 VAL B C 1
ATOM 7082 O O . VAL B 1 331 ? -12.547 -37.656 -13.508 1 97.94 331 VAL B O 1
ATOM 7085 N N . ALA B 1 332 ? -11.445 -35.719 -13.5 1 97.94 332 ALA B N 1
ATOM 7086 C CA . ALA B 1 332 ? -12.633 -34.906 -13.305 1 97.94 332 ALA B CA 1
ATOM 7087 C C . ALA B 1 332 ? -13.617 -35.062 -14.461 1 97.94 332 ALA B C 1
ATOM 7089 O O . ALA B 1 332 ? -14.828 -35.219 -14.242 1 97.94 332 ALA B O 1
ATOM 7090 N N . LYS B 1 333 ? -13.086 -35.188 -15.688 1 97.88 333 LYS B N 1
ATOM 7091 C CA . LYS B 1 333 ? -13.945 -35.188 -16.875 1 97.88 333 LYS B CA 1
ATOM 7092 C C . LYS B 1 333 ? -14.242 -36.625 -17.297 1 97.88 333 LYS B C 1
ATOM 7094 O O . LYS B 1 333 ? -14.781 -36.875 -18.391 1 97.88 333 LYS B O 1
ATOM 7099 N N . SER B 1 334 ? -13.875 -37.594 -16.5 1 97.25 334 SER B N 1
ATOM 7100 C CA . SER B 1 334 ? -14.211 -39 -16.766 1 97.25 334 SER B CA 1
ATOM 7101 C C . SER B 1 334 ? -14.891 -39.625 -15.555 1 97.25 334 SER B C 1
ATOM 7103 O O . SER B 1 334 ? -16.109 -39.594 -15.43 1 97.25 334 SER B O 1
ATOM 7105 N N . TYR B 1 335 ? -14.055 -39.938 -14.547 1 96.94 335 TYR B N 1
ATOM 7106 C CA . TYR B 1 335 ? -14.547 -40.656 -13.375 1 96.94 335 TYR B CA 1
ATOM 7107 C C . TYR B 1 335 ? -15.547 -39.781 -12.602 1 96.94 335 TYR B C 1
ATOM 7109 O O . TYR B 1 335 ? -16.641 -40.25 -12.258 1 96.94 335 TYR B O 1
ATOM 7117 N N . TYR B 1 336 ? -15.172 -38.562 -12.352 1 97.31 336 TYR B N 1
ATOM 7118 C CA . TYR B 1 336 ? -16.031 -37.688 -11.531 1 97.31 336 TYR B CA 1
ATOM 7119 C C . TYR B 1 336 ? -17.297 -37.312 -12.289 1 97.31 336 TYR B C 1
ATOM 7121 O O . TYR B 1 336 ? -18.375 -37.188 -11.688 1 97.31 336 TYR B O 1
ATOM 7129 N N . ALA B 1 337 ? -17.156 -37.031 -13.555 1 97.31 337 ALA B N 1
ATOM 7130 C CA . ALA B 1 337 ? -18.344 -36.812 -14.375 1 97.31 337 ALA B CA 1
ATOM 7131 C C . ALA B 1 337 ? -19.344 -37.969 -14.234 1 97.31 337 ALA B C 1
ATOM 7133 O O . ALA B 1 337 ? -20.547 -37.75 -14.156 1 97.31 337 ALA B O 1
ATOM 7134 N N . LYS B 1 338 ? -18.844 -39.188 -14.242 1 96.56 338 LYS B N 1
ATOM 7135 C CA . LYS B 1 338 ? -19.672 -40.344 -14.062 1 96.56 338 LYS B CA 1
ATOM 7136 C C . LYS B 1 338 ? -20.344 -40.344 -12.68 1 96.56 338 LYS B C 1
ATOM 7138 O O . LYS B 1 338 ? -21.531 -40.656 -12.555 1 96.56 338 LYS B O 1
ATOM 7143 N N . LEU B 1 339 ? -19.578 -40.062 -11.688 1 96.31 339 LEU B N 1
ATOM 7144 C CA . LEU B 1 339 ? -20.109 -40 -10.336 1 96.31 339 LEU B CA 1
ATOM 7145 C C . LEU B 1 339 ? -21.219 -38.969 -10.219 1 96.31 339 LEU B C 1
ATOM 7147 O O . LEU B 1 339 ? -22.203 -39.188 -9.508 1 96.31 339 LEU B O 1
ATOM 7151 N N . LEU B 1 340 ? -21.047 -37.844 -10.953 1 96.06 340 LEU B N 1
ATOM 7152 C CA . LEU B 1 340 ? -22.016 -36.781 -10.922 1 96.06 340 LEU B CA 1
ATOM 7153 C C . LEU B 1 340 ? -23.188 -37.062 -11.859 1 96.06 340 LEU B C 1
ATOM 7155 O O . LEU B 1 340 ? -24.234 -36.406 -11.789 1 96.06 340 LEU B O 1
ATOM 7159 N N . ASN B 1 341 ? -23.031 -38 -12.711 1 97.25 341 ASN B N 1
ATOM 7160 C CA . ASN B 1 341 ? -24 -38.344 -13.758 1 97.25 341 ASN B CA 1
ATOM 7161 C C . ASN B 1 341 ? -24.281 -37.125 -14.656 1 97.25 341 ASN B C 1
ATOM 7163 O O . ASN B 1 341 ? -25.438 -36.75 -14.844 1 97.25 341 ASN B O 1
ATOM 7167 N N . VAL B 1 342 ? -23.203 -36.562 -15.164 1 97.19 342 VAL B N 1
ATOM 7168 C CA . VAL B 1 342 ? -23.312 -35.406 -16.062 1 97.19 342 VAL B CA 1
ATOM 7169 C C . VAL B 1 342 ? -22.453 -35.656 -17.312 1 97.19 342 VAL B C 1
ATOM 7171 O O . VAL B 1 342 ? -21.547 -36.469 -17.297 1 97.19 342 VAL B O 1
ATOM 7174 N N . ASP B 1 343 ? -22.781 -34.906 -18.375 1 97.19 343 ASP B N 1
ATOM 7175 C CA . ASP B 1 343 ? -21.938 -34.875 -19.562 1 97.19 343 ASP B CA 1
ATOM 7176 C C . ASP B 1 343 ? -20.594 -34.25 -19.266 1 97.19 343 ASP B C 1
ATOM 7178 O O . ASP B 1 343 ? -20.531 -33.125 -18.781 1 97.19 343 ASP B O 1
ATOM 7182 N N . PRO B 1 344 ? -19.531 -34.969 -19.531 1 97.19 344 PRO B N 1
ATOM 7183 C CA . PRO B 1 344 ? -18.188 -34.438 -19.234 1 97.19 344 PRO B CA 1
ATOM 7184 C C . PRO B 1 344 ? -17.953 -33.062 -19.875 1 97.19 344 PRO B C 1
ATOM 7186 O O . PRO B 1 344 ? -17.188 -32.25 -19.344 1 97.19 344 PRO B O 1
ATOM 7189 N N . SER B 1 345 ? -18.641 -32.75 -20.953 1 96.56 345 SER B N 1
ATOM 7190 C CA . SER B 1 345 ? -18.453 -31.5 -21.656 1 96.56 34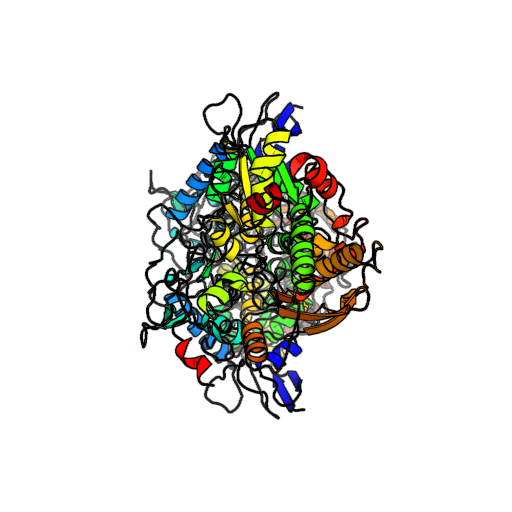5 SER B CA 1
ATOM 7191 C C . SER B 1 345 ? -19 -30.328 -20.844 1 96.56 345 SER B C 1
ATOM 7193 O O . SER B 1 345 ? -18.672 -29.172 -21.109 1 96.56 345 SER B O 1
ATOM 7195 N N . LYS B 1 346 ? -19.75 -30.609 -19.875 1 97.62 346 LYS B N 1
ATOM 7196 C CA . LYS B 1 346 ? -20.312 -29.562 -19.016 1 97.62 346 LYS B CA 1
ATOM 7197 C C . LYS B 1 346 ? -19.328 -29.156 -17.938 1 97.62 346 LYS B C 1
ATOM 7199 O O . LYS B 1 346 ? -19.469 -28.078 -17.328 1 97.62 346 LYS B O 1
ATOM 7204 N N . ILE B 1 347 ? -18.359 -30 -17.719 1 98.25 347 ILE B N 1
ATOM 7205 C CA . ILE B 1 347 ? -17.375 -29.719 -16.688 1 98.25 347 ILE B CA 1
ATOM 7206 C C . ILE B 1 347 ? -16.328 -28.734 -17.219 1 98.25 347 ILE B C 1
ATOM 7208 O O . ILE B 1 347 ? -15.758 -28.953 -18.281 1 98.25 347 ILE B O 1
ATOM 7212 N N . TYR B 1 348 ? -16.203 -27.641 -16.609 1 98.56 348 TYR B N 1
ATOM 7213 C CA . TYR B 1 348 ? -15.125 -26.688 -16.844 1 98.56 348 TYR B CA 1
ATOM 7214 C C . TYR B 1 348 ? -14.07 -26.781 -15.75 1 98.56 348 TYR B C 1
ATOM 7216 O O . TYR B 1 348 ? -14.258 -26.234 -14.664 1 98.56 348 TYR B O 1
ATOM 7224 N N . CYS B 1 349 ? -12.922 -27.422 -16.078 1 98.44 349 CYS B N 1
ATOM 7225 C CA . CYS B 1 349 ? -11.891 -27.734 -15.102 1 98.44 349 CYS B CA 1
ATOM 7226 C C . CYS B 1 349 ? -10.867 -26.609 -15.016 1 98.44 349 CYS B C 1
ATOM 7228 O O . CYS B 1 349 ? -10.219 -26.281 -16 1 98.44 349 CYS B O 1
ATOM 7230 N N . ILE B 1 350 ? -10.75 -26.031 -13.828 1 98.69 350 ILE B N 1
ATOM 7231 C CA . ILE B 1 350 ? -9.812 -24.938 -13.578 1 98.69 350 ILE B CA 1
ATOM 7232 C C . ILE B 1 350 ? -8.758 -25.391 -12.57 1 98.69 350 ILE B C 1
ATOM 7234 O O . ILE B 1 350 ? -9.055 -26.125 -11.633 1 98.69 350 ILE B O 1
ATOM 7238 N N . SER B 1 351 ? -7.539 -25.016 -12.773 1 98.69 351 SER B N 1
ATOM 7239 C CA . SER B 1 351 ? -6.488 -25.297 -11.805 1 98.69 351 SER B CA 1
ATOM 7240 C C . SER B 1 351 ? -5.84 -24.016 -11.297 1 98.69 351 SER B C 1
ATOM 7242 O O . SER B 1 351 ? -5.641 -23.062 -12.062 1 98.69 351 SER B O 1
ATOM 7244 N N . ILE B 1 352 ? -5.652 -23.891 -10.031 1 98.81 352 ILE B N 1
ATOM 7245 C CA . ILE B 1 352 ? -4.883 -22.812 -9.422 1 98.81 352 ILE B CA 1
ATOM 7246 C C . ILE B 1 352 ? -3.461 -23.297 -9.141 1 98.81 352 ILE B C 1
ATOM 7248 O O . ILE B 1 352 ? -3.248 -24.172 -8.297 1 98.81 352 ILE B O 1
ATOM 7252 N N . MET B 1 353 ? -2.514 -22.688 -9.82 1 98.69 353 MET B N 1
ATOM 7253 C CA . MET B 1 353 ? -1.148 -23.203 -9.844 1 98.69 353 MET B CA 1
ATOM 7254 C C . MET B 1 353 ? -0.143 -22.094 -9.547 1 98.69 353 MET B C 1
ATOM 7256 O O . MET B 1 353 ? -0.365 -20.938 -9.898 1 98.69 353 MET B O 1
ATOM 7260 N N . PRO B 1 354 ? 0.978 -22.406 -8.883 1 98.06 354 PRO B N 1
ATOM 7261 C CA . PRO B 1 354 ? 2.045 -21.438 -8.617 1 98.06 354 PRO B CA 1
ATOM 7262 C C . PRO B 1 354 ? 2.943 -21.203 -9.836 1 98.06 354 PRO B C 1
ATOM 7264 O O . PRO B 1 354 ? 4.082 -20.75 -9.688 1 98.06 354 PRO B O 1
ATOM 7267 N N . CYS B 1 355 ? 2.475 -21.5 -11.031 1 96.19 355 CYS B N 1
ATOM 7268 C CA . CYS B 1 355 ? 3.357 -21.688 -12.18 1 96.19 355 CYS B CA 1
ATOM 7269 C C . CYS B 1 355 ? 2.746 -21.078 -13.438 1 96.19 355 CYS B C 1
ATOM 7271 O O . CYS B 1 355 ? 1.565 -21.297 -13.727 1 96.19 355 CYS B O 1
ATOM 7273 N N . VAL B 1 356 ? 3.576 -20.422 -14.188 1 97.81 356 VAL B N 1
ATOM 7274 C CA . VAL B 1 356 ? 3.146 -19.844 -15.453 1 97.81 356 VAL B CA 1
ATOM 7275 C C . VAL B 1 356 ? 3.17 -20.906 -16.547 1 97.81 356 VAL B C 1
ATOM 7277 O O . VAL B 1 356 ? 2.309 -20.922 -17.422 1 97.81 356 VAL B O 1
ATOM 7280 N N . ALA B 1 357 ? 4.059 -21.859 -16.438 1 98.38 357 ALA B N 1
ATOM 7281 C CA . ALA B 1 357 ? 4.23 -22.891 -17.453 1 98.38 357 ALA B CA 1
ATOM 7282 C C . ALA B 1 357 ? 3.018 -23.828 -17.484 1 98.38 357 ALA B C 1
ATOM 7284 O O . ALA B 1 357 ? 2.758 -24.469 -18.516 1 98.38 357 ALA B O 1
ATOM 7285 N N . LYS B 1 358 ? 2.307 -23.906 -16.453 1 98.38 358 LYS B N 1
ATOM 7286 C CA . LYS B 1 358 ? 1.124 -24.766 -16.422 1 98.38 358 LYS B CA 1
ATOM 7287 C C . LYS B 1 358 ? 0.026 -24.219 -17.328 1 98.38 358 LYS B C 1
ATOM 7289 O O . LYS B 1 358 ? -0.842 -24.984 -17.781 1 98.38 358 LYS B O 1
ATOM 7294 N N . LYS B 1 359 ? 0.036 -22.922 -17.609 1 98.31 359 LYS B N 1
ATOM 7295 C CA . LYS B 1 359 ? -0.883 -22.359 -18.594 1 98.31 359 LYS B CA 1
ATOM 7296 C C . LYS B 1 359 ? -0.629 -22.953 -19.969 1 98.31 359 LYS B C 1
ATOM 7298 O O . LYS B 1 359 ? -1.572 -23.266 -20.703 1 98.31 359 LYS B O 1
ATOM 7303 N N . HIS B 1 360 ? 0.634 -23.094 -20.312 1 97.62 360 HIS B N 1
ATOM 7304 C CA . HIS B 1 360 ? 0.968 -23.719 -21.578 1 97.62 360 HIS B CA 1
ATOM 7305 C C . HIS B 1 360 ? 0.616 -25.203 -21.578 1 97.62 360 HIS B C 1
ATOM 7307 O O . HIS B 1 360 ? 0.15 -25.75 -22.578 1 97.62 360 HIS B O 1
ATOM 7313 N N . GLU B 1 361 ? 0.836 -25.875 -20.453 1 97.88 361 GLU B N 1
ATOM 7314 C CA . GLU B 1 361 ? 0.6 -27.312 -20.359 1 97.88 361 GLU B CA 1
ATOM 7315 C C . GLU B 1 361 ? -0.844 -27.672 -20.703 1 97.88 361 GLU B C 1
ATOM 7317 O O . GLU B 1 361 ? -1.097 -28.609 -21.453 1 97.88 361 GLU B O 1
ATOM 7322 N N . CYS B 1 362 ? -1.739 -26.891 -20.172 1 97.19 362 CYS B N 1
ATOM 7323 C CA . CYS B 1 362 ? -3.139 -27.219 -20.422 1 97.19 362 CYS B CA 1
ATOM 7324 C C . CYS B 1 362 ? -3.531 -26.922 -21.859 1 97.19 362 CYS B C 1
ATOM 7326 O O . CYS B 1 362 ? -4.559 -27.391 -22.344 1 97.19 362 CYS B O 1
ATOM 7328 N N . GLU B 1 363 ? -2.654 -26.188 -22.562 1 96.31 363 GLU B N 1
ATOM 7329 C CA . GLU B 1 363 ? -2.959 -25.797 -23.938 1 96.31 363 GLU B CA 1
ATOM 7330 C C . GLU B 1 363 ? -2.297 -26.734 -24.938 1 96.31 363 GLU B C 1
ATOM 7332 O O . GLU B 1 363 ? -2.506 -26.609 -26.141 1 96.31 363 GLU B O 1
ATOM 7337 N N . ILE B 1 364 ? -1.467 -27.703 -24.453 1 96.31 364 ILE B N 1
ATOM 7338 C CA . ILE B 1 364 ? -0.89 -28.703 -25.344 1 96.31 364 ILE B CA 1
ATOM 7339 C C . ILE B 1 364 ? -2.004 -29.531 -25.984 1 96.31 364 ILE B C 1
ATOM 7341 O O . ILE B 1 364 ? -2.852 -30.094 -25.281 1 96.31 364 ILE B O 1
ATOM 7345 N N . PRO B 1 365 ? -2.059 -29.703 -27.219 1 93.5 365 PRO B N 1
ATOM 7346 C CA . PRO B 1 365 ? -3.205 -30.281 -27.922 1 93.5 365 PRO B CA 1
ATOM 7347 C C . PRO B 1 365 ? -3.49 -31.719 -27.516 1 93.5 365 PRO B C 1
ATOM 7349 O O . PRO B 1 365 ? -4.645 -32.156 -27.547 1 93.5 365 PRO B O 1
ATOM 7352 N N . ILE B 1 366 ? -2.498 -32.438 -27.078 1 94.31 366 ILE B N 1
ATOM 7353 C CA . ILE B 1 366 ? -2.689 -33.875 -26.812 1 94.31 366 ILE B CA 1
ATOM 7354 C C . ILE B 1 366 ? -3.209 -34.062 -25.391 1 94.31 366 ILE B C 1
ATOM 7356 O O . ILE B 1 366 ? -3.562 -35.188 -25 1 94.31 366 ILE B O 1
ATOM 7360 N N . MET B 1 367 ? -3.314 -33.031 -24.609 1 95.94 367 MET B N 1
ATOM 7361 C CA . MET B 1 367 ? -3.838 -33.125 -23.25 1 95.94 367 MET B CA 1
ATOM 7362 C C . MET B 1 367 ? -5.363 -33.062 -23.25 1 95.94 367 MET B C 1
ATOM 7364 O O . MET B 1 367 ? -5.941 -32.062 -22.797 1 95.94 367 MET B O 1
ATOM 7368 N N . ASN B 1 368 ? -6 -34.094 -23.75 1 95 368 ASN B N 1
ATOM 7369 C CA . ASN B 1 368 ? -7.445 -34.125 -23.938 1 95 368 ASN B CA 1
ATOM 7370 C C . ASN B 1 368 ? -7.973 -35.562 -23.859 1 95 368 ASN B C 1
ATOM 7372 O O . ASN B 1 368 ? -8.883 -35.938 -24.609 1 95 368 ASN B O 1
ATOM 7376 N N . ASP B 1 369 ? -7.504 -36.344 -23.078 1 92.31 369 ASP B N 1
ATOM 7377 C CA . ASP B 1 369 ? -7.695 -37.781 -23.109 1 92.31 369 ASP B CA 1
ATOM 7378 C C . ASP B 1 369 ? -9.055 -38.188 -22.531 1 92.31 369 ASP B C 1
ATOM 7380 O O . ASP B 1 369 ? -9.539 -39.281 -22.75 1 92.31 369 ASP B O 1
ATOM 7384 N N . ALA B 1 370 ? -9.656 -37.281 -21.828 1 91.25 370 ALA B N 1
ATOM 7385 C CA . ALA B 1 370 ? -10.992 -37.594 -21.312 1 91.25 370 ALA B CA 1
ATOM 7386 C C . ALA B 1 370 ? -12.047 -37.469 -22.422 1 91.25 370 ALA B C 1
ATOM 7388 O O . ALA B 1 370 ? -13.172 -37.938 -22.266 1 91.25 370 ALA B O 1
ATOM 7389 N N . GLY B 1 371 ? -11.742 -36.812 -23.531 1 89.56 371 GLY B N 1
ATOM 7390 C CA . GLY B 1 371 ? -12.609 -36.781 -24.703 1 89.56 371 GLY B CA 1
ATOM 7391 C C . GLY B 1 371 ? -13.625 -35.656 -24.656 1 89.56 371 GLY B C 1
ATOM 7392 O O . GLY B 1 371 ? -14.609 -35.656 -25.391 1 89.56 371 GLY B O 1
ATOM 7393 N N . ALA B 1 372 ? -13.508 -34.75 -23.828 1 93.94 372 ALA B N 1
ATOM 7394 C CA . ALA B 1 372 ? -14.43 -33.625 -23.672 1 93.94 372 ALA B CA 1
ATOM 7395 C C . ALA B 1 372 ? -13.68 -32.312 -23.656 1 93.94 372 ALA B C 1
ATOM 7397 O O . ALA B 1 372 ? -13.875 -31.484 -22.75 1 93.94 372 ALA B O 1
ATOM 7398 N N . GLY B 1 373 ? -12.82 -32.125 -24.797 1 94.06 373 GLY B N 1
ATOM 7399 C CA . GLY B 1 373 ? -11.977 -30.938 -24.797 1 94.06 373 GLY B CA 1
ATOM 7400 C C . GLY B 1 373 ? -10.695 -31.109 -24.016 1 94.06 373 GLY B C 1
ATOM 7401 O O . GLY B 1 373 ? -10.297 -32.25 -23.703 1 94.06 373 GLY B O 1
ATOM 7402 N N . PRO B 1 374 ? -10.039 -30.016 -23.703 1 97.31 374 PRO B N 1
ATOM 7403 C CA . PRO B 1 374 ? -8.828 -30.141 -22.875 1 97.31 374 PRO B CA 1
ATOM 7404 C C . PRO B 1 374 ? -9.117 -30.703 -21.484 1 97.31 374 PRO B C 1
ATOM 7406 O O . PRO B 1 374 ? -10.156 -30.406 -20.891 1 97.31 374 PRO B O 1
ATOM 7409 N N . ASP B 1 375 ? -8.219 -31.5 -20.969 1 97.69 375 ASP B N 1
ATOM 7410 C CA . ASP B 1 375 ? -8.398 -32.062 -19.625 1 97.69 375 ASP B CA 1
ATOM 7411 C C . ASP B 1 375 ? -8.555 -30.938 -18.578 1 97.69 375 ASP B C 1
ATOM 7413 O O . ASP B 1 375 ? -9.398 -31.031 -17.688 1 97.69 375 ASP B O 1
ATOM 7417 N N . VAL B 1 376 ? -7.777 -29.953 -18.688 1 98.56 376 VAL B N 1
ATOM 7418 C CA . VAL B 1 376 ? -7.883 -28.734 -17.906 1 98.56 376 VAL B CA 1
ATOM 7419 C C . VAL B 1 376 ? -8.18 -27.547 -18.828 1 98.56 376 VAL B C 1
ATOM 7421 O O . VAL B 1 376 ? -7.43 -27.297 -19.766 1 98.56 376 VAL B O 1
ATOM 7424 N N . ASP B 1 377 ? -9.227 -26.812 -18.531 1 98.44 377 ASP B N 1
ATOM 7425 C CA . ASP B 1 377 ? -9.711 -25.766 -19.438 1 98.44 377 ASP B CA 1
ATOM 7426 C C . ASP B 1 377 ? -8.984 -24.438 -19.188 1 98.44 377 ASP B C 1
ATOM 7428 O O . ASP B 1 377 ? -8.859 -23.625 -20.094 1 98.44 377 ASP B O 1
ATOM 7432 N N . LEU B 1 378 ? -8.578 -24.234 -17.984 1 98.56 378 LEU B N 1
ATOM 7433 C CA . LEU B 1 378 ? -8.016 -22.938 -17.609 1 98.56 378 LEU B CA 1
ATOM 7434 C C . LEU B 1 378 ? -7.07 -23.078 -16.422 1 98.56 378 LEU B C 1
ATOM 7436 O O . LEU B 1 378 ? -7.336 -23.844 -15.5 1 98.56 378 LEU B O 1
ATOM 7440 N N . VAL B 1 379 ? -5.98 -22.406 -16.5 1 98.81 379 VAL B N 1
ATOM 7441 C CA . VAL B 1 379 ? -5.039 -22.359 -15.383 1 98.81 379 VAL B CA 1
ATOM 7442 C C . VAL B 1 379 ? -4.934 -20.922 -14.859 1 98.81 379 VAL B C 1
ATOM 7444 O O . VAL B 1 379 ? -4.715 -19.984 -15.625 1 98.81 379 VAL B O 1
ATOM 7447 N N . LEU B 1 380 ? -5.113 -20.781 -13.531 1 98.75 380 LEU B N 1
ATOM 7448 C CA . LEU B 1 380 ? -4.91 -19.516 -12.844 1 98.75 380 LEU B CA 1
ATOM 7449 C C . LEU B 1 380 ? -3.701 -19.578 -11.914 1 98.75 380 LEU B C 1
ATOM 7451 O O . LEU B 1 380 ? -3.494 -20.594 -11.234 1 98.75 380 LEU B O 1
ATOM 7455 N N . THR B 1 381 ? -2.912 -18.547 -11.938 1 98.62 381 THR B N 1
ATOM 7456 C CA . THR B 1 381 ? -1.82 -18.484 -10.969 1 98.62 381 THR B CA 1
ATOM 7457 C C . THR B 1 381 ? -2.34 -18.062 -9.602 1 98.62 381 THR B C 1
ATOM 7459 O O . THR B 1 381 ? -3.475 -17.594 -9.477 1 98.62 381 THR B O 1
ATOM 7462 N N . THR B 1 382 ? -1.449 -18.203 -8.602 1 98.62 382 THR B N 1
ATOM 7463 C CA . THR B 1 382 ? -1.787 -17.719 -7.27 1 98.62 382 THR B CA 1
ATOM 7464 C C . THR B 1 382 ? -2.105 -16.234 -7.301 1 98.62 382 THR B C 1
ATOM 7466 O O . THR B 1 382 ? -3.059 -15.781 -6.66 1 98.62 382 THR B O 1
ATOM 7469 N N . ARG B 1 383 ? -1.394 -15.484 -8.062 1 97.88 383 ARG B N 1
ATOM 7470 C CA . ARG B 1 383 ? -1.587 -14.039 -8.172 1 97.88 383 ARG B CA 1
ATOM 7471 C C . ARG B 1 383 ? -2.953 -13.719 -8.766 1 97.88 383 ARG B C 1
ATOM 7473 O O . ARG B 1 383 ? -3.613 -12.773 -8.328 1 97.88 383 ARG B O 1
ATOM 7480 N N . GLU B 1 384 ? -3.336 -14.477 -9.766 1 98.31 384 GLU B N 1
ATOM 7481 C CA . GLU B 1 384 ? -4.621 -14.234 -10.414 1 98.31 384 GLU B CA 1
ATOM 7482 C C . GLU B 1 384 ? -5.781 -14.492 -9.453 1 98.31 384 GLU B C 1
ATOM 7484 O O . GLU B 1 384 ? -6.746 -13.734 -9.414 1 98.31 384 GLU B O 1
ATOM 7489 N N . VAL B 1 385 ? -5.652 -15.508 -8.664 1 98.44 385 VAL B N 1
ATOM 7490 C CA . VAL B 1 385 ? -6.715 -15.82 -7.715 1 98.44 385 VAL B CA 1
ATOM 7491 C C . VAL B 1 385 ? -6.797 -14.727 -6.656 1 98.44 385 VAL B C 1
ATOM 7493 O O . VAL B 1 385 ? -7.891 -14.336 -6.238 1 98.44 385 VAL B O 1
ATOM 7496 N N . ASP B 1 386 ? -5.668 -14.242 -6.258 1 97.5 386 ASP B N 1
ATOM 7497 C CA . ASP B 1 386 ? -5.648 -13.125 -5.32 1 97.5 386 ASP B CA 1
ATOM 7498 C C . ASP B 1 386 ? -6.391 -11.922 -5.891 1 97.5 386 ASP B C 1
ATOM 7500 O O . ASP B 1 386 ? -7.164 -11.266 -5.18 1 97.5 386 ASP B O 1
ATOM 7504 N N . ARG B 1 387 ? -6.152 -11.672 -7.105 1 96.81 387 ARG B N 1
ATOM 7505 C CA . ARG B 1 387 ? -6.844 -10.562 -7.758 1 96.81 387 ARG B CA 1
ATOM 7506 C C . ARG B 1 387 ? -8.344 -10.82 -7.828 1 96.81 387 ARG B C 1
ATOM 7508 O O . ARG B 1 387 ? -9.148 -9.891 -7.676 1 96.81 387 ARG B O 1
ATOM 7515 N N . MET B 1 388 ? -8.727 -12.055 -8.07 1 97.38 388 MET B N 1
ATOM 7516 C CA . MET B 1 388 ? -10.148 -12.398 -8.125 1 97.38 388 MET B CA 1
ATOM 7517 C C . MET B 1 388 ? -10.805 -12.203 -6.762 1 97.38 388 MET B C 1
ATOM 7519 O O . MET B 1 388 ? -11.938 -11.711 -6.68 1 97.38 388 MET B O 1
ATOM 7523 N N . ILE B 1 389 ? -10.109 -12.578 -5.727 1 97.12 389 ILE B N 1
ATOM 7524 C CA . ILE B 1 389 ? -10.625 -12.406 -4.371 1 97.12 389 ILE B CA 1
ATOM 7525 C C . ILE B 1 389 ? -10.875 -10.93 -4.094 1 97.12 389 ILE B C 1
ATOM 7527 O O . ILE B 1 389 ? -11.93 -10.555 -3.576 1 97.12 389 ILE B O 1
ATOM 7531 N N . ARG B 1 390 ? -9.953 -10.094 -4.492 1 95.62 390 ARG B N 1
ATOM 7532 C CA . ARG B 1 390 ? -10.109 -8.648 -4.309 1 95.62 390 ARG B CA 1
ATOM 7533 C C . ARG B 1 390 ? -11.258 -8.117 -5.152 1 95.62 390 ARG B C 1
ATOM 7535 O O . ARG B 1 390 ? -12.047 -7.289 -4.684 1 95.62 390 ARG B O 1
ATOM 7542 N N . ALA B 1 391 ? -11.328 -8.602 -6.355 1 95.06 391 ALA B N 1
ATOM 7543 C CA . ALA B 1 391 ? -12.367 -8.141 -7.273 1 95.06 391 ALA B CA 1
ATOM 7544 C C . ALA B 1 391 ? -13.758 -8.453 -6.734 1 95.06 391 ALA B C 1
ATOM 7546 O O . ALA B 1 391 ? -14.711 -7.715 -6.984 1 95.06 391 ALA B O 1
ATOM 7547 N N . GLU B 1 392 ? -13.828 -9.531 -5.961 1 93.75 392 GLU B N 1
ATOM 7548 C CA . GLU B 1 392 ? -15.094 -9.961 -5.383 1 93.75 392 GLU B CA 1
ATOM 7549 C C . GLU B 1 392 ? -15.328 -9.312 -4.02 1 93.75 392 GLU B C 1
ATOM 7551 O O . GLU B 1 392 ? -16.359 -9.555 -3.381 1 93.75 392 GLU B O 1
ATOM 7556 N N . HIS B 1 393 ? -14.398 -8.5 -3.627 1 90.75 393 HIS B N 1
ATOM 7557 C CA . HIS B 1 393 ? -14.469 -7.781 -2.357 1 90.75 393 HIS B CA 1
ATOM 7558 C C . HIS B 1 393 ? -14.688 -8.742 -1.193 1 90.75 393 HIS B C 1
ATOM 7560 O O . HIS B 1 393 ? -15.516 -8.484 -0.321 1 90.75 393 HIS B O 1
ATOM 7566 N N . ILE B 1 394 ? -14 -9.844 -1.268 1 93.19 394 ILE B N 1
ATOM 7567 C CA . ILE B 1 394 ? -13.992 -10.828 -0.193 1 93.19 394 ILE B CA 1
ATOM 7568 C C . ILE B 1 394 ? -12.867 -10.523 0.786 1 93.19 394 ILE B C 1
ATOM 7570 O O . ILE B 1 394 ? -11.742 -10.234 0.372 1 93.19 394 ILE B O 1
ATOM 7574 N N . ILE B 1 395 ? -13.203 -10.516 2.045 1 93.81 395 ILE B N 1
ATOM 7575 C CA . ILE B 1 395 ? -12.195 -10.367 3.09 1 93.81 395 ILE B CA 1
ATOM 7576 C C . ILE B 1 395 ? -11.883 -11.734 3.697 1 93.81 395 ILE B C 1
ATOM 7578 O O . ILE B 1 395 ? -12.539 -12.156 4.656 1 93.81 395 ILE B O 1
ATOM 7582 N N . PRO B 1 396 ? -10.797 -12.289 3.234 1 94.69 396 PRO B N 1
ATOM 7583 C CA . PRO B 1 396 ? -10.547 -13.672 3.645 1 94.69 396 PRO B CA 1
ATOM 7584 C C . PRO B 1 396 ? -10.352 -13.82 5.152 1 94.69 396 PRO B C 1
ATOM 7586 O O . PRO B 1 396 ? -10.711 -14.852 5.73 1 94.69 396 PRO B O 1
ATOM 7589 N N . LYS B 1 397 ? -9.828 -12.789 5.789 1 93.75 397 LYS B N 1
ATOM 7590 C CA . LYS B 1 397 ? -9.547 -12.836 7.223 1 93.75 397 LYS B CA 1
ATOM 7591 C C . LYS B 1 397 ? -10.828 -13.094 8.023 1 93.75 397 LYS B C 1
ATOM 7593 O O . LYS B 1 397 ? -10.781 -13.703 9.094 1 93.75 397 LYS B O 1
ATOM 7598 N N . ASP B 1 398 ? -11.961 -12.75 7.48 1 91.56 398 ASP B N 1
ATOM 7599 C CA . ASP B 1 398 ? -13.234 -12.828 8.188 1 91.56 398 ASP B CA 1
ATOM 7600 C C . ASP B 1 398 ? -13.977 -14.117 7.844 1 91.56 398 ASP B C 1
ATOM 7602 O O . ASP B 1 398 ? -15.039 -14.398 8.406 1 91.56 398 ASP B O 1
ATOM 7606 N N . LEU B 1 399 ? -13.43 -14.953 6.992 1 93.62 399 LEU B N 1
ATOM 7607 C CA . LEU B 1 399 ? -14.109 -16.172 6.562 1 93.62 399 LEU B CA 1
ATOM 7608 C C . LEU B 1 399 ? -13.82 -17.312 7.527 1 93.62 399 LEU B C 1
ATOM 7610 O O . LEU B 1 399 ? -12.711 -17.438 8.039 1 93.62 399 LEU B O 1
ATOM 7614 N N . LYS B 1 400 ? -14.867 -18.094 7.738 1 94 400 LYS B N 1
ATOM 7615 C CA . LYS B 1 400 ? -14.672 -19.375 8.398 1 94 400 LYS B CA 1
ATOM 7616 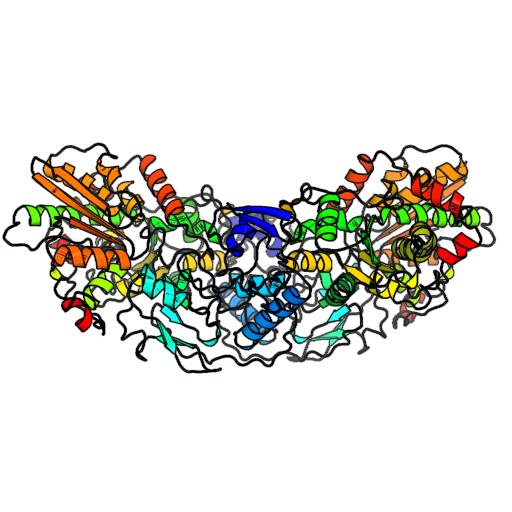C C . LYS B 1 400 ? -14.188 -20.438 7.414 1 94 400 LYS B C 1
ATOM 7618 O O . LYS B 1 400 ? -14.742 -20.562 6.324 1 94 400 LYS B O 1
ATOM 7623 N N . GLY B 1 401 ? -13.188 -21.156 7.754 1 95.81 401 GLY B N 1
ATOM 7624 C CA . GLY B 1 401 ? -12.641 -22.188 6.887 1 95.81 401 GLY B CA 1
ATOM 7625 C C . GLY B 1 401 ? -13.656 -23.25 6.512 1 95.81 401 GLY B C 1
ATOM 7626 O O . GLY B 1 401 ? -14.516 -23.609 7.32 1 95.81 401 GLY B O 1
ATOM 7627 N N . GLU B 1 402 ? -13.578 -23.75 5.262 1 96.88 402 GLU B N 1
ATOM 7628 C CA . GLU B 1 402 ? -14.438 -24.812 4.766 1 96.88 402 GLU B CA 1
ATOM 7629 C C . GLU B 1 402 ? -13.609 -25.953 4.18 1 96.88 402 GLU B C 1
ATOM 7631 O O . GLU B 1 402 ? -12.492 -25.75 3.713 1 96.88 402 GLU B O 1
ATOM 7636 N N . ALA B 1 403 ? -14.195 -27.141 4.207 1 96.75 403 ALA B N 1
ATOM 7637 C CA . ALA B 1 403 ? -13.5 -28.312 3.719 1 96.75 403 ALA B CA 1
ATOM 7638 C C . ALA B 1 403 ? -13.633 -28.453 2.205 1 96.75 403 ALA B C 1
ATOM 7640 O O . ALA B 1 403 ? -14.539 -27.875 1.604 1 96.75 403 ALA B O 1
ATOM 7641 N N . PHE B 1 404 ? -12.734 -29.234 1.603 1 97.56 404 PHE B N 1
ATOM 7642 C CA . PHE B 1 404 ? -12.812 -29.578 0.192 1 97.56 404 PHE B CA 1
ATOM 7643 C C . PHE B 1 404 ? -14.031 -30.469 -0.072 1 97.56 404 PHE B C 1
ATOM 7645 O O . PHE B 1 404 ? -14.555 -31.109 0.846 1 97.56 404 PHE B O 1
ATOM 7652 N N . ASP B 1 405 ? -14.375 -30.5 -1.314 1 97.12 405 ASP B N 1
ATOM 7653 C CA . ASP B 1 405 ? -15.477 -31.375 -1.717 1 97.12 405 ASP B CA 1
ATOM 7654 C C . ASP B 1 405 ? -15.008 -32.812 -1.819 1 97.12 405 ASP B C 1
ATOM 7656 O O . ASP B 1 405 ? -13.812 -33.094 -1.968 1 97.12 405 ASP B O 1
ATOM 7660 N N . MET B 1 406 ? -15.867 -33.75 -1.634 1 93.38 406 MET B N 1
ATOM 7661 C CA . MET B 1 406 ? -15.633 -35.188 -1.705 1 93.38 406 MET B CA 1
ATOM 7662 C C . MET B 1 406 ? -16.25 -35.781 -2.975 1 93.38 406 MET B C 1
ATOM 7664 O O . MET B 1 406 ? -17.172 -35.219 -3.549 1 93.38 406 MET B O 1
ATOM 7668 N N . PRO B 1 407 ? -15.672 -36.906 -3.537 1 90.06 407 PRO B N 1
ATOM 7669 C CA . PRO B 1 407 ? -14.719 -37.812 -2.914 1 90.06 407 PRO B CA 1
ATOM 7670 C C . PRO B 1 407 ? -13.281 -37.531 -3.32 1 90.06 407 PRO B C 1
ATOM 7672 O O . PRO B 1 407 ? -12.352 -38.188 -2.82 1 90.06 407 PRO B O 1
ATOM 7675 N N . LEU B 1 408 ? -13.039 -36.594 -4.16 1 87 408 LEU B N 1
ATOM 7676 C CA . LEU B 1 408 ? -11.68 -36.375 -4.645 1 87 408 LEU B CA 1
ATOM 7677 C C . LEU B 1 408 ? -10.914 -35.438 -3.709 1 87 408 LEU B C 1
ATOM 7679 O O . LEU B 1 408 ? -9.789 -35.031 -4.008 1 87 408 LEU B O 1
ATOM 7683 N N . GLY B 1 409 ? -11.445 -35.188 -2.627 1 81.75 409 GLY B N 1
ATOM 7684 C CA . GLY B 1 409 ? -10.914 -34.094 -1.818 1 81.75 409 GLY B CA 1
ATOM 7685 C C . GLY B 1 409 ? -9.875 -34.562 -0.81 1 81.75 409 GLY B C 1
ATOM 7686 O O . GLY B 1 409 ? -9.289 -33.75 -0.102 1 81.75 409 GLY B O 1
ATOM 7687 N N . VAL B 1 410 ? -9.633 -35.844 -0.794 1 86.62 410 VAL B N 1
ATOM 7688 C CA . VAL B 1 410 ? -8.68 -36.344 0.181 1 86.62 410 VAL B CA 1
ATOM 7689 C C . VAL B 1 410 ? -7.273 -36.344 -0.413 1 86.62 410 VAL B C 1
ATOM 7691 O O . VAL B 1 410 ? -7.078 -36.688 -1.575 1 86.62 410 VAL B O 1
ATOM 7694 N N . GLY B 1 411 ? -6.336 -35.812 0.375 1 90.06 411 GLY B N 1
ATOM 7695 C CA . GLY B 1 411 ? -4.93 -35.781 0.005 1 90.06 411 GLY B CA 1
ATOM 7696 C C . GLY B 1 411 ? -4.008 -36.125 1.158 1 90.06 411 GLY B C 1
ATOM 7697 O O . GLY B 1 411 ? -4.336 -35.875 2.32 1 90.06 411 GLY B O 1
ATOM 7698 N N . SER B 1 412 ? -2.91 -36.719 0.823 1 93.19 412 SER B N 1
ATOM 7699 C CA . SER B 1 412 ? -1.944 -37.062 1.854 1 93.19 412 SER B CA 1
ATOM 7700 C C . SER B 1 412 ? -0.908 -35.969 2.053 1 93.19 412 SER B C 1
ATOM 7702 O O . SER B 1 412 ? -0.817 -35.062 1.246 1 93.19 412 SER B O 1
ATOM 7704 N N . GLY B 1 413 ? -0.191 -36.156 3.119 1 93.62 413 GLY B N 1
ATOM 7705 C CA . GLY B 1 413 ? 0.962 -35.312 3.33 1 93.62 413 GLY B CA 1
ATOM 7706 C C . GLY B 1 413 ? 2.014 -35.438 2.246 1 93.62 413 GLY B C 1
ATOM 7707 O O . GLY B 1 413 ? 2.734 -34.469 1.95 1 93.62 413 GLY B O 1
ATOM 7708 N N . ALA B 1 414 ? 2.078 -36.594 1.653 1 92.88 414 ALA B N 1
ATOM 7709 C CA . ALA B 1 414 ? 2.986 -36.844 0.533 1 92.88 414 ALA B CA 1
ATOM 7710 C C . ALA B 1 414 ? 2.643 -35.938 -0.647 1 92.88 414 ALA B C 1
ATOM 7712 O O . ALA B 1 414 ? 3.535 -35.438 -1.34 1 92.88 414 ALA B O 1
ATOM 7713 N N . GLY B 1 415 ? 1.398 -35.719 -0.82 1 93.88 415 GLY B N 1
ATOM 7714 C CA . GLY B 1 415 ? 0.968 -34.812 -1.874 1 93.88 415 GLY B CA 1
ATOM 7715 C C . GLY B 1 415 ? 1.306 -33.375 -1.588 1 93.88 415 GLY B C 1
ATOM 7716 O O . GLY B 1 415 ? 1.666 -32.625 -2.498 1 93.88 415 GLY B O 1
ATOM 7717 N N . VAL B 1 416 ? 1.285 -33 -0.346 1 94.38 416 VAL B N 1
ATOM 7718 C CA . VAL B 1 416 ? 1.518 -31.609 0.071 1 94.38 416 VAL B CA 1
ATOM 7719 C C . VAL B 1 416 ? 2.961 -31.219 -0.233 1 94.38 416 VAL B C 1
ATOM 7721 O O . VAL B 1 416 ? 3.219 -30.109 -0.708 1 94.38 416 VAL B O 1
ATOM 7724 N N . ILE B 1 417 ? 3.852 -32.062 -0.038 1 94.62 417 ILE B N 1
ATOM 7725 C CA . ILE B 1 417 ? 5.266 -31.719 -0.106 1 94.62 417 ILE B CA 1
ATOM 7726 C C . ILE B 1 417 ? 5.727 -31.719 -1.562 1 94.62 417 ILE B C 1
ATOM 7728 O O . ILE B 1 417 ? 6.879 -31.391 -1.853 1 94.62 417 ILE B O 1
ATOM 7732 N N . PHE B 1 418 ? 4.809 -32 -2.539 1 92 418 PHE B N 1
ATOM 7733 C CA . PHE B 1 418 ? 5.098 -31.875 -3.961 1 92 418 PHE B CA 1
ATOM 7734 C C . PHE B 1 418 ? 5.57 -30.469 -4.289 1 92 418 PHE B C 1
ATOM 7736 O O . PHE B 1 418 ? 6.336 -30.266 -5.234 1 92 418 PHE B O 1
ATOM 7743 N N . GLY B 1 419 ? 5.141 -29.562 -3.484 1 93.19 419 GLY B N 1
ATOM 7744 C CA . GLY B 1 419 ? 5.414 -28.156 -3.752 1 93.19 419 GLY B CA 1
ATOM 7745 C C . GLY B 1 419 ? 6.84 -27.766 -3.43 1 93.19 419 GLY B C 1
ATOM 7746 O O . GLY B 1 419 ? 7.305 -26.703 -3.861 1 93.19 419 GLY B O 1
ATOM 7747 N N . ALA B 1 420 ? 7.527 -28.609 -2.699 1 93.75 420 ALA B N 1
ATOM 7748 C CA . ALA B 1 420 ? 8.898 -28.312 -2.295 1 93.75 420 ALA B CA 1
ATOM 7749 C C . ALA B 1 420 ? 9.898 -29.172 -3.064 1 93.75 420 ALA B C 1
ATOM 7751 O O . ALA B 1 420 ? 9.617 -30.328 -3.377 1 93.75 420 ALA B O 1
ATOM 7752 N N . THR B 1 421 ? 11.031 -28.531 -3.354 1 93.25 421 THR B N 1
ATOM 7753 C CA . THR B 1 421 ? 12.086 -29.328 -3.977 1 93.25 421 THR B CA 1
ATOM 7754 C C . THR B 1 421 ? 12.43 -30.547 -3.115 1 93.25 421 THR B C 1
ATOM 7756 O O . THR B 1 421 ? 12.586 -30.422 -1.898 1 93.25 421 THR B O 1
ATOM 7759 N N . GLY B 1 422 ? 12.438 -31.672 -3.758 1 93.5 422 GLY B N 1
ATOM 7760 C CA . GLY B 1 422 ? 12.695 -32.906 -3.059 1 93.5 422 GLY B CA 1
ATOM 7761 C C . GLY B 1 422 ? 11.43 -33.625 -2.611 1 93.5 422 GLY B C 1
ATOM 7762 O O . GLY B 1 422 ? 11.461 -34.812 -2.271 1 93.5 422 GLY B O 1
ATOM 7763 N N . GLY B 1 423 ? 10.359 -32.938 -2.664 1 93.81 423 GLY B N 1
ATOM 7764 C CA . GLY B 1 423 ? 9.102 -33.469 -2.164 1 93.81 423 GLY B CA 1
ATOM 7765 C C . GLY B 1 423 ? 8.547 -34.594 -3.025 1 93.81 423 GLY B C 1
ATOM 7766 O O . GLY B 1 423 ? 8.023 -35.562 -2.506 1 93.81 423 GLY B O 1
ATOM 7767 N N . VAL B 1 424 ? 8.586 -34.438 -4.324 1 93.69 424 VAL B N 1
ATOM 7768 C CA . VAL B 1 424 ? 8.109 -35.469 -5.23 1 93.69 424 VAL B CA 1
ATOM 7769 C C . VAL B 1 424 ? 8.93 -36.75 -5.027 1 93.69 424 VAL B C 1
ATOM 7771 O O . VAL B 1 424 ? 8.367 -37.844 -4.918 1 93.69 424 VAL B O 1
ATOM 7774 N N . MET B 1 425 ? 10.234 -36.562 -4.949 1 93.31 425 MET B N 1
ATOM 7775 C CA . MET B 1 425 ? 11.133 -37.688 -4.75 1 93.31 425 MET B CA 1
ATOM 7776 C C . MET B 1 425 ? 10.828 -38.406 -3.436 1 93.31 425 MET B C 1
ATOM 7778 O O . MET B 1 425 ? 10.719 -39.625 -3.4 1 93.31 425 MET B O 1
ATOM 7782 N N . GLU B 1 426 ? 10.672 -37.625 -2.428 1 93.75 426 GLU B N 1
ATOM 7783 C CA . GLU B 1 426 ? 10.383 -38.188 -1.117 1 93.75 426 GLU B CA 1
ATOM 7784 C C . GLU B 1 426 ? 9.078 -38.969 -1.138 1 93.75 426 GLU B C 1
ATOM 7786 O O . GLU B 1 426 ? 9.023 -40.094 -0.628 1 93.75 426 GLU B O 1
ATOM 7791 N N . ALA B 1 427 ? 8.086 -38.438 -1.741 1 94.38 427 ALA B N 1
ATOM 7792 C CA . ALA B 1 427 ? 6.793 -39.125 -1.845 1 94.38 427 ALA B CA 1
ATOM 7793 C C . ALA B 1 427 ? 6.902 -40.406 -2.67 1 94.38 427 ALA B C 1
ATOM 7795 O O . ALA B 1 427 ? 6.316 -41.406 -2.316 1 94.38 427 ALA B O 1
ATOM 7796 N N . ALA B 1 428 ? 7.582 -40.312 -3.762 1 91.88 428 ALA B N 1
ATOM 7797 C CA . ALA B 1 428 ? 7.758 -41.469 -4.641 1 91.88 428 ALA B CA 1
ATOM 7798 C C . ALA B 1 428 ? 8.5 -42.594 -3.922 1 91.88 428 ALA B C 1
ATOM 7800 O O . ALA B 1 428 ? 8.141 -43.75 -4.047 1 91.88 428 ALA B O 1
ATOM 7801 N N . LEU B 1 429 ? 9.523 -42.219 -3.189 1 89.94 429 LEU B N 1
ATOM 7802 C CA . LEU B 1 429 ? 10.32 -43.219 -2.479 1 89.94 429 LEU B CA 1
ATOM 7803 C C . LEU B 1 429 ? 9.5 -43.906 -1.383 1 89.94 429 LEU B C 1
ATOM 7805 O O . LEU B 1 429 ? 9.625 -45.094 -1.162 1 89.94 429 LEU B O 1
ATOM 7809 N N . ARG B 1 430 ? 8.68 -43.125 -0.71 1 92.75 430 ARG B N 1
ATOM 7810 C CA . ARG B 1 430 ? 7.797 -43.688 0.303 1 92.75 430 ARG B CA 1
ATOM 7811 C C . ARG B 1 430 ? 6.945 -44.812 -0.276 1 92.75 430 ARG B C 1
ATOM 7813 O O . ARG B 1 430 ? 6.898 -45.906 0.28 1 92.75 430 ARG B O 1
ATOM 7820 N N . SER B 1 431 ? 6.344 -44.531 -1.358 1 91.44 431 SER B N 1
ATOM 7821 C CA . SER B 1 431 ? 5.422 -45.469 -1.959 1 91.44 431 SER B CA 1
ATOM 7822 C C . SER B 1 431 ? 6.176 -46.625 -2.633 1 91.44 431 SER B C 1
ATOM 7824 O O . SER B 1 431 ? 5.73 -47.781 -2.6 1 91.44 431 SER B O 1
ATOM 7826 N N . ALA B 1 432 ? 7.289 -46.312 -3.299 1 86.75 432 ALA B N 1
ATOM 7827 C CA . ALA B 1 432 ? 8.102 -47.344 -3.922 1 86.75 432 ALA B CA 1
ATOM 7828 C C . ALA B 1 432 ? 8.555 -48.375 -2.891 1 86.75 432 ALA B C 1
ATOM 7830 O O . ALA B 1 432 ? 8.57 -49.594 -3.166 1 86.75 432 ALA B O 1
ATOM 7831 N N . TYR B 1 433 ? 8.953 -47.906 -1.751 1 89.62 433 TYR B N 1
ATOM 7832 C CA . TYR B 1 433 ? 9.375 -48.812 -0.67 1 89.62 433 TYR B CA 1
ATOM 7833 C C . TYR B 1 433 ? 8.258 -49.75 -0.287 1 89.62 433 TYR B C 1
ATOM 7835 O O . TYR B 1 433 ? 8.484 -50.969 -0.15 1 89.62 433 TYR B O 1
ATOM 7843 N N . PHE B 1 434 ? 7.137 -49.25 -0.151 1 92.06 434 PHE B N 1
ATOM 7844 C CA . PHE B 1 434 ? 5.98 -50.062 0.202 1 92.06 434 PHE B CA 1
ATOM 7845 C C . PHE B 1 434 ? 5.66 -51.062 -0.908 1 92.06 434 PHE B C 1
ATOM 7847 O O . PHE B 1 434 ? 5.402 -52.219 -0.641 1 92.06 434 PHE B O 1
ATOM 7854 N N . LEU B 1 435 ? 5.613 -50.594 -2.127 1 86.94 435 LEU B N 1
ATOM 7855 C CA . LEU B 1 435 ? 5.27 -51.438 -3.264 1 86.94 435 LEU B CA 1
ATOM 7856 C C . LEU B 1 435 ? 6.273 -52.594 -3.422 1 86.94 435 LEU B C 1
ATOM 7858 O O . LEU B 1 435 ? 5.914 -53.688 -3.852 1 86.94 435 LEU B O 1
ATOM 7862 N N . ALA B 1 436 ? 7.445 -52.375 -2.98 1 85.81 436 ALA B N 1
ATOM 7863 C CA . ALA B 1 436 ? 8.508 -53.344 -3.117 1 85.81 436 ALA B CA 1
ATOM 7864 C C . ALA B 1 436 ? 8.523 -54.312 -1.93 1 85.81 436 ALA B C 1
ATOM 7866 O O . ALA B 1 436 ? 8.828 -55.5 -2.084 1 85.81 436 ALA B O 1
ATOM 7867 N N . THR B 1 437 ? 8.156 -53.812 -0.69 1 88.75 437 THR B N 1
ATOM 7868 C CA . THR B 1 437 ? 8.398 -54.625 0.514 1 88.75 437 THR B CA 1
ATOM 7869 C C . THR B 1 437 ? 7.074 -55.062 1.138 1 88.75 437 THR B C 1
ATOM 7871 O O . THR B 1 437 ? 7.043 -56 1.926 1 88.75 437 THR B O 1
ATOM 7874 N N . GLY B 1 438 ? 6.086 -54.25 0.883 1 89.44 438 GLY B N 1
ATOM 7875 C CA . GLY B 1 438 ? 4.789 -54.531 1.479 1 89.44 438 GLY B CA 1
ATOM 7876 C C . GLY B 1 438 ? 4.582 -53.844 2.814 1 89.44 438 GLY B C 1
ATOM 7877 O O . GLY B 1 438 ? 3.498 -53.906 3.396 1 89.44 438 GLY B O 1
ATOM 7878 N N . THR B 1 439 ? 5.602 -53.156 3.299 1 92.25 439 THR B N 1
ATOM 7879 C CA . THR B 1 439 ? 5.504 -52.438 4.566 1 92.25 439 THR B CA 1
ATOM 7880 C C . THR B 1 439 ? 5.891 -50.969 4.391 1 92.25 439 THR B C 1
ATOM 7882 O O . THR B 1 439 ? 6.73 -50.625 3.549 1 92.25 439 THR B O 1
ATOM 7885 N N . ASN B 1 440 ? 5.27 -50.156 5.195 1 92.81 440 ASN B N 1
ATOM 7886 C CA . ASN B 1 440 ? 5.582 -48.719 5.125 1 92.81 440 ASN B CA 1
ATOM 7887 C C . ASN B 1 440 ? 6.922 -48.406 5.781 1 92.81 440 ASN B C 1
ATOM 7889 O O . ASN B 1 440 ? 7.262 -48.969 6.812 1 92.81 440 ASN B O 1
ATOM 7893 N N . PRO B 1 441 ? 7.656 -47.531 5.25 1 91.5 441 PRO B N 1
ATOM 7894 C CA . PRO B 1 441 ? 8.828 -47 5.945 1 91.5 441 PRO B CA 1
ATOM 7895 C C . PRO B 1 441 ? 8.469 -45.906 6.969 1 91.5 441 PRO B C 1
ATOM 7897 O O . PRO B 1 441 ? 7.297 -45.562 7.094 1 91.5 441 PRO B O 1
ATOM 7900 N N . ASP B 1 442 ? 9.531 -45.562 7.746 1 91.56 442 ASP B N 1
ATOM 7901 C CA . ASP B 1 442 ? 9.336 -44.312 8.492 1 91.56 442 ASP B CA 1
ATOM 7902 C C . ASP B 1 442 ? 8.977 -43.156 7.562 1 91.56 442 ASP B C 1
ATOM 7904 O O . ASP B 1 442 ? 9.594 -43 6.512 1 91.56 442 ASP B O 1
ATOM 7908 N N . PRO B 1 443 ? 7.977 -42.469 7.898 1 88.38 443 PRO B N 1
ATOM 7909 C CA . PRO B 1 443 ? 7.555 -41.406 7 1 88.38 443 PRO B CA 1
ATOM 7910 C C . PRO B 1 443 ? 8.672 -40.406 6.707 1 88.38 443 PRO B C 1
ATOM 7912 O O . PRO B 1 443 ? 8.641 -39.719 5.684 1 88.38 443 PRO B O 1
ATOM 7915 N N . ASP B 1 444 ? 9.656 -40.281 7.609 1 90.31 444 ASP B N 1
ATOM 7916 C CA . ASP B 1 444 ? 10.758 -39.344 7.41 1 90.31 444 ASP B CA 1
ATOM 7917 C C . ASP B 1 444 ? 12.031 -40.062 7.008 1 90.31 444 ASP B C 1
ATOM 7919 O O . ASP B 1 444 ? 13.133 -39.531 7.141 1 90.31 444 ASP B O 1
ATOM 7923 N N . ALA B 1 445 ? 11.891 -41.219 6.516 1 87.5 445 ALA B N 1
ATOM 7924 C CA . ALA B 1 445 ? 13.031 -42.062 6.18 1 87.5 445 ALA B CA 1
ATOM 7925 C C . ALA B 1 445 ? 13.852 -41.438 5.043 1 87.5 445 ALA B C 1
ATOM 7927 O O . ALA B 1 445 ? 15.047 -41.719 4.922 1 87.5 445 ALA B O 1
ATOM 7928 N N . PHE B 1 446 ? 13.242 -40.594 4.328 1 88.88 446 PHE B N 1
ATOM 7929 C CA . PHE B 1 446 ? 13.875 -40.094 3.113 1 88.88 446 PHE B CA 1
ATOM 7930 C C . PHE B 1 446 ? 14.055 -38.594 3.174 1 88.88 446 PHE B C 1
ATOM 7932 O O . PHE B 1 446 ? 14.133 -37.938 2.137 1 88.88 446 PHE B O 1
ATOM 7939 N N . LYS B 1 447 ? 14.156 -37.969 4.312 1 88.69 447 LYS B N 1
ATOM 7940 C CA . LYS B 1 447 ? 14.203 -36.5 4.527 1 88.69 447 LYS B CA 1
ATOM 7941 C C . LYS B 1 447 ? 15.5 -35.906 3.969 1 88.69 447 LYS B C 1
ATOM 7943 O O . LYS B 1 447 ? 15.586 -34.719 3.75 1 88.69 447 LYS B O 1
ATOM 7948 N N . GLU B 1 448 ? 16.438 -36.688 3.668 1 86.69 448 GLU B N 1
ATOM 7949 C CA . GLU B 1 448 ? 17.75 -36.219 3.227 1 86.69 448 GLU B CA 1
ATOM 7950 C C . GLU B 1 448 ? 17.688 -35.688 1.809 1 86.69 448 GLU B C 1
ATOM 7952 O O . GLU B 1 448 ? 18.625 -35 1.362 1 86.69 448 GLU B O 1
ATOM 7957 N N . VAL B 1 449 ? 16.641 -35.938 1.106 1 86.94 449 VAL B N 1
ATOM 7958 C CA . VAL B 1 449 ? 16.5 -35.438 -0.261 1 86.94 449 VAL B CA 1
ATOM 7959 C C . VAL B 1 449 ? 16 -34 -0.245 1 86.94 449 VAL B C 1
ATOM 7961 O O . VAL B 1 449 ? 15.922 -33.344 -1.292 1 86.94 449 VAL B O 1
ATOM 7964 N N . ARG B 1 450 ? 15.773 -33.5 0.945 1 85.94 450 ARG B N 1
ATOM 7965 C CA . ARG B 1 450 ? 15.258 -32.125 1.073 1 85.94 450 ARG B CA 1
ATOM 7966 C C . ARG B 1 450 ? 16.375 -31.109 0.953 1 85.94 450 ARG B C 1
ATOM 7968 O O . ARG B 1 450 ? 17.547 -31.422 1.198 1 85.94 450 ARG B O 1
ATOM 7975 N N . GLY B 1 451 ? 15.992 -29.812 0.481 1 83.19 451 GLY B N 1
ATOM 7976 C CA . GLY B 1 451 ? 16.969 -28.719 0.462 1 83.19 451 GLY B CA 1
ATOM 7977 C C . GLY B 1 451 ? 17.156 -28.125 -0.916 1 83.19 451 GLY B C 1
ATOM 7978 O O . GLY B 1 451 ? 16.828 -28.75 -1.926 1 83.19 451 GLY B O 1
ATOM 7979 N N . MET B 1 452 ? 17.812 -26.953 -1.007 1 80.31 452 MET B N 1
ATOM 7980 C CA . MET B 1 452 ? 17.797 -26.172 -2.246 1 80.31 452 MET B CA 1
ATOM 7981 C C . MET B 1 452 ? 19.203 -25.984 -2.783 1 80.31 452 MET B C 1
ATOM 7983 O O . MET B 1 452 ? 19.391 -25.359 -3.83 1 80.31 452 MET B O 1
ATOM 7987 N N . ALA B 1 453 ? 20.188 -26.516 -2.191 1 81.75 453 ALA B N 1
ATOM 7988 C CA . ALA B 1 453 ? 21.562 -26.234 -2.586 1 81.75 453 ALA B CA 1
ATOM 7989 C C . ALA B 1 453 ? 22 -27.109 -3.75 1 81.75 453 ALA B C 1
ATOM 7991 O O . ALA B 1 453 ? 22.141 -28.328 -3.59 1 81.75 453 ALA B O 1
ATOM 7992 N N . GLY B 1 454 ? 22.266 -26.453 -4.965 1 85.19 454 GLY B N 1
ATOM 7993 C CA . GLY B 1 454 ? 22.75 -27.219 -6.105 1 85.19 454 GLY B CA 1
ATOM 7994 C C . GLY B 1 454 ? 21.875 -28.406 -6.438 1 85.19 454 GLY B C 1
ATOM 7995 O O . GLY B 1 454 ? 20.656 -28.266 -6.637 1 85.19 454 GLY B O 1
ATOM 7996 N N . TRP B 1 455 ? 22.516 -29.547 -6.723 1 91.81 455 TRP B N 1
ATOM 7997 C CA . TRP B 1 455 ? 21.75 -30.781 -6.789 1 91.81 455 TRP B CA 1
ATOM 7998 C C . TRP B 1 455 ? 22.172 -31.75 -5.68 1 91.81 455 TRP B C 1
ATOM 8000 O O . TRP B 1 455 ? 23.328 -31.75 -5.266 1 91.81 455 TRP B O 1
ATOM 8010 N N . LYS B 1 456 ? 21.266 -32.375 -5.152 1 94 456 LYS B N 1
ATOM 8011 C CA . LYS B 1 456 ? 21.484 -33.375 -4.09 1 94 456 LYS B CA 1
ATOM 8012 C C . LYS B 1 456 ? 21.391 -34.781 -4.625 1 94 456 LYS B C 1
ATOM 8014 O O . LYS B 1 456 ? 20.656 -35.062 -5.578 1 94 456 LYS B O 1
ATOM 8019 N N . GLU B 1 457 ? 22.203 -35.625 -4.094 1 94.44 457 GLU B N 1
ATOM 8020 C CA . GLU B 1 457 ? 22.172 -37.031 -4.488 1 94.44 457 GLU B CA 1
ATOM 8021 C C . GLU B 1 457 ? 22.188 -37.969 -3.268 1 94.44 457 GLU B C 1
ATOM 8023 O O . GLU B 1 457 ? 22.75 -37.594 -2.232 1 94.44 457 GLU B O 1
ATOM 8028 N N . LYS B 1 458 ? 21.469 -39.031 -3.379 1 93.56 458 LYS B N 1
ATOM 8029 C CA . LYS B 1 458 ? 21.422 -40.031 -2.311 1 93.56 458 LYS B CA 1
ATOM 8030 C C . LYS B 1 458 ? 21.188 -41.406 -2.871 1 93.56 458 LYS B C 1
ATOM 8032 O O . LYS B 1 458 ? 20.641 -41.562 -3.971 1 93.56 458 LYS B O 1
ATOM 8037 N N . THR B 1 459 ? 21.641 -42.344 -2.133 1 94.25 459 THR B N 1
ATOM 8038 C CA . THR B 1 459 ? 21.375 -43.75 -2.447 1 94.25 459 THR B CA 1
ATOM 8039 C C . THR B 1 459 ? 20.547 -44.406 -1.35 1 94.25 459 THR B C 1
ATOM 8041 O O . THR B 1 459 ? 20.859 -44.281 -0.166 1 94.25 459 THR B O 1
ATOM 8044 N N . PHE B 1 460 ? 19.5 -45 -1.778 1 90.5 460 PHE B N 1
ATOM 8045 C CA . PHE B 1 460 ? 18.625 -45.719 -0.849 1 90.5 460 PHE B CA 1
ATOM 8046 C C . PHE B 1 460 ? 18.562 -47.188 -1.208 1 90.5 460 PHE B C 1
ATOM 8048 O O . PHE B 1 460 ? 18.656 -47.562 -2.383 1 90.5 460 PHE B O 1
ATOM 8055 N N . GLU B 1 461 ? 18.438 -47.969 -0.186 1 88.25 461 GLU B N 1
ATOM 8056 C CA . GLU B 1 461 ? 18.297 -49.406 -0.417 1 88.25 461 GLU B CA 1
ATOM 8057 C C . GLU B 1 461 ? 16.828 -49.844 -0.305 1 88.25 461 GLU B C 1
ATOM 8059 O O . GLU B 1 461 ? 16.188 -49.625 0.724 1 88.25 461 GLU B O 1
ATOM 8064 N N . ILE B 1 462 ? 16.312 -50.344 -1.44 1 81.25 462 ILE B N 1
ATOM 8065 C CA . ILE B 1 462 ? 14.977 -50.906 -1.44 1 81.25 462 ILE B CA 1
ATOM 8066 C C . ILE B 1 462 ? 15.047 -52.406 -1.785 1 81.25 462 ILE B C 1
ATOM 8068 O O . ILE B 1 462 ? 15.406 -52.781 -2.906 1 81.25 462 ILE B O 1
ATOM 8072 N N . THR B 1 463 ? 14.68 -53.312 -0.906 1 81.38 463 THR B N 1
ATOM 8073 C CA . THR B 1 463 ? 14.719 -54.75 -1.037 1 81.38 463 THR B CA 1
ATOM 8074 C C . THR B 1 463 ? 16.094 -55.219 -1.515 1 81.38 463 THR B C 1
ATOM 8076 O O . THR B 1 463 ? 16.203 -56.031 -2.438 1 81.38 463 THR B O 1
ATOM 8079 N N . GLY B 1 464 ? 17.094 -54.594 -1.065 1 81 464 GLY B N 1
ATOM 8080 C CA . GLY B 1 464 ? 18.469 -55 -1.362 1 81 464 GLY B CA 1
ATOM 8081 C C . GLY B 1 464 ? 19 -54.375 -2.633 1 81 464 GLY B C 1
ATOM 8082 O O . GLY B 1 464 ? 20.188 -54.562 -2.961 1 81 464 GLY B O 1
ATOM 8083 N N . ILE B 1 465 ? 18.219 -53.688 -3.367 1 84.75 465 ILE B N 1
ATOM 8084 C CA . ILE B 1 465 ? 18.672 -53.031 -4.59 1 84.75 465 ILE B CA 1
ATOM 8085 C C . ILE B 1 465 ? 18.969 -51.562 -4.305 1 84.75 465 ILE B C 1
ATOM 8087 O O . ILE B 1 465 ? 18.094 -50.844 -3.84 1 84.75 465 ILE B O 1
ATOM 8091 N N . PRO B 1 466 ? 20.172 -51.25 -4.547 1 92.44 466 PRO B N 1
ATOM 8092 C CA . PRO B 1 466 ? 20.5 -49.844 -4.363 1 92.44 466 PRO B CA 1
ATOM 8093 C C . PRO B 1 466 ? 19.891 -48.938 -5.445 1 92.44 466 PRO B C 1
ATOM 8095 O O . PRO B 1 466 ? 20.062 -49.219 -6.637 1 92.44 466 PRO B O 1
ATOM 8098 N N . ILE B 1 467 ? 19.141 -47.969 -5.047 1 92.94 467 ILE B N 1
ATOM 8099 C CA . ILE B 1 467 ? 18.547 -47 -5.949 1 92.94 467 ILE B CA 1
ATOM 8100 C C . ILE B 1 467 ? 19.234 -45.656 -5.77 1 92.94 467 ILE B C 1
ATOM 8102 O O . ILE B 1 467 ? 19.141 -45.031 -4.703 1 92.94 467 ILE B O 1
ATOM 8106 N N . LYS B 1 468 ? 19.891 -45.156 -6.793 1 96.12 468 LYS B N 1
ATOM 8107 C CA . LYS B 1 468 ? 20.562 -43.844 -6.77 1 96.12 468 LYS B CA 1
ATOM 8108 C C . LYS B 1 468 ? 19.641 -42.75 -7.309 1 96.12 468 LYS B C 1
ATOM 8110 O O . LYS B 1 468 ? 19.203 -42.812 -8.453 1 96.12 468 LYS B O 1
ATOM 8115 N N . VAL B 1 469 ? 19.469 -41.75 -6.461 1 96.19 469 VAL B N 1
ATOM 8116 C CA . VAL B 1 469 ? 18.531 -40.719 -6.859 1 96.19 469 VAL B CA 1
ATOM 8117 C C . VAL B 1 469 ? 19.234 -39.344 -6.793 1 96.19 469 VAL B C 1
ATOM 8119 O O . VAL B 1 469 ? 20.25 -39.219 -6.113 1 96.19 469 VAL B O 1
ATOM 8122 N N . ALA B 1 470 ? 18.75 -38.375 -7.547 1 96.94 470 ALA B N 1
ATOM 8123 C CA . ALA B 1 470 ? 19.219 -37 -7.508 1 96.94 470 ALA B CA 1
ATOM 8124 C C . ALA B 1 470 ? 18.047 -36.031 -7.551 1 96.94 470 ALA B C 1
ATOM 8126 O O . ALA B 1 470 ? 17.016 -36.312 -8.141 1 96.94 470 ALA B O 1
ATOM 8127 N N . ILE B 1 471 ? 18.25 -34.938 -6.832 1 97.06 471 ILE B N 1
ATOM 8128 C CA . ILE B 1 471 ? 17.266 -33.844 -6.789 1 97.06 471 ILE B CA 1
ATOM 8129 C C . ILE B 1 471 ? 17.938 -32.531 -7.184 1 97.06 471 ILE B C 1
ATOM 8131 O O . ILE B 1 471 ? 19.016 -32.188 -6.688 1 97.06 471 ILE B O 1
ATOM 8135 N N . VAL B 1 472 ? 17.312 -31.844 -8.102 1 97.19 472 VAL B N 1
ATOM 8136 C CA . VAL B 1 472 ? 17.891 -30.562 -8.523 1 97.19 472 VAL B CA 1
ATOM 8137 C C . VAL B 1 472 ? 16.766 -29.547 -8.758 1 97.19 472 VAL B C 1
ATOM 8139 O O . VAL B 1 472 ? 15.68 -29.906 -9.219 1 97.19 472 VAL B O 1
ATOM 8142 N N . SER B 1 473 ? 16.984 -28.344 -8.367 1 96.31 473 SER B N 1
ATOM 8143 C CA . SER B 1 473 ? 16.094 -27.234 -8.688 1 96.31 473 SER B CA 1
ATOM 8144 C C . SER B 1 473 ? 16.859 -26.078 -9.328 1 96.31 473 SER B C 1
ATOM 8146 O O . SER B 1 473 ? 18.062 -25.922 -9.109 1 96.31 473 SER B O 1
ATOM 8148 N N . GLY B 1 474 ? 16.094 -25.281 -10.164 1 96.44 474 GLY B N 1
ATOM 8149 C CA . GLY B 1 474 ? 16.766 -24.297 -10.984 1 96.44 474 GLY B CA 1
ATOM 8150 C C . GLY B 1 474 ? 17.359 -24.875 -12.25 1 96.44 474 GLY B C 1
ATOM 8151 O O . GLY B 1 474 ? 18.062 -25.891 -12.203 1 96.44 474 GLY B O 1
ATOM 8152 N N . LEU B 1 475 ? 17.125 -24.266 -13.32 1 97.62 475 LEU B N 1
ATOM 8153 C CA . LEU B 1 475 ? 17.484 -24.859 -14.602 1 97.62 475 LEU B CA 1
ATOM 8154 C C . LEU B 1 475 ? 18.984 -24.734 -14.852 1 97.62 475 LEU B C 1
ATOM 8156 O O . LEU B 1 475 ? 19.562 -25.547 -15.578 1 97.62 475 LEU B O 1
ATOM 8160 N N . GLY B 1 476 ? 19.594 -23.734 -14.234 1 96.62 476 GLY B N 1
ATOM 8161 C CA . GLY B 1 476 ? 21.047 -23.688 -14.281 1 96.62 476 GLY B CA 1
ATOM 8162 C C . GLY B 1 476 ? 21.703 -24.891 -13.617 1 96.62 476 GLY B C 1
ATOM 8163 O O . GLY B 1 476 ? 22.625 -25.484 -14.18 1 96.62 476 GLY B O 1
ATOM 8164 N N . ASN B 1 477 ? 21.266 -25.188 -12.461 1 96.69 477 ASN B N 1
ATOM 8165 C CA . ASN B 1 477 ? 21.75 -26.391 -11.773 1 96.69 477 ASN B CA 1
ATOM 8166 C C . ASN B 1 477 ? 21.422 -27.656 -12.57 1 96.69 477 ASN B C 1
ATOM 8168 O O . ASN B 1 477 ? 22.219 -28.594 -12.586 1 96.69 477 ASN B O 1
ATOM 8172 N N . THR B 1 478 ? 20.297 -27.625 -13.164 1 97.31 478 THR B N 1
ATOM 8173 C CA . THR B 1 478 ? 19.859 -28.766 -13.961 1 97.31 478 THR B CA 1
ATOM 8174 C C . THR B 1 478 ? 20.812 -29 -15.125 1 97.31 478 THR B C 1
ATOM 8176 O O . THR B 1 478 ? 21.188 -30.141 -15.414 1 97.31 478 THR B O 1
ATOM 8179 N N . ARG B 1 479 ? 21.125 -27.922 -15.812 1 96.75 479 ARG B N 1
ATOM 8180 C CA . ARG B 1 479 ? 22.062 -28.031 -16.922 1 96.75 479 ARG B CA 1
ATOM 8181 C C . ARG B 1 479 ? 23.391 -28.641 -16.453 1 96.75 479 ARG B C 1
ATOM 8183 O O . ARG B 1 479 ? 23.953 -29.5 -17.125 1 96.75 479 ARG B O 1
ATOM 8190 N N . LYS B 1 480 ? 23.875 -28.25 -15.32 1 96.12 480 LYS B N 1
ATOM 8191 C CA . LYS B 1 480 ? 25.109 -28.797 -14.758 1 96.12 480 LYS B CA 1
ATOM 8192 C C . LYS B 1 480 ? 24.953 -30.297 -14.477 1 96.12 480 LYS B C 1
ATOM 8194 O O . LYS B 1 480 ? 25.859 -31.078 -14.773 1 96.12 480 LYS B O 1
ATOM 8199 N N . LEU B 1 481 ? 23.891 -30.641 -13.93 1 97 481 LEU B N 1
ATOM 8200 C CA . LEU B 1 481 ? 23.625 -32.031 -13.617 1 97 481 LEU B CA 1
ATOM 8201 C C . LEU B 1 481 ? 23.578 -32.875 -14.883 1 97 481 LEU B C 1
ATOM 8203 O O . LEU B 1 481 ? 24.141 -33.969 -14.938 1 97 481 LEU B O 1
ATOM 8207 N N . ILE B 1 482 ? 22.859 -32.406 -15.898 1 96.94 482 ILE B N 1
ATOM 8208 C CA . ILE B 1 482 ? 22.719 -33.156 -17.156 1 96.94 482 ILE B CA 1
ATOM 8209 C C . ILE B 1 482 ? 24.094 -33.344 -17.797 1 96.94 482 ILE B C 1
ATOM 8211 O O . ILE B 1 482 ? 24.391 -34.406 -18.297 1 96.94 482 ILE B O 1
ATOM 8215 N N . ARG B 1 483 ? 24.875 -32.312 -17.766 1 95.44 483 ARG B N 1
ATOM 8216 C CA . ARG B 1 483 ? 26.234 -32.438 -18.297 1 95.44 483 ARG B CA 1
ATOM 8217 C C . ARG B 1 483 ? 27.016 -33.5 -17.562 1 95.44 483 ARG B C 1
ATOM 8219 O O . ARG B 1 483 ? 27.75 -34.281 -18.188 1 95.44 483 ARG B O 1
ATOM 8226 N N . ALA B 1 484 ? 26.859 -33.531 -16.312 1 96.62 484 ALA B N 1
ATOM 8227 C CA . ALA B 1 484 ? 27.547 -34.531 -15.508 1 96.62 484 ALA B CA 1
ATOM 8228 C C . ALA B 1 484 ? 27.062 -35.938 -15.844 1 96.62 484 ALA B C 1
ATOM 8230 O O . ALA B 1 484 ? 27.859 -36.875 -15.891 1 96.62 484 ALA B O 1
ATOM 8231 N N . ILE B 1 485 ? 25.812 -36.094 -16.031 1 96.88 485 ILE B N 1
ATOM 8232 C CA . ILE B 1 485 ? 25.219 -37.375 -16.391 1 96.88 485 ILE B CA 1
ATOM 8233 C C . ILE B 1 485 ? 25.734 -37.812 -17.766 1 96.88 485 ILE B C 1
ATOM 8235 O O . ILE B 1 485 ? 26.172 -38.938 -17.953 1 96.88 485 ILE B O 1
ATOM 8239 N N . ARG B 1 486 ? 25.75 -36.938 -18.719 1 95.19 486 ARG B N 1
ATOM 8240 C CA . ARG B 1 486 ? 26.125 -37.25 -20.094 1 95.19 486 ARG B CA 1
ATOM 8241 C C . ARG B 1 486 ? 27.609 -37.594 -20.203 1 95.19 486 ARG B C 1
ATOM 8243 O O . ARG B 1 486 ? 28.016 -38.406 -21.016 1 95.19 486 ARG B O 1
ATOM 8250 N N . SER B 1 487 ? 28.438 -36.969 -19.375 1 95.19 487 SER B N 1
ATOM 8251 C CA . SER B 1 487 ? 29.875 -37.219 -19.391 1 95.19 487 SER B CA 1
ATOM 8252 C C . SER B 1 487 ? 30.219 -38.5 -18.641 1 95.19 487 SER B C 1
ATOM 8254 O O . SER B 1 487 ? 31.359 -38.969 -18.688 1 95.19 487 SER B O 1
ATOM 8256 N N . GLY B 1 488 ? 29.281 -39.031 -17.953 1 94.5 488 GLY B N 1
ATOM 8257 C CA . GLY B 1 488 ? 29.5 -40.281 -17.219 1 94.5 488 GLY B CA 1
ATOM 8258 C C . GLY B 1 488 ? 30.094 -40.062 -15.836 1 94.5 488 GLY B C 1
ATOM 8259 O O . GLY B 1 488 ? 30.406 -41 -15.125 1 94.5 488 GLY B O 1
ATOM 8260 N N . LYS B 1 489 ? 30.219 -38.812 -15.492 1 95.75 489 LYS B N 1
ATOM 8261 C CA . LYS B 1 489 ? 30.766 -38.5 -14.172 1 95.75 489 LYS B CA 1
ATOM 8262 C C . LYS B 1 489 ? 29.859 -39.031 -13.07 1 95.75 489 LYS B C 1
ATOM 8264 O O . LYS B 1 489 ? 30.328 -39.375 -11.984 1 95.75 489 LYS B O 1
ATOM 8269 N N . VAL B 1 490 ? 28.516 -38.938 -13.32 1 96.44 490 VAL B N 1
ATOM 8270 C CA . VAL B 1 490 ? 27.547 -39.406 -12.359 1 96.44 490 VAL B CA 1
ATOM 8271 C C . VAL B 1 490 ? 26.516 -40.281 -13.062 1 96.44 490 VAL B C 1
ATOM 8273 O O . VAL B 1 490 ? 26.344 -40.219 -14.281 1 96.44 490 VAL B O 1
ATOM 8276 N N . ASN B 1 491 ? 25.906 -41.156 -12.266 1 96.25 491 ASN B N 1
ATOM 8277 C CA . ASN B 1 491 ? 24.844 -42.031 -12.742 1 96.25 491 ASN B CA 1
ATOM 8278 C C . ASN B 1 491 ? 23.719 -42.156 -11.711 1 96.25 491 ASN B C 1
ATOM 8280 O O . ASN B 1 491 ? 23.984 -42.25 -10.516 1 96.25 491 ASN B O 1
ATOM 8284 N N . TYR B 1 492 ? 22.531 -42.031 -12.195 1 97.44 492 TYR B N 1
ATOM 8285 C CA . TYR B 1 492 ? 21.375 -42.125 -11.32 1 97.44 492 TYR B CA 1
ATOM 8286 C C . TYR B 1 492 ? 20.297 -43.031 -11.93 1 97.44 492 TYR B C 1
ATOM 8288 O O . TYR B 1 492 ? 20.328 -43.312 -13.125 1 97.44 492 TYR B O 1
ATOM 8296 N N . ASP B 1 493 ? 19.406 -43.5 -11.055 1 96.5 493 ASP B N 1
ATOM 8297 C CA . ASP B 1 493 ? 18.234 -44.25 -11.5 1 96.5 493 ASP B CA 1
ATOM 8298 C C . ASP B 1 493 ? 17.031 -43.344 -11.656 1 96.5 493 ASP B C 1
ATOM 8300 O O . ASP B 1 493 ? 16.219 -43.531 -12.57 1 96.5 493 ASP B O 1
ATOM 8304 N N . PHE B 1 494 ? 16.891 -42.469 -10.789 1 96.19 494 PHE B N 1
ATOM 8305 C CA . PHE B 1 494 ? 15.719 -41.594 -10.719 1 96.19 494 PHE B CA 1
ATOM 8306 C C . PHE B 1 494 ? 16.125 -40.188 -10.352 1 96.19 494 PHE B C 1
ATOM 8308 O O . PHE B 1 494 ? 16.891 -39.969 -9.414 1 96.19 494 PHE B O 1
ATOM 8315 N N . VAL B 1 495 ? 15.672 -39.156 -11.141 1 97.75 495 VAL B N 1
ATOM 8316 C CA . VAL B 1 495 ? 16.062 -37.75 -10.922 1 97.75 495 VAL B CA 1
ATOM 8317 C C . VAL B 1 495 ? 14.828 -36.875 -10.883 1 97.75 495 VAL B C 1
ATOM 8319 O O . VAL B 1 495 ? 13.992 -36.906 -11.797 1 97.75 495 VAL B O 1
ATOM 8322 N N . GLU B 1 496 ? 14.688 -36.094 -9.828 1 97.5 496 GLU B N 1
ATOM 8323 C CA . GLU B 1 496 ? 13.672 -35.031 -9.766 1 97.5 496 GLU B CA 1
ATOM 8324 C C . GLU B 1 496 ? 14.234 -33.688 -10.219 1 97.5 496 GLU B C 1
ATOM 8326 O O . GLU B 1 496 ? 15.289 -33.281 -9.75 1 97.5 496 GLU B O 1
ATOM 8331 N N . VAL B 1 497 ? 13.547 -33.094 -11.117 1 97.56 497 VAL B N 1
ATOM 8332 C CA . VAL B 1 497 ? 13.961 -31.766 -11.57 1 97.56 497 VAL B CA 1
ATOM 8333 C C . VAL B 1 497 ? 12.812 -30.781 -11.398 1 97.56 497 VAL B C 1
ATOM 8335 O O . VAL B 1 497 ? 11.68 -31.047 -11.82 1 97.56 497 VAL B O 1
ATOM 8338 N N . MET B 1 498 ? 13.086 -29.719 -10.727 1 96.75 498 MET B N 1
ATOM 8339 C CA . MET B 1 498 ? 12.172 -28.578 -10.648 1 96.75 498 MET B CA 1
ATOM 8340 C C . MET B 1 498 ? 12.766 -27.344 -11.312 1 96.75 498 MET B C 1
ATOM 8342 O O . MET B 1 498 ? 13.922 -27 -11.055 1 96.75 498 MET B O 1
ATOM 8346 N N . ALA B 1 499 ? 11.969 -26.688 -12.156 1 97.25 499 ALA B N 1
ATOM 8347 C CA . ALA B 1 499 ? 12.492 -25.578 -12.945 1 97.25 499 ALA B CA 1
ATOM 8348 C C . ALA B 1 499 ? 12.797 -24.375 -12.055 1 97.25 499 ALA B C 1
ATOM 8350 O O . ALA B 1 499 ? 13.797 -23.688 -12.258 1 97.25 499 ALA B O 1
ATOM 8351 N N . CYS B 1 500 ? 11.945 -24.109 -11.133 1 96.88 500 CYS B N 1
ATOM 8352 C CA . CYS B 1 500 ? 12.117 -22.938 -10.289 1 96.88 500 CYS B CA 1
ATOM 8353 C C . CYS B 1 500 ? 12.977 -23.25 -9.07 1 96.88 500 CYS B C 1
ATOM 8355 O O . CYS B 1 500 ? 12.852 -24.328 -8.484 1 96.88 500 CYS B O 1
ATOM 8357 N N . PRO B 1 501 ? 13.906 -22.328 -8.664 1 95 501 PRO B N 1
ATOM 8358 C CA . PRO B 1 501 ? 14.641 -22.531 -7.414 1 95 501 PRO B CA 1
ATOM 8359 C C . PRO B 1 501 ? 13.719 -22.797 -6.223 1 95 501 PRO B C 1
ATOM 8361 O O . PRO B 1 501 ? 12.82 -22 -5.945 1 95 501 PRO B O 1
ATOM 8364 N N . GLY B 1 502 ? 13.969 -23.906 -5.594 1 94.44 502 GLY B N 1
ATOM 8365 C CA . GLY B 1 502 ? 13.148 -24.281 -4.453 1 94.44 502 GLY B CA 1
ATOM 8366 C C . GLY B 1 502 ? 11.875 -25 -4.84 1 94.44 502 GLY B C 1
ATOM 8367 O O . GLY B 1 502 ? 11.07 -25.375 -3.977 1 94.44 502 GLY B O 1
ATOM 8368 N N . GLY B 1 503 ? 11.672 -25.203 -6.133 1 95.62 503 GLY B N 1
ATOM 8369 C CA . GLY B 1 503 ? 10.484 -25.906 -6.605 1 95.62 503 GLY B CA 1
ATOM 8370 C C . GLY B 1 503 ? 9.289 -25 -6.781 1 95.62 503 GLY B C 1
ATOM 8371 O O . GLY B 1 503 ? 9.438 -23.812 -7.066 1 95.62 503 GLY B O 1
ATOM 8372 N N . CYS B 1 504 ? 8.094 -25.578 -6.613 1 96.56 504 CYS B N 1
ATOM 8373 C CA . CYS B 1 504 ? 6.848 -24.859 -6.836 1 96.56 504 CYS B CA 1
ATOM 8374 C C . CYS B 1 504 ? 6.648 -23.781 -5.781 1 96.56 504 CYS B C 1
ATOM 8376 O O . CYS B 1 504 ? 5.938 -22.797 -6.02 1 96.56 504 CYS B O 1
ATOM 8378 N N . SER B 1 505 ? 7.27 -23.953 -4.582 1 96.5 505 SER B N 1
ATOM 8379 C CA . SER B 1 505 ? 7.219 -22.938 -3.531 1 96.5 505 SER B CA 1
ATOM 8380 C C . SER B 1 505 ? 7.828 -21.625 -4.004 1 96.5 505 SER B C 1
ATOM 8382 O O . SER B 1 505 ? 7.457 -20.547 -3.514 1 96.5 505 SER B O 1
ATOM 8384 N N . GLY B 1 506 ? 8.711 -21.688 -4.91 1 96.12 506 GLY B N 1
ATOM 8385 C CA . GLY B 1 506 ? 9.297 -20.516 -5.523 1 96.12 506 GLY B CA 1
ATOM 8386 C C . GLY B 1 506 ? 8.82 -20.281 -6.945 1 96.12 506 GLY B C 1
ATOM 8387 O O . GLY B 1 506 ? 9.508 -19.641 -7.738 1 96.12 506 GLY B O 1
ATOM 8388 N N . GLY B 1 507 ? 7.672 -20.719 -7.254 1 96.75 507 GLY B N 1
ATOM 8389 C CA . GLY B 1 507 ? 7.16 -20.703 -8.617 1 96.75 507 GLY B CA 1
ATOM 8390 C C . GLY B 1 507 ? 6.922 -19.297 -9.141 1 96.75 507 GLY B C 1
ATOM 8391 O O . GLY B 1 507 ? 6.59 -18.391 -8.375 1 96.75 507 GLY B O 1
ATOM 8392 N N . GLY B 1 508 ? 6.957 -19.141 -10.383 1 97.06 508 GLY B N 1
ATOM 8393 C CA . GLY B 1 508 ? 6.836 -17.844 -11.047 1 97.06 508 GLY B CA 1
ATOM 8394 C C . GLY B 1 508 ? 5.434 -17.281 -10.984 1 97.06 508 GLY B C 1
ATOM 8395 O O . GLY B 1 508 ? 5.227 -16.094 -11.281 1 97.06 508 GLY B O 1
ATOM 8396 N N . GLY B 1 509 ? 4.488 -18.078 -10.547 1 97.81 509 GLY B N 1
ATOM 8397 C CA . GLY B 1 509 ? 3.117 -17.609 -10.43 1 97.81 509 GLY B CA 1
ATOM 8398 C C . GLY B 1 509 ? 2.744 -17.219 -9.008 1 97.81 509 GLY B C 1
ATOM 8399 O O . GLY B 1 509 ? 1.622 -16.781 -8.758 1 97.81 509 GLY B O 1
ATOM 8400 N N . GLN B 1 510 ? 3.697 -17.391 -8.039 1 98.06 510 GLN B N 1
ATOM 8401 C CA . GLN B 1 510 ? 3.477 -17.047 -6.645 1 98.06 510 GLN B CA 1
ATOM 8402 C C . GLN B 1 510 ? 3.5 -15.531 -6.445 1 98.06 510 GLN B C 1
ATOM 8404 O O . GLN B 1 510 ? 3.979 -14.797 -7.312 1 98.06 510 GLN B O 1
ATOM 8409 N N . PRO B 1 511 ? 2.965 -15.062 -5.348 1 97.44 511 PRO B N 1
ATOM 8410 C CA . PRO B 1 511 ? 3.016 -13.625 -5.07 1 97.44 511 PRO B CA 1
ATOM 8411 C C . PRO B 1 511 ? 4.438 -13.07 -5.094 1 97.44 511 PRO B C 1
ATOM 8413 O O . PRO B 1 511 ? 5.383 -13.766 -4.707 1 97.44 511 PRO B O 1
ATOM 8416 N N . ILE B 1 512 ? 4.555 -11.852 -5.555 1 96.44 512 ILE B N 1
ATOM 8417 C CA . ILE B 1 512 ? 5.859 -11.219 -5.719 1 96.44 512 ILE B CA 1
ATOM 8418 C C . ILE B 1 512 ? 6.199 -10.398 -4.477 1 96.44 512 ILE B C 1
ATOM 8420 O O . ILE B 1 512 ? 5.43 -9.531 -4.066 1 96.44 512 ILE B O 1
ATOM 8424 N N . CYS B 1 513 ? 7.266 -10.664 -3.844 1 92.44 513 CYS B N 1
ATOM 8425 C CA . CYS B 1 513 ? 7.902 -9.875 -2.793 1 92.44 513 CYS B CA 1
ATOM 8426 C C . CYS B 1 513 ? 9.297 -9.422 -3.221 1 92.44 513 CYS B C 1
ATOM 8428 O O . CYS B 1 513 ? 10.281 -10.117 -2.977 1 92.44 513 CYS B O 1
ATOM 8430 N N . ASP B 1 514 ? 9.297 -8.227 -3.771 1 89.56 514 ASP B N 1
ATOM 8431 C CA . ASP B 1 514 ? 10.508 -7.758 -4.441 1 89.56 514 ASP B CA 1
ATOM 8432 C C . ASP B 1 514 ? 11.711 -7.82 -3.504 1 89.56 514 ASP B C 1
ATOM 8434 O O . ASP B 1 514 ? 11.648 -7.336 -2.371 1 89.56 514 ASP B O 1
ATOM 8438 N N . GLY B 1 515 ? 12.695 -8.469 -3.943 1 82.75 515 GLY B N 1
ATOM 8439 C CA . GLY B 1 515 ? 13.961 -8.523 -3.223 1 82.75 515 GLY B CA 1
ATOM 8440 C C . GLY B 1 515 ? 14.031 -9.664 -2.229 1 82.75 515 GLY B C 1
ATOM 8441 O O . GLY B 1 515 ? 15.078 -9.906 -1.62 1 82.75 515 GLY B O 1
ATOM 8442 N N . LEU B 1 516 ? 12.969 -10.398 -2.109 1 85.44 516 LEU B N 1
ATOM 8443 C CA . LEU B 1 516 ? 12.93 -11.492 -1.149 1 85.44 516 LEU B CA 1
ATOM 8444 C C . LEU B 1 516 ? 12.758 -12.828 -1.861 1 85.44 516 LEU B C 1
ATOM 8446 O O . LEU B 1 516 ? 11.977 -12.938 -2.809 1 85.44 516 LEU B O 1
ATOM 8450 N N . GLU B 1 517 ? 13.531 -13.758 -1.439 1 89.06 517 GLU B N 1
ATOM 8451 C CA . GLU B 1 517 ? 13.367 -15.148 -1.865 1 89.06 517 GLU B CA 1
ATOM 8452 C C . GLU B 1 517 ? 12.633 -15.961 -0.806 1 89.06 517 GLU B C 1
ATOM 8454 O O . GLU B 1 517 ? 13.227 -16.359 0.198 1 89.06 517 GLU B O 1
ATOM 8459 N N . LEU B 1 518 ? 11.414 -16.344 -1.089 1 93.88 518 LEU B N 1
ATOM 8460 C CA . LEU B 1 518 ? 10.578 -16.922 -0.039 1 93.88 518 LEU B CA 1
ATOM 8461 C C . LEU B 1 518 ? 10.352 -18.406 -0.274 1 93.88 518 LEU B C 1
ATOM 8463 O O . LEU B 1 518 ? 9.547 -19.031 0.421 1 93.88 518 LEU B O 1
ATOM 8467 N N . ALA B 1 519 ? 11.062 -18.984 -1.217 1 95.5 519 ALA B N 1
ATOM 8468 C CA . ALA B 1 519 ? 10.859 -20.391 -1.544 1 95.5 519 ALA B CA 1
ATOM 8469 C C . ALA B 1 519 ? 11.102 -21.281 -0.324 1 95.5 519 ALA B C 1
ATOM 8471 O O . ALA B 1 519 ? 10.32 -22.188 -0.052 1 95.5 519 ALA B O 1
ATOM 8472 N N . LYS B 1 520 ? 12.109 -21.016 0.426 1 95.25 520 LYS B N 1
ATOM 8473 C CA . LYS B 1 520 ? 12.461 -21.844 1.58 1 95.25 520 LYS B CA 1
ATOM 8474 C C . LYS B 1 520 ? 11.383 -21.75 2.66 1 95.25 520 LYS B C 1
ATOM 8476 O O . LYS B 1 520 ? 10.938 -22.781 3.172 1 95.25 520 LYS B O 1
ATOM 8481 N N . VAL B 1 521 ? 10.977 -20.562 2.949 1 95.75 521 VAL B N 1
ATOM 8482 C CA . VAL B 1 521 ? 9.977 -20.344 3.99 1 95.75 521 VAL B CA 1
ATOM 8483 C C . VAL B 1 521 ? 8.672 -21.031 3.592 1 95.75 521 VAL B C 1
ATOM 8485 O O . VAL B 1 521 ? 8.016 -21.672 4.422 1 95.75 521 VAL B O 1
ATOM 8488 N N . ARG B 1 522 ? 8.32 -20.953 2.367 1 96.88 522 ARG B N 1
ATOM 8489 C CA . ARG B 1 522 ? 7.109 -21.594 1.852 1 96.88 522 ARG B CA 1
ATOM 8490 C C . ARG B 1 522 ? 7.219 -23.109 1.894 1 96.88 522 ARG B C 1
ATOM 8492 O O . ARG B 1 522 ? 6.266 -23.797 2.26 1 96.88 522 ARG B O 1
ATOM 8499 N N . ALA B 1 523 ? 8.398 -23.594 1.542 1 96.44 523 ALA B N 1
ATOM 8500 C CA . ALA B 1 523 ? 8.648 -25.031 1.584 1 96.44 523 ALA B CA 1
ATOM 8501 C C . ALA B 1 523 ? 8.555 -25.562 3.01 1 96.44 523 ALA B C 1
ATOM 8503 O O . ALA B 1 523 ? 7.992 -26.641 3.242 1 96.44 523 ALA B O 1
ATOM 8504 N N . ASP B 1 524 ? 9.086 -24.828 3.947 1 95.56 524 ASP B N 1
ATOM 8505 C CA . ASP B 1 524 ? 9.031 -25.219 5.352 1 95.56 524 ASP B CA 1
ATOM 8506 C C . ASP B 1 524 ? 7.586 -25.344 5.828 1 95.56 524 ASP B C 1
ATOM 8508 O O . ASP B 1 524 ? 7.258 -26.234 6.613 1 95.56 524 ASP B O 1
ATOM 8512 N N . ASN B 1 525 ? 6.824 -24.453 5.363 1 95.69 525 ASN B N 1
ATOM 8513 C CA . ASN B 1 525 ? 5.402 -24.531 5.684 1 95.69 525 ASN B CA 1
ATOM 8514 C C . ASN B 1 525 ? 4.785 -25.828 5.16 1 95.69 525 ASN B C 1
ATOM 8516 O O . ASN B 1 525 ? 3.99 -26.469 5.855 1 95.69 525 ASN B O 1
ATOM 8520 N N . LEU B 1 526 ? 5.105 -26.281 3.99 1 96.06 526 LEU B N 1
ATOM 8521 C CA . LEU B 1 526 ? 4.578 -27.5 3.381 1 96.06 526 LEU B CA 1
ATOM 8522 C C . LEU B 1 526 ? 5.047 -28.734 4.141 1 96.06 526 LEU B C 1
ATOM 8524 O O . LEU B 1 526 ? 4.258 -29.656 4.398 1 96.06 526 LEU B O 1
ATOM 8528 N N . TYR B 1 527 ? 6.285 -28.766 4.473 1 94.88 527 TYR B N 1
ATOM 8529 C CA . TYR B 1 527 ? 6.801 -29.891 5.254 1 94.88 527 TYR B CA 1
ATOM 8530 C C . TYR B 1 527 ? 6.133 -29.953 6.625 1 94.88 527 TYR B C 1
ATOM 8532 O O . TYR B 1 527 ? 5.891 -31.031 7.156 1 94.88 527 TYR B O 1
ATOM 8540 N N . GLY B 1 528 ? 5.871 -28.75 7.203 1 94.81 528 GLY B N 1
ATOM 8541 C CA . GLY B 1 528 ? 5.133 -28.719 8.453 1 94.81 528 GLY B CA 1
ATOM 8542 C C . GLY B 1 528 ? 3.738 -29.297 8.344 1 94.81 528 GLY B C 1
ATOM 8543 O O . GLY B 1 528 ? 3.279 -30 9.25 1 94.81 528 GLY B O 1
ATOM 8544 N N . LEU B 1 529 ? 3.131 -29.062 7.281 1 95 529 LEU B N 1
ATOM 8545 C CA . LEU B 1 529 ? 1.793 -29.594 7.043 1 95 529 LEU B CA 1
ATOM 8546 C C . LEU B 1 529 ? 1.829 -31.109 6.879 1 95 529 LEU B C 1
ATOM 8548 O O . LEU B 1 529 ? 0.937 -31.812 7.363 1 95 529 LEU B O 1
ATOM 8552 N N . ASP B 1 530 ? 2.818 -31.578 6.156 1 95.88 530 ASP B N 1
ATOM 8553 C CA . ASP B 1 530 ? 2.984 -33.031 6.031 1 95.88 530 ASP B CA 1
ATOM 8554 C C . ASP B 1 530 ? 3.174 -33.688 7.398 1 95.88 530 ASP B C 1
ATOM 8556 O O . ASP B 1 530 ? 2.553 -34.719 7.695 1 95.88 530 ASP B O 1
ATOM 8560 N N . LYS B 1 531 ? 3.98 -33.125 8.242 1 94.62 531 LYS B N 1
ATOM 8561 C CA . LYS B 1 531 ? 4.273 -33.656 9.562 1 94.62 531 LYS B CA 1
ATOM 8562 C C . LYS B 1 531 ? 3.008 -33.75 10.414 1 94.62 531 LYS B C 1
ATOM 8564 O O . LYS B 1 531 ? 2.857 -34.688 11.203 1 94.62 531 LYS B O 1
ATOM 8569 N N . LYS B 1 532 ? 2.1 -32.875 10.188 1 93.5 532 LYS B N 1
ATOM 8570 C CA . LYS B 1 532 ? 0.885 -32.812 10.992 1 93.5 532 LYS B CA 1
ATOM 8571 C C . LYS B 1 532 ? -0.22 -33.688 10.391 1 93.5 532 LYS B C 1
ATOM 8573 O O . LYS B 1 532 ? -1.242 -33.938 11.031 1 93.5 532 LYS B O 1
ATOM 8578 N N . SER B 1 533 ? 0.019 -34.188 9.172 1 94.19 533 SER B N 1
ATOM 8579 C CA . SER B 1 533 ? -1.017 -34.938 8.469 1 94.19 533 SER B CA 1
ATOM 8580 C C . SER B 1 533 ? -1.196 -36.344 9.078 1 94.19 533 SER B C 1
ATOM 8582 O O . SER B 1 533 ? -0.222 -36.969 9.477 1 94.19 533 SER B O 1
ATOM 8584 N N . THR B 1 534 ? -2.439 -36.75 9.094 1 92.25 534 THR B N 1
ATOM 8585 C CA . THR B 1 534 ? -2.73 -38.125 9.562 1 92.25 534 THR B CA 1
ATOM 8586 C C . THR B 1 534 ? -2.426 -39.156 8.477 1 92.25 534 THR B C 1
ATOM 8588 O O . THR B 1 534 ? -2.053 -40.281 8.781 1 92.25 534 THR B O 1
ATOM 8591 N N . LEU B 1 535 ? -2.582 -38.781 7.238 1 94.94 535 LEU B N 1
ATOM 8592 C CA . LEU B 1 535 ? -2.25 -39.594 6.074 1 94.94 535 LEU B CA 1
ATOM 8593 C C . LEU B 1 535 ? -0.957 -39.125 5.426 1 94.94 535 LEU B C 1
ATOM 8595 O O . LEU B 1 535 ? -0.933 -38.062 4.785 1 94.94 535 LEU B O 1
ATOM 8599 N N . ARG B 1 536 ? 0.069 -39.938 5.477 1 94.81 536 ARG B N 1
ATOM 8600 C CA . ARG B 1 536 ? 1.363 -39.438 5.027 1 94.81 536 ARG B CA 1
ATOM 8601 C C . ARG B 1 536 ? 1.856 -40.188 3.807 1 94.81 536 ARG B C 1
ATOM 8603 O O . ARG B 1 536 ? 2.883 -39.844 3.219 1 94.81 536 ARG B O 1
ATOM 8610 N N . PHE B 1 537 ? 1.147 -41.25 3.422 1 95.88 537 PHE B N 1
ATOM 8611 C CA . PHE B 1 537 ? 1.53 -42.094 2.289 1 95.88 537 PHE B CA 1
ATOM 8612 C C . PHE B 1 537 ? 0.472 -42.031 1.193 1 95.88 537 PHE B C 1
ATOM 8614 O O . PHE B 1 537 ? -0.707 -42.281 1.448 1 95.88 537 PHE B O 1
ATOM 8621 N N . SER B 1 538 ? 0.919 -41.875 -0.03 1 95.88 538 SER B N 1
ATOM 8622 C CA . SER B 1 538 ? 0.013 -41.719 -1.163 1 95.88 538 SER B CA 1
ATOM 8623 C C . SER B 1 538 ? -0.828 -42.969 -1.379 1 95.88 538 SER B C 1
ATOM 8625 O O . SER B 1 538 ? -2.014 -42.875 -1.706 1 95.88 538 SER B O 1
ATOM 8627 N N . HIS B 1 539 ? -0.195 -44.156 -1.152 1 94.94 539 HIS B N 1
ATOM 8628 C CA . HIS B 1 539 ? -0.861 -45.406 -1.446 1 94.94 539 HIS B CA 1
ATOM 8629 C C . HIS B 1 539 ? -1.936 -45.719 -0.41 1 94.94 539 HIS B C 1
ATOM 8631 O O . HIS B 1 539 ? -2.754 -46.625 -0.609 1 94.94 539 HIS B O 1
ATOM 8637 N N . GLU B 1 540 ? -2 -45 0.621 1 95.44 540 GLU B N 1
ATOM 8638 C CA . GLU B 1 540 ? -2.998 -45.219 1.662 1 95.44 540 GLU B CA 1
ATOM 8639 C C . GLU B 1 540 ? -4.195 -44.281 1.489 1 95.44 540 GLU B C 1
ATOM 8641 O O . GLU B 1 540 ? -5.164 -44.344 2.246 1 95.44 540 GLU B O 1
ATOM 8646 N N . ASN B 1 541 ? -4.145 -43.406 0.545 1 96 541 ASN B N 1
ATOM 8647 C CA . ASN B 1 541 ? -5.25 -42.5 0.275 1 96 541 ASN B CA 1
ATOM 8648 C C . ASN B 1 541 ? -6.508 -43.25 -0.149 1 96 541 ASN B C 1
ATOM 8650 O O . ASN B 1 541 ? -6.547 -43.844 -1.225 1 96 541 ASN B O 1
ATOM 8654 N N . PRO B 1 542 ? -7.586 -43.125 0.692 1 95.5 542 PRO B N 1
ATOM 8655 C CA . PRO B 1 542 ? -8.781 -43.906 0.39 1 95.5 542 PRO B CA 1
ATOM 8656 C C . PRO B 1 542 ? -9.438 -43.5 -0.93 1 95.5 542 PRO B C 1
ATOM 8658 O O . PRO B 1 542 ? -10.039 -44.344 -1.608 1 95.5 542 PRO B O 1
ATOM 8661 N N . SER B 1 543 ? -9.375 -42.281 -1.34 1 95.62 543 SER B N 1
ATOM 8662 C CA . SER B 1 543 ? -9.938 -41.812 -2.604 1 95.62 543 SER B CA 1
ATOM 8663 C C . SER B 1 543 ? -9.203 -42.438 -3.793 1 95.62 543 SER B C 1
ATOM 8665 O O . SER B 1 543 ? -9.82 -42.719 -4.816 1 95.62 543 SER B O 1
ATOM 8667 N N . ILE B 1 544 ? -7.926 -42.594 -3.643 1 95.88 544 ILE B N 1
ATOM 8668 C CA . ILE B 1 544 ? -7.105 -43.188 -4.691 1 95.88 544 ILE B CA 1
ATOM 8669 C C . ILE B 1 544 ? -7.414 -44.688 -4.805 1 95.88 544 ILE B C 1
ATOM 8671 O O . ILE B 1 544 ? -7.57 -45.219 -5.91 1 95.88 544 ILE B O 1
ATOM 8675 N N . ILE B 1 545 ? -7.48 -45.344 -3.662 1 95.56 545 ILE B N 1
ATOM 8676 C CA . ILE B 1 545 ? -7.801 -46.781 -3.623 1 95.56 545 ILE B CA 1
ATOM 8677 C C . ILE B 1 545 ? -9.141 -47.031 -4.312 1 95.56 545 ILE B C 1
ATOM 8679 O O . ILE B 1 545 ? -9.258 -47.906 -5.145 1 95.56 545 ILE B O 1
ATOM 8683 N N . LYS B 1 546 ? -10.047 -46.188 -3.986 1 96.19 546 LYS B N 1
ATOM 8684 C CA . LYS B 1 546 ? -11.391 -46.344 -4.547 1 96.19 546 LYS B CA 1
ATOM 8685 C C . LYS B 1 546 ? -11.391 -46.062 -6.047 1 96.19 546 LYS B C 1
ATOM 8687 O O . LYS B 1 546 ? -12.086 -46.719 -6.805 1 96.19 546 LYS B O 1
ATOM 8692 N N . LEU B 1 547 ? -10.672 -45.094 -6.527 1 97 547 LEU B N 1
ATOM 8693 C CA . LEU B 1 547 ? -10.57 -44.75 -7.941 1 97 547 LEU B CA 1
ATOM 8694 C C . LEU B 1 547 ? -10.07 -45.938 -8.75 1 97 547 LEU B C 1
ATOM 8696 O O . LEU B 1 547 ? -10.625 -46.25 -9.805 1 97 547 LEU B O 1
ATOM 8700 N N . TYR B 1 548 ? -9 -46.594 -8.281 1 96.56 548 TYR B N 1
ATOM 8701 C CA . TYR B 1 548 ? -8.469 -47.75 -8.984 1 96.56 548 TYR B CA 1
ATOM 8702 C C . TYR B 1 548 ? -9.469 -48.906 -8.945 1 96.56 548 TYR B C 1
ATOM 8704 O O . TYR B 1 548 ? -9.711 -49.562 -9.961 1 96.56 548 TYR B O 1
ATOM 8712 N N . ALA B 1 549 ? -10.078 -49.094 -7.836 1 96.25 549 ALA B N 1
ATOM 8713 C CA . ALA B 1 549 ? -11.008 -50.219 -7.668 1 96.25 549 ALA B CA 1
ATOM 8714 C C . ALA B 1 549 ? -12.242 -50.031 -8.539 1 96.25 549 ALA B C 1
ATOM 8716 O O . ALA B 1 549 ? -12.727 -51 -9.148 1 96.25 549 ALA B O 1
ATOM 8717 N N . ASP B 1 550 ? -12.734 -48.844 -8.641 1 96.06 550 ASP B N 1
ATOM 8718 C CA . ASP B 1 550 ? -14.023 -48.594 -9.273 1 96.06 550 ASP B CA 1
ATOM 8719 C C . ASP B 1 550 ? -13.852 -48.312 -10.766 1 96.06 550 ASP B C 1
ATOM 8721 O O . ASP B 1 550 ? -14.781 -48.5 -11.555 1 96.06 550 ASP B O 1
ATOM 8725 N N . TYR B 1 551 ? -12.68 -47.812 -11.117 1 96.25 551 TYR B N 1
ATOM 8726 C CA . TYR B 1 551 ? -12.695 -47.188 -12.43 1 96.25 551 TYR B CA 1
ATOM 8727 C C . TYR B 1 551 ? -11.43 -47.531 -13.211 1 96.25 551 TYR B C 1
ATOM 8729 O O . TYR B 1 551 ? -11.484 -47.75 -14.422 1 96.25 551 TYR B O 1
ATOM 8737 N N . MET B 1 552 ? -10.234 -47.625 -12.602 1 96.12 552 MET B N 1
ATOM 8738 C CA . MET B 1 552 ? -8.969 -47.688 -13.328 1 96.12 552 MET B CA 1
ATOM 8739 C C . MET B 1 552 ? -8.344 -49.094 -13.203 1 96.12 552 MET B C 1
ATOM 8741 O O . MET B 1 552 ? -7.391 -49.406 -13.906 1 96.12 552 MET B O 1
ATOM 8745 N N . GLU B 1 553 ? -8.828 -49.938 -12.281 1 95.44 553 GLU B N 1
ATOM 8746 C CA . GLU B 1 553 ? -8.375 -51.281 -12.039 1 95.44 553 GLU B CA 1
ATOM 8747 C C . GLU B 1 553 ? -7.105 -51.312 -11.188 1 95.44 553 GLU B C 1
ATOM 8749 O O . GLU B 1 553 ? -7.145 -51.688 -10.016 1 95.44 553 GLU B O 1
ATOM 8754 N N . LYS B 1 554 ? -6 -50.844 -11.75 1 95.19 554 LYS B N 1
ATOM 8755 C CA . LYS B 1 554 ? -4.719 -50.781 -11.055 1 95.19 554 LYS B CA 1
ATOM 8756 C C . LYS B 1 554 ? -3.766 -49.812 -11.734 1 95.19 554 LYS B C 1
ATOM 8758 O O . LYS B 1 554 ? -4.008 -49.406 -12.867 1 95.19 554 LYS B O 1
ATOM 8763 N N . PRO B 1 555 ? -2.68 -49.5 -11.078 1 95.44 555 PRO B N 1
ATOM 8764 C CA . PRO B 1 555 ? -1.69 -48.625 -11.719 1 95.44 555 PRO B CA 1
ATOM 8765 C C . PRO B 1 555 ? -1.119 -49.219 -13 1 95.44 555 PRO B C 1
ATOM 8767 O O . PRO B 1 555 ? -0.859 -50.438 -13.055 1 95.44 555 PRO B O 1
ATOM 8770 N N . LEU B 1 556 ? -0.977 -48.469 -14.008 1 95.56 556 LEU B N 1
ATOM 8771 C CA . LEU B 1 556 ? -0.398 -48.812 -15.297 1 95.56 556 LEU B CA 1
ATOM 8772 C C . LEU B 1 556 ? -1.331 -49.75 -16.078 1 95.56 556 LEU B C 1
ATOM 8774 O O . LEU B 1 556 ? -0.918 -50.375 -17.062 1 95.56 556 LEU B O 1
ATOM 8778 N N . SER B 1 557 ? -2.553 -49.844 -15.633 1 97.38 557 SER B N 1
ATOM 8779 C CA . SER B 1 557 ? -3.539 -50.562 -16.438 1 97.38 557 SER B CA 1
ATOM 8780 C C . SER B 1 557 ? -3.795 -49.844 -17.766 1 97.38 557 SER B C 1
ATOM 8782 O O . SER B 1 557 ? -3.314 -48.719 -17.969 1 97.38 557 SER B O 1
ATOM 8784 N N . HIS B 1 558 ? -4.527 -50.469 -18.609 1 96.5 558 HIS B N 1
ATOM 8785 C CA . HIS B 1 558 ? -4.832 -49.875 -19.906 1 96.5 558 HIS B CA 1
ATOM 8786 C C . HIS B 1 558 ? -5.574 -48.562 -19.75 1 96.5 558 HIS B C 1
ATOM 8788 O O . HIS B 1 558 ? -5.184 -47.531 -20.344 1 96.5 558 HIS B O 1
ATOM 8794 N N . LYS B 1 559 ? -6.629 -48.5 -18.969 1 96.38 559 LYS B N 1
ATOM 8795 C CA . LYS B 1 559 ? -7.422 -47.281 -18.75 1 96.38 559 LYS B CA 1
ATOM 8796 C C . LYS B 1 559 ? -6.602 -46.188 -18.062 1 96.38 559 LYS B C 1
ATOM 8798 O O . LYS B 1 559 ? -6.68 -45.031 -18.438 1 96.38 559 LYS B O 1
ATOM 8803 N N . SER B 1 560 ? -5.852 -46.656 -17.062 1 96.56 560 SER B N 1
ATOM 8804 C CA . SER B 1 560 ? -5.008 -45.688 -16.359 1 96.56 560 SER B CA 1
ATOM 8805 C C . SER B 1 560 ? -3.963 -45.094 -17.281 1 96.56 560 SER B C 1
ATOM 8807 O O . SER B 1 560 ? -3.719 -43.875 -17.25 1 96.56 560 SER B O 1
ATOM 8809 N N . HIS B 1 561 ? -3.367 -45.875 -18.078 1 96.5 561 HIS B N 1
ATOM 8810 C CA . HIS B 1 561 ? -2.352 -45.406 -19.016 1 96.5 561 HIS B CA 1
ATOM 8811 C C . HIS B 1 561 ? -2.943 -44.406 -20.016 1 96.5 561 HIS B C 1
ATOM 8813 O O . HIS B 1 561 ? -2.322 -43.375 -20.312 1 96.5 561 HIS B O 1
ATOM 8819 N N . LYS B 1 562 ? -4.082 -44.688 -20.484 1 96.12 562 LYS B N 1
ATOM 8820 C CA . LYS B 1 562 ? -4.746 -43.812 -21.438 1 96.12 562 LYS B CA 1
ATOM 8821 C C . LYS B 1 562 ? -5.055 -42.438 -20.812 1 96.12 562 LYS B C 1
ATOM 8823 O O . LYS B 1 562 ? -4.805 -41.406 -21.438 1 96.12 562 LYS B O 1
ATOM 8828 N N . LEU B 1 563 ? -5.523 -42.406 -19.609 1 97.12 563 LEU B N 1
ATOM 8829 C CA . LEU B 1 563 ? -6.016 -41.188 -18.984 1 97.12 563 LEU B CA 1
ATOM 8830 C C . LEU B 1 563 ? -4.883 -40.438 -18.297 1 97.12 563 LEU B C 1
ATOM 8832 O O . LEU B 1 563 ? -4.902 -39.219 -18.219 1 97.12 563 LEU B O 1
ATOM 8836 N N . LEU B 1 564 ? -3.885 -41.25 -17.797 1 98.12 564 LEU B N 1
ATOM 8837 C CA . LEU B 1 564 ? -2.986 -40.625 -16.828 1 98.12 564 LEU B CA 1
ATOM 8838 C C . LEU B 1 564 ? -1.568 -40.531 -17.375 1 98.12 564 LEU B C 1
ATOM 8840 O O . LEU B 1 564 ? -0.673 -40 -16.719 1 98.12 564 LEU B O 1
ATOM 8844 N N . HIS B 1 565 ? -1.294 -40.969 -18.531 1 97.56 565 HIS B N 1
ATOM 8845 C CA . HIS B 1 565 ? 0.017 -40.875 -19.156 1 97.56 565 HIS B CA 1
ATOM 8846 C C . HIS B 1 565 ? -0.05 -40.062 -20.453 1 97.56 565 HIS B C 1
ATOM 8848 O O . HIS B 1 565 ? -1.14 -39.719 -20.922 1 97.56 565 HIS B O 1
ATOM 8854 N N . THR B 1 566 ? 1.043 -39.625 -20.922 1 96.19 566 THR B N 1
ATOM 8855 C CA . THR B 1 566 ? 1.115 -38.812 -22.125 1 96.19 566 THR B CA 1
ATOM 8856 C C . THR B 1 566 ? 2.338 -39.156 -22.953 1 96.19 566 THR B C 1
ATOM 8858 O O . THR B 1 566 ? 3.234 -39.875 -22.484 1 96.19 566 THR B O 1
ATOM 8861 N N . ASP B 1 567 ? 2.277 -38.781 -24.203 1 95.25 567 ASP B N 1
ATOM 8862 C CA . ASP B 1 567 ? 3.398 -38.938 -25.125 1 95.25 567 ASP B CA 1
ATOM 8863 C C . ASP B 1 567 ? 4.129 -37.625 -25.344 1 95.25 567 ASP B C 1
ATOM 8865 O O . ASP B 1 567 ? 3.664 -36.75 -26.094 1 95.25 567 ASP B O 1
ATOM 8869 N N . HIS B 1 568 ? 5.289 -37.562 -24.766 1 95.31 568 HIS B N 1
ATOM 8870 C CA . HIS B 1 568 ? 6.059 -36.312 -24.828 1 95.31 568 HIS B CA 1
ATOM 8871 C C . HIS B 1 568 ? 6.539 -36.031 -26.25 1 95.31 568 HIS B C 1
ATOM 8873 O O . HIS B 1 568 ? 6.887 -34.906 -26.578 1 95.31 568 HIS B O 1
ATOM 8879 N N . SER B 1 569 ? 6.578 -36.938 -27.078 1 94.44 569 SER B N 1
ATOM 8880 C CA . SER B 1 569 ? 7.078 -36.781 -28.438 1 94.44 569 SER B CA 1
ATOM 8881 C C . SER B 1 569 ? 5.988 -36.25 -29.375 1 94.44 569 SER B C 1
ATOM 8883 O O . SER B 1 569 ? 6.27 -35.844 -30.5 1 94.44 569 SER B O 1
ATOM 8885 N N . ALA B 1 570 ? 4.805 -36.188 -28.922 1 94.56 570 ALA B N 1
ATOM 8886 C CA . ALA B 1 570 ? 3.66 -35.812 -29.75 1 94.56 570 ALA B CA 1
ATOM 8887 C C . ALA B 1 570 ? 3.607 -34.281 -29.953 1 94.56 570 ALA B C 1
ATOM 8889 O O . ALA B 1 570 ? 2.764 -33.781 -30.703 1 94.56 570 ALA B O 1
ATOM 8890 N N . TRP B 1 571 ? 4.367 -33.531 -29.406 1 94.12 571 TRP B N 1
ATOM 8891 C CA . TRP B 1 571 ? 4.496 -32.094 -29.609 1 94.12 571 TRP B CA 1
ATOM 8892 C C . TRP B 1 571 ? 5.953 -31.656 -29.469 1 94.12 571 TRP B C 1
ATOM 8894 O O . TRP B 1 571 ? 6.781 -32.375 -28.938 1 94.12 571 TRP B O 1
ATOM 8904 N N . ASN B 1 572 ? 6.289 -30.484 -30.047 1 93.25 572 ASN B N 1
ATOM 8905 C CA . ASN B 1 572 ? 7.688 -30.078 -30.125 1 93.25 572 ASN B CA 1
ATOM 8906 C C . ASN B 1 572 ? 7.891 -28.672 -29.547 1 93.25 572 ASN B C 1
ATOM 8908 O O . ASN B 1 572 ? 6.953 -27.875 -29.5 1 93.25 572 ASN B O 1
ATOM 8912 N N . MET B 1 573 ? 9.07 -28.516 -29.047 1 94.12 573 MET B N 1
ATOM 8913 C CA . MET B 1 573 ? 9.57 -27.203 -28.656 1 94.12 573 MET B CA 1
ATOM 8914 C C . MET B 1 573 ? 10.547 -26.641 -29.688 1 94.12 573 MET B C 1
ATOM 8916 O O . MET B 1 573 ? 11.258 -27.406 -30.344 1 94.12 573 MET B O 1
ATOM 8920 N N . PRO B 1 574 ? 10.469 -25.234 -29.828 1 93.38 574 PRO B N 1
ATOM 8921 C CA . PRO B 1 574 ? 11.594 -24.688 -30.594 1 93.38 574 PRO B CA 1
ATOM 8922 C C . PRO B 1 574 ? 12.945 -25.031 -29.969 1 93.38 574 PRO B C 1
ATOM 8924 O O . PRO B 1 574 ? 13.102 -24.953 -28.734 1 93.38 574 PRO B O 1
ATOM 8927 N N . LEU B 1 575 ? 13.898 -25.375 -30.781 1 93 575 LEU B N 1
ATOM 8928 C CA . LEU B 1 575 ? 15.203 -25.781 -30.281 1 93 575 LEU B CA 1
ATOM 8929 C C . LEU B 1 575 ? 16.047 -24.562 -29.938 1 93 575 LEU B C 1
ATOM 8931 O O . LEU B 1 575 ? 15.922 -23.5 -30.562 1 93 575 LEU B O 1
ATOM 8935 N N . SER B 1 576 ? 16.859 -24.75 -28.922 1 91.31 576 SER B N 1
ATOM 8936 C CA . SER B 1 576 ? 17.766 -23.688 -28.516 1 91.31 576 SER B CA 1
ATOM 8937 C C . SER B 1 576 ? 18.766 -23.359 -29.625 1 91.31 576 SER B C 1
ATOM 8939 O O . SER B 1 576 ? 19.344 -24.266 -30.234 1 91.31 576 SER B O 1
ATOM 8941 N N . PRO B 1 577 ? 18.969 -22.109 -29.844 1 85.5 577 PRO B N 1
ATOM 8942 C CA . PRO B 1 577 ? 19.984 -21.766 -30.844 1 85.5 577 PRO B CA 1
ATOM 8943 C C . PRO B 1 577 ? 21.406 -22.141 -30.406 1 85.5 577 PRO B C 1
ATOM 8945 O O . PRO B 1 577 ? 22.328 -22.188 -31.219 1 85.5 577 PRO B O 1
ATOM 8948 N N . ARG B 1 578 ? 21.812 -22.312 -29.062 1 72.81 578 ARG B N 1
ATOM 8949 C CA . ARG B 1 578 ? 23.141 -22.562 -28.531 1 72.81 578 ARG B CA 1
ATOM 8950 C C . ARG B 1 578 ? 23.453 -24.062 -28.531 1 72.81 578 ARG B C 1
ATOM 8952 O O . ARG B 1 578 ? 24.516 -24.484 -28.094 1 72.81 578 ARG B O 1
ATOM 8959 N N . ARG B 1 579 ? 22.531 -24.938 -28.688 1 67.56 579 ARG B N 1
ATOM 8960 C CA . ARG B 1 579 ? 22.75 -26.375 -28.625 1 67.56 579 ARG B CA 1
ATOM 8961 C C . ARG B 1 579 ? 24.078 -26.75 -29.281 1 67.56 579 ARG B C 1
ATOM 8963 O O . ARG B 1 579 ? 24.75 -27.688 -28.859 1 67.56 579 ARG B O 1
ATOM 8970 N N . GLU B 1 580 ? 24.406 -26.016 -30.297 1 52.53 580 GLU B N 1
ATOM 8971 C CA . GLU B 1 580 ? 25.672 -26.469 -30.875 1 52.53 580 GLU B CA 1
ATOM 8972 C C . GLU B 1 580 ? 26.844 -26.234 -29.938 1 52.53 580 GLU B C 1
ATOM 8974 O O . GLU B 1 580 ? 27.859 -26.922 -30 1 52.53 580 GLU B O 1
ATOM 8979 N N . MET B 1 581 ? 26.703 -25.375 -29.031 1 47.5 581 MET B N 1
ATOM 8980 C CA . MET B 1 581 ? 27.875 -24.984 -28.266 1 47.5 581 MET B CA 1
ATOM 8981 C C . MET B 1 581 ? 28.172 -26 -27.156 1 47.5 581 MET B C 1
ATOM 8983 O O . MET B 1 581 ? 29.297 -26.078 -26.672 1 47.5 581 MET B O 1
ATOM 8987 N N . ASP B 1 582 ? 27.297 -26.594 -26.484 1 48.38 582 ASP B N 1
ATOM 8988 C CA . ASP B 1 582 ? 27.594 -27.406 -25.312 1 48.38 582 ASP B CA 1
ATOM 8989 C C . ASP B 1 582 ? 28.234 -28.734 -25.703 1 48.38 582 ASP B C 1
ATOM 8991 O O . ASP B 1 582 ? 28.781 -29.453 -24.859 1 48.38 582 ASP B O 1
ATOM 8995 N N . ASP B 1 583 ? 27.906 -29.297 -26.797 1 43.47 583 ASP B N 1
ATOM 8996 C CA . ASP B 1 583 ? 28.562 -30.562 -27.094 1 43.47 583 ASP B CA 1
ATOM 8997 C C . ASP B 1 583 ? 30.078 -30.406 -27.156 1 43.47 583 ASP B C 1
ATOM 8999 O O . ASP B 1 583 ? 30.828 -31.391 -27.141 1 43.47 583 ASP B O 1
ATOM 9003 N N . GLU B 1 584 ? 30.594 -29.266 -27.453 1 38.62 584 GLU B N 1
ATOM 9004 C CA . GLU B 1 584 ? 32.031 -29.156 -27.625 1 38.62 584 GLU B CA 1
ATOM 9005 C C . GLU B 1 584 ? 32.75 -29 -26.281 1 38.62 584 GLU B C 1
ATOM 9007 O O . GLU B 1 584 ? 33.969 -29.172 -26.188 1 38.62 584 GLU B O 1
ATOM 9012 N N . GLU B 1 585 ? 32.156 -28.453 -25.156 1 37.16 585 GLU B N 1
ATOM 9013 C CA . GLU B 1 585 ? 33.031 -28.406 -23.984 1 37.16 585 GLU B CA 1
ATOM 9014 C C . GLU B 1 585 ? 32.938 -29.688 -23.172 1 37.16 585 GLU B C 1
ATOM 9016 O O . GLU B 1 585 ? 31.844 -30.219 -22.953 1 37.16 585 GLU B O 1
#

Nearest PDB structures (foldseek):
  6gm2-assembly1_A  TM=9.448E-01  e=2.969E-58  Clostridium pasteurianum
  6gm4-assembly1_A  TM=9.352E-01  e=7.160E-58  Clostridium pasteurianum
  7qhf-assembly1_A  TM=9.359E-01  e=9.428E-58  Clostridium pasteurianum
  1hfe-assembly1_L  TM=9.118E-01  e=3.968E-37  Nitratidesulfovibrio vulgaris str. Hildenborough
  8bj8-assembly1_A  TM=9.115E-01  e=6.939E-36  Desulfovibrio desulfuricans

Foldseek 3Di:
DAWEAEPNHIFDDDFPAFQQRRCVVVPHHFADALDFPPFGQPCVLVLRWKDWPPDDDTDRRSNHTDHHHIYIYRCPPVSLVVNLVSLLVLVLAADPPLVPFLCNVPASSVVSNVVSVPPDRPDHHDFDDADADLVAFKGFGFRHFSQSCRLQRCCCVFFNQRQKDWDDDDPPITIDGPPPDHPQLGLQLQLQVSVQQNNTRRMDTRQCLVVVLVQLPDPLAQEEEEEALLLQLFLCPVQVDDNVLSGVLLVVQLVVVSRHRFYAYLLLLLLVLLFQQLVVLVVCVVVVVPDDDAAEEPQASSVLSNCQFQPVVCNRSYRQFYHSQLLQLLCCLAVVCVVVVHHSLRYAYEYEAQASSVQVVQVPQQSCLSPNHGSHNYYHYSSSSSVVSVVVVHNSSPDDGHAGDDDSHDHALLSNLQQFFQSSVLQSVQVSLCVQPVDGDDLCPRVQCHDQPQKDWDWDARPNDIFIEMTYETNVSVVVVVVCVVVVVDGGHYYYYAHHRGGRNQGSRGDHDHNDRCSVVSSVSSNVVNVVTPGNHSVPTPSSVVCCVPPVVRHPGPSCCSSGGHDSVPDHHNHRPCSVPVVVD/DAWEEEPNHIFDDDFPAFQQRRCVVVPHHFADALDFPPFGQPCVLVLRWKDWPPDPDTDRRSNHTDHHHIYIYRCPPVSLVVNLVSLLVLVLAADPPLVPFLCNVPASSVVSNVVSVPPDRPDHHDFDDADADLVAFKGFGFRHFSQSCRLQRCCCVFFNQRQKDWDDDDPPITIDGPPPDHPQLGLQLQLQPSVLQNNTRRMDTRFCLVVVLVQLPDPLAQEEEEEALLLQLFLCPVQVDDNVLSGVLLVVQLVVVSRHRFYAYLLLLLLVLLFQQLVVLVVCVVVVVPDDDAAEEPQASSVLSNCQFQPVVCNRSYRQFYHSQLLQLLCCLAVVCVVVVHHSLRYAYEYEAQASSVQVVQVPQQSCLSPNHGSHNYYHYSSSSSVVSVVVVHNSSPDDGHAGDDDSHDHALLSNLQQFFQSSVLQSVQVSLCVQPVDGDDSCPRVQCHDQPQKDWDWDARPNDIFIEMTYETNVSVVVVVVCVVVVVDGGHYYYYAHHRGGRNQGSRGDHDHNDRCSVVSSVSSNVVNVVTPGNHSVPTPSSVVCCVPPVVRHPGPSCCSSGGHDSVPDHHNHRPCSVPVVVD

pLDDT: mean 94.32, std 6.52, range [36.69, 98.81]

Radius of gyration: 34.87 Å; Cα contacts (8 Å, |Δi|>4): 2528; chains: 2; bounding box: 77×105×76 Å

InterPro domains:
  IPR000283 NADH:ubiquinone oxidoreductase, 75kDa subunit, conserved site [PS00641] (31-48)
  IPR001041 2Fe-2S ferredoxin-type iron-sulfur binding domain [PS51085] (1-78)
  IPR001041 2Fe-2S ferredoxin-type iron-sulfur binding domain [cd00207] (2-72)
  IPR003149 Iron hydrogenase, small subunit [PF02256] (518-569)
  IPR003149 Iron hydrogenase, small subunit [SM00902] (514-572)
  IPR004108 Iron hydrogenase, large subunit, C-terminal [PF02906] (221-508)
  IPR009016 Iron hydrogenase [SSF53920] (187-568)
  IPR013352 Iron hydrogenase, subset [TIGR02512] (139-512)
  IPR017896 4Fe-4S ferredoxin-type, iron-sulphur binding domain [PF12838] (144-202)
  IPR017896 4Fe-4S ferredoxin-type, iron-sulphur binding domain [PS51379] (136-166)
  IPR017896 4Fe-4S ferredoxin-type, iron-sulphur binding domain [PS51379] (179-208)
  IPR017900 4Fe-4S ferredoxin, iron-sulphur binding, conserved site [PS00198] (188-199)
  IPR019574 NADH:ubiquinone oxidoreductase, subunit G, iron-sulphur binding [PF10588] (83-118)
  IPR019574 NADH:ubiquinone oxidoreductase, subunit G, iron-sulphur binding [PS51839] (78-117)
  IPR019574 NADH:ubiquinone oxidoreductase, subunit G, iron-sulphur binding [SM00929] (83-123)
  IPR036010 2Fe-2S ferredoxin-like superfamily [SSF54292] (1-118)
  IPR036991 Iron hydrogenase, small subunit superfamily [G3DSA:4.10.260.20] (516-583)
  IPR050340 Cytosolic Fe-S Cluster Assembly Factor [PTHR11615] (164-569)

Solvent-accessible surface area (backbone atoms only — not comparable to full-atom values): 59782 Å² total; per-residue (Å²): 112,27,46,28,28,51,71,84,38,83,46,77,45,60,72,76,38,28,38,44,57,55,34,44,75,74,67,40,63,70,58,67,73,27,67,35,91,98,64,25,64,78,60,73,57,47,45,30,33,24,36,39,71,95,49,89,64,68,40,42,20,68,66,32,61,55,49,68,69,42,43,33,31,72,66,41,70,69,33,47,52,49,27,51,50,41,51,48,57,50,51,23,32,29,64,39,48,36,36,33,32,89,27,51,92,68,22,55,62,42,48,53,33,46,28,60,56,37,56,70,76,94,58,76,75,56,58,50,71,79,79,68,64,78,84,42,51,63,38,61,33,58,16,36,40,80,73,47,54,36,41,34,34,45,29,38,71,44,36,57,66,51,49,46,31,83,32,76,62,79,97,59,51,40,72,37,45,38,92,77,44,54,70,88,67,35,50,64,34,44,44,30,58,44,34,48,57,36,50,42,58,21,36,40,65,48,82,55,59,65,61,51,53,50,48,62,66,33,86,77,43,45,41,36,36,31,40,35,47,31,33,48,52,42,55,25,62,84,71,76,38,50,79,84,70,26,40,58,30,29,51,45,34,52,44,47,73,74,49,53,72,39,47,33,36,30,19,29,23,33,24,48,35,34,49,39,44,31,48,52,49,55,54,43,62,75,41,46,92,81,49,72,71,38,36,29,58,41,61,34,51,22,33,50,42,37,39,41,16,66,40,56,89,53,51,82,26,40,46,44,39,38,21,32,68,48,32,38,19,18,40,48,34,38,60,46,17,56,75,68,69,49,64,32,68,34,49,44,29,34,37,37,31,27,37,37,22,52,42,52,54,41,63,40,84,81,44,28,64,44,71,47,57,47,22,30,68,43,56,36,27,34,47,48,50,48,38,49,40,39,46,63,41,56,57,61,89,76,49,68,64,34,79,62,39,79,69,59,30,55,56,26,18,27,16,33,21,47,16,20,39,33,19,52,54,39,35,26,49,50,42,43,41,21,77,72,69,74,48,78,65,64,91,67,71,50,58,80,52,51,68,67,71,56,64,45,72,51,74,45,76,50,94,84,42,78,44,33,34,36,32,28,31,14,36,31,43,38,52,53,49,50,52,34,44,74,70,60,78,45,84,43,50,38,34,41,56,27,37,27,53,30,11,43,32,35,20,28,17,40,65,72,50,82,94,59,84,54,14,63,63,25,26,51,50,29,49,51,50,25,73,71,38,90,43,54,46,39,82,70,34,65,50,57,53,47,44,23,68,75,71,31,66,42,76,75,27,73,62,31,40,57,46,36,35,56,66,77,80,78,60,86,57,42,61,42,88,57,54,76,57,59,76,74,107,110,28,45,31,28,52,69,85,39,82,45,76,45,59,73,74,38,28,37,44,58,54,34,44,75,73,65,39,62,69,59,66,72,27,68,35,91,98,64,25,62,77,61,73,55,47,44,31,35,25,36,40,71,94,50,91,63,68,40,42,21,68,66,32,61,54,48,68,70,42,43,33,31,72,67,41,69,67,33,47,52,49,27,50,50,42,51,49,56,50,51,22,32,30,65,40,47,36,35,33,31,89,26,51,93,70,24,53,61,41,49,53,32,44,28,60,56,38,55,69,76,96,58,76,75,55,58,50,72,79,78,69,64,78,83,44,52,63,38,59,33,58,16,36,40,79,71,48,54,37,41,34,34,44,30,38,72,44,37,56,67,51,50,46,32,82,32,78,61,78,96,60,49,39,72,38,44,38,92,78,45,54,70,90,67,36,52,66,33,44,45,30,58,43,34,47,56,36,50,42,58,20,37,40,65,48,83,55,58,65,60,53,53,50,47,62,65,33,87,76,44,44,39,35,36,31,39,35,48,32,33,48,52,42,56,25,63,84,71,75,38,50,78,83,68,27,39,56,30,30,50,45,34,52,44,48,73,73,52,51,71,39,47,32,36,29,18,29,24,33,23,49,34,34,50,39,44,31,49,50,48,55,55,43,62,74,41,47,90,81,48,72,71,37,34,28,59,41,62,35,49,23,34,51,42,36,39,41,17,66,39,55,89,54,52,82,26,40,46,44,38,39,21,32,68,49,31,38,17,17,39,48,32,38,61,46,18,56,75,68,69,49,64,31,67,32,50,42,28,34,37,37,30,25,38,38,22,52,44,52,54,42,64,39,83,81,44,27,63,46,70,47,58,46,21,30,70,42,56,35,27,34,46,49,49,49,38,49,40,40,48,65,42,57,57,63,90,78,50,68,63,35,79,62,41,80,69,59,31,55,56,26,18,27,17,30,22,48,16,20,38,32,20,52,55,37,34,26,50,50,43,40,40,20,76,73,69,74,47,78,64,63,89,68,72,52,58,79,52,52,69,67,70,56,62,44,73,50,74,44,75,52,94,84,42,77,46,33,34,35,31,29,31,15,36,30,44,40,53,55,49,52,51,35,43,75,71,60,78,44,83,45,50,37,33,42,57,28,38,28,55,31,10,44,32,35,19,29,17,42,68,73,50,83,94,58,84,53,15,61,64,24,27,52,50,30,51,51,51,23,71,71,38,91,44,56,47,38,83,69,35,65,49,58,53,48,45,24,67,75,71,32,65,41,76,75,26,74,62,32,40,58,46,36,34,54,66,78,80,78,59,84,56,42,62,42,89,59,56,73,58,60,78,76,109

Organism: NCBI:txid704125

Sequence (1170 aa):
MVKFKIDNIEVEVKEGTTILDAAALIGIPIPSLCYLKGINEIGACRVCVVEVKGKDKLLPACNNIAEDGMEIFTNSPRVRETRRTNVELILSQHDCNCAFCIRSGNCNLQEVSNDLGIIKLNYDKKVEPYIWNESFPLIRDAGKCIKCMRCIQVCDKIQSLNIWDVANTGSRTTVDVSHNRKIKNSDCSLCGQCITHCPVGALRERDDTEKAFSALANPDKITVVQIAPAVRAAWGESLGLSREEATVERLVAALRRMGFNYIFDTNFSADLTIMEEGSEFLEKLKDRENHVFPMFTSCCPGWVRFLKSQYPDMVGQLSSAKSPQQMFGAVAKSYYAKLLNVDPSKIYCISIMPCVAKKHECEIPIMNDAGAGPDVDLVLTTREVDRMIRAEHIIPKDLKGEAFDMPLGVGSGAGVIFGATGGVMEAALRSAYFLATGTNPDPDAFKEVRGMAGWKEKTFEITGIPIKVAIVSGLGNTRKLIRAIRSGKVNYDFVEVMACPGGCSGGGGQPICDGLELAKVRADNLYGLDKKSTLRFSHENPSIIKLYADYMEKPLSHKSHKLLHTDHSAWNMPLSPRREMDDEEMVKFKIDNIEVEVKEGTTILDAAALIGIPIPSLCYLKGINEIGACRVCVVEVKGKDKLLPACNNIAEDGMEIFTNSPRVRETRRTNVELILSQHDCNCAFCIRSGNCNLQEVSNDLGIIKLNYDKKVEPYIWNESFPLIRDAGKCIKCMRCIQVCDKIQSLNIWDVANTGSRTTVDVSHNRKIKNSDCSLCGQCITHCPVGALRERDDTEKAFSALANPDKITVVQIAPAVRAAWGESLGLSREEATVERLVAALRRMGFNYIFDTNFSADLTIMEEGSEFLEKLKDRENHVFPMFTSCCPGWVRFLKSQYPDMVGQLSSAKSPQQMFGAVAKSYYAKLLNVDPSKIYCISIMPCVAKKHECEIPIMNDAGAGPDVDLVLTTREVDRMIRAEHIIPKDLKGEAFDMPLGVGSGAGVIFGATGGVMEAALRSAYFLATGTNPDPDAFKEVRGMAGWKEKTFEITGIPIKVAIVSGLGNTRKLIRAIRSGKVNYDFVEVMACPGGCSGGGGQPICDGLELAKVRADNLYGLDKKSTLRFSHENPSIIKLYADYMEKPLSHKSHKLLHTDHSAWNMPLSPRREMDDEE